Protein AF-A0ABD0YNQ9-F1 (afdb_monomer)

Organism: NCBI:txid642074

Sequence (1036 aa):
MKNHIKNEATDDLPACPKETSEIWELKGKTGKPLRLFTNSGNPVTDWSGRPLRNIRGEMLFTFISESNRWVDPIGNLLRDAYGNKPGEFNFDPERVPKKEILMEPISDDSGKPMLIYDMKGNPLTNICGQPLADSQGNCLLLFDSRGDPISDVVGRTIMNERGEILTDPRKQAILTPRGEPAYLFDIWGKPLTDQNGYPLQDLRGEPIVMKDRLNSPWMTNYGSDLYDADGTRRSDARFDMSKKPRTKTDSALNKVENGSDKSIFIFDKFGRPLTDWNANPLINRSGKSVLSEELEKMNEVYKIPKEIYQASKFCVLRNNDGLGARLYNAEGRPLTNHLGEVLTNARGSLLLKFDSEGYPIGDMNGEKCFDDLGNAIGSRRFYPFGPNGHYNLKTLNLKGKDLGVLFDATGLPVTDAHGNPLFNSKGKSMVKFSENNIPINGIDGGILFEISGLPLPQSLDKPLYCPRGCPVRLFDSDGHPLTDKFGYILKCVKGEYLLKVDQINRIVSDRKNGPVFDAKRVPKYLHLEFDCRRVPENETESQRKRCRSPKVLYNFKGFPLTDSSGKLLVDVTGKPLIEFECTKNPEISNLVFDLEGSTYVRRVEVGCALNHLLFTGDGIPLTDTAGHILKSRTGSLLVELDSNGLPIKDALSRPLYDENGKLLTNQSPVRSKIAAEGQFISINLNCNLYDHKDWPLTDEQGFLLYKSTGSPLIIVDNNGKPLSDYMGDPVYDENGVPVTAKAGCWVDQHGRGLRLYDPDGLPLTDVEGRELYDLSGNSCIRADSIGRPAMDREFRPIRDALGSHITDPKFDASVSPQGPHRCIEVLDDRSRATRIFDKTGRPLTDCKGRCMFSSDGSPLIRISDSGRLADREGDTVYDADKMPLGCGPGKPIKYPCGKPMRLYDSCAWPLTDKEGFPLLTAGGRSMLLVDRLGRPASDLNGGDLYDGEGRKSGEDGFAPLISPWGDGFTKLCLFGLPEKIYDEKARPLTDSDGLLLMNAFGQELVSLGCRRLFNEIGEEVYRFKNSRRATKKGRK

Mean predicted aligned error: 20.7 Å

Nearest PDB structures (foldseek):
  6ske-assembly2_C  TM=7.647E-02  e=5.697E-03  Gallus gallus
  8r54-assembly1_A  TM=7.335E-02  e=9.431E-03  Mus musculus

Secondary structure (DSSP, 8-state):
----PPP-----SPPPPP--S-----B-TTSPBP--B-TTS-BSB-TTSPBPB-TTS-BS-EEEGGGTEEE-TTSPBPB-TTSPPTTSTT--TTPPPSS---PPPPB-TTSPBPPEEETTS-BSB-TTSPBPB-TTS-BSEEE-TTS-EEEETTS--EEETT--B---GGGS--B-TTSPBP--B-TTS-BSB-TTSPBPB-TTS-BSEEE-TTS-EEEETTSPPPB-TT--BTTSTT--TTPPP-----------EETTTEEEEEEETTS-BSB-TTSPBPB-TTS-BHHHHHHTT-S-EEEEEHHHHHTTTTTB-B-TT-PBP--B-TT--BSB-TT-BBPB-TTS-BSEEE-TTS-EEEETTSPPPB-TT-PBTT-TT--TT-TT----GGGS--TT-----EE-TTS-BSB-TTSPBPB-TTS-BSEEE-TTS-EEEETTSPPPEETTS-B--S-TTSPPB-TTSPBP--B-TTS-BSB-TT-PBPB-TTS-BSEEE-TT--EEEETTSPPPB-TT--BTTSTTT--TTPPPTT-SSGGG---SS---EEETTS-BSB-TTSPBPB-TTS-BSS----SS---S---EEETT--B-----------SS--B-TT--BSB-TTSPBPB-TTS-BSEEE-TTS-EEEETTSPPPB-TTS-B--SSS---------------B-SS--B-TTS-BSB-TTSBBPB-TTS-BSEEE-TTS-EEEETTS---B-TTS-BSS-BTTB-B-TTSPBP--B-TTS-BSB-TT-BBPB-TTS-BSEEE-SSS-EEEETTSPBPB-TTS-BTTSTT--TTPPPSS-----B-B-TTS-B--EE-TT--BSB-TT-BBPB-TTS-BSEEE-TTS-EEETTS---EETTS-BSS--TTS--B-TTSPBP--B-TTS-BSB-TT-PBPB-TTS-BSEEE-TTS-EEEETTSPPPB-TT-PBTTSTT--TT--SS-S---B--STT--S--B-TTS-BSB-TTSBBPB-TTS-BGGGTT--EEE-TTS-EEEE--------S----

Structure (mmCIF, N/CA/C/O backbone):
data_AF-A0ABD0YNQ9-F1
#
_entry.id   AF-A0ABD0YNQ9-F1
#
loop_
_atom_site.group_PDB
_atom_site.id
_atom_site.type_symbol
_atom_site.label_atom_id
_atom_site.label_alt_id
_atom_site.label_comp_id
_atom_site.label_asym_id
_atom_site.label_entity_id
_atom_site.label_seq_id
_atom_site.pdbx_PDB_ins_code
_atom_site.Cartn_x
_atom_site.Cartn_y
_atom_site.Cartn_z
_atom_site.occupancy
_atom_site.B_iso_or_equiv
_atom_site.auth_seq_id
_atom_site.auth_comp_id
_atom_site.auth_asym_id
_atom_site.auth_atom_id
_atom_site.pdbx_PDB_model_num
ATOM 1 N N . MET A 1 1 ? 43.916 26.810 -88.030 1.00 36.28 1 MET A N 1
ATOM 2 C CA . MET A 1 1 ? 44.935 27.161 -87.013 1.00 36.28 1 MET A CA 1
ATOM 3 C C . MET A 1 1 ? 44.183 27.631 -85.770 1.00 36.28 1 MET A C 1
ATOM 5 O O . MET A 1 1 ? 43.645 28.721 -85.790 1.00 36.28 1 MET A O 1
ATOM 9 N N . LYS A 1 2 ? 43.729 26.705 -84.916 1.00 34.62 2 LYS A N 1
ATOM 10 C CA . LYS A 1 2 ? 44.318 26.361 -83.601 1.00 34.62 2 LYS A CA 1
ATOM 11 C C . LYS A 1 2 ? 44.608 27.587 -82.717 1.00 34.62 2 LYS A C 1
ATOM 13 O O . LYS A 1 2 ? 45.730 28.070 -82.719 1.00 34.62 2 LYS A O 1
ATOM 18 N N . ASN A 1 3 ? 43.618 27.997 -81.921 1.00 33.12 3 ASN A N 1
ATOM 19 C CA . ASN A 1 3 ? 43.838 28.727 -80.671 1.00 33.12 3 ASN A CA 1
ATOM 20 C C . ASN A 1 3 ? 43.653 27.740 -79.512 1.00 33.12 3 ASN A C 1
ATOM 22 O O . ASN A 1 3 ? 42.572 27.183 -79.330 1.00 33.12 3 ASN A O 1
ATOM 26 N N . HIS A 1 4 ? 44.737 27.487 -78.780 1.00 33.94 4 HIS A N 1
ATOM 27 C CA . HIS A 1 4 ? 44.746 26.708 -77.547 1.00 33.94 4 HIS A CA 1
ATOM 28 C C . HIS A 1 4 ? 44.381 27.627 -76.376 1.00 33.94 4 HIS A C 1
ATOM 30 O O . HIS A 1 4 ? 45.165 28.496 -76.007 1.00 33.94 4 HIS A O 1
ATOM 36 N N . ILE A 1 5 ? 43.213 27.397 -75.779 1.00 35.69 5 ILE A N 1
ATOM 37 C CA . ILE A 1 5 ? 42.920 27.783 -74.396 1.00 35.69 5 ILE A CA 1
ATOM 38 C C . ILE A 1 5 ? 43.594 26.719 -73.520 1.00 35.69 5 ILE A C 1
ATOM 40 O O . ILE A 1 5 ? 43.286 25.533 -73.647 1.00 35.69 5 ILE A O 1
ATOM 44 N N . LYS A 1 6 ? 44.566 27.119 -72.695 1.00 29.25 6 LYS A N 1
ATOM 45 C CA . LYS A 1 6 ? 45.100 26.269 -71.626 1.00 29.25 6 LYS A CA 1
ATOM 46 C C . LYS A 1 6 ? 44.178 26.394 -70.414 1.00 29.25 6 LYS A C 1
ATOM 48 O O . LYS A 1 6 ? 43.989 27.487 -69.894 1.00 29.25 6 LYS A O 1
ATOM 53 N N . ASN A 1 7 ? 43.610 25.260 -70.015 1.00 33.69 7 ASN A N 1
ATOM 54 C CA . ASN A 1 7 ? 42.970 25.048 -68.724 1.00 33.69 7 ASN A CA 1
ATOM 55 C C . ASN A 1 7 ? 44.026 25.157 -67.614 1.00 33.69 7 ASN A C 1
ATOM 57 O O . ASN A 1 7 ? 44.915 24.313 -67.551 1.00 33.69 7 ASN A O 1
ATOM 61 N N . GLU A 1 8 ? 43.892 26.141 -66.732 1.00 36.12 8 GLU A N 1
ATOM 62 C CA . GLU A 1 8 ? 44.527 26.168 -65.409 1.00 36.12 8 GLU A CA 1
ATOM 63 C C . GLU A 1 8 ? 43.471 26.632 -64.398 1.00 36.12 8 GLU A C 1
ATOM 65 O O . GLU A 1 8 ? 43.390 27.810 -64.072 1.00 36.12 8 GLU A O 1
ATOM 70 N N . ALA A 1 9 ? 42.587 25.722 -63.980 1.00 38.62 9 ALA A N 1
ATOM 71 C CA . ALA A 1 9 ? 41.660 25.936 -62.862 1.00 38.62 9 ALA A CA 1
ATOM 72 C C . ALA A 1 9 ? 41.026 24.607 -62.413 1.00 38.62 9 ALA A C 1
ATOM 74 O O . ALA A 1 9 ? 39.809 24.463 -62.436 1.00 38.62 9 ALA A O 1
ATOM 75 N N . THR A 1 10 ? 41.835 23.605 -62.064 1.00 36.31 10 THR A N 1
ATOM 76 C CA . THR A 1 10 ? 41.357 22.387 -61.383 1.00 36.31 10 THR A CA 1
ATOM 77 C C . THR A 1 10 ? 42.507 21.748 -60.601 1.00 36.31 10 THR A C 1
ATOM 79 O O . THR A 1 10 ? 43.002 20.709 -61.007 1.00 36.31 10 THR A O 1
ATOM 82 N N . ASP A 1 11 ? 42.965 22.381 -59.521 1.00 43.69 11 ASP A N 1
ATOM 83 C CA . ASP A 1 11 ? 43.839 21.749 -58.512 1.00 43.69 11 ASP A CA 1
ATOM 84 C C . ASP A 1 11 ? 43.681 22.507 -57.181 1.00 43.69 11 ASP A C 1
ATOM 86 O O . ASP A 1 11 ? 44.541 23.282 -56.748 1.00 43.69 11 ASP A O 1
ATOM 90 N N . ASP A 1 12 ? 42.509 22.361 -56.552 1.00 48.09 12 ASP A N 1
ATOM 91 C CA . ASP A 1 12 ? 42.130 23.220 -55.421 1.00 48.09 12 ASP A CA 1
ATOM 92 C C . ASP A 1 12 ? 42.189 22.597 -54.030 1.00 48.09 12 ASP A C 1
ATOM 94 O O . ASP A 1 12 ? 42.087 23.338 -53.057 1.00 48.09 12 ASP A O 1
ATOM 98 N N . LEU A 1 13 ? 42.461 21.300 -53.872 1.00 51.19 13 LEU A N 1
ATOM 99 C CA . LEU A 1 13 ? 42.627 20.680 -52.549 1.00 51.19 13 LEU A CA 1
ATOM 100 C C . LEU A 1 13 ? 43.740 19.614 -52.577 1.00 51.19 13 LEU A C 1
ATOM 102 O O . LEU A 1 13 ? 43.918 18.961 -53.607 1.00 51.19 13 LEU A O 1
ATOM 106 N N . PRO A 1 14 ? 44.522 19.451 -51.489 1.00 46.50 14 PRO A N 1
ATOM 107 C CA . PRO A 1 14 ? 45.616 18.482 -51.445 1.00 46.50 14 PRO A CA 1
ATOM 108 C C . PRO A 1 14 ? 45.092 17.040 -51.551 1.00 46.50 14 PRO A C 1
ATOM 110 O O . PRO A 1 14 ? 44.113 16.677 -50.900 1.00 46.50 14 PRO A O 1
ATOM 113 N N . ALA A 1 15 ? 45.762 16.212 -52.360 1.00 45.38 15 ALA A N 1
ATOM 114 C CA . ALA A 1 15 ? 45.432 14.798 -52.535 1.00 45.38 15 ALA A CA 1
ATOM 115 C C . ALA A 1 15 ? 45.727 13.969 -51.268 1.00 45.38 15 ALA A C 1
ATOM 117 O O . ALA A 1 15 ? 46.735 14.177 -50.593 1.00 45.38 15 ALA A O 1
ATOM 118 N N . CYS A 1 16 ? 44.859 12.995 -50.973 1.00 38.03 16 CYS A N 1
ATOM 119 C CA . CYS A 1 16 ? 44.985 12.071 -49.842 1.00 38.03 16 CYS A CA 1
ATOM 120 C C . CYS A 1 16 ? 46.211 11.132 -49.995 1.00 38.03 16 CYS A C 1
ATOM 122 O O . CYS A 1 16 ? 46.293 10.426 -51.006 1.00 38.03 16 CYS A O 1
ATOM 124 N N . PRO A 1 17 ? 47.157 11.080 -49.032 1.00 38.62 17 PRO A N 1
ATOM 125 C CA . PRO A 1 17 ? 48.251 10.111 -49.044 1.00 38.62 17 PRO A CA 1
ATOM 126 C C . PRO A 1 17 ? 47.862 8.784 -48.363 1.00 38.62 17 PRO A C 1
ATOM 128 O O . PRO A 1 17 ? 47.002 8.739 -47.487 1.00 38.62 17 PRO A O 1
ATOM 131 N N . LYS A 1 18 ? 48.501 7.689 -48.802 1.00 37.53 18 LYS A N 1
ATOM 132 C CA . LYS A 1 18 ? 48.235 6.300 -48.378 1.00 37.53 18 LYS A CA 1
ATOM 133 C C . LYS A 1 18 ? 48.614 6.028 -46.912 1.00 37.53 18 LYS A C 1
ATOM 135 O O . LYS A 1 18 ? 49.571 6.593 -46.397 1.00 37.53 18 LYS A O 1
ATOM 140 N N . GLU A 1 19 ? 47.856 5.114 -46.305 1.00 44.19 19 GLU A N 1
ATOM 141 C CA . GLU A 1 19 ? 47.839 4.678 -44.900 1.00 44.19 19 GLU A CA 1
ATOM 142 C C . GLU A 1 19 ? 49.213 4.418 -44.247 1.00 44.19 19 GLU A C 1
ATOM 144 O O . GLU A 1 19 ? 49.860 3.415 -44.537 1.00 44.19 19 GLU A O 1
ATOM 149 N N . THR A 1 20 ? 49.585 5.245 -43.261 1.00 34.34 20 THR A N 1
ATOM 150 C CA . THR A 1 20 ? 50.443 4.865 -42.118 1.00 34.34 20 THR A CA 1
ATOM 151 C C . THR A 1 20 ? 50.038 5.653 -40.865 1.00 34.34 20 THR A C 1
ATOM 153 O O . THR A 1 20 ? 49.576 6.780 -40.956 1.00 34.34 20 THR A O 1
ATOM 156 N N . SER A 1 21 ? 50.204 5.052 -39.691 1.00 37.78 21 SER A N 1
ATOM 157 C CA . SER A 1 21 ? 49.627 5.375 -38.374 1.00 37.78 21 SER A CA 1
ATOM 158 C C . SER A 1 21 ? 50.029 6.699 -37.680 1.00 37.78 21 SER A C 1
ATOM 160 O O . SER A 1 21 ? 50.131 6.720 -36.455 1.00 37.78 21 SER A O 1
ATOM 162 N N . GLU A 1 22 ? 50.240 7.805 -38.396 1.00 41.97 22 GLU A N 1
ATOM 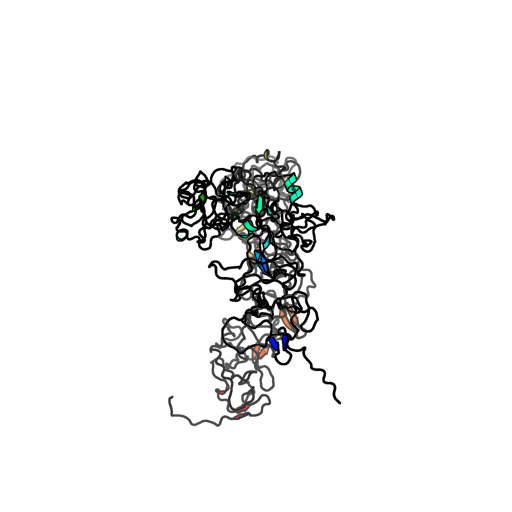163 C CA . GLU A 1 22 ? 50.495 9.122 -37.783 1.00 41.97 22 GLU A CA 1
ATOM 164 C C . GLU A 1 22 ? 49.300 10.077 -37.941 1.00 41.97 22 GLU A C 1
ATOM 166 O O . GLU A 1 22 ? 48.615 10.108 -38.956 1.00 41.97 22 GLU A O 1
ATOM 171 N N . ILE A 1 23 ? 49.017 10.835 -36.883 1.00 52.84 23 ILE A N 1
ATOM 172 C CA . ILE A 1 23 ? 47.877 11.749 -36.749 1.00 52.84 23 ILE A CA 1
ATOM 173 C C . ILE A 1 23 ? 48.073 12.952 -37.692 1.00 52.84 23 ILE A C 1
ATOM 175 O O . ILE A 1 23 ? 48.992 13.741 -37.483 1.00 52.84 23 ILE A O 1
ATOM 179 N N . TRP A 1 24 ? 47.219 13.119 -38.713 1.00 68.62 24 TRP A N 1
ATOM 180 C CA . TRP A 1 24 ? 47.350 14.194 -39.714 1.00 68.62 24 TRP A CA 1
ATOM 181 C C . TRP A 1 24 ? 46.401 15.380 -39.479 1.00 68.62 24 TRP A C 1
ATOM 183 O O . TRP A 1 24 ? 45.214 15.202 -39.203 1.00 68.62 24 TRP A O 1
ATOM 193 N N . GLU A 1 25 ? 46.918 16.596 -39.673 1.00 79.25 25 GLU A N 1
ATOM 194 C CA . GLU A 1 25 ? 46.162 17.855 -39.716 1.00 79.25 25 GLU A CA 1
ATOM 195 C C . GLU A 1 25 ? 45.949 18.275 -41.175 1.00 79.25 25 GLU A C 1
ATOM 197 O O . GLU A 1 25 ? 46.915 18.476 -41.914 1.00 79.25 25 GLU A O 1
ATOM 202 N N . LEU A 1 26 ? 44.695 18.437 -41.596 1.00 83.94 26 LEU A N 1
ATOM 203 C CA . LEU A 1 26 ? 44.374 19.029 -42.888 1.00 83.94 26 LEU A CA 1
ATOM 204 C C . LEU A 1 26 ? 44.683 20.523 -42.829 1.00 83.94 26 LEU A C 1
ATOM 206 O O . LEU A 1 26 ? 44.051 21.265 -42.077 1.00 83.94 26 LEU A O 1
ATOM 210 N N . LYS A 1 27 ? 45.655 20.958 -43.628 1.00 84.00 27 LYS A N 1
ATOM 211 C CA . LYS A 1 27 ? 46.052 22.361 -43.757 1.00 84.00 27 LYS A CA 1
ATOM 212 C C . LYS A 1 27 ? 45.827 22.821 -45.186 1.00 84.00 27 LYS A C 1
ATOM 214 O O . LYS A 1 27 ? 46.080 22.071 -46.129 1.00 84.00 27 LYS A O 1
ATOM 219 N N . GLY A 1 28 ? 45.323 24.037 -45.339 1.00 80.81 28 GLY A N 1
ATOM 220 C CA . GLY A 1 28 ? 45.192 24.653 -46.647 1.00 80.81 28 GLY A CA 1
ATOM 221 C C . GLY A 1 28 ? 46.503 25.291 -47.111 1.00 80.81 28 GLY A C 1
ATOM 222 O O . GLY A 1 28 ? 47.562 25.137 -46.493 1.00 80.81 28 GLY A O 1
ATOM 223 N N . LYS A 1 29 ? 46.437 26.006 -48.238 1.00 75.75 29 LYS A N 1
ATOM 224 C CA . LYS A 1 29 ? 47.602 26.585 -48.925 1.00 75.75 29 LYS A CA 1
ATOM 225 C C . LYS A 1 29 ? 48.339 27.624 -48.064 1.00 75.75 29 LYS A C 1
ATOM 227 O O . LYS A 1 29 ? 49.529 27.833 -48.281 1.00 75.75 29 LYS A O 1
ATOM 232 N N . THR A 1 30 ? 47.681 28.243 -47.078 1.00 81.94 30 THR A N 1
ATOM 233 C CA . THR A 1 30 ? 48.325 29.208 -46.163 1.00 81.94 30 THR A CA 1
ATOM 234 C C . THR A 1 30 ? 48.950 28.554 -44.926 1.00 81.94 30 THR A C 1
ATOM 236 O O . THR A 1 30 ? 49.495 29.247 -44.066 1.00 81.94 30 THR A O 1
ATOM 239 N N . GLY A 1 31 ? 48.874 27.222 -44.810 1.00 81.00 31 GLY A N 1
ATOM 240 C CA . GLY A 1 31 ? 49.311 26.474 -43.628 1.00 81.00 31 GLY A CA 1
ATOM 241 C C . GLY A 1 31 ? 48.306 26.505 -42.472 1.00 81.00 31 GLY A C 1
ATOM 242 O O . GLY A 1 31 ? 48.561 25.900 -41.428 1.00 81.00 31 GLY A O 1
ATOM 243 N N . LYS A 1 32 ? 47.158 27.174 -42.649 1.00 85.56 32 LYS A N 1
ATOM 244 C CA . LYS A 1 32 ? 46.066 27.188 -41.673 1.00 85.56 32 LYS A CA 1
ATOM 245 C C . LYS A 1 32 ? 45.269 25.879 -41.698 1.00 85.56 32 LYS A C 1
ATOM 247 O O . LYS A 1 32 ? 45.098 25.296 -42.768 1.00 85.56 32 LYS A O 1
ATOM 252 N N . PRO A 1 33 ? 44.753 25.427 -40.544 1.00 88.12 33 PRO A N 1
ATOM 253 C CA . PRO A 1 33 ? 43.843 24.290 -40.464 1.00 88.12 33 PRO A CA 1
ATOM 254 C C . PRO A 1 33 ? 42.591 24.426 -41.338 1.00 88.12 33 PRO A C 1
ATOM 256 O O . PRO A 1 33 ? 41.965 25.484 -41.353 1.00 88.12 33 PRO A O 1
ATOM 259 N N . LEU A 1 34 ? 42.177 23.337 -41.987 1.00 89.50 34 LEU A N 1
ATOM 260 C CA . LEU A 1 34 ? 40.907 23.266 -42.708 1.00 89.50 34 LEU A CA 1
ATOM 261 C C . LEU A 1 34 ? 39.739 22.976 -41.749 1.00 89.50 34 LEU A C 1
ATOM 263 O O . LEU A 1 34 ? 39.756 22.001 -40.993 1.00 89.50 34 LEU A O 1
ATOM 267 N N . ARG A 1 35 ? 38.696 23.805 -41.818 1.00 89.50 35 ARG A N 1
ATOM 268 C CA . ARG A 1 35 ? 37.410 23.723 -41.118 1.00 89.50 35 ARG A CA 1
ATOM 269 C C . ARG A 1 35 ? 36.325 23.311 -42.100 1.00 89.50 35 ARG A C 1
ATOM 271 O O . ARG A 1 35 ? 35.860 24.115 -42.906 1.00 89.50 35 ARG A O 1
ATOM 278 N N . LEU A 1 36 ? 35.936 22.046 -42.032 1.00 92.12 36 LEU A N 1
ATOM 279 C CA . LEU A 1 36 ? 34.938 21.475 -42.925 1.00 92.12 36 LEU A CA 1
ATOM 280 C C . LEU A 1 36 ? 33.695 21.069 -42.138 1.00 92.12 36 LEU A C 1
ATOM 282 O O . LEU A 1 36 ? 33.792 20.496 -41.051 1.00 92.12 36 LEU A O 1
ATOM 286 N N . PHE A 1 37 ? 32.530 21.334 -42.723 1.00 92.88 37 PHE A N 1
ATOM 287 C CA . PHE A 1 37 ? 31.227 21.075 -42.124 1.00 92.88 37 PHE A CA 1
ATOM 288 C C . PHE A 1 37 ? 30.325 20.295 -43.082 1.00 92.88 37 PHE A C 1
ATOM 290 O O . PHE A 1 37 ? 30.428 20.390 -44.304 1.00 92.88 37 PHE A O 1
ATOM 297 N N . THR A 1 38 ? 29.405 19.523 -42.521 1.00 91.75 38 THR A N 1
ATOM 298 C CA . THR A 1 38 ? 28.313 18.878 -43.263 1.00 91.75 38 THR A CA 1
ATOM 299 C C . THR A 1 38 ? 27.270 19.901 -43.735 1.00 91.75 38 THR A C 1
ATOM 301 O O . THR A 1 38 ? 27.262 21.057 -43.309 1.00 91.75 38 THR A O 1
ATOM 304 N N . ASN A 1 39 ? 26.313 19.470 -44.566 1.00 87.62 39 ASN A N 1
ATOM 305 C CA . ASN A 1 39 ? 25.159 20.293 -44.961 1.00 87.62 39 ASN A CA 1
ATOM 306 C C . ASN A 1 39 ? 24.338 20.819 -43.767 1.00 87.62 39 ASN A C 1
ATOM 308 O O . ASN A 1 39 ? 23.724 21.876 -43.885 1.00 87.62 39 ASN A O 1
ATOM 312 N N . SER A 1 40 ? 24.304 20.090 -42.647 1.00 85.25 40 SER A N 1
ATOM 313 C CA . SER A 1 40 ? 23.600 20.493 -41.424 1.00 85.25 40 SER A CA 1
ATOM 314 C C . SER A 1 40 ? 24.446 21.368 -40.495 1.00 85.25 40 SER A C 1
ATOM 316 O O . SER A 1 40 ? 23.996 21.681 -39.399 1.00 85.25 40 SER A O 1
ATOM 318 N N . GLY A 1 41 ? 25.664 21.741 -40.903 1.00 87.69 41 GLY A N 1
ATOM 319 C CA . GLY A 1 41 ? 26.560 22.591 -40.118 1.00 87.69 41 GLY A CA 1
ATOM 320 C C . GLY A 1 41 ? 27.377 21.858 -39.052 1.00 87.69 41 GLY A C 1
ATOM 321 O O . GLY A 1 41 ? 28.106 22.515 -38.318 1.00 87.69 41 GLY A O 1
ATOM 322 N N . ASN A 1 42 ? 27.310 20.522 -38.968 1.00 90.19 42 ASN A N 1
ATOM 323 C CA . ASN A 1 42 ? 28.137 19.753 -38.026 1.00 90.19 42 ASN A CA 1
ATOM 324 C C . ASN A 1 42 ? 29.587 19.663 -38.526 1.00 90.19 42 ASN A C 1
ATOM 326 O O . ASN A 1 42 ? 29.770 19.403 -39.722 1.00 90.19 42 ASN A O 1
ATOM 330 N N . PRO A 1 43 ? 30.594 19.828 -37.653 1.00 92.38 43 PRO A N 1
ATOM 331 C CA . PRO A 1 43 ? 31.998 19.774 -38.031 1.00 92.38 43 PRO A CA 1
ATOM 332 C C . PRO A 1 43 ? 32.415 18.349 -38.392 1.00 92.38 43 PRO A C 1
ATOM 334 O O . PRO A 1 43 ? 31.969 17.377 -37.781 1.00 92.38 43 PRO A O 1
ATOM 337 N N . VAL A 1 44 ? 33.310 18.227 -39.370 1.00 91.69 44 VAL A N 1
ATOM 338 C CA . VAL A 1 44 ? 33.983 16.961 -39.702 1.00 91.69 44 VAL A CA 1
ATOM 339 C C . VAL A 1 44 ? 35.504 17.035 -39.537 1.00 91.69 44 VAL A C 1
ATOM 341 O O . VAL A 1 44 ? 36.193 16.021 -39.648 1.00 91.69 44 VAL A O 1
ATOM 344 N N . THR A 1 45 ? 36.022 18.221 -39.216 1.00 91.50 45 THR A N 1
ATOM 345 C CA . THR A 1 45 ? 37.383 18.455 -38.729 1.00 91.50 45 THR A CA 1
ATOM 346 C C . THR A 1 45 ? 37.348 19.243 -37.420 1.00 91.50 45 THR A C 1
ATOM 348 O O . THR A 1 45 ? 36.407 19.993 -37.164 1.00 91.50 45 THR A O 1
ATOM 351 N N . ASP A 1 46 ? 38.361 19.067 -36.572 1.00 88.88 46 ASP A N 1
ATOM 352 C CA . ASP A 1 46 ? 38.490 19.814 -35.319 1.00 88.88 46 ASP A CA 1
ATOM 353 C C . ASP A 1 46 ? 39.172 21.189 -35.495 1.00 88.88 46 ASP A C 1
ATOM 355 O O . ASP A 1 46 ? 39.532 21.611 -36.600 1.00 88.88 46 ASP A O 1
ATOM 359 N N . TRP A 1 47 ? 39.406 21.876 -34.370 1.00 85.19 47 TRP A N 1
ATOM 360 C CA . TRP A 1 47 ? 40.095 23.170 -34.278 1.00 85.19 47 TRP A CA 1
ATOM 361 C C . TRP A 1 47 ? 41.570 23.160 -34.734 1.00 85.19 47 TRP A C 1
ATOM 363 O O . TRP A 1 47 ? 42.170 24.205 -34.977 1.00 85.19 47 TRP A O 1
ATOM 373 N N . SER A 1 48 ? 42.181 21.999 -34.921 1.00 85.44 48 SER A N 1
ATOM 374 C CA . SER A 1 48 ? 43.531 21.858 -35.482 1.00 85.44 48 SER A CA 1
ATOM 375 C C . SER A 1 48 ? 43.522 21.375 -36.935 1.00 85.44 48 SER A C 1
ATOM 377 O O . SER A 1 48 ? 44.568 21.317 -37.575 1.00 85.44 48 SER A O 1
ATOM 379 N N . GLY A 1 49 ? 42.335 21.113 -37.496 1.00 86.38 49 GLY A N 1
ATOM 380 C CA . GLY A 1 49 ? 42.169 20.580 -38.848 1.00 86.38 49 GLY A CA 1
ATOM 381 C C . GLY A 1 49 ? 42.287 19.059 -38.888 1.00 86.38 49 GLY A C 1
ATOM 382 O O . GLY A 1 49 ? 42.408 18.480 -39.966 1.00 86.38 49 GLY A O 1
ATOM 383 N N . ARG A 1 50 ? 42.264 18.383 -37.735 1.00 89.69 50 ARG A N 1
ATOM 384 C CA . ARG A 1 50 ? 42.292 16.921 -37.682 1.00 89.69 50 ARG A CA 1
ATOM 385 C C . ARG A 1 50 ? 40.930 16.371 -38.073 1.00 89.69 50 ARG A C 1
ATOM 387 O O . ARG A 1 50 ? 39.916 16.873 -37.583 1.00 89.69 50 ARG A O 1
ATOM 394 N N . PRO A 1 51 ? 40.883 15.336 -38.920 1.00 90.31 51 PRO A N 1
ATOM 395 C CA . PRO A 1 51 ? 39.641 14.655 -39.232 1.00 90.31 51 PRO A CA 1
ATOM 396 C C . PRO A 1 51 ? 38.977 14.066 -37.988 1.00 90.31 51 PRO A C 1
ATOM 398 O O . PRO A 1 51 ? 39.617 13.375 -37.193 1.00 90.31 51 PRO A O 1
ATOM 401 N N . LEU A 1 52 ? 37.680 14.318 -37.847 1.00 92.00 52 LEU A N 1
ATOM 402 C CA . LEU A 1 52 ? 36.871 13.752 -36.779 1.00 92.00 52 LEU A CA 1
ATOM 403 C C . LEU A 1 52 ? 36.443 12.324 -37.128 1.00 92.00 52 LEU A C 1
ATOM 405 O O . LEU A 1 52 ? 36.192 11.988 -38.291 1.00 92.00 52 LEU A O 1
ATOM 409 N N . ARG A 1 53 ? 36.344 11.489 -36.092 1.00 90.50 53 ARG A N 1
ATOM 410 C CA . ARG A 1 53 ? 35.896 10.099 -36.188 1.00 90.50 53 ARG A CA 1
ATOM 411 C C . ARG A 1 53 ? 34.686 9.875 -35.296 1.00 90.50 53 ARG A C 1
ATOM 413 O O . ARG A 1 53 ? 34.607 10.447 -34.210 1.00 90.50 53 ARG A O 1
ATOM 420 N N . ASN A 1 54 ? 33.760 9.039 -35.749 1.00 90.50 54 ASN A N 1
ATOM 421 C CA . ASN A 1 54 ? 32.663 8.572 -34.909 1.00 90.50 54 ASN A CA 1
ATOM 422 C C . ASN A 1 54 ? 33.176 7.600 -33.825 1.00 90.50 54 ASN A C 1
ATOM 424 O O . ASN A 1 54 ? 34.344 7.205 -33.824 1.00 90.50 54 ASN A O 1
ATOM 428 N N . ILE A 1 55 ? 32.296 7.181 -32.915 1.00 90.06 55 ILE A N 1
ATOM 429 C CA . ILE A 1 55 ? 32.637 6.257 -31.817 1.00 90.06 55 ILE A CA 1
ATOM 430 C C . ILE A 1 55 ? 33.165 4.890 -32.300 1.00 90.06 55 ILE A C 1
ATOM 432 O O . ILE A 1 55 ? 33.857 4.195 -31.566 1.00 90.06 55 ILE A O 1
ATOM 436 N N . ARG A 1 56 ? 32.882 4.500 -33.551 1.00 87.88 56 ARG A N 1
ATOM 437 C CA . ARG A 1 56 ? 33.402 3.270 -34.178 1.00 87.88 56 ARG A CA 1
ATOM 438 C C . ARG A 1 56 ? 34.786 3.460 -34.806 1.00 87.88 56 ARG A C 1
ATOM 440 O O . ARG A 1 56 ? 35.338 2.517 -35.363 1.00 87.88 56 ARG A O 1
ATOM 447 N N . GLY A 1 57 ? 35.341 4.670 -34.740 1.00 85.31 57 GLY A N 1
ATOM 448 C CA . GLY A 1 57 ? 36.609 5.035 -35.366 1.00 85.31 57 GLY A CA 1
ATOM 449 C C . GLY A 1 57 ? 36.502 5.360 -36.860 1.00 85.31 57 GLY A C 1
ATOM 450 O O . GLY A 1 57 ? 37.531 5.584 -37.503 1.00 85.31 57 GLY A O 1
ATOM 451 N N . GLU A 1 58 ? 35.297 5.417 -37.428 1.00 88.62 58 GLU A N 1
ATOM 452 C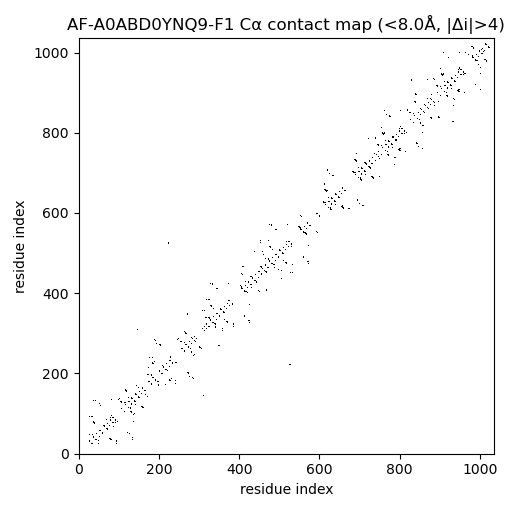 CA . GLU A 1 58 ? 35.077 5.722 -38.845 1.00 88.62 58 GLU A CA 1
ATOM 453 C C . GLU A 1 58 ? 35.165 7.234 -39.085 1.00 88.62 58 GLU A C 1
ATOM 455 O O . GLU A 1 58 ? 34.706 8.036 -38.272 1.00 88.62 58 GLU A O 1
ATOM 460 N N . MET A 1 59 ? 35.755 7.633 -40.211 1.00 88.62 59 MET A N 1
ATOM 461 C CA . MET A 1 59 ? 35.875 9.040 -40.601 1.00 88.62 59 MET A CA 1
ATOM 462 C C . MET A 1 59 ? 34.502 9.641 -40.914 1.00 88.62 59 MET A C 1
ATOM 464 O O . MET A 1 59 ? 33.684 9.015 -41.586 1.00 88.62 59 MET A O 1
ATOM 468 N N . LEU A 1 60 ? 34.275 10.892 -40.503 1.00 90.19 60 LEU A N 1
ATOM 469 C CA . LEU A 1 60 ? 33.028 11.610 -40.806 1.00 90.19 60 LEU A CA 1
ATOM 470 C C . LEU A 1 60 ? 32.954 12.156 -42.242 1.00 90.19 60 LEU A C 1
ATOM 472 O O . LEU A 1 60 ? 32.009 12.861 -42.587 1.00 90.19 60 LEU A O 1
ATOM 476 N N . PHE A 1 61 ? 33.947 11.863 -43.078 1.00 90.25 61 PHE A N 1
ATOM 477 C CA . PHE A 1 61 ? 33.958 12.215 -44.491 1.00 90.25 61 PHE A CA 1
ATOM 478 C C . PHE A 1 61 ? 34.896 11.294 -45.278 1.00 90.25 61 PHE A C 1
ATOM 480 O O . PHE A 1 61 ? 35.788 10.660 -44.713 1.00 90.25 61 PHE A O 1
ATOM 487 N N . THR A 1 62 ? 34.719 11.262 -46.598 1.00 86.81 62 THR A N 1
ATOM 488 C CA . THR A 1 62 ? 35.599 10.564 -47.543 1.00 86.81 62 THR A CA 1
ATOM 489 C C . THR A 1 62 ? 36.086 11.530 -48.619 1.00 86.81 62 THR A C 1
ATOM 491 O O . THR A 1 62 ? 35.350 12.414 -49.061 1.00 86.81 62 THR A O 1
ATOM 494 N N . PHE A 1 63 ? 37.334 11.363 -49.049 1.00 82.38 63 PHE A N 1
ATOM 495 C CA . PHE A 1 63 ? 37.890 12.079 -50.192 1.00 82.38 63 PHE A CA 1
ATOM 496 C C . PHE A 1 63 ? 37.773 11.229 -51.459 1.00 82.38 63 PHE A C 1
ATOM 498 O O . PHE A 1 63 ? 38.303 10.121 -51.516 1.00 82.38 63 PHE A O 1
ATOM 505 N N . ILE A 1 64 ? 37.101 11.754 -52.483 1.00 81.12 64 ILE A N 1
ATOM 506 C CA . ILE A 1 64 ? 36.972 11.107 -53.791 1.00 81.12 64 ILE A CA 1
ATOM 507 C C . ILE A 1 64 ? 38.046 11.688 -54.711 1.00 81.12 64 ILE A C 1
ATOM 509 O O . ILE A 1 64 ? 37.875 12.773 -55.272 1.00 81.12 64 ILE A O 1
ATOM 513 N N . SER A 1 65 ? 39.147 10.952 -54.876 1.00 72.56 65 SER A N 1
ATOM 514 C CA . SER A 1 65 ? 40.317 11.372 -55.663 1.00 72.56 65 SER A CA 1
ATOM 515 C C . SER A 1 65 ? 39.985 11.688 -57.124 1.00 72.56 65 SER A C 1
ATOM 517 O O . SER A 1 65 ? 40.483 12.671 -57.660 1.00 72.56 65 SER A O 1
ATOM 519 N N . GLU A 1 66 ? 39.090 10.914 -57.743 1.00 76.31 66 GLU A N 1
ATOM 520 C CA . GLU A 1 66 ? 38.674 11.065 -59.148 1.00 76.31 66 GLU A CA 1
ATOM 521 C C . GLU A 1 66 ? 37.993 12.406 -59.444 1.00 76.31 66 GLU A C 1
ATOM 523 O O . GLU A 1 66 ? 38.003 12.878 -60.578 1.00 76.31 66 GLU A O 1
ATOM 528 N N . SER A 1 67 ? 37.390 13.022 -58.425 1.00 71.25 67 SER A N 1
ATOM 529 C CA . SER A 1 67 ? 36.629 14.266 -58.567 1.00 71.25 67 SER A CA 1
ATOM 530 C C . SER A 1 67 ? 37.157 15.410 -57.702 1.00 71.25 67 SER A C 1
ATOM 532 O O . SER A 1 67 ? 36.569 16.489 -57.717 1.00 71.25 67 SER A O 1
ATOM 534 N N . ASN A 1 68 ? 38.257 15.179 -56.974 1.00 72.00 68 ASN A N 1
ATOM 535 C CA . ASN A 1 68 ? 38.863 16.097 -56.010 1.00 72.00 68 ASN A CA 1
ATOM 536 C C . ASN A 1 68 ? 37.838 16.716 -55.036 1.00 72.00 68 ASN A C 1
ATOM 538 O O . ASN A 1 68 ? 37.794 17.929 -54.825 1.00 72.00 68 ASN A O 1
ATOM 542 N N . ARG A 1 69 ? 36.946 15.880 -54.488 1.00 80.62 69 ARG A N 1
ATOM 543 C CA . ARG A 1 69 ? 35.820 16.309 -53.641 1.00 80.62 69 ARG A CA 1
ATOM 544 C C . ARG A 1 69 ? 35.846 15.616 -52.291 1.00 80.62 69 ARG A C 1
ATOM 546 O O . ARG A 1 69 ? 36.086 14.414 -52.204 1.00 80.62 69 ARG A O 1
ATOM 553 N N . TRP A 1 70 ? 35.510 16.375 -51.256 1.00 82.62 70 TRP A N 1
ATOM 554 C CA . TRP A 1 70 ? 35.255 15.853 -49.919 1.00 82.62 70 TRP A CA 1
ATOM 555 C C . TRP A 1 70 ? 33.751 15.720 -49.729 1.00 82.62 70 TRP A C 1
ATOM 557 O O . TRP A 1 70 ? 33.009 16.687 -49.939 1.00 82.62 70 TRP A O 1
ATOM 567 N N . VAL A 1 71 ? 33.312 14.524 -49.354 1.00 87.44 71 VAL A N 1
ATOM 568 C CA . VAL A 1 71 ? 31.897 14.217 -49.159 1.00 87.44 71 VAL A CA 1
ATOM 569 C C . VAL A 1 71 ? 31.639 13.632 -47.778 1.00 87.44 71 VAL A C 1
ATOM 571 O O . VAL A 1 71 ? 32.486 12.929 -47.229 1.00 87.44 71 VAL A O 1
ATOM 574 N N . ASP A 1 72 ? 30.467 13.921 -47.220 1.00 88.38 72 ASP A N 1
ATOM 575 C CA . ASP A 1 72 ? 29.961 13.253 -46.021 1.00 88.38 72 ASP A CA 1
ATOM 576 C C . ASP A 1 72 ? 29.653 11.757 -46.301 1.00 88.38 72 ASP A C 1
ATOM 578 O O . ASP A 1 72 ? 29.690 11.325 -47.459 1.00 88.38 72 ASP A O 1
ATOM 582 N N . PRO A 1 73 ? 29.333 10.935 -45.281 1.00 83.50 73 PRO A N 1
ATOM 583 C CA . PRO A 1 73 ? 29.082 9.500 -45.461 1.00 83.50 73 PRO A CA 1
ATOM 584 C C . PRO A 1 73 ? 27.871 9.159 -46.348 1.00 83.50 73 PRO A C 1
ATOM 586 O O . PRO A 1 73 ? 27.689 8.002 -46.712 1.00 83.50 73 PRO A O 1
ATOM 589 N N . ILE A 1 74 ? 27.036 10.146 -46.687 1.00 84.94 74 ILE A N 1
ATOM 590 C CA . ILE A 1 74 ? 25.844 10.003 -47.537 1.00 84.94 74 ILE A CA 1
ATOM 591 C C . ILE A 1 74 ? 26.133 10.544 -48.958 1.00 84.94 74 ILE A C 1
ATOM 593 O O . ILE A 1 74 ? 25.291 10.459 -49.849 1.00 84.94 74 ILE A O 1
ATOM 597 N N . GLY A 1 75 ? 27.341 11.064 -49.205 1.00 85.50 75 GLY A N 1
ATOM 598 C CA . GLY A 1 75 ? 27.797 11.555 -50.504 1.00 85.50 75 GLY A CA 1
ATOM 599 C C . GLY A 1 75 ? 27.559 13.048 -50.753 1.00 85.50 75 GLY A C 1
ATOM 600 O O . GLY A 1 75 ? 27.778 13.512 -51.874 1.00 85.50 75 GLY A O 1
ATOM 601 N N . ASN A 1 76 ? 27.132 13.833 -49.754 1.00 89.25 76 ASN A N 1
ATOM 602 C CA . ASN A 1 76 ? 26.971 15.280 -49.928 1.00 89.25 76 ASN A CA 1
ATOM 603 C C . ASN A 1 76 ? 28.311 16.004 -49.827 1.00 89.25 76 ASN A C 1
ATOM 605 O O . ASN A 1 76 ? 29.127 15.689 -48.969 1.00 89.25 76 ASN A O 1
ATOM 609 N N . LEU A 1 77 ? 28.499 17.045 -50.640 1.00 90.31 77 LEU A N 1
ATOM 610 C CA . LEU A 1 77 ? 29.673 17.915 -50.547 1.00 90.31 77 LEU A CA 1
ATOM 611 C C . LEU A 1 77 ? 29.755 18.600 -49.180 1.00 90.31 77 LEU A C 1
ATOM 613 O O . LEU A 1 77 ? 28.772 19.188 -48.718 1.00 90.31 77 LEU A O 1
ATOM 617 N N . LEU A 1 78 ? 30.946 18.565 -48.584 1.00 91.88 78 LEU A N 1
ATOM 618 C CA . LEU A 1 78 ? 31.257 19.355 -47.396 1.00 91.88 78 LEU A CA 1
ATOM 619 C C . LEU A 1 78 ? 31.281 20.852 -47.718 1.00 91.88 78 LEU A C 1
ATOM 621 O O . LEU A 1 78 ? 31.430 21.255 -48.873 1.00 91.88 78 LEU A O 1
ATOM 625 N N . ARG A 1 79 ? 31.140 21.670 -46.680 1.00 92.12 79 ARG A N 1
ATOM 626 C CA . ARG A 1 79 ? 31.066 23.128 -46.751 1.00 92.12 79 ARG A CA 1
ATOM 627 C C . ARG A 1 79 ? 32.092 23.793 -45.848 1.00 92.12 79 ARG A C 1
ATOM 629 O O . ARG A 1 79 ? 32.587 23.174 -44.908 1.00 92.12 79 ARG A O 1
ATOM 636 N N . ASP A 1 80 ? 32.382 25.056 -46.132 1.00 90.88 80 ASP A N 1
ATOM 637 C CA . ASP A 1 80 ? 33.118 25.925 -45.214 1.00 90.88 80 ASP A CA 1
ATOM 638 C C . ASP A 1 80 ? 32.205 26.447 -44.085 1.00 90.88 80 ASP A C 1
ATOM 640 O O . ASP A 1 80 ? 31.003 26.162 -44.044 1.00 90.88 80 ASP A O 1
ATOM 644 N N . ALA A 1 81 ? 32.757 27.243 -43.164 1.00 87.81 81 ALA A N 1
ATOM 645 C CA . ALA A 1 81 ? 32.001 27.813 -42.044 1.00 87.81 81 ALA A CA 1
ATOM 646 C C . ALA A 1 81 ? 30.843 28.750 -42.469 1.00 87.81 81 ALA A C 1
ATOM 648 O O . ALA A 1 81 ? 29.931 29.011 -41.687 1.00 87.81 81 ALA A O 1
ATOM 649 N N . TYR A 1 82 ? 30.848 29.256 -43.706 1.00 87.62 82 TYR A N 1
ATOM 650 C CA . TYR A 1 82 ? 29.820 30.154 -44.248 1.00 87.62 82 TYR A CA 1
ATOM 651 C C . TYR A 1 82 ? 28.773 29.406 -45.078 1.00 87.62 82 TYR A C 1
ATOM 653 O O . TYR A 1 82 ? 27.817 30.016 -45.559 1.00 87.62 82 TYR A O 1
ATOM 661 N N . GLY A 1 83 ? 28.915 28.085 -45.199 1.00 86.94 83 GLY A N 1
ATOM 662 C CA . GLY A 1 83 ? 28.009 27.234 -45.947 1.00 86.94 83 GLY A CA 1
ATOM 663 C C . GLY A 1 83 ? 28.297 27.199 -47.446 1.00 86.94 83 GLY A C 1
ATOM 664 O O . GLY A 1 83 ? 27.459 26.679 -48.182 1.00 86.94 83 GLY A O 1
ATOM 665 N N . ASN A 1 84 ? 29.438 27.699 -47.922 1.00 89.19 84 ASN A N 1
ATOM 666 C CA . ASN A 1 84 ? 29.796 27.595 -49.336 1.00 89.19 84 ASN A CA 1
ATOM 667 C C . ASN A 1 84 ? 30.318 26.186 -49.655 1.00 89.19 84 ASN A C 1
ATOM 669 O O . ASN A 1 84 ? 30.862 25.509 -48.780 1.00 89.19 84 ASN A O 1
ATOM 673 N N . LYS A 1 85 ? 30.165 25.733 -50.902 1.00 88.12 85 LYS A N 1
ATOM 674 C CA . LYS A 1 85 ? 30.647 24.424 -51.386 1.00 88.12 85 LYS A CA 1
ATOM 675 C C . LYS A 1 85 ? 31.921 24.549 -52.230 1.00 88.12 85 LYS A C 1
ATOM 677 O O . LYS A 1 85 ? 32.096 25.563 -52.903 1.00 88.12 85 LYS A O 1
ATOM 682 N N . PRO A 1 86 ? 32.743 23.487 -52.322 1.00 82.00 86 PRO A N 1
ATOM 683 C CA . PRO A 1 86 ? 33.843 23.416 -53.280 1.00 82.00 86 PRO A CA 1
ATOM 684 C C . PRO A 1 86 ? 33.386 23.765 -54.708 1.00 82.00 86 PRO A C 1
ATOM 686 O O . PRO A 1 86 ? 32.469 23.132 -55.237 1.00 82.00 86 PRO A O 1
ATOM 689 N N . GLY A 1 87 ? 34.021 24.771 -55.319 1.00 76.12 87 GLY A N 1
ATOM 690 C CA . GLY A 1 87 ? 33.677 25.310 -56.644 1.00 76.12 87 GLY A CA 1
ATOM 691 C C . GLY A 1 87 ? 32.860 26.611 -56.628 1.00 76.12 87 GLY A C 1
ATOM 692 O O . GLY A 1 87 ? 32.715 27.247 -57.670 1.00 76.12 87 GLY A O 1
ATOM 693 N N . GLU A 1 88 ? 32.350 27.043 -55.472 1.00 85.00 88 GLU A N 1
ATOM 694 C CA . GLU A 1 88 ? 31.755 28.373 -55.300 1.00 85.00 88 GLU A CA 1
ATOM 695 C C . GLU A 1 88 ? 32.850 29.423 -55.036 1.00 85.00 88 GLU A C 1
ATOM 697 O O . GLU A 1 88 ? 33.809 29.161 -54.314 1.00 85.00 88 GLU A O 1
ATOM 702 N N . PHE A 1 89 ? 32.701 30.634 -55.590 1.00 80.88 89 PHE A N 1
ATOM 703 C CA . PHE A 1 89 ? 33.726 31.697 -55.548 1.00 80.88 89 PHE A CA 1
ATOM 704 C C . PHE A 1 89 ? 34.177 32.096 -54.127 1.00 80.88 89 PHE A C 1
ATOM 706 O O . PHE A 1 89 ? 35.292 32.571 -53.949 1.00 80.88 89 PHE A O 1
ATOM 713 N N . ASN A 1 90 ? 33.322 31.892 -53.120 1.00 87.38 90 ASN A N 1
ATOM 714 C CA . ASN A 1 90 ? 33.583 32.267 -51.727 1.00 87.38 90 ASN A CA 1
ATOM 715 C C . ASN A 1 90 ? 33.923 31.076 -50.818 1.00 87.38 90 ASN A C 1
ATOM 717 O O . ASN A 1 90 ? 33.944 31.255 -49.602 1.00 87.38 90 ASN A O 1
ATOM 721 N N . PHE A 1 91 ? 34.145 29.881 -51.375 1.00 87.38 91 PHE A N 1
ATOM 722 C CA . PHE A 1 91 ? 34.513 28.715 -50.579 1.00 87.38 91 PHE A CA 1
ATOM 723 C C . PHE A 1 91 ? 35.901 28.883 -49.965 1.00 87.38 91 PHE A C 1
ATOM 725 O O . PHE A 1 91 ? 36.909 28.857 -50.670 1.00 87.38 91 PHE A O 1
ATOM 732 N N . ASP A 1 92 ? 35.940 29.028 -48.644 1.00 87.69 92 ASP A N 1
ATOM 733 C CA . ASP A 1 92 ? 37.168 29.198 -47.875 1.00 87.69 92 ASP A CA 1
ATOM 734 C C . ASP A 1 92 ? 37.178 28.258 -46.659 1.00 87.69 92 ASP A C 1
ATOM 736 O O . ASP A 1 92 ? 36.716 28.625 -45.571 1.00 87.69 92 ASP A O 1
ATOM 740 N N . PRO A 1 93 ? 37.708 27.032 -46.813 1.00 85.69 93 PRO A N 1
ATOM 741 C CA . PRO A 1 93 ? 37.785 26.070 -45.726 1.00 85.69 93 PRO A CA 1
ATOM 742 C C . PRO A 1 93 ? 38.852 26.438 -44.686 1.00 85.69 93 PRO A C 1
ATOM 744 O O . PRO A 1 93 ? 38.920 25.776 -43.664 1.00 85.69 93 PRO A O 1
ATOM 747 N N . GLU A 1 94 ? 39.688 27.463 -44.885 1.00 88.00 94 GLU A N 1
ATOM 748 C CA . GLU A 1 94 ? 40.606 27.957 -43.842 1.00 88.00 94 GLU A CA 1
ATOM 749 C C . GLU A 1 94 ? 39.932 28.985 -42.915 1.00 88.00 94 GLU A C 1
ATOM 751 O O . GLU A 1 94 ? 40.530 29.455 -41.940 1.00 88.00 94 GLU A O 1
ATOM 756 N N . ARG A 1 95 ? 38.681 29.357 -43.212 1.00 84.25 95 ARG A N 1
ATOM 757 C CA . ARG A 1 95 ? 37.938 30.373 -42.476 1.00 84.25 95 ARG A CA 1
ATOM 758 C C . ARG A 1 95 ? 37.243 29.789 -41.249 1.00 84.25 95 ARG A C 1
ATOM 760 O O . ARG A 1 95 ? 36.522 28.796 -41.325 1.00 84.25 95 ARG A O 1
ATOM 767 N N . VAL A 1 96 ? 37.420 30.453 -40.109 1.00 81.62 96 VAL A N 1
ATOM 768 C CA . VAL A 1 96 ? 36.751 30.096 -38.849 1.00 81.62 96 VAL A CA 1
ATOM 769 C C . VAL A 1 96 ? 35.289 30.582 -38.815 1.00 81.62 96 VAL A C 1
ATOM 771 O O . VAL A 1 96 ? 34.949 31.552 -39.511 1.00 81.62 96 VAL A O 1
ATOM 774 N N . PRO A 1 97 ? 34.415 29.938 -38.014 1.00 80.44 97 PRO A N 1
ATOM 775 C CA . PRO A 1 97 ? 33.058 30.413 -37.743 1.00 80.44 97 PRO A CA 1
ATOM 776 C C . PRO A 1 97 ? 33.008 31.868 -37.264 1.00 80.44 97 PRO A C 1
ATOM 778 O O . PRO A 1 97 ? 33.949 32.378 -36.660 1.00 80.44 97 PRO A O 1
ATOM 781 N N . LYS A 1 98 ? 31.876 32.547 -37.498 1.00 72.94 98 LYS A N 1
ATOM 782 C CA . LYS A 1 98 ? 31.683 33.966 -37.125 1.00 72.94 98 LYS A CA 1
ATOM 783 C C . LYS A 1 98 ? 31.805 34.231 -35.619 1.00 72.94 98 LYS A C 1
ATOM 785 O O . LYS A 1 98 ? 32.083 35.362 -35.230 1.00 72.94 98 LYS A O 1
ATOM 790 N N . LYS A 1 99 ? 31.560 33.215 -34.792 1.00 70.88 99 LYS A N 1
ATOM 791 C CA . LYS A 1 99 ? 31.666 33.258 -33.336 1.00 70.88 99 LYS A CA 1
ATOM 792 C C . LYS A 1 99 ? 32.592 32.124 -32.911 1.00 70.88 99 LYS A C 1
ATOM 794 O O . LYS A 1 99 ? 32.262 30.966 -33.110 1.00 70.88 99 LYS A O 1
ATOM 799 N N . GLU A 1 100 ? 33.758 32.433 -32.362 1.00 62.22 100 GLU A N 1
ATOM 800 C CA . GLU A 1 100 ? 34.689 31.402 -31.896 1.00 62.22 100 GLU A CA 1
ATOM 801 C C . GLU A 1 100 ? 34.651 31.361 -30.368 1.00 62.22 100 GLU A C 1
ATOM 803 O O . GLU A 1 100 ? 35.119 32.283 -29.704 1.00 62.22 100 GLU A O 1
ATOM 808 N N . ILE A 1 101 ? 34.024 30.325 -29.802 1.00 62.00 101 ILE A N 1
ATOM 809 C CA . ILE A 1 101 ? 34.030 30.080 -28.356 1.00 62.00 101 ILE A CA 1
ATOM 810 C C . ILE A 1 101 ? 35.038 28.961 -28.100 1.00 62.00 101 ILE A C 1
ATOM 812 O O . ILE A 1 101 ? 34.708 27.782 -28.207 1.00 62.00 101 ILE A O 1
ATOM 816 N N . LEU A 1 102 ? 36.277 29.334 -27.783 1.00 60.56 102 LEU A N 1
ATOM 817 C CA . LEU A 1 102 ? 37.282 28.388 -27.303 1.00 60.56 102 LEU A CA 1
ATOM 818 C C . LEU A 1 102 ? 36.954 28.041 -25.850 1.00 60.56 102 LEU A C 1
ATOM 820 O O . LEU A 1 102 ? 37.159 28.855 -24.951 1.00 60.56 102 LEU A O 1
ATOM 824 N N . MET A 1 103 ? 36.400 26.850 -25.638 1.00 67.50 103 MET A N 1
ATOM 825 C CA . MET A 1 103 ? 36.163 26.308 -24.301 1.00 67.50 103 MET A CA 1
ATOM 826 C C . MET A 1 103 ? 37.370 25.492 -23.834 1.00 67.50 103 MET A C 1
ATOM 828 O O . MET A 1 103 ? 38.101 24.917 -24.648 1.00 67.50 103 MET A O 1
ATOM 832 N N . GLU A 1 104 ? 37.585 25.459 -22.520 1.00 75.50 104 GLU A N 1
ATOM 833 C CA . GLU A 1 104 ? 38.643 24.644 -21.927 1.00 75.50 104 GLU A CA 1
ATOM 834 C C . GLU A 1 104 ? 38.415 23.147 -22.219 1.00 75.50 104 GLU A C 1
ATOM 836 O O . GLU A 1 104 ? 37.268 22.710 -22.367 1.00 75.50 104 GLU A O 1
ATOM 841 N N . PRO A 1 105 ? 39.495 22.353 -22.345 1.00 80.31 105 PRO A N 1
ATOM 842 C CA . PRO A 1 105 ? 39.402 20.903 -22.440 1.00 80.31 105 PRO A CA 1
ATOM 843 C C . PRO A 1 105 ? 38.611 20.300 -21.278 1.00 80.31 105 PRO A C 1
ATOM 845 O O . PRO A 1 105 ? 38.884 20.595 -20.117 1.00 80.31 105 PRO A O 1
ATOM 848 N N . ILE A 1 106 ? 37.679 19.407 -21.593 1.00 82.12 106 ILE A N 1
ATOM 849 C CA . ILE A 1 106 ? 37.004 18.576 -20.601 1.00 82.12 106 ILE A CA 1
ATOM 850 C C . ILE A 1 106 ? 37.913 17.385 -20.297 1.00 82.12 106 ILE A C 1
ATOM 852 O O . ILE A 1 106 ? 38.319 16.673 -21.221 1.00 82.12 106 ILE A O 1
ATOM 856 N N . SER A 1 107 ? 38.186 17.140 -19.018 1.00 78.50 107 SER A N 1
ATOM 857 C CA . SER A 1 107 ? 38.960 15.990 -18.547 1.00 78.50 107 SER A CA 1
ATOM 858 C C . SER A 1 107 ? 38.162 15.146 -17.554 1.00 78.50 107 SER A C 1
ATOM 860 O O . SER A 1 107 ? 37.260 15.653 -16.895 1.00 78.50 107 SER A O 1
ATOM 862 N N . ASP A 1 108 ? 38.481 13.856 -17.469 1.00 72.19 108 ASP A N 1
ATOM 863 C CA . ASP A 1 108 ? 37.951 12.965 -16.438 1.00 72.19 108 ASP A CA 1
ATOM 864 C C . ASP A 1 108 ? 38.597 13.245 -15.065 1.00 72.19 108 ASP A C 1
ATOM 866 O O . ASP A 1 108 ? 39.523 14.051 -14.949 1.00 72.19 108 ASP A O 1
ATOM 870 N N . ASP A 1 109 ? 38.145 12.542 -14.020 1.00 62.47 109 ASP A N 1
ATOM 871 C CA . ASP A 1 109 ? 38.657 12.680 -12.645 1.00 62.47 109 ASP A CA 1
ATOM 872 C C . ASP A 1 109 ? 40.174 12.420 -12.513 1.00 62.47 109 ASP A C 1
ATOM 874 O O . ASP A 1 109 ? 40.781 12.768 -11.500 1.00 62.47 109 ASP A O 1
ATOM 878 N N . SER A 1 110 ? 40.804 11.798 -13.518 1.00 63.41 110 SER A N 1
ATOM 879 C CA . SER A 1 110 ? 42.251 11.554 -13.572 1.00 63.41 110 SER A CA 1
ATOM 880 C C . SER A 1 110 ? 43.028 12.638 -14.331 1.00 63.41 110 SER A C 1
ATOM 882 O O . SER A 1 110 ? 44.255 12.572 -14.424 1.00 63.41 110 SER A O 1
ATOM 884 N N . GLY A 1 111 ? 42.329 13.640 -14.874 1.00 68.81 111 GLY A N 1
ATOM 885 C CA . GLY A 1 111 ? 42.892 14.707 -15.696 1.00 68.81 111 GLY A CA 1
ATOM 886 C C . GLY A 1 111 ? 43.077 14.333 -17.171 1.00 68.81 111 GLY A C 1
ATOM 887 O O . GLY A 1 111 ? 43.616 15.144 -17.929 1.00 68.81 111 GLY A O 1
ATOM 888 N N . LYS A 1 112 ? 42.632 13.146 -17.613 1.00 77.44 112 LYS A N 1
ATOM 889 C CA . LYS A 1 112 ? 42.725 12.717 -19.018 1.00 77.44 112 LYS A CA 1
ATOM 890 C C . LYS A 1 112 ? 41.605 13.375 -19.839 1.00 77.44 112 LYS A C 1
ATOM 892 O O . LYS A 1 112 ? 40.460 13.347 -19.398 1.00 77.44 112 LYS A O 1
ATOM 897 N N . PRO A 1 113 ? 41.882 13.897 -21.048 1.00 82.75 113 PRO A N 1
ATOM 898 C CA . PRO A 1 113 ? 40.847 14.469 -21.902 1.00 82.75 113 PRO A CA 1
ATOM 899 C C . PRO A 1 113 ? 39.688 13.507 -22.193 1.00 82.75 113 PRO A C 1
ATOM 901 O O . PRO A 1 113 ? 39.914 12.353 -22.566 1.00 82.75 113 PRO A O 1
ATOM 904 N N . MET A 1 114 ? 38.451 13.992 -22.067 1.00 87.12 114 MET A N 1
ATOM 905 C CA . MET A 1 114 ? 37.245 13.206 -22.320 1.00 87.12 114 MET A CA 1
ATOM 906 C C . MET A 1 114 ? 36.796 13.286 -23.780 1.00 87.12 114 MET A C 1
ATOM 908 O O . MET A 1 114 ? 36.492 14.361 -24.305 1.00 87.12 114 MET A O 1
ATOM 912 N N . LEU A 1 115 ? 36.655 12.123 -24.418 1.00 90.75 115 LEU A N 1
ATOM 913 C CA . LEU A 1 115 ? 35.988 11.996 -25.714 1.00 90.75 115 LEU A CA 1
ATOM 914 C C . LEU A 1 115 ? 34.496 11.764 -25.499 1.00 90.75 115 LEU A C 1
ATOM 916 O O . LEU A 1 115 ? 34.104 10.758 -24.905 1.00 90.75 115 LEU A O 1
ATOM 920 N N . ILE A 1 116 ? 33.681 12.696 -25.978 1.00 92.56 116 ILE A N 1
ATOM 921 C CA . ILE A 1 116 ? 32.232 12.702 -25.795 1.00 92.56 116 ILE A CA 1
ATOM 922 C C . ILE A 1 116 ? 31.569 12.553 -27.156 1.00 92.56 116 ILE A C 1
ATOM 924 O O . ILE A 1 116 ? 31.976 13.197 -28.123 1.00 92.56 116 ILE A O 1
ATOM 928 N N . TYR A 1 117 ? 30.526 11.734 -27.216 1.00 93.00 117 TYR A N 1
ATOM 929 C CA . TYR A 1 117 ? 29.753 11.438 -28.412 1.00 93.00 117 TYR A CA 1
ATOM 930 C C . TYR A 1 117 ? 28.253 11.622 -28.154 1.00 93.00 117 TYR A C 1
ATOM 932 O O . TYR A 1 117 ? 27.770 11.419 -27.036 1.00 93.00 117 TYR A O 1
ATOM 940 N N . ASP A 1 118 ? 27.502 11.977 -29.196 1.00 90.69 118 ASP A N 1
ATOM 941 C CA . ASP A 1 118 ? 26.038 11.905 -29.180 1.00 90.69 118 ASP A CA 1
ATOM 942 C C . ASP A 1 118 ? 25.558 10.438 -29.239 1.00 90.69 118 ASP A C 1
ATOM 944 O O . ASP A 1 118 ? 26.331 9.525 -29.532 1.00 90.69 118 ASP A O 1
ATOM 948 N N . MET A 1 119 ? 24.261 10.186 -29.025 1.00 86.50 119 MET A N 1
ATOM 949 C CA . MET A 1 119 ? 23.681 8.829 -29.124 1.00 86.50 119 MET A CA 1
ATOM 950 C C . MET A 1 119 ? 23.799 8.180 -30.515 1.00 86.50 119 MET A C 1
ATOM 952 O O . MET A 1 119 ? 23.572 6.978 -30.652 1.00 86.50 119 MET A O 1
ATOM 956 N N . LYS A 1 120 ? 24.108 8.953 -31.562 1.00 87.75 120 LYS A N 1
ATOM 957 C CA . LYS A 1 120 ? 24.360 8.438 -32.915 1.00 87.75 120 LYS A CA 1
ATOM 958 C C . LYS A 1 120 ? 25.840 8.103 -33.131 1.00 87.75 120 LYS A C 1
ATOM 960 O O . LYS A 1 120 ? 26.185 7.570 -34.184 1.00 87.75 120 LYS A O 1
ATOM 965 N N . GLY A 1 121 ? 26.696 8.372 -32.145 1.00 87.88 121 GLY A N 1
ATOM 966 C CA . GLY A 1 121 ? 28.132 8.146 -32.191 1.00 87.88 121 GLY A CA 1
ATOM 967 C C . GLY A 1 121 ? 28.924 9.274 -32.849 1.00 87.88 121 GLY A C 1
ATOM 968 O O . GLY A 1 121 ? 30.102 9.065 -33.129 1.00 87.88 121 GLY A O 1
ATOM 969 N N . ASN A 1 122 ? 28.331 10.442 -33.115 1.00 91.12 122 ASN A N 1
ATOM 970 C CA . ASN A 1 122 ? 29.068 11.599 -33.628 1.00 91.12 122 ASN A CA 1
ATOM 971 C C . ASN A 1 122 ? 29.845 12.271 -32.490 1.00 91.12 122 ASN A C 1
ATOM 973 O O . ASN A 1 122 ? 29.291 12.428 -31.402 1.00 91.12 122 ASN A O 1
ATOM 977 N N . PRO A 1 123 ? 31.102 12.681 -32.716 1.00 92.62 123 PRO A N 1
ATOM 978 C CA . PRO A 1 123 ? 31.908 13.331 -31.697 1.00 92.62 123 PRO A CA 1
ATOM 979 C C . PRO A 1 123 ? 31.359 14.721 -31.368 1.00 92.62 123 PRO A C 1
ATOM 981 O O . PRO A 1 123 ? 30.967 15.485 -32.250 1.00 92.62 123 PRO A O 1
ATOM 984 N N . LEU A 1 124 ? 31.377 15.038 -30.080 1.00 92.44 124 LEU A N 1
ATOM 985 C CA . LEU A 1 124 ? 31.018 16.326 -29.491 1.00 92.44 124 LEU A CA 1
ATOM 986 C C . LEU A 1 124 ? 32.238 17.027 -28.869 1.00 92.44 124 LEU A C 1
ATOM 988 O O . LEU A 1 124 ? 32.202 18.237 -28.655 1.00 92.44 124 LEU A O 1
ATOM 992 N N . THR A 1 125 ? 33.331 16.294 -28.636 1.00 91.56 125 THR A N 1
ATOM 993 C CA . THR A 1 125 ? 34.660 16.835 -28.318 1.00 91.56 125 THR A CA 1
ATOM 994 C C . THR A 1 125 ? 35.707 16.362 -29.329 1.00 91.56 125 THR A C 1
ATOM 996 O O . THR A 1 125 ? 35.517 15.371 -30.038 1.00 91.56 125 THR A O 1
ATOM 999 N N . ASN A 1 126 ? 36.826 17.084 -29.423 1.00 88.62 126 ASN A N 1
ATOM 1000 C CA . ASN A 1 126 ? 38.006 16.620 -30.150 1.00 88.62 126 ASN A CA 1
ATOM 1001 C C . ASN A 1 126 ? 38.853 15.659 -29.298 1.00 88.62 126 ASN A C 1
ATOM 1003 O O . ASN A 1 126 ? 38.568 15.414 -28.127 1.00 88.62 126 ASN A O 1
ATOM 1007 N N . ILE A 1 127 ? 39.948 15.153 -29.874 1.00 84.56 127 ILE A N 1
ATOM 1008 C CA . ILE A 1 127 ? 40.841 14.202 -29.191 1.00 84.56 127 ILE A CA 1
ATOM 1009 C C . ILE A 1 127 ? 41.542 14.773 -27.946 1.00 84.56 127 ILE A C 1
ATOM 1011 O O . ILE A 1 127 ? 42.061 14.023 -27.124 1.00 84.56 127 ILE A O 1
ATOM 1015 N N . CYS A 1 128 ? 41.573 16.099 -27.826 1.00 83.94 128 CYS A N 1
ATOM 1016 C CA . CYS A 1 128 ? 42.117 16.821 -26.685 1.00 83.94 128 CYS A CA 1
ATOM 1017 C C . CYS A 1 128 ? 41.027 17.177 -25.667 1.00 83.94 128 CYS A C 1
ATOM 1019 O O . CYS A 1 128 ? 41.304 17.958 -24.768 1.00 83.94 128 CYS A O 1
ATOM 1021 N N . GLY A 1 129 ? 39.804 16.648 -25.800 1.00 83.44 129 GLY A N 1
ATOM 1022 C CA . GLY A 1 129 ? 38.685 16.910 -24.890 1.00 83.44 129 GLY A CA 1
ATOM 1023 C C . GLY A 1 129 ? 38.031 18.280 -25.066 1.00 83.44 129 GLY A C 1
ATOM 1024 O O . GLY A 1 129 ? 37.161 18.649 -24.284 1.00 83.44 129 GLY A O 1
ATOM 1025 N N . GLN A 1 130 ? 38.414 19.055 -26.083 1.00 87.62 130 GLN A N 1
ATOM 1026 C CA . GLN A 1 130 ? 37.830 20.373 -26.327 1.00 87.62 130 GLN A CA 1
ATOM 1027 C C . GLN A 1 130 ? 36.462 20.237 -27.002 1.00 87.62 130 GLN A C 1
ATOM 1029 O O . GLN A 1 130 ? 36.360 19.512 -28.000 1.00 87.62 130 GLN A O 1
ATOM 1034 N N . PRO A 1 131 ? 35.430 20.953 -26.527 1.00 89.19 131 PRO A N 1
ATOM 1035 C CA . PRO A 1 131 ? 34.111 20.955 -27.152 1.00 89.19 131 PRO A CA 1
ATOM 1036 C C . PRO A 1 131 ? 34.153 21.395 -28.618 1.00 89.19 131 PRO A C 1
ATOM 1038 O O . PRO A 1 131 ? 34.886 22.311 -28.998 1.00 89.19 131 PRO A O 1
ATOM 1041 N N . LEU A 1 132 ? 33.362 20.729 -29.455 1.00 90.44 132 LEU A N 1
ATOM 1042 C CA . LEU A 1 132 ? 33.192 21.070 -30.863 1.00 90.44 132 LEU A CA 1
ATOM 1043 C C . LEU A 1 132 ? 32.063 22.090 -31.038 1.00 90.44 132 LEU A C 1
ATOM 1045 O O . LEU A 1 132 ? 31.130 22.146 -30.237 1.00 90.44 132 LEU A O 1
ATOM 1049 N N . ALA A 1 133 ? 32.140 22.879 -32.108 1.00 87.50 133 ALA A N 1
ATOM 1050 C CA . ALA A 1 133 ? 31.122 23.856 -32.470 1.00 87.50 133 ALA A CA 1
ATOM 1051 C C . ALA A 1 133 ? 30.605 23.629 -33.897 1.00 87.50 133 ALA A C 1
ATOM 1053 O O . ALA A 1 133 ? 31.322 23.105 -34.753 1.00 87.50 133 ALA A O 1
ATOM 1054 N N . ASP A 1 134 ? 29.359 24.030 -34.146 1.00 88.50 134 ASP A N 1
ATOM 1055 C CA . ASP A 1 134 ? 28.777 24.056 -35.489 1.00 88.50 134 ASP A CA 1
ATOM 1056 C C . ASP A 1 134 ? 29.407 25.155 -36.375 1.00 88.50 134 ASP A C 1
ATOM 1058 O O . ASP A 1 134 ? 30.231 25.964 -35.936 1.00 88.50 134 ASP A O 1
ATOM 1062 N N . SER A 1 135 ? 28.996 25.218 -37.643 1.00 86.44 135 SER A N 1
ATOM 1063 C CA . SER A 1 135 ? 29.489 26.224 -38.596 1.00 86.44 135 SER A CA 1
ATOM 1064 C C . SER A 1 135 ? 29.152 27.672 -38.200 1.00 86.44 135 SER A C 1
ATOM 1066 O O . SER A 1 135 ? 29.769 28.608 -38.707 1.00 86.44 135 SER A O 1
ATOM 1068 N N . GLN A 1 136 ? 28.187 27.883 -37.296 1.00 83.69 136 GLN A N 1
ATOM 1069 C CA . GLN A 1 136 ? 27.836 29.200 -36.753 1.00 83.69 136 GLN A CA 1
ATOM 1070 C C . GLN A 1 136 ? 28.643 29.553 -35.495 1.00 83.69 136 GLN A C 1
ATOM 1072 O O . GLN A 1 136 ? 28.625 30.714 -35.076 1.00 83.69 136 GLN A O 1
ATOM 1077 N N . GLY A 1 137 ? 29.373 28.594 -34.921 1.00 79.06 137 GLY A N 1
ATOM 1078 C CA . GLY A 1 137 ? 30.152 28.785 -33.706 1.00 79.06 137 GLY A CA 1
ATOM 1079 C C . GLY A 1 137 ? 29.414 28.448 -32.413 1.00 79.06 137 GLY A C 1
ATOM 1080 O O . GLY A 1 137 ? 29.862 28.840 -31.334 1.00 79.06 137 GLY A O 1
ATOM 1081 N N . ASN A 1 138 ? 28.275 27.759 -32.491 1.00 81.31 138 ASN A N 1
ATOM 1082 C CA . ASN A 1 138 ? 27.567 27.290 -31.305 1.00 81.31 138 ASN A CA 1
ATOM 1083 C C . ASN A 1 138 ? 28.181 25.974 -30.834 1.00 81.31 138 ASN A C 1
ATOM 1085 O O . ASN A 1 138 ? 28.324 25.040 -31.622 1.00 81.31 138 ASN A O 1
ATOM 1089 N N . CYS A 1 139 ? 28.526 25.901 -29.549 1.00 84.94 139 CYS A N 1
ATOM 1090 C CA . CYS A 1 139 ? 29.020 24.673 -28.934 1.00 84.94 139 CYS A CA 1
ATOM 1091 C C . CYS A 1 139 ? 27.977 23.559 -29.068 1.00 84.94 139 CYS A C 1
ATOM 1093 O O . CYS A 1 139 ? 26.800 23.807 -28.825 1.00 84.94 139 CYS A O 1
ATOM 1095 N N . LEU A 1 140 ? 28.407 22.350 -29.435 1.00 85.81 140 LEU A N 1
ATOM 1096 C CA . LEU A 1 140 ? 27.541 21.178 -29.611 1.00 85.81 140 LEU A CA 1
ATOM 1097 C C . LEU A 1 140 ? 27.189 20.478 -28.288 1.00 85.81 140 LEU A C 1
ATOM 1099 O O . LEU A 1 140 ? 26.324 19.599 -28.272 1.00 85.81 140 LEU A O 1
ATOM 1103 N N . LEU A 1 141 ? 27.834 20.883 -27.191 1.00 83.81 141 LEU A N 1
ATOM 1104 C CA . LEU A 1 141 ? 27.564 20.419 -25.836 1.00 83.81 141 LEU A CA 1
ATOM 1105 C C . LEU A 1 141 ? 26.843 21.483 -25.020 1.00 83.81 141 LEU A C 1
ATOM 1107 O O . LEU A 1 141 ? 27.166 22.672 -25.078 1.00 83.81 141 LEU A O 1
ATOM 1111 N N . LEU A 1 142 ? 25.906 21.016 -24.202 1.00 77.25 142 LEU A N 1
ATOM 1112 C CA . LEU A 1 142 ? 25.363 21.781 -23.098 1.00 77.25 142 LEU A CA 1
ATOM 1113 C C . LEU A 1 142 ? 26.040 21.354 -21.809 1.00 77.25 142 LEU A C 1
ATOM 1115 O O . LEU A 1 142 ? 26.262 20.168 -21.560 1.00 77.25 142 LEU A O 1
ATOM 1119 N N . PHE A 1 143 ? 26.342 22.357 -21.000 1.00 74.56 143 PHE A N 1
ATOM 1120 C CA . PHE A 1 143 ? 26.989 22.209 -19.710 1.00 74.56 143 PHE A CA 1
ATOM 1121 C C . PHE A 1 143 ? 26.014 22.607 -18.623 1.00 74.56 143 PHE A C 1
ATOM 1123 O O . PHE A 1 143 ? 25.234 23.547 -18.803 1.00 74.56 143 PHE A O 1
ATOM 1130 N N . ASP A 1 144 ? 26.081 21.921 -17.491 1.00 65.19 144 ASP A N 1
ATOM 1131 C CA . ASP A 1 144 ? 25.430 22.432 -16.304 1.00 65.19 144 ASP A CA 1
ATOM 1132 C C . ASP A 1 144 ? 26.196 23.619 -15.712 1.00 65.19 144 ASP A C 1
ATOM 1134 O O . ASP A 1 144 ? 27.202 24.123 -16.229 1.00 65.19 144 ASP A O 1
ATOM 1138 N N . SER A 1 145 ? 25.685 24.111 -14.594 1.00 56.72 145 SER A N 1
ATOM 1139 C CA . SER A 1 145 ? 26.269 25.253 -13.927 1.00 56.72 145 SER A CA 1
ATOM 1140 C C . SER A 1 145 ? 27.552 24.942 -13.150 1.00 56.72 145 SER A C 1
ATOM 1142 O O . SER A 1 145 ? 28.186 25.882 -12.680 1.00 56.72 145 SER A O 1
ATOM 1144 N N . ARG A 1 146 ? 27.966 23.668 -13.076 1.00 61.00 146 ARG A N 1
ATOM 1145 C CA . ARG A 1 146 ? 29.281 23.209 -12.603 1.00 61.00 146 ARG A CA 1
ATOM 1146 C C . ARG A 1 146 ? 30.268 22.953 -13.752 1.00 61.00 146 ARG A C 1
ATOM 1148 O O . ARG A 1 146 ? 31.372 22.498 -13.491 1.00 61.00 146 ARG A O 1
ATOM 1155 N N . GLY A 1 147 ? 29.886 23.251 -14.998 1.00 67.12 147 GLY A N 1
ATOM 1156 C CA . GLY A 1 147 ? 30.739 23.037 -16.169 1.00 67.12 147 GLY A CA 1
ATOM 1157 C C . GLY A 1 147 ? 30.785 21.584 -16.649 1.00 67.12 147 GLY A C 1
ATOM 1158 O O . GLY A 1 147 ? 31.537 21.290 -17.576 1.00 67.12 147 GLY A O 1
ATOM 1159 N N . ASP A 1 148 ? 29.967 20.696 -16.076 1.00 74.56 148 ASP A N 1
ATOM 1160 C CA . ASP A 1 148 ? 29.901 19.296 -16.482 1.00 74.56 148 ASP A CA 1
ATOM 1161 C C . ASP A 1 148 ? 29.035 19.154 -17.743 1.00 74.56 148 ASP A C 1
ATOM 1163 O O . ASP A 1 148 ? 27.964 19.769 -17.829 1.00 74.56 148 ASP A O 1
ATOM 1167 N N . PRO A 1 149 ? 29.441 18.340 -18.732 1.00 78.00 149 PRO A N 1
ATOM 1168 C CA . PRO A 1 149 ? 28.637 18.107 -19.923 1.00 78.00 149 PRO A CA 1
ATOM 1169 C C . PRO A 1 149 ? 27.378 17.309 -19.551 1.00 78.00 149 PRO A C 1
ATOM 1171 O O . PRO A 1 149 ? 27.455 16.208 -19.007 1.00 78.00 149 PRO A O 1
ATOM 1174 N N . ILE A 1 150 ? 26.200 17.851 -19.864 1.00 77.88 150 ILE A N 1
ATOM 1175 C CA . ILE A 1 150 ? 24.907 17.234 -19.526 1.00 77.88 150 ILE A CA 1
ATOM 1176 C C . ILE A 1 150 ? 24.215 16.617 -20.735 1.00 77.88 150 ILE A C 1
ATOM 1178 O O . ILE A 1 150 ? 23.643 15.535 -20.627 1.00 77.88 150 ILE A O 1
ATOM 1182 N N . SER A 1 151 ? 24.263 17.258 -21.896 1.00 80.75 151 SER A N 1
ATOM 1183 C CA . SER A 1 151 ? 23.566 16.784 -23.093 1.00 80.75 151 SER A CA 1
ATOM 1184 C C . SER A 1 151 ? 24.169 17.373 -24.361 1.00 80.75 151 SER A C 1
ATOM 1186 O O . SER A 1 151 ? 24.992 18.288 -24.309 1.00 80.75 151 SER A O 1
ATOM 1188 N N . ASP A 1 152 ? 23.713 16.888 -25.514 1.00 83.44 152 ASP A N 1
ATOM 1189 C CA . ASP A 1 152 ? 23.880 17.632 -26.761 1.00 83.44 152 ASP A CA 1
ATOM 1190 C C . ASP A 1 152 ? 23.017 18.915 -26.748 1.00 83.44 152 ASP A C 1
ATOM 1192 O O . ASP A 1 152 ? 22.173 19.123 -25.867 1.00 83.44 152 ASP A O 1
ATOM 1196 N N . VAL A 1 153 ? 23.204 19.780 -27.745 1.00 77.19 153 VAL A N 1
ATOM 1197 C CA . VAL A 1 153 ? 22.403 21.010 -27.939 1.00 77.19 153 VAL A CA 1
ATOM 1198 C C . VAL A 1 153 ? 20.899 20.787 -28.105 1.00 77.19 153 VAL A C 1
ATOM 1200 O O . VAL A 1 153 ? 20.125 21.734 -27.992 1.00 77.19 153 VAL A O 1
ATOM 1203 N N . VAL A 1 154 ? 20.467 19.555 -28.373 1.00 73.50 154 VAL A N 1
ATOM 1204 C CA . VAL A 1 154 ? 19.057 19.173 -28.534 1.00 73.50 154 VAL A CA 1
ATOM 1205 C C . VAL A 1 154 ? 18.502 18.553 -27.239 1.00 73.50 154 VAL A C 1
ATOM 1207 O O . VAL A 1 154 ? 17.336 18.173 -27.185 1.00 73.50 154 VAL A O 1
ATOM 1210 N N . GLY A 1 155 ? 19.314 18.452 -26.181 1.00 71.19 155 GLY A N 1
ATOM 1211 C CA . GLY A 1 155 ? 18.931 17.867 -24.896 1.00 71.19 155 GLY A CA 1
ATOM 1212 C C . GLY A 1 155 ? 18.990 16.342 -24.847 1.00 71.19 155 GLY A C 1
ATOM 1213 O O . GLY A 1 155 ? 18.429 15.736 -23.934 1.00 71.19 155 GLY A O 1
ATOM 1214 N N . ARG A 1 156 ? 19.656 15.693 -25.810 1.00 80.88 156 ARG A N 1
ATOM 1215 C CA . ARG A 1 156 ? 19.820 14.234 -25.828 1.00 80.88 156 ARG A CA 1
ATOM 1216 C C . ARG A 1 156 ? 20.991 13.787 -24.969 1.00 80.88 156 ARG A C 1
ATOM 1218 O O . ARG A 1 156 ? 21.953 14.517 -24.741 1.00 80.88 156 ARG A O 1
ATOM 1225 N N . THR A 1 157 ? 20.903 12.535 -24.539 1.00 84.81 157 THR A N 1
ATOM 1226 C CA . THR A 1 157 ? 21.953 11.840 -23.799 1.00 84.81 157 THR A CA 1
ATOM 1227 C C . THR A 1 157 ? 23.275 11.832 -24.567 1.00 84.81 157 THR A C 1
ATOM 1229 O O . THR A 1 157 ? 23.299 11.730 -25.793 1.00 84.81 157 THR A O 1
ATOM 1232 N N . ILE A 1 158 ? 24.370 11.928 -23.824 1.00 89.50 158 ILE A N 1
ATOM 1233 C CA . ILE A 1 158 ? 25.737 11.858 -24.336 1.00 89.50 158 ILE A CA 1
ATOM 1234 C C . ILE A 1 158 ? 26.470 10.676 -23.706 1.00 89.50 158 ILE A C 1
ATOM 1236 O O . ILE A 1 158 ? 26.119 10.222 -22.612 1.00 89.50 158 ILE A O 1
ATOM 1240 N N . MET A 1 159 ? 27.482 10.170 -24.403 1.00 91.00 159 MET A N 1
ATOM 1241 C CA . MET A 1 159 ? 28.267 9.013 -23.977 1.00 91.00 159 MET A CA 1
ATOM 1242 C C . MET A 1 159 ? 29.764 9.225 -24.191 1.00 91.00 159 MET A C 1
ATOM 1244 O O . MET A 1 159 ? 30.163 10.054 -25.006 1.00 91.00 159 MET A O 1
ATOM 1248 N N . ASN A 1 160 ? 30.595 8.484 -23.461 1.00 89.69 160 ASN A N 1
ATOM 1249 C CA . ASN A 1 160 ? 32.048 8.515 -23.639 1.00 89.69 160 ASN A CA 1
ATOM 1250 C C . ASN A 1 160 ? 32.531 7.549 -24.739 1.00 89.69 160 ASN A C 1
ATOM 1252 O O . ASN A 1 160 ? 31.743 6.827 -25.349 1.00 89.69 160 ASN A O 1
ATOM 1256 N N . GLU A 1 161 ? 33.849 7.490 -24.959 1.00 84.94 161 GLU A N 1
ATOM 1257 C CA . GLU A 1 161 ? 34.512 6.554 -25.890 1.00 84.94 161 GLU A CA 1
ATOM 1258 C 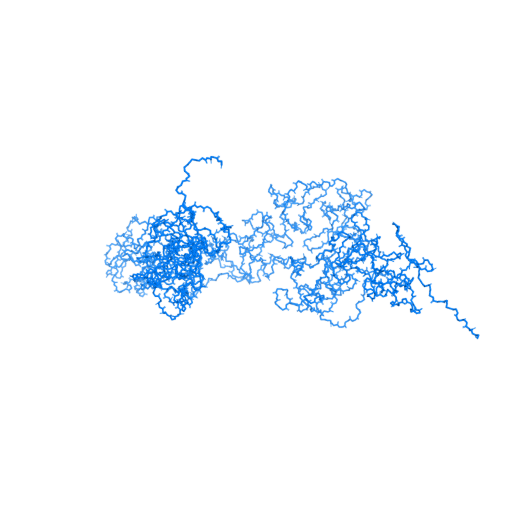C . GLU A 1 161 ? 34.209 5.066 -25.641 1.00 84.94 161 GLU A C 1
ATOM 1260 O O . GLU A 1 161 ? 34.367 4.248 -26.546 1.00 84.94 161 GLU A O 1
ATOM 1265 N N . ARG A 1 162 ? 33.753 4.698 -24.438 1.00 86.81 162 ARG A N 1
ATOM 1266 C CA . ARG A 1 162 ? 33.368 3.324 -24.073 1.00 86.81 162 ARG A CA 1
ATOM 1267 C C . ARG A 1 162 ? 31.880 3.042 -24.298 1.00 86.81 162 ARG A C 1
ATOM 1269 O O . ARG A 1 162 ? 31.439 1.918 -24.070 1.00 86.81 162 ARG A O 1
ATOM 1276 N N . GLY A 1 163 ? 31.109 4.040 -24.733 1.00 82.38 163 GLY A N 1
ATOM 1277 C CA . GLY A 1 163 ? 29.652 3.967 -24.841 1.00 82.38 163 GLY A CA 1
ATOM 1278 C C . GLY A 1 163 ? 28.930 4.068 -23.495 1.00 82.38 163 GLY A C 1
ATOM 1279 O O . GLY A 1 163 ? 27.735 3.786 -23.419 1.00 82.38 163 GLY A O 1
ATOM 1280 N N . GLU A 1 164 ? 29.628 4.456 -22.425 1.00 85.12 164 GLU A N 1
ATOM 1281 C CA . GLU A 1 164 ? 29.013 4.694 -21.121 1.00 85.12 164 GLU A CA 1
ATOM 1282 C C . GLU A 1 164 ? 28.266 6.029 -21.165 1.00 85.12 164 GLU A C 1
ATOM 1284 O O . GLU A 1 164 ? 28.807 7.040 -21.617 1.00 85.12 164 GLU A O 1
ATOM 1289 N N . ILE A 1 165 ? 27.016 6.034 -20.701 1.00 85.50 165 ILE A N 1
ATOM 1290 C CA . ILE A 1 165 ? 26.198 7.245 -20.623 1.00 85.50 165 ILE A CA 1
ATOM 1291 C C . ILE A 1 165 ? 26.823 8.199 -19.599 1.00 85.50 165 ILE A C 1
ATOM 1293 O O . ILE A 1 165 ? 26.945 7.851 -18.426 1.00 85.50 165 ILE A O 1
ATOM 1297 N N . LEU A 1 166 ? 27.181 9.404 -20.045 1.00 79.62 166 LEU A N 1
ATOM 1298 C CA . LEU A 1 166 ? 27.762 10.455 -19.202 1.00 79.62 166 LEU A CA 1
ATOM 1299 C C . LEU A 1 166 ? 26.700 11.362 -18.572 1.00 79.62 166 LEU A C 1
ATOM 1301 O O . LEU A 1 166 ? 26.951 12.023 -17.570 1.00 79.62 166 LEU A O 1
ATOM 1305 N N . THR A 1 167 ? 25.505 11.411 -19.157 1.00 72.69 167 THR A N 1
ATOM 1306 C CA . THR A 1 167 ? 24.451 12.308 -18.693 1.00 72.69 167 THR A CA 1
ATOM 1307 C C . THR A 1 167 ? 23.856 11.866 -17.356 1.00 72.69 167 THR A C 1
ATOM 1309 O O . THR A 1 167 ? 23.270 10.787 -17.279 1.00 72.69 167 THR A O 1
ATOM 1312 N N . ASP A 1 168 ? 23.857 12.750 -16.350 1.00 71.31 168 ASP A N 1
ATOM 1313 C CA . ASP A 1 168 ? 23.010 12.594 -15.158 1.00 71.31 168 ASP A CA 1
ATOM 1314 C C . ASP A 1 168 ? 21.526 12.764 -15.554 1.00 71.31 168 ASP A C 1
ATOM 1316 O O . ASP A 1 168 ? 21.112 13.869 -15.936 1.00 71.31 168 ASP A O 1
ATOM 1320 N N . PRO A 1 169 ? 20.681 11.717 -15.447 1.00 69.06 169 PRO A N 1
ATOM 1321 C CA . PRO A 1 169 ? 19.263 11.800 -15.804 1.00 69.06 169 PRO A CA 1
ATOM 1322 C C . PRO A 1 169 ? 18.514 12.904 -15.045 1.00 69.06 169 PRO A C 1
ATOM 1324 O O . PRO A 1 169 ? 17.560 13.493 -15.568 1.00 69.06 169 PRO A O 1
ATOM 1327 N N . ARG A 1 170 ? 18.970 13.245 -13.831 1.00 70.69 170 ARG A N 1
ATOM 1328 C CA . ARG A 1 170 ? 18.382 14.295 -12.988 1.00 70.69 170 ARG A CA 1
ATOM 1329 C C . ARG A 1 170 ? 18.620 15.696 -13.548 1.00 70.69 170 ARG A C 1
ATOM 1331 O O . ARG A 1 170 ? 17.819 16.583 -13.278 1.00 70.69 170 ARG A O 1
ATOM 1338 N N . LYS A 1 171 ? 19.672 15.885 -14.352 1.00 73.31 171 LYS A N 1
ATOM 1339 C CA . LYS A 1 171 ? 20.065 17.175 -14.946 1.00 73.31 171 LYS A CA 1
ATOM 1340 C C . LYS A 1 171 ? 19.584 17.359 -16.394 1.00 73.31 171 LYS A C 1
ATOM 1342 O O . LYS A 1 171 ? 19.726 18.445 -16.944 1.00 73.31 171 LYS A O 1
ATOM 1347 N N . GLN A 1 172 ? 18.987 16.334 -17.010 1.00 78.50 172 GLN A N 1
ATOM 1348 C CA . GLN A 1 172 ? 18.423 16.429 -18.366 1.00 78.50 172 GLN A CA 1
ATOM 1349 C C . GLN A 1 172 ? 17.220 17.369 -18.443 1.00 78.50 172 GLN A C 1
ATOM 1351 O O . GLN A 1 172 ? 16.413 17.412 -17.505 1.00 78.50 172 GLN A O 1
ATOM 1356 N N . ALA A 1 173 ? 17.043 17.991 -19.612 1.00 82.44 173 ALA A N 1
ATOM 1357 C CA . ALA A 1 173 ? 15.821 18.696 -19.972 1.00 82.44 173 ALA A CA 1
ATOM 1358 C C . ALA A 1 173 ? 14.591 17.819 -19.717 1.00 82.44 173 ALA A C 1
ATOM 1360 O O . ALA A 1 173 ? 14.542 16.636 -20.063 1.00 82.44 173 ALA A O 1
ATOM 1361 N N . ILE A 1 174 ? 13.598 18.408 -19.067 1.00 86.94 174 ILE A N 1
ATOM 1362 C CA . ILE A 1 174 ? 12.283 17.819 -18.899 1.00 86.94 174 ILE A CA 1
ATOM 1363 C C . ILE A 1 174 ? 11.491 18.218 -20.134 1.00 86.94 174 ILE A C 1
ATOM 1365 O O . ILE A 1 174 ? 11.242 19.400 -20.370 1.00 86.94 174 ILE A O 1
ATOM 1369 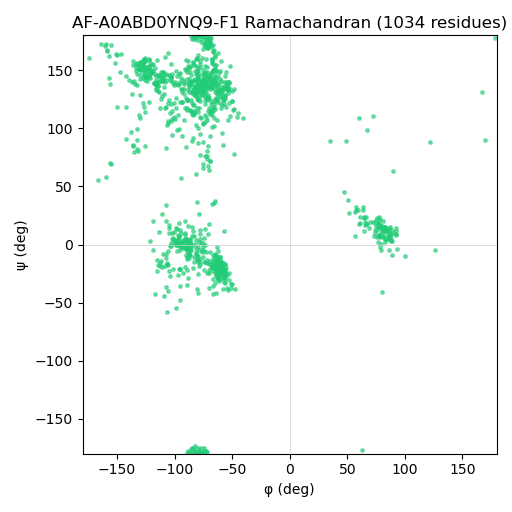N N . LEU A 1 175 ? 11.120 17.216 -20.923 1.00 85.50 175 LEU A N 1
ATOM 1370 C CA . LEU A 1 175 ? 10.345 17.405 -22.137 1.00 85.50 175 LEU A CA 1
ATOM 1371 C C . LEU A 1 175 ? 8.920 16.895 -21.930 1.00 85.50 175 LEU A C 1
ATOM 1373 O O . LEU A 1 175 ? 8.690 15.902 -21.236 1.00 85.50 175 LEU A O 1
ATOM 1377 N N . THR A 1 176 ? 7.959 17.563 -22.555 1.00 84.25 176 THR A N 1
ATOM 1378 C CA . THR A 1 176 ? 6.583 17.078 -22.653 1.00 84.25 176 THR A CA 1
ATOM 1379 C C . THR A 1 176 ? 6.532 15.814 -23.524 1.00 84.25 176 THR A C 1
ATOM 1381 O O . THR A 1 176 ? 7.467 15.547 -24.285 1.00 84.25 176 THR A O 1
ATOM 1384 N N . PRO A 1 177 ? 5.422 15.050 -23.523 1.00 78.88 177 PRO A N 1
ATOM 1385 C CA . PRO A 1 177 ? 5.254 13.917 -24.441 1.00 78.88 177 PRO A CA 1
ATOM 1386 C C . PRO A 1 177 ? 5.387 14.280 -25.932 1.00 78.88 177 PRO A C 1
ATOM 1388 O O . PRO A 1 177 ? 5.571 13.397 -26.764 1.00 78.88 177 PRO A O 1
ATOM 1391 N N . ARG A 1 178 ? 5.292 15.572 -26.279 1.00 81.38 178 ARG A N 1
ATOM 1392 C CA . ARG A 1 178 ? 5.476 16.098 -27.641 1.00 81.38 178 ARG A CA 1
ATOM 1393 C C . ARG A 1 178 ? 6.921 16.515 -27.947 1.00 81.38 178 ARG A C 1
ATOM 1395 O O . ARG A 1 178 ? 7.191 16.949 -29.060 1.00 81.38 178 ARG A O 1
ATOM 1402 N N . GLY A 1 179 ? 7.839 16.385 -26.988 1.00 79.06 179 GLY A N 1
ATOM 1403 C CA . GLY A 1 179 ? 9.239 16.798 -27.122 1.00 79.06 179 GLY A CA 1
ATOM 1404 C C . GLY A 1 179 ? 9.480 18.295 -26.907 1.00 79.06 179 GLY A C 1
ATOM 1405 O O . GLY A 1 179 ? 10.553 18.787 -27.242 1.00 79.06 179 GLY A O 1
ATOM 1406 N N . GLU A 1 180 ? 8.502 19.027 -26.371 1.00 85.12 180 GLU A N 1
ATOM 1407 C CA . GLU A 1 180 ? 8.631 20.459 -26.069 1.00 85.12 180 GLU A CA 1
ATOM 1408 C C . GLU A 1 180 ? 9.224 20.667 -24.663 1.00 85.12 180 GLU A C 1
ATOM 1410 O O . GLU A 1 180 ? 9.010 19.818 -23.799 1.00 85.12 180 GLU A O 1
ATOM 1415 N N . PRO A 1 181 ? 9.918 21.784 -24.386 1.00 86.75 181 PRO A N 1
ATOM 1416 C CA . PRO A 1 181 ? 10.344 22.144 -23.033 1.00 86.75 181 PRO A CA 1
ATOM 1417 C C . PRO A 1 181 ? 9.195 22.173 -22.018 1.00 86.75 181 PRO A C 1
ATOM 1419 O O . PRO A 1 181 ? 8.157 22.786 -22.272 1.00 86.75 181 PRO A O 1
ATOM 1422 N N . ALA A 1 182 ? 9.390 21.556 -20.852 1.00 90.25 182 ALA A N 1
ATOM 1423 C CA . ALA A 1 182 ? 8.445 21.634 -19.744 1.00 90.25 182 ALA A CA 1
ATOM 1424 C C . ALA A 1 182 ? 8.681 22.887 -18.885 1.00 90.25 182 ALA A C 1
ATOM 1426 O O . ALA A 1 182 ? 9.792 23.126 -18.405 1.00 90.25 182 ALA A O 1
ATOM 1427 N N . TYR A 1 183 ? 7.617 23.643 -18.619 1.00 92.50 183 TYR A N 1
ATOM 1428 C CA . TYR A 1 183 ? 7.615 24.810 -17.737 1.00 92.50 183 TYR A CA 1
ATOM 1429 C C . TYR A 1 183 ? 6.999 24.432 -16.390 1.00 92.50 183 TYR A C 1
ATOM 1431 O O . TYR A 1 183 ? 5.794 24.201 -16.282 1.00 92.50 183 TYR A O 1
ATOM 1439 N N . LEU A 1 184 ? 7.840 24.345 -15.362 1.00 94.31 184 LEU A N 1
ATOM 1440 C CA . LEU A 1 184 ? 7.442 23.949 -14.014 1.00 94.31 184 LEU A CA 1
ATOM 1441 C C . LEU A 1 184 ? 7.631 25.109 -13.045 1.00 94.31 184 LEU A C 1
ATOM 1443 O O . LEU A 1 184 ? 8.585 25.874 -13.168 1.00 94.31 184 LEU A O 1
ATOM 1447 N N . PHE A 1 185 ? 6.749 25.204 -12.057 1.00 93.62 185 PHE A N 1
ATOM 1448 C CA . PHE A 1 185 ? 6.760 26.246 -11.038 1.00 93.62 185 PHE A CA 1
ATOM 1449 C C . PHE A 1 185 ? 6.570 25.659 -9.638 1.00 93.62 185 PHE A C 1
ATOM 1451 O O . PHE A 1 185 ? 5.988 24.586 -9.471 1.00 93.62 185 PHE A O 1
ATOM 1458 N N . ASP A 1 186 ? 7.055 26.372 -8.624 1.00 88.12 186 ASP A N 1
ATOM 1459 C CA . ASP A 1 186 ? 6.749 26.075 -7.228 1.00 88.12 186 ASP A CA 1
ATOM 1460 C C . ASP A 1 186 ? 5.376 26.634 -6.812 1.00 88.12 186 ASP A C 1
ATOM 1462 O O . ASP A 1 186 ? 4.666 27.286 -7.587 1.00 88.12 186 ASP A O 1
ATOM 1466 N N . ILE A 1 187 ? 4.997 26.398 -5.554 1.00 82.06 187 ILE A N 1
ATOM 1467 C CA . ILE A 1 187 ? 3.719 26.853 -4.988 1.00 82.06 187 ILE A CA 1
ATOM 1468 C C . ILE A 1 187 ? 3.534 28.382 -5.045 1.00 82.06 187 ILE A C 1
ATOM 1470 O O . ILE A 1 187 ? 2.403 28.874 -5.113 1.00 82.06 187 ILE A O 1
ATOM 1474 N N . TRP A 1 188 ? 4.635 29.139 -5.032 1.00 82.75 188 TRP A N 1
ATOM 1475 C CA . TRP A 1 188 ? 4.653 30.600 -5.083 1.00 82.75 188 TRP A CA 1
ATOM 1476 C C . TRP A 1 188 ? 4.713 31.115 -6.524 1.00 82.75 188 TRP A C 1
ATOM 1478 O O . TRP A 1 188 ? 4.622 32.320 -6.754 1.00 82.75 188 TRP A O 1
ATOM 1488 N N . GLY A 1 189 ? 4.806 30.211 -7.501 1.00 85.44 189 GLY A N 1
ATOM 1489 C CA . GLY A 1 189 ? 4.903 30.534 -8.910 1.00 85.44 189 GLY A CA 1
ATOM 1490 C C . GLY A 1 189 ? 6.315 30.880 -9.370 1.00 85.44 189 GLY A C 1
ATOM 1491 O O . GLY A 1 189 ? 6.438 31.430 -10.463 1.00 85.44 189 GLY A O 1
ATOM 1492 N N . LYS A 1 190 ? 7.368 30.595 -8.591 1.00 89.31 190 LYS A N 1
ATOM 1493 C CA . LYS A 1 190 ? 8.756 30.731 -9.060 1.00 89.31 190 LYS A CA 1
ATOM 1494 C C . LYS A 1 190 ? 9.087 29.572 -10.002 1.00 89.31 190 LYS A C 1
ATOM 1496 O O . LYS A 1 190 ? 8.631 28.457 -9.750 1.00 89.31 190 LYS A O 1
ATOM 1501 N N . PRO A 1 191 ? 9.840 29.807 -11.085 1.00 91.88 191 PRO A N 1
ATOM 1502 C CA . PRO A 1 191 ? 10.155 28.759 -12.040 1.00 91.88 191 PRO A CA 1
ATOM 1503 C C . PRO A 1 191 ? 11.097 27.728 -11.419 1.00 91.88 191 PRO A C 1
ATOM 1505 O O . PRO A 1 191 ? 11.957 28.051 -10.601 1.00 91.88 191 PRO A O 1
ATOM 1508 N N . LEU A 1 192 ? 10.905 26.481 -11.828 1.00 92.31 192 LEU A N 1
ATOM 1509 C CA . LEU A 1 192 ? 11.702 25.319 -11.454 1.00 92.31 192 LEU A CA 1
ATOM 1510 C C . LEU A 1 192 ? 12.528 24.776 -12.625 1.00 92.31 192 LEU A C 1
ATOM 1512 O O . LEU A 1 192 ? 13.503 24.052 -12.419 1.00 92.31 192 LEU A O 1
ATOM 1516 N N . THR A 1 193 ? 12.137 25.139 -13.844 1.00 90.75 193 THR A N 1
ATOM 1517 C CA . THR A 1 193 ? 12.864 24.872 -15.081 1.00 90.75 193 THR A CA 1
ATOM 1518 C C . THR A 1 193 ? 13.231 26.174 -15.781 1.00 90.75 193 THR A C 1
ATOM 1520 O O . THR A 1 193 ? 12.582 27.206 -15.590 1.00 90.75 193 THR A O 1
ATOM 1523 N N . ASP A 1 194 ? 14.295 26.137 -16.576 1.00 85.12 194 ASP A N 1
ATOM 1524 C CA . ASP A 1 194 ? 14.638 27.232 -17.475 1.00 85.12 194 ASP A CA 1
ATOM 1525 C C . ASP A 1 194 ? 13.731 27.250 -18.723 1.00 85.12 194 ASP A C 1
ATOM 1527 O O . ASP A 1 194 ? 12.839 26.418 -18.908 1.00 85.12 194 ASP A O 1
ATOM 1531 N N . GLN A 1 195 ? 13.971 28.209 -19.619 1.00 81.44 195 GLN A N 1
ATOM 1532 C CA . GLN A 1 195 ? 13.191 28.361 -20.853 1.00 81.44 195 GLN A CA 1
ATOM 1533 C C . GLN A 1 195 ? 13.292 27.176 -21.833 1.00 81.44 195 GLN A C 1
ATOM 1535 O O . GLN A 1 195 ? 12.432 27.041 -22.708 1.00 81.44 195 GLN A O 1
ATOM 1540 N N . ASN A 1 196 ? 14.326 26.344 -21.682 1.00 79.81 196 ASN A N 1
ATOM 1541 C CA . ASN A 1 196 ? 14.613 25.164 -22.492 1.00 79.81 196 ASN A CA 1
ATOM 1542 C C . ASN A 1 196 ? 14.179 23.862 -21.790 1.00 79.81 196 ASN A C 1
ATOM 1544 O O . ASN A 1 196 ? 14.376 22.778 -22.335 1.00 79.81 196 ASN A O 1
ATOM 1548 N N . GLY A 1 197 ? 13.546 23.958 -20.615 1.00 82.38 197 GLY A N 1
ATOM 1549 C CA . GLY A 1 197 ? 13.014 22.823 -19.865 1.00 82.38 197 GLY A CA 1
ATOM 1550 C C . GLY A 1 197 ? 14.042 22.151 -18.958 1.00 82.38 197 GLY A C 1
ATOM 1551 O O . GLY A 1 197 ? 13.747 21.108 -18.373 1.00 82.38 197 GLY A O 1
ATOM 1552 N N . TYR A 1 198 ? 15.241 22.713 -18.807 1.00 84.69 198 TYR A N 1
ATOM 1553 C CA . TYR A 1 198 ? 16.230 22.166 -17.891 1.00 84.69 198 TYR A CA 1
ATOM 1554 C C . TYR A 1 198 ? 15.879 22.466 -16.437 1.00 84.69 198 TYR A C 1
ATOM 1556 O O . TYR A 1 198 ? 15.544 23.610 -16.123 1.00 84.69 198 TYR A O 1
ATOM 1564 N N . PRO A 1 199 ? 15.985 21.480 -15.528 1.00 88.19 199 PRO A N 1
ATOM 1565 C CA . PRO A 1 199 ? 15.856 21.718 -14.098 1.00 88.19 199 PRO A CA 1
ATOM 1566 C C . PRO A 1 199 ? 16.873 22.760 -13.642 1.00 88.19 199 PRO A C 1
ATOM 1568 O O . PRO A 1 199 ? 18.079 22.586 -13.832 1.00 88.19 199 PRO A O 1
ATOM 1571 N N . LEU A 1 200 ? 16.397 23.826 -13.005 1.00 88.94 200 LEU A N 1
ATOM 1572 C CA . LEU A 1 200 ? 17.296 24.792 -12.391 1.00 88.94 200 LEU A CA 1
ATOM 1573 C C . LEU A 1 200 ? 18.075 24.116 -11.254 1.00 88.94 200 LEU A C 1
ATOM 1575 O O . LEU A 1 200 ? 17.620 23.130 -10.671 1.00 88.94 200 LEU A O 1
ATOM 1579 N N . GLN A 1 201 ? 19.254 24.638 -10.936 1.00 83.56 201 GLN A N 1
ATOM 1580 C CA . GLN A 1 201 ? 20.102 24.088 -9.881 1.00 83.56 201 GLN A CA 1
ATOM 1581 C C . GLN A 1 201 ? 20.171 25.053 -8.706 1.00 83.56 201 GLN A C 1
ATOM 1583 O O . GLN A 1 201 ? 20.211 26.270 -8.894 1.00 83.56 201 GLN A O 1
ATOM 1588 N N . ASP A 1 202 ? 20.145 24.511 -7.492 1.00 78.62 202 ASP A N 1
ATOM 1589 C CA . ASP A 1 202 ? 20.394 25.301 -6.294 1.00 78.62 202 ASP A CA 1
ATOM 1590 C C . ASP A 1 202 ? 21.869 25.708 -6.198 1.00 78.62 202 ASP A C 1
ATOM 1592 O O . ASP A 1 202 ? 22.709 25.294 -6.988 1.00 78.62 202 ASP A O 1
ATOM 1596 N N . LEU A 1 203 ? 22.219 26.499 -5.195 1.00 76.06 203 LEU A N 1
ATOM 1597 C CA . LEU A 1 203 ? 23.565 27.010 -4.976 1.00 76.06 203 LEU A CA 1
ATOM 1598 C C . LEU A 1 203 ? 24.617 25.913 -4.745 1.00 76.06 203 LEU A C 1
ATOM 1600 O O . LEU A 1 203 ? 25.808 26.191 -4.808 1.00 76.06 203 LEU A O 1
ATOM 1604 N N . ARG A 1 204 ? 24.214 24.664 -4.492 1.00 70.94 204 ARG A N 1
ATOM 1605 C CA . ARG A 1 204 ? 25.129 23.520 -4.407 1.00 70.94 204 ARG A CA 1
ATOM 1606 C C . ARG A 1 204 ? 25.330 22.864 -5.770 1.00 70.94 204 ARG A C 1
ATOM 1608 O O . ARG A 1 204 ? 26.236 22.056 -5.903 1.00 70.94 204 ARG A O 1
ATOM 1615 N N . GLY A 1 205 ? 24.521 23.196 -6.775 1.00 73.62 205 GLY A N 1
ATOM 1616 C CA . GLY A 1 205 ? 24.480 22.560 -8.093 1.00 73.62 205 GLY A CA 1
ATOM 1617 C C . GLY A 1 205 ? 23.563 21.333 -8.140 1.00 73.62 205 GLY A C 1
ATOM 1618 O O . GLY A 1 205 ? 23.667 20.521 -9.058 1.00 73.62 205 GLY A O 1
ATOM 1619 N N . GLU A 1 206 ? 22.687 21.159 -7.143 1.00 76.75 206 GLU A N 1
ATOM 1620 C CA . GLU A 1 206 ? 21.702 20.075 -7.149 1.00 76.75 206 GLU A CA 1
ATOM 1621 C C . GLU A 1 206 ? 20.423 20.521 -7.872 1.00 76.75 206 GLU A C 1
ATOM 1623 O O . GLU A 1 206 ? 19.935 21.631 -7.625 1.00 76.75 206 GLU A O 1
ATOM 1628 N N . PRO A 1 207 ? 19.846 19.684 -8.756 1.00 82.88 207 PRO A N 1
ATOM 1629 C CA . PRO A 1 207 ? 18.637 20.036 -9.488 1.00 82.88 207 PRO A CA 1
ATOM 1630 C C . PRO A 1 207 ? 17.466 20.231 -8.524 1.00 82.88 207 PRO A C 1
ATOM 1632 O O . PRO A 1 207 ? 17.197 19.389 -7.665 1.00 82.88 207 PRO A O 1
ATOM 1635 N N . ILE A 1 208 ? 16.732 21.333 -8.689 1.00 85.56 208 ILE A N 1
ATOM 1636 C CA . ILE A 1 208 ? 15.602 21.661 -7.816 1.00 85.56 208 ILE A CA 1
ATOM 1637 C C . ILE A 1 208 ? 14.343 20.863 -8.136 1.00 85.56 208 ILE A C 1
ATOM 1639 O O . ILE A 1 208 ? 13.424 20.855 -7.326 1.00 85.56 208 ILE A O 1
ATOM 1643 N N . VAL A 1 209 ? 14.300 20.168 -9.276 1.00 88.38 209 VAL A N 1
ATOM 1644 C CA . VAL A 1 209 ? 13.235 19.224 -9.640 1.00 88.38 209 VAL A CA 1
ATOM 1645 C C . VAL A 1 209 ? 13.759 17.800 -9.505 1.00 88.38 209 VAL A C 1
ATOM 1647 O O . VAL A 1 209 ? 14.712 17.411 -10.177 1.00 88.38 209 VAL A O 1
ATOM 1650 N N . MET A 1 210 ? 13.098 17.000 -8.674 1.00 83.25 210 MET A N 1
ATOM 1651 C CA . MET A 1 210 ? 13.315 15.560 -8.598 1.00 83.25 210 MET A CA 1
ATOM 1652 C C . MET A 1 210 ? 12.441 14.841 -9.616 1.00 83.25 210 MET A C 1
ATOM 1654 O O . MET A 1 210 ? 11.283 15.203 -9.838 1.00 83.25 210 MET A O 1
ATOM 1658 N N . LYS A 1 211 ? 12.994 13.787 -10.208 1.00 81.88 211 LYS A N 1
ATOM 1659 C CA . LYS A 1 211 ? 12.297 12.905 -11.142 1.00 81.88 211 LYS A CA 1
ATOM 1660 C C . LYS A 1 211 ? 12.020 11.561 -10.470 1.00 81.88 211 LYS A C 1
ATOM 1662 O O . LYS A 1 211 ? 12.791 11.120 -9.619 1.00 81.88 211 LYS A O 1
ATOM 1667 N N . ASP A 1 212 ? 10.908 10.929 -10.821 1.00 78.38 212 ASP A N 1
ATOM 1668 C CA . ASP A 1 212 ? 10.589 9.574 -10.375 1.00 78.38 212 ASP A CA 1
ATOM 1669 C C . ASP A 1 212 ? 11.392 8.510 -11.154 1.00 78.38 212 ASP A C 1
ATOM 1671 O O . ASP A 1 212 ? 12.223 8.816 -12.013 1.00 78.38 212 ASP A O 1
ATOM 1675 N N . ARG A 1 213 ? 11.150 7.226 -10.854 1.00 73.44 213 ARG A N 1
ATOM 1676 C CA . ARG A 1 213 ? 11.827 6.093 -11.515 1.00 73.44 213 ARG A CA 1
ATOM 1677 C C . ARG A 1 213 ? 11.566 6.015 -13.024 1.00 73.44 213 ARG A C 1
ATOM 1679 O O . ARG A 1 213 ? 12.284 5.298 -13.711 1.00 73.44 213 ARG A O 1
ATOM 1686 N N . LEU A 1 214 ? 10.557 6.725 -13.529 1.00 75.12 214 LEU A N 1
ATOM 1687 C CA . LEU A 1 214 ? 10.220 6.819 -14.949 1.00 75.12 214 LEU A CA 1
ATOM 1688 C C . LEU A 1 214 ? 10.780 8.102 -15.584 1.00 75.12 214 LEU A C 1
ATOM 1690 O O . LEU A 1 214 ? 10.363 8.475 -16.678 1.00 75.12 214 LEU A O 1
ATOM 1694 N N . ASN A 1 215 ? 11.704 8.791 -14.903 1.00 75.69 215 ASN A N 1
ATOM 1695 C CA . ASN A 1 215 ? 12.284 10.067 -15.325 1.00 75.69 215 ASN A CA 1
ATOM 1696 C C . ASN A 1 215 ? 11.240 11.194 -15.485 1.00 75.69 215 ASN A C 1
ATOM 1698 O O . ASN A 1 215 ? 11.514 12.207 -16.129 1.00 75.69 215 ASN A O 1
ATOM 1702 N N . SER A 1 216 ? 10.045 11.040 -14.899 1.00 82.06 216 SER A N 1
ATOM 1703 C CA . SER A 1 216 ? 9.001 12.065 -14.922 1.00 82.06 216 SER A CA 1
ATOM 1704 C C . SER A 1 216 ? 9.167 13.015 -13.737 1.00 82.06 216 SER A C 1
ATOM 1706 O O . SER A 1 216 ? 9.460 12.561 -12.629 1.00 82.06 216 SER A O 1
ATOM 1708 N N . PRO A 1 217 ? 8.988 14.334 -13.924 1.00 88.44 217 PRO A N 1
ATOM 1709 C CA . PRO A 1 217 ? 9.168 15.299 -12.847 1.00 88.44 217 PRO A CA 1
ATOM 1710 C C . PRO A 1 217 ? 8.126 15.045 -11.761 1.00 88.44 217 PRO A C 1
ATOM 1712 O O . PRO A 1 217 ? 6.933 14.978 -12.054 1.00 88.44 217 PRO A O 1
ATOM 1715 N N . TRP A 1 218 ? 8.582 14.867 -10.521 1.00 83.12 218 TRP A N 1
ATOM 1716 C CA . TRP A 1 218 ? 7.740 14.447 -9.408 1.00 83.12 218 TRP A CA 1
ATOM 1717 C C . TRP A 1 218 ? 7.438 15.566 -8.432 1.00 83.12 218 TRP A C 1
ATOM 1719 O O . TRP A 1 218 ? 6.272 15.864 -8.184 1.00 83.12 218 TRP A O 1
ATOM 1729 N N . MET A 1 219 ? 8.485 16.154 -7.876 1.00 84.62 219 MET A N 1
ATOM 1730 C CA . MET A 1 219 ? 8.408 17.133 -6.801 1.00 84.62 219 MET A CA 1
ATOM 1731 C C . MET A 1 219 ? 9.716 17.925 -6.760 1.00 84.62 219 MET A C 1
ATOM 1733 O O . MET A 1 219 ? 10.669 17.572 -7.455 1.00 84.62 219 MET A O 1
ATOM 1737 N N . THR A 1 220 ? 9.795 18.991 -5.973 1.00 82.81 220 THR A N 1
ATOM 1738 C CA . THR A 1 220 ? 11.058 19.715 -5.800 1.00 82.81 220 THR A CA 1
ATOM 1739 C C . THR A 1 220 ? 12.040 18.913 -4.944 1.00 82.81 220 THR A C 1
ATOM 1741 O O . THR A 1 220 ? 11.626 18.058 -4.164 1.00 82.81 220 THR A O 1
ATOM 1744 N N . ASN A 1 221 ? 13.340 19.197 -5.015 1.00 71.38 221 ASN A N 1
ATOM 1745 C CA . ASN A 1 221 ? 14.339 18.627 -4.092 1.00 71.38 221 ASN A CA 1
ATOM 1746 C C . ASN A 1 221 ? 14.120 19.043 -2.622 1.00 71.38 221 ASN A C 1
ATOM 1748 O O . ASN A 1 221 ? 14.658 18.414 -1.714 1.00 71.38 221 ASN A O 1
ATOM 1752 N N . TYR A 1 222 ? 13.270 20.047 -2.388 1.00 68.12 222 TYR A N 1
ATOM 1753 C CA . TYR A 1 222 ? 12.739 20.428 -1.078 1.00 68.12 222 TYR A CA 1
ATOM 1754 C C . TYR A 1 222 ? 11.357 19.813 -0.796 1.00 68.12 222 TYR A C 1
ATOM 1756 O O . TYR A 1 222 ? 10.608 20.281 0.061 1.00 68.12 222 TYR A O 1
ATOM 1764 N N . GLY A 1 223 ? 10.995 18.761 -1.526 1.00 63.09 223 GLY A N 1
ATOM 1765 C CA . GLY A 1 223 ? 9.799 17.975 -1.285 1.00 63.09 223 GLY A CA 1
ATOM 1766 C C . GLY A 1 223 ? 8.476 18.691 -1.573 1.00 63.09 223 GLY A C 1
ATOM 1767 O O . GLY A 1 223 ? 7.445 18.169 -1.168 1.00 63.09 223 GLY A O 1
ATOM 1768 N N . SER A 1 224 ? 8.476 19.837 -2.268 1.00 72.62 224 SER A N 1
ATOM 1769 C CA . SER A 1 224 ? 7.263 20.577 -2.660 1.00 72.62 224 SER A CA 1
ATOM 1770 C C . SER A 1 224 ? 6.614 20.015 -3.937 1.00 72.62 224 SER A C 1
ATOM 1772 O O . SER A 1 224 ? 7.319 19.521 -4.811 1.00 72.62 224 SER A O 1
ATOM 1774 N N . ASP A 1 225 ? 5.287 20.111 -4.088 1.00 83.06 225 ASP A N 1
ATOM 1775 C CA . ASP A 1 225 ? 4.589 19.716 -5.330 1.00 83.06 225 ASP A CA 1
ATOM 1776 C C . ASP A 1 225 ? 4.949 20.652 -6.505 1.00 83.06 225 ASP A C 1
ATOM 1778 O O . ASP A 1 225 ? 5.403 21.782 -6.297 1.00 83.06 225 ASP A O 1
ATOM 1782 N N . LEU A 1 226 ? 4.740 20.181 -7.735 1.00 91.75 226 LEU A N 1
ATOM 1783 C CA . LEU A 1 226 ? 5.016 20.929 -8.964 1.00 91.75 226 LEU A CA 1
ATOM 1784 C C . LEU A 1 226 ? 3.742 21.578 -9.504 1.00 91.75 226 LEU A C 1
ATOM 1786 O O . LEU A 1 226 ? 2.655 21.002 -9.425 1.00 91.75 226 LEU A O 1
ATOM 1790 N N . TYR A 1 227 ? 3.894 22.758 -10.093 1.00 93.31 227 TYR A N 1
ATOM 1791 C CA . TYR A 1 227 ? 2.800 23.536 -10.661 1.00 93.31 227 TYR A CA 1
ATOM 1792 C C . TYR A 1 227 ? 3.066 23.872 -12.123 1.00 93.31 227 TYR A C 1
ATOM 1794 O O . TYR A 1 227 ? 4.212 24.088 -12.515 1.00 93.31 227 TYR A O 1
ATOM 1802 N N . ASP A 1 228 ? 2.007 23.920 -12.925 1.00 94.00 228 ASP A N 1
ATOM 1803 C CA . ASP A 1 228 ? 2.073 24.476 -14.275 1.00 94.00 228 ASP A CA 1
ATOM 1804 C C . ASP A 1 228 ? 1.941 26.012 -14.256 1.00 94.00 228 ASP A C 1
ATOM 1806 O O . ASP A 1 228 ? 1.768 26.639 -13.203 1.00 94.00 228 ASP A O 1
ATOM 1810 N N . ALA A 1 229 ? 2.019 26.640 -15.432 1.00 92.00 229 ALA A N 1
ATOM 1811 C CA . ALA A 1 229 ? 1.901 28.093 -15.565 1.00 92.00 229 ALA A CA 1
ATOM 1812 C C . ALA A 1 229 ? 0.534 28.661 -15.126 1.00 92.00 229 ALA A C 1
ATOM 1814 O O . ALA A 1 229 ? 0.450 29.844 -14.789 1.00 92.00 229 ALA A O 1
ATOM 1815 N N . ASP A 1 230 ? -0.526 27.845 -15.087 1.00 90.19 230 ASP A N 1
ATOM 1816 C CA . ASP A 1 230 ? -1.845 28.250 -14.585 1.00 90.19 230 ASP A CA 1
ATOM 1817 C C . ASP A 1 230 ? -1.973 28.080 -13.059 1.00 90.19 230 ASP A C 1
ATOM 1819 O O . ASP A 1 230 ? -2.969 28.500 -12.466 1.00 90.19 230 ASP A O 1
ATOM 1823 N N . GLY A 1 231 ? -0.956 27.518 -12.397 1.00 88.69 231 GLY A N 1
ATOM 1824 C CA . GLY A 1 231 ? -0.990 27.222 -10.968 1.00 88.69 231 GLY A CA 1
ATOM 1825 C C . GLY A 1 231 ? -1.771 25.953 -10.631 1.00 88.69 231 GLY A C 1
ATOM 1826 O O . GLY A 1 231 ? -2.206 25.788 -9.489 1.00 88.69 231 GLY A O 1
ATOM 1827 N N . THR A 1 232 ? -1.929 25.053 -11.596 1.00 90.38 232 THR A N 1
ATOM 1828 C CA . THR A 1 232 ? -2.498 23.720 -11.397 1.00 90.38 232 THR A CA 1
ATOM 1829 C C . THR A 1 232 ? -1.430 22.797 -10.815 1.00 90.38 232 THR A C 1
ATOM 1831 O O . THR A 1 232 ? -0.295 22.810 -11.283 1.00 90.38 232 THR A O 1
ATOM 1834 N N . ARG A 1 233 ? -1.771 22.001 -9.795 1.00 89.50 233 ARG A N 1
ATOM 1835 C CA . ARG A 1 233 ? -0.858 21.024 -9.164 1.00 89.50 233 ARG A CA 1
ATOM 1836 C C . ARG A 1 233 ? -0.631 19.813 -10.061 1.00 89.50 233 ARG A C 1
ATOM 1838 O O . ARG A 1 233 ? -1.580 19.380 -10.701 1.00 89.50 233 ARG A O 1
ATOM 1845 N N . ARG A 1 234 ? 0.550 19.184 -10.008 1.00 89.06 234 ARG A N 1
ATOM 1846 C CA . ARG A 1 234 ? 0.870 17.936 -10.739 1.00 89.06 234 ARG A CA 1
ATOM 1847 C C . ARG A 1 234 ? -0.164 16.828 -10.530 1.00 89.06 234 ARG A C 1
ATOM 1849 O O . ARG A 1 234 ? -0.443 16.056 -11.439 1.00 89.06 234 ARG A O 1
ATOM 1856 N N . SER A 1 235 ? -0.701 16.732 -9.316 1.00 79.44 235 SER A N 1
ATOM 1857 C CA . SER A 1 235 ? -1.701 15.729 -8.934 1.00 79.44 235 SER A CA 1
ATOM 1858 C C . SER A 1 235 ? -3.094 15.960 -9.543 1.00 79.44 235 SER A C 1
ATOM 1860 O O . SER A 1 235 ? -3.928 15.058 -9.498 1.00 79.44 235 SER A O 1
ATOM 1862 N N . ASP A 1 236 ? -3.361 17.136 -10.115 1.00 85.25 236 ASP A N 1
ATOM 1863 C CA . ASP A 1 236 ? -4.624 17.474 -10.776 1.00 85.25 236 ASP A CA 1
ATOM 1864 C C . ASP A 1 236 ? -4.580 17.055 -12.257 1.00 85.25 236 ASP A C 1
ATOM 1866 O O . ASP A 1 236 ? -3.600 17.289 -12.962 1.00 85.25 236 ASP A O 1
ATOM 1870 N N . ALA A 1 237 ? -5.669 16.464 -12.754 1.00 86.69 237 ALA A N 1
ATOM 1871 C CA . ALA A 1 237 ? -5.786 15.988 -14.135 1.00 86.69 237 ALA A CA 1
ATOM 1872 C C . ALA A 1 237 ? -5.639 17.097 -15.198 1.00 86.69 237 ALA A C 1
ATOM 1874 O O . ALA A 1 237 ? -5.417 16.798 -16.369 1.00 86.69 237 ALA A O 1
ATOM 1875 N N . ARG A 1 238 ? -5.785 18.371 -14.810 1.00 91.81 238 ARG A N 1
ATOM 1876 C CA . ARG A 1 238 ? -5.642 19.540 -15.696 1.00 91.81 238 ARG A CA 1
ATOM 1877 C C . ARG A 1 238 ? -4.205 20.054 -15.813 1.00 91.81 238 ARG A C 1
ATOM 1879 O O . ARG A 1 238 ? -3.986 21.014 -16.551 1.00 91.81 238 ARG A O 1
ATOM 1886 N N . PHE A 1 239 ? -3.267 19.468 -15.070 1.00 92.50 239 PHE A N 1
ATOM 1887 C CA . PHE A 1 239 ? -1.865 19.862 -15.072 1.00 92.50 239 PHE A CA 1
ATOM 1888 C C . PHE A 1 239 ? -1.252 19.765 -16.470 1.00 92.50 239 PHE A C 1
ATOM 1890 O O . PHE A 1 239 ? -1.262 18.701 -17.092 1.00 92.50 239 PHE A O 1
ATOM 1897 N N . ASP A 1 240 ? -0.683 20.871 -16.944 1.00 91.25 240 ASP A N 1
ATOM 1898 C CA . ASP A 1 240 ? -0.109 20.954 -18.282 1.00 91.25 240 ASP A CA 1
ATOM 1899 C C . ASP A 1 240 ? 1.227 21.705 -18.290 1.00 91.25 240 ASP A C 1
ATOM 1901 O O . ASP A 1 240 ? 1.301 22.930 -18.390 1.00 91.25 240 ASP A O 1
ATOM 1905 N N . MET A 1 241 ? 2.308 20.931 -18.248 1.00 92.50 241 MET A N 1
ATOM 1906 C CA . MET A 1 241 ? 3.679 21.442 -18.284 1.00 92.50 241 MET A CA 1
ATOM 1907 C C . MET A 1 241 ? 4.102 22.052 -19.633 1.00 92.50 241 MET A C 1
ATOM 1909 O O . MET A 1 241 ? 5.193 22.609 -19.708 1.00 92.50 241 MET A O 1
ATOM 1913 N N . SER A 1 242 ? 3.292 21.963 -20.698 1.00 90.19 242 SER A N 1
ATOM 1914 C CA . SER A 1 242 ? 3.595 22.633 -21.978 1.00 90.19 242 SER A CA 1
ATOM 1915 C C . SER A 1 242 ? 3.288 24.135 -21.946 1.00 90.19 242 SER A C 1
ATOM 1917 O O . SER A 1 242 ? 3.760 24.903 -22.790 1.00 90.19 242 SER A O 1
ATOM 1919 N N . LYS A 1 243 ? 2.502 24.585 -20.959 1.00 88.94 243 LYS A N 1
ATOM 1920 C CA . LYS A 1 243 ? 2.047 25.971 -20.870 1.00 88.94 243 LYS A CA 1
ATOM 1921 C C . LYS A 1 243 ? 3.169 26.903 -20.445 1.00 88.94 243 LYS A C 1
ATOM 1923 O O . LYS A 1 243 ? 3.748 26.767 -19.372 1.00 88.94 243 LYS A O 1
ATOM 1928 N N . LYS A 1 244 ? 3.406 27.922 -21.266 1.00 87.31 244 LYS A N 1
ATOM 1929 C CA . LYS A 1 244 ? 4.341 29.007 -20.962 1.00 87.31 244 LYS A CA 1
ATOM 1930 C C . LYS A 1 244 ? 3.750 29.975 -19.927 1.00 87.31 244 LYS A C 1
ATOM 1932 O O . LYS A 1 244 ? 2.531 30.170 -19.911 1.00 87.31 244 LYS A O 1
ATOM 1937 N N . PRO A 1 245 ? 4.590 30.624 -19.099 1.00 82.94 245 PRO A N 1
ATOM 1938 C CA . PRO A 1 245 ? 4.147 31.699 -18.214 1.00 82.94 245 PRO A CA 1
ATOM 1939 C C . PRO A 1 245 ? 3.454 32.812 -19.008 1.00 82.94 245 PRO A C 1
ATOM 1941 O O . PRO A 1 245 ? 3.794 33.075 -20.165 1.00 82.94 245 PRO A O 1
ATOM 1944 N N . ARG A 1 246 ? 2.474 33.480 -18.387 1.00 76.62 246 ARG A N 1
ATOM 1945 C CA . ARG A 1 246 ? 1.718 34.565 -19.032 1.00 76.62 246 ARG A CA 1
ATOM 1946 C C . ARG A 1 246 ? 2.639 35.766 -19.228 1.00 76.62 246 ARG A C 1
ATOM 1948 O O . ARG A 1 246 ? 2.800 36.582 -18.329 1.00 76.62 246 ARG A O 1
ATOM 1955 N N . THR A 1 247 ? 3.268 35.881 -20.392 1.00 65.25 247 THR A N 1
ATOM 1956 C CA . THR A 1 247 ? 4.153 37.008 -20.692 1.00 65.25 247 THR A CA 1
ATOM 1957 C C . THR A 1 247 ? 3.332 38.287 -20.839 1.00 65.25 247 THR A C 1
ATOM 1959 O O . THR A 1 247 ? 2.601 38.444 -21.819 1.00 65.25 247 THR A O 1
ATOM 1962 N N . LYS A 1 248 ? 3.480 39.238 -19.910 1.00 53.16 248 LYS A N 1
ATOM 1963 C CA . LYS A 1 248 ? 3.403 40.649 -20.301 1.00 53.16 248 LYS A CA 1
ATOM 1964 C C . LYS A 1 248 ? 4.711 40.959 -21.019 1.00 53.16 248 LYS A C 1
ATOM 1966 O O . LYS A 1 248 ? 5.780 40.615 -20.531 1.00 53.16 248 LYS A O 1
ATOM 1971 N N . THR A 1 249 ? 4.606 41.516 -22.213 1.00 43.38 249 THR A N 1
ATOM 1972 C CA . THR A 1 249 ? 5.718 41.995 -23.033 1.00 43.38 249 THR A CA 1
ATOM 1973 C C . THR A 1 249 ? 6.529 43.051 -22.280 1.00 43.38 249 THR A C 1
ATOM 1975 O O . THR A 1 249 ? 6.277 44.235 -22.456 1.00 43.38 249 THR A O 1
ATOM 1978 N N . ASP A 1 250 ? 7.497 42.628 -21.469 1.00 43.12 250 ASP A N 1
ATOM 1979 C CA . ASP A 1 250 ? 8.691 43.419 -21.171 1.00 43.12 250 ASP A CA 1
ATOM 1980 C C . ASP A 1 250 ? 9.861 42.760 -21.900 1.00 43.12 250 ASP A C 1
ATOM 1982 O O . ASP A 1 250 ? 10.601 41.914 -21.399 1.00 43.12 250 ASP A O 1
ATOM 1986 N N . SER A 1 251 ? 9.958 43.119 -23.174 1.00 43.91 251 SER A N 1
ATOM 1987 C CA . SER A 1 251 ? 11.163 42.976 -23.973 1.00 43.91 251 SER A CA 1
ATOM 1988 C C . SER A 1 251 ? 12.314 43.730 -23.294 1.00 43.91 251 SER A C 1
ATOM 1990 O O . SER A 1 251 ? 12.190 44.931 -23.070 1.00 43.91 251 SER A O 1
ATOM 1992 N N . ALA A 1 252 ? 13.422 43.019 -23.056 1.00 46.75 252 ALA A N 1
ATOM 1993 C CA . ALA A 1 252 ? 14.701 43.466 -22.480 1.00 46.75 252 ALA A CA 1
ATOM 1994 C C . ALA A 1 252 ? 14.842 43.383 -20.944 1.00 46.75 252 ALA A C 1
ATOM 1996 O O . ALA A 1 252 ? 15.107 44.371 -20.265 1.00 46.75 252 ALA A O 1
ATOM 1997 N N . LEU A 1 253 ? 14.786 42.167 -20.391 1.00 54.25 253 LEU A N 1
ATOM 1998 C CA . LEU A 1 253 ? 15.524 41.875 -19.158 1.00 54.25 253 LEU A CA 1
ATOM 1999 C C . LEU A 1 253 ? 16.990 41.625 -19.538 1.00 54.25 253 LEU A C 1
ATOM 2001 O O . LEU A 1 253 ? 17.328 40.565 -20.060 1.00 54.25 253 LEU A O 1
ATOM 2005 N N . ASN A 1 254 ? 17.840 42.635 -19.341 1.00 57.69 254 ASN A N 1
ATOM 2006 C CA . ASN A 1 254 ? 19.274 42.540 -19.614 1.00 57.69 254 ASN A CA 1
ATOM 2007 C C . ASN A 1 254 ? 19.929 41.466 -18.731 1.00 57.69 254 ASN A C 1
ATOM 2009 O O . ASN A 1 254 ? 19.549 41.279 -17.570 1.00 57.69 254 ASN A O 1
ATOM 2013 N N . LYS A 1 255 ? 20.930 40.782 -19.295 1.00 63.56 255 LYS A N 1
ATOM 2014 C CA . LYS A 1 255 ? 21.804 39.844 -18.587 1.00 63.56 255 LYS A CA 1
ATOM 2015 C C . LYS A 1 255 ? 22.392 40.521 -17.351 1.00 63.56 255 LYS A C 1
ATOM 2017 O O . LYS A 1 255 ? 22.751 41.698 -17.409 1.00 63.56 255 LYS A O 1
ATOM 2022 N N . VAL A 1 256 ? 22.484 39.801 -16.234 1.00 65.62 256 VAL A N 1
ATOM 2023 C CA . VAL A 1 256 ? 23.086 40.389 -15.037 1.00 65.62 256 VAL A CA 1
ATOM 2024 C C . VAL A 1 256 ? 24.604 40.266 -15.122 1.00 65.62 256 VAL A C 1
ATOM 2026 O O . VAL A 1 256 ? 25.162 39.168 -15.072 1.00 65.62 256 VAL A O 1
ATOM 2029 N N . GLU A 1 257 ? 25.266 41.410 -15.258 1.00 65.56 257 GLU A N 1
ATOM 2030 C CA . GLU A 1 257 ? 26.718 41.522 -15.380 1.00 65.56 257 GLU A CA 1
ATOM 2031 C C . GLU A 1 257 ? 27.281 42.261 -14.161 1.00 65.56 257 GLU A C 1
ATOM 2033 O O . GLU A 1 257 ? 26.717 43.251 -13.686 1.00 65.56 257 GLU A O 1
ATOM 2038 N N . ASN A 1 258 ? 28.389 41.759 -13.613 1.00 54.06 258 ASN A N 1
ATOM 2039 C CA . ASN A 1 258 ? 29.220 42.561 -12.716 1.00 54.06 258 ASN A CA 1
ATOM 2040 C C . ASN A 1 258 ? 29.980 43.563 -13.597 1.00 54.06 258 ASN A C 1
ATOM 2042 O O . ASN A 1 258 ? 30.319 43.193 -14.715 1.00 54.06 258 ASN A O 1
ATOM 2046 N N . GLY A 1 259 ? 30.267 44.789 -13.140 1.00 54.94 259 GLY A N 1
ATOM 2047 C CA . GLY A 1 259 ? 30.820 45.904 -13.948 1.00 54.94 259 GLY A CA 1
ATOM 2048 C C . GLY A 1 259 ? 32.158 45.665 -14.688 1.00 54.94 259 GLY A C 1
ATOM 2049 O O . GLY A 1 259 ? 32.763 46.612 -15.176 1.00 54.94 259 GLY A O 1
ATOM 2050 N N . SER A 1 260 ? 32.618 44.416 -14.751 1.00 54.28 260 SER A N 1
ATOM 2051 C CA . SER A 1 260 ? 33.731 43.841 -15.501 1.00 54.28 260 SER A CA 1
ATOM 2052 C C . SER A 1 260 ? 33.309 42.952 -16.697 1.00 54.28 260 SER A C 1
ATOM 2054 O O . SER A 1 260 ? 34.116 42.133 -17.130 1.00 54.28 260 SER A O 1
ATOM 2056 N N . ASP A 1 261 ? 32.082 43.081 -17.229 1.00 56.41 261 ASP A N 1
ATOM 2057 C CA . ASP A 1 261 ? 31.538 42.302 -18.376 1.00 56.41 261 ASP A CA 1
ATOM 2058 C C . ASP A 1 261 ? 31.374 40.784 -18.111 1.00 56.41 261 ASP A C 1
ATOM 2060 O O . ASP A 1 261 ? 31.120 39.981 -19.013 1.00 56.41 261 ASP A O 1
ATOM 2064 N N . LYS A 1 262 ? 31.504 40.355 -16.847 1.00 66.19 262 LYS A N 1
ATOM 2065 C CA . LYS A 1 262 ? 31.380 38.946 -16.444 1.00 66.19 262 LYS A CA 1
ATOM 2066 C C . LYS A 1 262 ? 29.968 38.624 -15.973 1.00 66.19 262 LYS A C 1
ATOM 2068 O O . LYS A 1 262 ? 29.378 39.346 -15.167 1.00 66.19 262 LYS A O 1
ATOM 2073 N N . SER A 1 263 ? 29.440 37.503 -16.463 1.00 73.81 263 SER A N 1
ATOM 2074 C CA . SER A 1 263 ? 28.087 37.030 -16.144 1.00 73.81 263 SER A CA 1
ATOM 2075 C C . SER A 1 263 ? 28.023 36.522 -14.707 1.00 73.81 263 SER A C 1
ATOM 2077 O O . SER A 1 263 ? 28.908 35.776 -14.291 1.00 73.81 263 SER A O 1
ATOM 2079 N N . ILE A 1 264 ? 26.983 36.886 -13.955 1.00 77.62 264 ILE A N 1
ATOM 2080 C CA . ILE A 1 264 ? 26.816 36.439 -12.565 1.00 77.62 264 ILE A CA 1
ATOM 2081 C C . ILE A 1 264 ? 25.572 35.571 -12.387 1.00 77.62 264 ILE A C 1
ATOM 2083 O O . ILE A 1 264 ? 24.488 35.914 -12.849 1.00 77.62 264 ILE A O 1
ATOM 2087 N N . PHE A 1 265 ? 25.720 34.464 -11.663 1.00 81.25 265 PHE A N 1
ATOM 2088 C CA . PHE A 1 265 ? 24.585 33.733 -11.118 1.00 81.25 265 PHE A CA 1
ATOM 2089 C C . PHE A 1 265 ? 24.139 34.383 -9.817 1.00 81.25 265 PHE A C 1
ATOM 2091 O O . PHE A 1 265 ? 24.963 34.751 -8.973 1.00 81.25 265 PHE A O 1
ATOM 2098 N N . ILE A 1 266 ? 22.826 34.526 -9.658 1.00 82.94 266 ILE A N 1
ATOM 2099 C CA . ILE A 1 266 ? 22.237 35.064 -8.438 1.00 82.94 266 ILE A CA 1
ATOM 2100 C C . ILE A 1 266 ? 21.389 33.989 -7.784 1.00 82.94 266 ILE A C 1
ATOM 2102 O O . ILE A 1 266 ? 20.552 33.373 -8.442 1.00 82.94 266 ILE A O 1
ATOM 2106 N N . PHE A 1 267 ? 21.574 33.819 -6.480 1.00 82.38 267 PHE A N 1
ATOM 2107 C CA . PHE A 1 267 ? 20.758 32.950 -5.647 1.00 82.38 267 PHE A CA 1
ATOM 2108 C C . PHE A 1 267 ? 20.135 33.742 -4.498 1.00 82.38 267 PHE A C 1
ATOM 2110 O O . PHE A 1 267 ? 20.723 34.704 -3.999 1.00 82.38 267 PHE A O 1
ATOM 2117 N N . ASP A 1 268 ? 18.949 33.335 -4.055 1.00 79.81 268 ASP A N 1
ATOM 2118 C CA . ASP A 1 268 ? 18.375 33.849 -2.815 1.00 79.81 268 ASP A CA 1
ATOM 2119 C C . ASP A 1 268 ? 19.155 33.341 -1.587 1.00 79.81 268 ASP A C 1
ATOM 2121 O O . ASP A 1 268 ? 20.023 32.472 -1.683 1.00 79.81 268 ASP A O 1
ATOM 2125 N N . LYS A 1 269 ? 18.841 33.859 -0.396 1.00 74.62 269 LYS A N 1
ATOM 2126 C CA . LYS A 1 269 ? 19.482 33.452 0.870 1.00 74.62 269 LYS A CA 1
ATOM 2127 C C . LYS A 1 269 ? 19.317 31.967 1.250 1.00 74.62 269 LYS A C 1
ATOM 2129 O O . LYS A 1 269 ? 19.924 31.506 2.218 1.00 74.62 269 LYS A O 1
ATOM 2134 N N . PHE A 1 270 ? 18.456 31.232 0.548 1.00 72.00 270 PHE A N 1
ATOM 2135 C CA . PHE A 1 270 ? 18.256 29.790 0.707 1.00 72.00 270 PHE A CA 1
ATOM 2136 C C . PHE A 1 270 ? 18.974 28.990 -0.388 1.00 72.00 270 PHE A C 1
ATOM 2138 O O . PHE A 1 270 ? 18.808 27.776 -0.472 1.00 72.00 270 PHE A O 1
ATOM 2145 N N . GLY A 1 271 ? 19.756 29.666 -1.234 1.00 76.12 271 GLY A N 1
ATOM 2146 C CA . GLY A 1 271 ? 20.487 29.058 -2.328 1.00 76.12 271 GLY A CA 1
ATOM 2147 C C . GLY A 1 271 ? 19.617 28.721 -3.536 1.00 76.12 271 GLY A C 1
ATOM 2148 O O . GLY A 1 271 ? 20.042 27.919 -4.357 1.00 76.12 271 GLY A O 1
ATOM 2149 N N . ARG A 1 272 ? 18.413 29.282 -3.688 1.00 81.81 272 ARG A N 1
ATOM 2150 C CA . ARG A 1 272 ? 17.593 29.035 -4.885 1.00 81.81 272 ARG A CA 1
ATOM 2151 C C . ARG A 1 272 ? 17.971 29.996 -6.002 1.00 81.81 272 ARG A C 1
ATOM 2153 O O . ARG A 1 272 ? 18.172 31.177 -5.720 1.00 81.81 272 ARG A O 1
ATOM 2160 N N . PRO A 1 273 ? 18.034 29.534 -7.255 1.00 86.06 273 PRO A N 1
ATOM 2161 C CA . PRO A 1 273 ? 18.444 30.376 -8.366 1.00 86.06 273 PRO A CA 1
ATOM 2162 C C . PRO A 1 273 ? 17.409 31.477 -8.616 1.00 86.06 273 PRO A C 1
ATOM 2164 O O . PRO A 1 273 ? 16.202 31.244 -8.583 1.00 86.06 273 PRO A O 1
ATOM 2167 N N . LEU A 1 274 ? 17.903 32.687 -8.870 1.00 86.06 274 LEU A N 1
ATOM 2168 C CA . LEU A 1 274 ? 17.147 33.850 -9.352 1.00 86.06 274 LEU A CA 1
ATOM 2169 C C . LEU A 1 274 ? 17.462 34.156 -10.826 1.00 86.06 274 LEU A C 1
ATOM 2171 O O . LEU A 1 274 ? 16.793 34.984 -11.448 1.00 86.06 274 LEU A O 1
ATOM 2175 N N . THR A 1 275 ? 18.461 33.471 -11.383 1.00 85.25 275 THR A N 1
ATOM 2176 C CA . THR A 1 275 ? 18.888 33.539 -12.782 1.00 85.25 275 THR A CA 1
ATOM 2177 C C . THR A 1 275 ? 18.965 32.142 -13.402 1.00 85.25 275 THR A C 1
ATOM 2179 O O . THR A 1 275 ? 19.243 31.175 -12.694 1.00 85.25 275 THR A O 1
ATOM 2182 N N . ASP A 1 276 ? 18.753 32.033 -14.714 1.00 79.12 276 ASP A N 1
ATOM 2183 C CA . ASP A 1 276 ? 18.980 30.805 -15.486 1.00 79.12 276 ASP A CA 1
ATOM 2184 C C . ASP A 1 276 ? 20.486 30.532 -15.715 1.00 79.12 276 ASP A C 1
ATOM 2186 O O . ASP A 1 276 ? 21.355 31.293 -15.282 1.00 79.12 276 ASP A O 1
ATOM 2190 N N . TRP A 1 277 ? 20.813 29.457 -16.441 1.00 71.00 277 TRP A N 1
ATOM 2191 C CA . TRP A 1 277 ? 22.196 29.060 -16.763 1.00 71.00 277 TRP A CA 1
ATOM 2192 C C . TRP A 1 277 ? 22.961 30.032 -17.679 1.00 71.00 277 TRP A C 1
ATOM 2194 O O . TRP A 1 277 ? 24.196 29.994 -17.782 1.00 71.00 277 TRP A O 1
ATOM 2204 N N . ASN A 1 278 ? 22.240 30.939 -18.328 1.00 71.88 278 ASN A N 1
ATOM 2205 C CA . ASN A 1 278 ? 22.794 32.012 -19.141 1.00 71.88 278 ASN A CA 1
ATOM 2206 C C . ASN A 1 278 ? 22.910 33.332 -18.365 1.00 71.88 278 ASN A C 1
ATOM 2208 O O . ASN A 1 278 ? 23.304 34.334 -18.963 1.00 71.88 278 ASN A O 1
ATOM 2212 N N . ALA A 1 279 ? 22.644 33.318 -17.052 1.00 74.69 279 ALA A N 1
ATOM 2213 C CA . ALA A 1 279 ? 22.582 34.488 -16.178 1.00 74.69 279 ALA A CA 1
ATOM 2214 C C . ALA A 1 279 ? 21.444 35.470 -16.531 1.00 74.69 279 ALA A C 1
ATOM 2216 O O . ALA A 1 279 ? 21.505 36.655 -16.192 1.00 74.69 279 ALA A O 1
ATOM 2217 N N . ASN A 1 280 ? 20.391 34.989 -17.198 1.00 81.12 280 ASN A N 1
ATOM 2218 C CA . ASN A 1 280 ? 19.182 35.775 -17.424 1.00 81.12 280 ASN A CA 1
ATOM 2219 C C . ASN A 1 280 ? 18.277 35.707 -16.188 1.00 81.12 280 ASN A C 1
ATOM 2221 O O . ASN A 1 280 ? 18.152 34.634 -15.595 1.00 81.12 280 ASN A O 1
ATOM 2225 N N . PRO A 1 281 ? 17.598 36.799 -15.804 1.00 84.38 281 PRO A N 1
ATOM 2226 C CA . PRO A 1 281 ? 16.629 36.770 -14.715 1.00 84.38 281 PRO A CA 1
ATOM 2227 C C . PRO A 1 281 ? 15.500 35.762 -14.961 1.00 84.38 281 PRO A C 1
ATOM 2229 O O . PRO A 1 281 ? 14.913 35.712 -16.042 1.00 84.38 281 PRO A O 1
ATOM 2232 N N . LEU A 1 282 ? 15.163 34.990 -13.930 1.00 87.88 282 LEU A N 1
ATOM 2233 C CA . LEU A 1 282 ? 14.061 34.035 -13.979 1.00 87.88 282 LEU A CA 1
ATOM 2234 C C . LEU A 1 282 ? 12.702 34.738 -13.940 1.00 87.88 282 LEU A C 1
ATOM 2236 O O . LEU A 1 282 ? 12.525 35.739 -13.243 1.00 87.88 282 LEU A O 1
ATOM 2240 N N . ILE A 1 283 ? 11.726 34.178 -14.655 1.00 86.62 283 ILE A N 1
ATOM 2241 C CA . ILE A 1 283 ? 10.374 34.731 -14.778 1.00 86.62 283 ILE A CA 1
ATOM 2242 C C . ILE A 1 283 ? 9.385 33.821 -14.044 1.00 86.62 283 ILE A C 1
ATOM 2244 O O . ILE A 1 283 ? 9.343 32.615 -14.278 1.00 86.62 283 ILE A O 1
ATOM 2248 N N . ASN A 1 284 ? 8.584 34.397 -13.149 1.00 88.56 284 ASN A N 1
ATOM 2249 C CA . ASN A 1 284 ? 7.537 33.677 -12.428 1.00 88.56 284 ASN A CA 1
ATOM 2250 C C . ASN A 1 284 ? 6.324 33.370 -13.336 1.00 88.56 284 ASN A C 1
ATOM 2252 O O . ASN A 1 284 ? 6.204 33.874 -14.454 1.00 88.56 284 ASN A O 1
ATOM 2256 N N . ARG A 1 285 ? 5.373 32.561 -12.853 1.00 87.25 285 ARG A N 1
ATOM 2257 C CA . ARG A 1 285 ? 4.189 32.159 -13.642 1.00 87.25 285 ARG A CA 1
ATOM 2258 C C . ARG A 1 285 ? 3.317 33.332 -14.118 1.00 87.25 285 ARG A C 1
ATOM 2260 O O . ARG A 1 285 ? 2.613 33.208 -15.119 1.00 87.25 285 ARG A O 1
ATOM 2267 N N . SER A 1 286 ? 3.359 34.471 -13.415 1.00 83.75 286 SER A N 1
ATOM 2268 C CA . SER A 1 286 ? 2.623 35.690 -13.780 1.00 83.75 286 SER A CA 1
ATOM 2269 C C . SER A 1 286 ? 3.367 36.585 -14.778 1.00 83.75 286 SER A C 1
ATOM 2271 O O . SER A 1 286 ? 2.823 37.615 -15.176 1.00 83.75 286 SER A O 1
ATOM 2273 N N . GLY A 1 287 ? 4.577 36.196 -15.194 1.00 81.12 287 GLY A N 1
ATOM 2274 C CA . GLY A 1 287 ? 5.379 36.924 -16.172 1.00 81.12 287 GLY A CA 1
ATOM 2275 C C . GLY A 1 287 ? 6.289 38.006 -15.582 1.00 81.12 287 GLY A C 1
ATOM 2276 O O . GLY A 1 287 ? 6.861 38.770 -16.353 1.00 81.12 287 GLY A O 1
ATOM 2277 N N . LYS A 1 288 ? 6.439 38.101 -14.252 1.00 84.00 288 LYS A N 1
ATOM 2278 C CA . LYS A 1 288 ? 7.334 39.067 -13.585 1.00 84.00 288 LYS A CA 1
ATOM 2279 C C . LYS A 1 288 ? 8.690 38.431 -13.256 1.00 84.00 288 LYS A C 1
ATOM 2281 O O . LYS A 1 288 ? 8.776 37.248 -12.933 1.00 84.00 288 LYS A O 1
ATOM 2286 N N . SER A 1 289 ? 9.755 39.232 -13.316 1.00 85.50 289 SER A N 1
ATOM 2287 C CA . SER A 1 289 ? 11.094 38.817 -12.886 1.00 85.50 289 SER A CA 1
ATOM 2288 C C . SER A 1 289 ? 11.112 38.487 -11.390 1.00 85.50 289 SER A C 1
ATOM 2290 O O . SER A 1 289 ? 10.740 39.315 -10.557 1.00 85.50 289 SER A O 1
ATOM 2292 N N . VAL A 1 290 ? 11.575 37.286 -11.038 1.00 84.75 290 VAL A N 1
ATOM 2293 C CA . VAL A 1 290 ? 11.751 36.862 -9.637 1.00 84.75 290 VAL A CA 1
ATOM 2294 C C . VAL A 1 290 ? 12.831 37.710 -8.962 1.00 84.75 290 VAL A C 1
ATOM 2296 O O . VAL A 1 290 ? 12.731 38.024 -7.779 1.00 84.75 290 VAL A O 1
ATOM 2299 N N . LEU A 1 291 ? 13.841 38.135 -9.728 1.00 81.56 291 LEU A N 1
ATOM 2300 C CA . LEU A 1 291 ? 14.939 38.953 -9.226 1.00 81.56 291 LEU A CA 1
ATOM 2301 C C . LEU A 1 291 ? 14.453 40.325 -8.735 1.00 81.56 291 LEU A C 1
ATOM 2303 O O . LEU A 1 291 ? 14.897 40.775 -7.682 1.00 81.56 291 LEU A O 1
ATOM 2307 N N . SER A 1 292 ? 13.528 40.978 -9.452 1.00 74.19 292 SER A N 1
ATOM 2308 C CA . SER A 1 292 ? 12.988 42.272 -9.010 1.00 74.19 292 SER A CA 1
ATOM 2309 C C . SER A 1 292 ? 12.092 42.136 -7.779 1.00 74.19 292 SER A C 1
ATOM 2311 O O . SER A 1 292 ? 12.173 42.964 -6.880 1.00 74.19 292 SER A O 1
ATOM 2313 N N . GLU A 1 293 ? 11.299 41.064 -7.679 1.00 71.12 293 GLU A N 1
ATOM 2314 C CA . GLU A 1 293 ? 10.475 40.804 -6.489 1.00 71.12 293 GLU A CA 1
ATOM 2315 C C . GLU A 1 293 ? 11.294 40.500 -5.228 1.00 71.12 293 GLU A C 1
ATOM 2317 O O . GLU A 1 293 ? 10.877 40.879 -4.133 1.00 71.12 293 GLU A O 1
ATOM 2322 N N . GLU A 1 294 ? 12.424 39.801 -5.356 1.00 71.44 294 GLU A N 1
ATOM 2323 C CA . GLU A 1 294 ? 13.273 39.438 -4.214 1.00 71.44 294 GLU A CA 1
ATOM 2324 C C . GLU A 1 294 ? 14.177 40.590 -3.768 1.00 71.44 294 GLU A C 1
ATOM 2326 O O . GLU A 1 294 ? 14.307 40.818 -2.566 1.00 71.44 294 GLU A O 1
ATOM 2331 N N . LEU A 1 295 ? 14.729 41.378 -4.702 1.00 68.38 295 LEU A N 1
ATOM 2332 C CA . LEU A 1 295 ? 15.499 42.586 -4.369 1.00 68.38 295 LEU A CA 1
ATOM 2333 C C . LEU A 1 295 ? 14.647 43.646 -3.645 1.00 68.38 295 LEU A C 1
ATOM 2335 O O . LEU A 1 295 ? 15.176 44.403 -2.837 1.00 68.38 295 LEU A O 1
ATOM 2339 N N . GLU A 1 296 ? 13.333 43.684 -3.893 1.00 59.91 296 GLU A N 1
ATOM 2340 C CA . GLU A 1 296 ? 12.382 44.548 -3.176 1.00 59.91 296 GLU A CA 1
ATOM 2341 C C . GLU A 1 296 ? 12.067 44.055 -1.746 1.00 59.91 296 GLU A C 1
ATOM 2343 O O . GLU A 1 296 ? 11.611 44.841 -0.914 1.00 59.91 296 GLU A O 1
ATOM 2348 N N . LYS A 1 297 ? 12.275 42.762 -1.442 1.00 62.44 297 LYS A N 1
ATOM 2349 C CA . LYS A 1 297 ? 11.802 42.110 -0.201 1.00 62.44 297 LYS A CA 1
ATOM 2350 C C . LYS A 1 297 ? 12.910 41.625 0.738 1.00 62.44 297 LYS A C 1
ATOM 2352 O O . LYS A 1 297 ? 12.639 41.430 1.924 1.00 62.44 297 LYS A O 1
ATOM 2357 N N . MET A 1 298 ? 14.125 41.384 0.247 1.00 53.59 298 MET A N 1
ATOM 2358 C CA . MET A 1 298 ? 15.209 40.730 0.992 1.00 53.59 298 MET A CA 1
ATOM 2359 C C . MET A 1 298 ? 16.549 41.450 0.769 1.00 53.59 298 MET A C 1
ATOM 2361 O O . MET A 1 298 ? 16.978 41.635 -0.364 1.00 53.59 298 MET A O 1
ATOM 2365 N N . ASN A 1 299 ? 17.259 41.788 1.852 1.00 55.09 299 ASN A N 1
ATOM 2366 C CA . ASN A 1 299 ? 18.571 42.458 1.797 1.00 55.09 299 ASN A CA 1
ATOM 2367 C C . ASN A 1 299 ? 19.762 41.520 1.492 1.00 55.09 299 ASN A C 1
ATOM 2369 O O . ASN A 1 299 ? 20.892 41.993 1.407 1.00 55.09 299 ASN A O 1
ATOM 2373 N N . GLU A 1 300 ? 19.552 40.207 1.345 1.00 69.25 300 GLU A N 1
ATOM 2374 C CA . GLU A 1 300 ? 20.638 39.223 1.215 1.00 69.25 300 GLU A CA 1
ATOM 2375 C C . GLU A 1 300 ? 20.407 38.286 0.017 1.00 69.25 300 GLU A C 1
ATOM 2377 O O . GLU A 1 300 ? 19.495 37.457 0.026 1.00 69.25 300 GLU A O 1
ATOM 2382 N N . VAL A 1 301 ? 21.254 38.420 -1.009 1.00 76.25 301 VAL A N 1
ATOM 2383 C CA . VAL A 1 301 ? 21.353 37.525 -2.176 1.00 76.25 301 VAL A CA 1
ATOM 2384 C C . VAL A 1 301 ? 22.813 37.123 -2.381 1.00 76.25 301 VAL A C 1
ATOM 2386 O O . VAL A 1 301 ? 23.715 37.932 -2.152 1.00 76.25 301 VAL A O 1
ATOM 2389 N N . TYR A 1 302 ? 23.055 35.899 -2.846 1.00 75.19 302 TYR A N 1
ATOM 2390 C CA . TYR A 1 302 ? 24.392 35.455 -3.240 1.00 75.19 302 TYR A CA 1
ATOM 2391 C C . TYR A 1 302 ? 24.627 35.807 -4.706 1.00 75.19 302 TYR A C 1
ATOM 2393 O O . TYR A 1 302 ? 23.839 35.417 -5.565 1.00 75.19 302 TYR A O 1
ATOM 2401 N N . LYS A 1 303 ? 25.702 36.546 -4.994 1.00 78.75 303 LYS A N 1
ATOM 2402 C CA . LYS A 1 303 ? 26.128 36.898 -6.355 1.00 78.75 303 LYS A CA 1
ATOM 2403 C C . LYS A 1 303 ? 27.446 36.201 -6.641 1.00 78.75 303 LYS A C 1
ATOM 2405 O O . LYS A 1 303 ? 28.426 36.474 -5.955 1.00 78.75 303 LYS A O 1
ATOM 2410 N N . ILE A 1 304 ? 27.460 35.314 -7.627 1.00 74.00 304 ILE A N 1
ATOM 2411 C CA . ILE A 1 304 ? 28.612 34.455 -7.902 1.00 74.00 304 ILE A CA 1
ATOM 2412 C C . ILE A 1 304 ? 28.984 34.592 -9.375 1.00 74.00 304 ILE A C 1
ATOM 2414 O O . ILE A 1 304 ? 28.135 34.335 -10.232 1.00 74.00 304 ILE A O 1
ATOM 2418 N N . PRO A 1 305 ? 30.223 34.993 -9.701 1.00 76.06 305 PRO A N 1
ATOM 2419 C CA . PRO A 1 305 ? 30.718 34.961 -11.072 1.00 76.06 305 PRO A CA 1
ATOM 2420 C C . PRO A 1 305 ? 30.558 33.571 -11.690 1.00 76.06 305 PRO A C 1
ATOM 2422 O O . PRO A 1 305 ? 30.890 32.558 -11.065 1.00 76.06 305 PRO A O 1
ATOM 2425 N N . LYS A 1 306 ? 30.043 33.520 -12.921 1.00 71.44 306 LYS A N 1
ATOM 2426 C CA . LYS A 1 306 ? 29.749 32.273 -13.638 1.00 71.44 306 LYS A CA 1
ATOM 2427 C C . LYS A 1 306 ? 30.966 31.353 -13.703 1.00 71.44 306 LYS A C 1
ATOM 2429 O O . LYS A 1 306 ? 30.826 30.156 -13.486 1.00 71.44 306 LYS A O 1
ATOM 2434 N N . GLU A 1 307 ? 32.152 31.914 -13.909 1.00 67.00 307 GLU A N 1
ATOM 2435 C CA . GLU A 1 307 ? 33.408 31.170 -14.025 1.00 67.00 307 GLU A CA 1
ATOM 2436 C C . GLU A 1 307 ? 33.812 30.495 -12.702 1.00 67.00 307 GLU A C 1
ATOM 2438 O O . GLU A 1 307 ? 34.441 29.442 -12.700 1.00 67.00 307 GLU A O 1
ATOM 2443 N N . ILE A 1 308 ? 33.430 31.080 -11.563 1.00 66.12 308 ILE A N 1
ATOM 2444 C CA . ILE A 1 308 ? 33.734 30.548 -10.226 1.00 66.12 308 ILE A CA 1
ATOM 2445 C C . ILE A 1 308 ? 32.769 29.418 -9.872 1.00 66.12 308 ILE A C 1
ATOM 2447 O O . ILE A 1 308 ? 33.185 28.383 -9.350 1.00 66.12 308 ILE A O 1
ATOM 2451 N N . TYR A 1 309 ? 31.489 29.599 -10.196 1.00 67.06 309 TYR A N 1
ATOM 2452 C CA . TYR A 1 309 ? 30.465 28.579 -9.988 1.00 67.06 309 TYR A CA 1
ATOM 2453 C C . TYR A 1 309 ? 30.699 27.349 -10.885 1.00 67.06 309 TYR A C 1
ATOM 2455 O O . TYR A 1 309 ? 30.669 26.219 -10.399 1.00 67.06 309 TYR A O 1
ATOM 2463 N N . GLN A 1 310 ? 31.058 27.575 -12.156 1.00 61.78 310 GLN A N 1
ATOM 2464 C CA . GLN A 1 310 ? 31.381 26.524 -13.129 1.00 61.78 310 GLN A CA 1
ATOM 2465 C C . GLN A 1 310 ? 32.716 25.819 -12.877 1.00 61.78 310 GLN A C 1
ATOM 2467 O O . GLN A 1 310 ? 32.930 24.742 -13.405 1.00 61.78 310 GLN A O 1
ATOM 2472 N N . ALA A 1 311 ? 33.619 26.367 -12.064 1.00 55.25 311 ALA A N 1
ATOM 2473 C CA . ALA A 1 311 ? 34.860 25.677 -11.710 1.00 55.25 311 ALA A CA 1
ATOM 2474 C C . ALA A 1 311 ? 34.687 24.674 -10.549 1.00 55.25 311 ALA A C 1
ATOM 2476 O O . ALA A 1 311 ? 35.682 24.199 -10.003 1.00 55.25 311 ALA A O 1
ATOM 2477 N N . SER A 1 312 ? 33.452 24.417 -10.089 1.00 54.72 312 SER A N 1
ATOM 2478 C CA . SER A 1 312 ? 33.130 23.624 -8.885 1.00 54.72 312 SER A CA 1
ATOM 2479 C C . SER A 1 312 ? 33.775 24.119 -7.575 1.00 54.72 312 SER A C 1
ATOM 2481 O O . SER A 1 312 ? 33.610 23.498 -6.525 1.00 54.72 312 SER A O 1
ATOM 2483 N N . LYS A 1 313 ? 34.442 25.282 -7.594 1.00 53.44 313 LYS A N 1
ATOM 2484 C CA . LYS A 1 313 ? 35.185 25.860 -6.459 1.00 53.44 313 LYS A CA 1
ATOM 2485 C C . LYS A 1 313 ? 34.292 26.318 -5.307 1.00 53.44 313 LYS A C 1
ATOM 2487 O O . LYS A 1 313 ? 34.781 26.481 -4.198 1.00 53.44 313 LYS A O 1
ATOM 2492 N N . PHE A 1 314 ? 33.004 26.540 -5.562 1.00 57.91 314 PHE A N 1
ATOM 2493 C CA . PHE A 1 314 ? 32.090 27.147 -4.593 1.00 57.91 314 PHE A CA 1
ATOM 2494 C C . PHE A 1 314 ? 31.392 26.123 -3.680 1.00 57.91 314 PHE A C 1
ATOM 2496 O O . PHE A 1 314 ? 31.139 26.395 -2.509 1.00 57.91 314 PHE A O 1
ATOM 2503 N N . CYS A 1 315 ? 31.072 24.937 -4.204 1.00 63.00 315 CYS A N 1
ATOM 2504 C CA . CYS A 1 315 ? 30.203 23.969 -3.519 1.00 63.00 315 CYS A CA 1
ATOM 2505 C C . CYS A 1 315 ? 30.981 22.799 -2.913 1.00 63.00 315 CYS A C 1
ATOM 2507 O O . CYS A 1 315 ? 30.524 22.210 -1.933 1.00 63.00 315 CYS A O 1
ATOM 2509 N N . VAL A 1 316 ? 32.144 22.476 -3.490 1.00 72.00 316 VAL A N 1
ATOM 2510 C CA . VAL A 1 316 ? 33.021 21.389 -3.057 1.00 72.00 316 VAL A CA 1
ATOM 2511 C C . VAL A 1 316 ? 34.446 21.925 -2.983 1.00 72.00 316 VAL A C 1
ATOM 2513 O O . VAL A 1 316 ? 35.145 22.062 -3.983 1.00 72.00 316 VAL A O 1
ATOM 2516 N N . LEU A 1 317 ? 34.881 22.264 -1.776 1.00 76.38 317 LEU A N 1
ATOM 2517 C CA . LEU A 1 317 ? 36.204 22.825 -1.542 1.00 76.38 317 LEU A CA 1
ATOM 2518 C C . LEU A 1 317 ? 37.231 21.694 -1.595 1.00 76.38 317 LEU A C 1
ATOM 2520 O O . LEU A 1 317 ? 37.265 20.874 -0.683 1.00 76.38 317 LEU A O 1
ATOM 2524 N N . ARG A 1 318 ? 38.061 21.624 -2.640 1.00 74.88 318 ARG A N 1
ATOM 2525 C CA . ARG A 1 318 ? 39.109 20.597 -2.787 1.00 74.88 318 ARG A CA 1
ATOM 2526 C C . ARG A 1 318 ? 40.471 21.206 -3.086 1.00 74.88 318 ARG A C 1
ATOM 2528 O O . ARG A 1 318 ? 40.557 22.303 -3.632 1.00 74.88 318 ARG A O 1
ATOM 2535 N N . ASN A 1 319 ? 41.535 20.496 -2.720 1.00 71.25 319 ASN A N 1
ATOM 2536 C CA . ASN A 1 319 ? 42.880 20.807 -3.198 1.00 71.25 319 ASN A CA 1
ATOM 2537 C C . ASN A 1 319 ? 43.140 20.150 -4.573 1.00 71.25 319 ASN A C 1
ATOM 2539 O O . ASN A 1 319 ? 42.308 19.398 -5.081 1.00 71.25 319 ASN A O 1
ATOM 2543 N N . ASN A 1 320 ? 44.314 20.406 -5.158 1.00 69.25 320 ASN A N 1
ATOM 2544 C CA . ASN A 1 320 ? 44.711 19.846 -6.460 1.00 69.25 320 ASN A CA 1
ATOM 2545 C C . ASN A 1 320 ? 44.826 18.310 -6.467 1.00 69.25 320 ASN A C 1
ATOM 2547 O O . ASN A 1 320 ? 44.797 17.714 -7.537 1.00 69.25 320 ASN A O 1
ATOM 2551 N N . ASP A 1 321 ? 44.922 17.675 -5.296 1.00 65.69 321 ASP A N 1
ATOM 2552 C CA . ASP A 1 321 ? 44.951 16.216 -5.144 1.00 65.69 321 ASP A CA 1
ATOM 2553 C C . ASP A 1 321 ? 43.538 15.617 -4.978 1.00 65.69 321 ASP A C 1
ATOM 2555 O O . ASP A 1 321 ? 43.385 14.429 -4.695 1.00 65.69 321 ASP A O 1
ATOM 2559 N N . GLY A 1 322 ? 42.489 16.442 -5.092 1.00 67.06 322 GLY A N 1
ATOM 2560 C CA . GLY A 1 322 ? 41.094 16.030 -4.943 1.00 67.06 322 GLY A CA 1
ATOM 2561 C C . GLY A 1 322 ? 40.631 15.837 -3.494 1.00 67.06 322 GLY A C 1
ATOM 2562 O O . GLY A 1 322 ? 39.503 15.388 -3.278 1.00 67.06 322 GLY A O 1
ATOM 2563 N N . LEU A 1 323 ? 41.449 16.188 -2.493 1.00 73.81 323 LEU A N 1
ATOM 2564 C CA . LEU A 1 323 ? 41.089 16.100 -1.075 1.00 73.81 323 LEU A CA 1
ATOM 2565 C C . LEU A 1 323 ? 40.144 17.235 -0.676 1.00 73.81 323 LEU A C 1
ATOM 2567 O O . LEU A 1 323 ? 40.446 18.407 -0.891 1.00 73.81 323 LEU A O 1
ATOM 2571 N N . GLY A 1 324 ? 39.026 16.882 -0.040 1.00 81.00 324 GLY A N 1
ATOM 2572 C CA . GLY A 1 324 ? 38.041 17.829 0.482 1.00 81.00 324 GLY A CA 1
ATOM 2573 C C . GLY A 1 324 ? 38.545 18.646 1.673 1.00 81.00 324 GLY A C 1
ATOM 2574 O O . GLY A 1 324 ? 39.119 18.093 2.612 1.00 81.00 324 GLY A O 1
ATOM 2575 N N . ALA A 1 325 ? 38.288 19.953 1.665 1.00 85.50 325 ALA A N 1
ATOM 2576 C CA . ALA A 1 325 ? 38.562 20.863 2.768 1.00 85.50 325 ALA A CA 1
ATOM 2577 C C . ALA A 1 325 ? 37.595 20.588 3.922 1.00 85.50 325 ALA A C 1
ATOM 2579 O O . ALA A 1 325 ? 36.376 20.628 3.747 1.00 85.50 325 ALA A O 1
ATOM 2580 N N . ARG A 1 326 ? 38.130 20.357 5.119 1.00 88.50 326 ARG A N 1
ATOM 2581 C CA . ARG A 1 326 ? 37.363 20.129 6.346 1.00 88.50 326 ARG A CA 1
ATOM 2582 C C . ARG A 1 326 ? 37.376 21.388 7.191 1.00 88.50 326 ARG A C 1
ATOM 2584 O O . ARG A 1 326 ? 38.393 21.733 7.788 1.00 88.50 326 ARG A O 1
ATOM 2591 N N . LEU A 1 327 ? 36.242 22.072 7.207 1.00 92.62 327 LEU A N 1
ATOM 2592 C CA . LEU A 1 327 ? 36.062 23.334 7.905 1.00 92.62 327 LEU A CA 1
ATOM 2593 C C . LEU A 1 327 ? 35.117 23.143 9.082 1.00 92.62 327 LEU A C 1
ATOM 2595 O O . LEU A 1 327 ? 34.118 22.431 8.977 1.00 92.62 327 LEU A O 1
ATOM 2599 N N . TYR A 1 328 ? 35.422 23.814 10.186 1.00 94.19 328 TYR A N 1
ATOM 2600 C CA . TYR A 1 328 ? 34.640 23.792 11.414 1.00 94.19 328 TYR A CA 1
ATOM 2601 C C . TYR A 1 328 ? 34.366 25.212 11.905 1.00 94.19 328 TYR A C 1
ATOM 2603 O O . TYR A 1 328 ? 35.116 26.142 11.605 1.00 94.19 328 TYR A O 1
ATOM 2611 N N . ASN A 1 329 ? 33.297 25.384 12.677 1.00 94.19 329 ASN A N 1
ATOM 2612 C CA . ASN A 1 329 ? 33.067 26.619 13.421 1.00 94.19 329 ASN A CA 1
ATOM 2613 C C . ASN A 1 329 ? 33.903 26.649 14.719 1.00 94.19 329 ASN A C 1
ATOM 2615 O O . ASN A 1 329 ? 34.645 25.709 15.017 1.00 94.19 329 ASN A O 1
ATOM 2619 N N . ALA A 1 330 ? 33.769 27.718 15.508 1.00 92.38 330 ALA A N 1
ATOM 2620 C CA . ALA A 1 330 ? 34.506 27.891 16.763 1.00 92.38 330 ALA A CA 1
ATOM 2621 C C . ALA A 1 330 ? 34.238 26.778 17.797 1.00 92.38 330 ALA A C 1
ATOM 2623 O O . ALA A 1 330 ? 35.129 26.417 18.567 1.00 92.38 330 ALA A O 1
ATOM 2624 N N . GLU A 1 331 ? 33.043 26.179 17.791 1.00 91.44 331 GLU A N 1
ATOM 2625 C CA . GLU A 1 331 ? 32.681 25.055 18.664 1.00 91.44 331 GLU A CA 1
ATOM 2626 C C . GLU A 1 331 ? 33.161 23.692 18.130 1.00 91.44 331 GLU A C 1
ATOM 2628 O O . GLU A 1 331 ? 32.918 22.652 18.751 1.00 91.44 331 GLU A O 1
ATOM 2633 N N . GLY A 1 332 ? 33.843 23.667 16.981 1.00 91.12 332 GLY A N 1
ATOM 2634 C CA . GLY A 1 332 ? 34.317 22.446 16.336 1.00 91.12 332 GLY A CA 1
ATOM 2635 C C . GLY A 1 332 ? 33.227 21.676 15.589 1.00 91.12 332 GLY A C 1
ATOM 2636 O O . GLY A 1 332 ? 33.421 20.497 15.287 1.00 91.12 332 GLY A O 1
ATOM 2637 N N . ARG A 1 333 ? 32.077 22.296 15.301 1.00 93.44 333 ARG A N 1
ATOM 2638 C CA . ARG A 1 333 ? 31.015 21.701 14.479 1.00 93.44 333 ARG A CA 1
ATOM 2639 C C . ARG A 1 333 ? 31.360 21.821 12.996 1.00 93.44 333 ARG A C 1
ATOM 2641 O O . ARG A 1 333 ? 31.864 22.864 12.585 1.00 93.44 333 ARG A O 1
ATOM 2648 N N . PRO A 1 334 ? 31.102 20.775 12.199 1.00 94.25 334 PRO A N 1
ATOM 2649 C CA . PRO A 1 334 ? 31.475 20.754 10.793 1.00 94.25 334 PRO A CA 1
ATOM 2650 C C . PRO A 1 334 ? 30.657 21.766 9.984 1.00 94.25 334 PRO A C 1
ATOM 2652 O O . PRO A 1 334 ? 29.442 21.873 10.140 1.00 94.25 334 PRO A O 1
ATOM 2655 N N . LEU A 1 335 ? 31.351 22.488 9.108 1.00 93.25 335 LEU A N 1
ATOM 2656 C CA . LEU A 1 335 ? 30.814 23.413 8.106 1.00 93.25 335 LEU A CA 1
ATOM 2657 C C . LEU A 1 335 ? 30.883 22.809 6.695 1.00 93.25 335 LEU A C 1
ATOM 2659 O O . LEU A 1 335 ? 30.105 23.189 5.819 1.00 93.25 335 LEU A O 1
ATOM 2663 N N . THR A 1 336 ? 31.779 21.840 6.497 1.00 90.81 336 THR A N 1
ATOM 2664 C CA . THR A 1 336 ? 31.863 20.985 5.309 1.00 90.81 336 THR A CA 1
ATOM 2665 C C . THR A 1 336 ? 31.827 19.505 5.690 1.00 90.81 336 THR A C 1
ATOM 2667 O O . THR A 1 336 ? 32.124 19.136 6.831 1.00 90.81 336 THR A O 1
ATOM 2670 N N . ASN A 1 337 ? 31.456 18.634 4.750 1.00 87.44 337 ASN A N 1
ATOM 2671 C CA . ASN A 1 337 ? 31.589 17.187 4.929 1.00 87.44 337 ASN A CA 1
ATOM 2672 C C . ASN A 1 337 ? 33.007 16.687 4.574 1.00 87.44 337 ASN A C 1
ATOM 2674 O O . ASN A 1 337 ? 33.918 17.452 4.259 1.00 87.44 337 ASN A O 1
ATOM 2678 N N . HIS A 1 338 ? 33.199 15.367 4.608 1.00 82.75 338 HIS A N 1
ATOM 2679 C CA . HIS A 1 338 ? 34.491 14.735 4.333 1.00 82.75 338 HIS A CA 1
ATOM 2680 C C . HIS A 1 338 ? 34.978 14.875 2.878 1.00 82.75 338 HIS A C 1
ATOM 2682 O O . HIS A 1 338 ? 36.173 14.701 2.637 1.00 82.75 338 HIS A O 1
ATOM 2688 N N . LEU A 1 339 ? 34.080 15.187 1.936 1.00 82.12 339 LEU A N 1
ATOM 2689 C CA . LEU A 1 339 ? 34.374 15.437 0.520 1.00 82.12 339 LEU A CA 1
ATOM 2690 C C . LEU A 1 339 ? 34.629 16.923 0.222 1.00 82.12 339 LEU A C 1
ATOM 2692 O O . LEU A 1 339 ? 34.950 17.265 -0.917 1.00 82.12 339 LEU A O 1
ATOM 2696 N N . GLY A 1 340 ? 34.515 17.792 1.234 1.00 82.06 340 GLY A N 1
ATOM 2697 C CA . GLY A 1 340 ? 34.634 19.241 1.093 1.00 82.06 340 GLY A CA 1
ATOM 2698 C C . GLY A 1 340 ? 33.334 19.937 0.693 1.00 82.06 340 GLY A C 1
ATOM 2699 O O . GLY A 1 340 ? 33.362 21.122 0.371 1.00 82.06 340 GLY A O 1
ATOM 2700 N N . GLU A 1 341 ? 32.201 19.230 0.703 1.00 84.06 341 GLU A N 1
ATOM 2701 C CA . GLU A 1 341 ? 30.901 19.798 0.344 1.00 84.06 341 GLU A CA 1
ATOM 2702 C C . GLU A 1 341 ? 30.384 20.707 1.452 1.00 84.06 341 GLU A C 1
ATOM 2704 O O . GLU A 1 341 ? 30.404 20.341 2.632 1.00 84.06 341 GLU A O 1
ATOM 2709 N N . VAL A 1 342 ? 29.899 21.885 1.070 1.00 86.56 342 VAL A N 1
ATOM 2710 C CA . VAL A 1 342 ? 29.370 22.882 2.004 1.00 86.56 342 VAL A CA 1
ATOM 2711 C C . VAL A 1 342 ? 28.036 22.417 2.581 1.00 86.56 342 VAL A C 1
ATOM 2713 O O . VAL A 1 342 ? 27.106 22.062 1.856 1.00 86.56 342 VAL A O 1
ATOM 2716 N N . LEU A 1 343 ? 27.926 22.453 3.907 1.00 88.88 343 LEU A N 1
ATOM 2717 C CA . LEU A 1 343 ? 26.724 22.036 4.616 1.00 88.88 343 LEU A CA 1
ATOM 2718 C C . LEU A 1 343 ? 25.669 23.149 4.667 1.00 88.88 343 LEU A C 1
ATOM 2720 O O . LEU A 1 343 ? 25.982 24.342 4.644 1.00 88.88 343 LEU A O 1
ATOM 2724 N N . THR A 1 344 ? 24.403 22.751 4.799 1.00 86.06 344 THR A N 1
ATOM 2725 C CA . THR A 1 344 ? 23.260 23.654 4.998 1.00 86.06 344 THR A CA 1
ATOM 2726 C C . THR A 1 344 ? 22.549 23.352 6.309 1.00 86.06 344 THR A C 1
ATOM 2728 O O . THR A 1 344 ? 22.462 22.195 6.720 1.00 86.06 344 THR A O 1
ATOM 2731 N N . ASN A 1 345 ? 21.968 24.369 6.942 1.00 87.44 345 ASN A N 1
ATOM 2732 C CA . ASN A 1 345 ? 21.024 24.151 8.038 1.00 87.44 345 ASN A CA 1
ATOM 2733 C C . ASN A 1 345 ? 19.677 23.593 7.525 1.00 87.44 345 ASN A C 1
ATOM 2735 O O . ASN A 1 345 ? 19.433 23.518 6.320 1.00 87.44 345 ASN A O 1
ATOM 2739 N N . ALA A 1 346 ? 18.766 23.251 8.440 1.00 82.44 346 ALA A N 1
ATOM 2740 C CA . ALA A 1 346 ? 17.443 22.699 8.122 1.00 82.44 346 ALA A CA 1
ATOM 2741 C C . ALA A 1 346 ? 16.544 23.636 7.285 1.00 82.44 346 ALA A C 1
ATOM 2743 O O . ALA A 1 346 ? 15.518 23.208 6.768 1.00 82.44 346 ALA A O 1
ATOM 2744 N N . ARG A 1 347 ? 16.906 24.921 7.149 1.00 75.88 347 ARG A N 1
ATOM 2745 C CA . ARG A 1 347 ? 16.209 25.899 6.294 1.00 75.88 347 ARG A CA 1
ATOM 2746 C C . ARG A 1 347 ? 16.840 26.037 4.906 1.00 75.88 347 ARG A C 1
ATOM 2748 O O . ARG A 1 347 ? 16.365 26.850 4.121 1.00 75.88 347 ARG A O 1
ATOM 2755 N N . GLY A 1 348 ? 17.910 25.296 4.622 1.00 74.56 348 GLY A N 1
ATOM 2756 C CA . GLY A 1 348 ? 18.656 25.371 3.367 1.00 74.56 348 GLY A CA 1
ATOM 2757 C C . GLY A 1 348 ? 19.694 26.495 3.303 1.00 74.56 348 GLY A C 1
ATOM 2758 O O . GLY A 1 348 ? 20.351 26.641 2.281 1.00 74.56 348 GLY A O 1
ATOM 2759 N N . SER A 1 349 ? 19.892 27.280 4.368 1.00 80.75 349 SER A N 1
ATOM 2760 C CA . SER A 1 349 ? 20.950 28.302 4.376 1.00 80.75 349 SER A CA 1
ATOM 2761 C C . SER A 1 349 ? 22.319 27.645 4.531 1.00 80.75 349 SER A C 1
ATOM 2763 O O . SER A 1 349 ? 22.486 26.767 5.384 1.00 80.75 349 SER A O 1
ATOM 2765 N N . LEU A 1 350 ? 23.296 28.091 3.737 1.00 83.44 350 LEU A N 1
ATOM 2766 C CA . LEU A 1 350 ? 24.679 27.628 3.837 1.00 83.44 350 LEU A CA 1
ATOM 2767 C C . LEU A 1 350 ? 25.260 27.938 5.216 1.00 83.44 350 LEU A C 1
ATOM 2769 O O . LEU A 1 350 ? 25.016 29.005 5.779 1.00 83.44 350 LEU A O 1
ATOM 2773 N N . LEU A 1 351 ? 26.065 27.011 5.732 1.00 88.94 351 LEU A N 1
ATOM 2774 C CA . LEU A 1 351 ? 26.816 27.214 6.968 1.00 88.94 351 LEU A CA 1
ATOM 2775 C C . LEU A 1 351 ? 28.109 28.017 6.756 1.00 88.94 351 LEU A C 1
ATOM 2777 O O . LEU A 1 351 ? 28.735 28.404 7.737 1.00 88.94 351 LEU A O 1
ATOM 2781 N N . LEU A 1 352 ? 28.490 28.284 5.501 1.00 86.88 352 LEU A N 1
ATOM 2782 C CA . LEU A 1 352 ? 29.656 29.081 5.116 1.00 86.88 352 LEU A CA 1
ATOM 2783 C C . LEU A 1 352 ? 29.256 30.354 4.369 1.00 86.88 352 LEU A C 1
ATOM 2785 O O . LEU A 1 352 ? 28.320 30.361 3.566 1.00 86.88 352 LEU A O 1
ATOM 2789 N N . LYS A 1 353 ? 30.022 31.418 4.613 1.00 82.25 353 LYS A N 1
ATOM 2790 C CA . LYS A 1 353 ? 30.033 32.664 3.849 1.00 82.25 353 LYS A CA 1
ATOM 2791 C C . LYS A 1 353 ? 31.253 32.707 2.943 1.00 82.25 353 LYS A C 1
ATOM 2793 O O . LYS A 1 353 ? 32.344 32.297 3.339 1.00 82.25 353 LYS A O 1
ATOM 2798 N N . PHE A 1 354 ? 31.059 33.280 1.763 1.00 77.56 354 PHE A N 1
ATOM 2799 C CA . PHE A 1 354 ? 32.074 33.405 0.726 1.00 77.56 354 PHE A CA 1
ATOM 2800 C C . PHE A 1 354 ? 32.316 34.876 0.384 1.00 77.56 354 PHE A C 1
ATOM 2802 O O . PHE A 1 354 ? 31.398 35.693 0.506 1.00 77.56 354 PHE A O 1
ATOM 2809 N N . ASP A 1 355 ? 33.535 35.215 -0.028 1.00 72.88 355 ASP A N 1
ATOM 2810 C CA . ASP A 1 355 ? 33.819 36.502 -0.667 1.00 72.88 355 ASP A CA 1
ATOM 2811 C C . ASP A 1 355 ? 33.387 36.519 -2.146 1.00 72.88 355 ASP A C 1
ATOM 2813 O O . ASP A 1 355 ? 32.835 35.550 -2.675 1.00 72.88 355 ASP A O 1
ATOM 2817 N N . SER A 1 356 ? 33.622 37.645 -2.827 1.00 64.94 356 SER A N 1
ATOM 2818 C CA . SER A 1 356 ? 33.313 37.816 -4.254 1.00 64.94 356 SER A CA 1
ATOM 2819 C C . SER A 1 356 ? 34.108 36.891 -5.178 1.00 64.94 356 SER A C 1
ATOM 2821 O O . SER A 1 356 ? 33.721 36.714 -6.331 1.00 64.94 356 SER A O 1
ATOM 2823 N N . GLU A 1 357 ? 35.196 36.309 -4.676 1.00 64.12 357 GLU A N 1
ATOM 2824 C CA . GLU A 1 357 ? 36.069 35.378 -5.389 1.00 64.12 357 GLU A CA 1
ATOM 2825 C C . GLU A 1 357 ? 35.737 33.909 -5.051 1.00 64.12 357 GLU A C 1
ATOM 2827 O O . GLU A 1 357 ? 36.396 32.987 -5.533 1.00 64.12 357 GLU A O 1
ATOM 2832 N N . GLY A 1 358 ? 34.691 33.670 -4.250 1.00 65.25 358 GLY A N 1
ATOM 2833 C CA . GLY A 1 358 ? 34.230 32.333 -3.888 1.00 65.25 358 GLY A CA 1
ATOM 2834 C C . GLY A 1 358 ? 35.088 31.628 -2.837 1.00 65.25 358 GLY A C 1
ATOM 2835 O O . GLY A 1 358 ? 34.937 30.419 -2.668 1.00 65.25 358 GLY A O 1
ATOM 2836 N N . TYR A 1 359 ? 35.964 32.338 -2.116 1.00 74.06 359 TYR A N 1
ATOM 2837 C CA . TYR A 1 359 ? 36.707 31.762 -0.993 1.00 74.06 359 TYR A CA 1
ATOM 2838 C C . TYR A 1 359 ? 35.894 31.848 0.300 1.00 74.06 359 TYR A C 1
ATOM 2840 O O . TYR A 1 359 ? 35.238 32.865 0.545 1.00 74.06 359 TYR A O 1
ATOM 2848 N N . PRO A 1 360 ? 35.935 30.814 1.160 1.00 79.38 360 PRO A N 1
ATOM 2849 C CA . PRO A 1 360 ? 35.285 30.881 2.458 1.00 79.38 360 PRO A CA 1
ATOM 2850 C C . PRO A 1 360 ? 35.938 31.986 3.294 1.00 79.38 360 PRO A C 1
ATOM 2852 O O . PRO A 1 360 ? 37.158 32.026 3.432 1.00 79.38 360 PRO A O 1
ATOM 2855 N N . ILE A 1 361 ? 35.131 32.874 3.867 1.00 84.94 361 ILE A N 1
ATOM 2856 C CA . ILE A 1 361 ? 35.599 33.975 4.730 1.00 84.94 361 ILE A CA 1
ATOM 2857 C C . ILE A 1 361 ? 35.131 33.836 6.176 1.00 84.94 361 ILE A C 1
ATOM 2859 O O . ILE A 1 361 ? 35.704 34.450 7.075 1.00 84.94 361 ILE A O 1
ATOM 2863 N N . GLY A 1 362 ? 34.116 33.011 6.412 1.00 87.69 362 GLY A N 1
ATOM 2864 C CA . GLY A 1 362 ? 33.558 32.771 7.731 1.00 87.69 362 GLY A CA 1
ATOM 2865 C C . GLY A 1 362 ? 32.382 31.805 7.693 1.00 87.69 362 GLY A C 1
ATOM 2866 O O . GLY A 1 362 ? 31.975 31.340 6.628 1.00 87.69 362 GLY A O 1
ATOM 2867 N N . ASP A 1 363 ? 31.839 31.497 8.863 1.00 89.81 363 ASP A N 1
ATOM 2868 C CA . ASP A 1 363 ? 30.611 30.724 8.996 1.00 89.81 363 ASP A CA 1
ATOM 2869 C C . ASP A 1 363 ? 29.370 31.573 8.649 1.00 89.81 363 ASP A C 1
ATOM 2871 O O . ASP A 1 363 ? 29.461 32.752 8.290 1.00 89.81 363 ASP A O 1
ATOM 2875 N N . MET A 1 364 ? 28.177 30.990 8.766 1.00 85.31 364 MET A N 1
ATOM 2876 C CA . MET A 1 364 ? 26.914 31.681 8.484 1.00 85.31 364 MET A CA 1
ATOM 2877 C C . MET A 1 364 ? 26.687 32.952 9.321 1.00 85.31 364 MET A C 1
ATOM 2879 O O . MET A 1 364 ? 26.003 33.873 8.868 1.00 85.31 364 MET A O 1
ATOM 2883 N N . ASN A 1 365 ? 27.285 33.047 10.509 1.00 86.69 365 ASN A N 1
ATOM 2884 C CA . ASN A 1 365 ? 27.190 34.217 11.380 1.00 86.69 365 ASN A CA 1
ATOM 2885 C C . ASN A 1 365 ? 28.274 35.261 11.062 1.00 86.69 365 ASN A C 1
ATOM 2887 O O . ASN A 1 365 ? 28.142 36.414 11.460 1.00 86.69 365 ASN A O 1
ATOM 2891 N N . GLY A 1 366 ? 29.271 34.911 10.243 1.00 85.50 366 GLY A N 1
ATOM 2892 C CA . GLY A 1 366 ? 30.418 35.757 9.907 1.00 85.50 366 GLY A CA 1
ATOM 2893 C C . GLY A 1 366 ? 31.629 35.542 10.818 1.00 85.50 366 GLY A C 1
ATOM 2894 O O . GLY A 1 366 ? 32.589 36.303 10.725 1.00 85.50 366 GLY A O 1
ATOM 2895 N N . GLU A 1 367 ? 31.600 34.520 11.674 1.00 91.75 367 GLU A N 1
ATOM 2896 C CA . GLU A 1 367 ? 32.728 34.146 12.528 1.00 91.75 367 GLU A CA 1
ATOM 2897 C C . GLU A 1 367 ? 33.784 33.370 11.735 1.00 91.75 367 GLU A C 1
ATOM 2899 O O . GLU A 1 367 ? 33.503 32.784 10.689 1.00 91.75 367 GLU A O 1
ATOM 2904 N N . LYS A 1 368 ? 35.029 33.343 12.219 1.00 92.88 368 LYS A N 1
ATOM 2905 C CA . LYS A 1 368 ? 36.118 32.647 11.512 1.00 92.88 368 LYS A CA 1
ATOM 2906 C C . LYS A 1 368 ? 35.870 31.138 11.439 1.00 92.88 368 LYS A C 1
ATOM 2908 O O . LYS A 1 368 ? 35.408 30.522 12.392 1.00 92.88 368 LYS A O 1
ATOM 2913 N N . CYS A 1 369 ? 36.258 30.536 10.318 1.00 92.88 369 CYS A N 1
ATOM 2914 C CA . CYS A 1 369 ? 36.312 29.083 10.162 1.00 92.88 369 CYS A CA 1
ATOM 2915 C C . CYS A 1 369 ? 37.644 28.525 10.669 1.00 92.88 369 CYS A C 1
ATOM 2917 O O . CYS A 1 369 ? 38.665 29.215 10.621 1.00 92.88 369 CYS A O 1
ATOM 2919 N N . PHE A 1 370 ? 37.638 27.263 11.088 1.00 93.75 370 PHE A N 1
ATOM 2920 C CA . PHE A 1 370 ? 38.788 26.556 11.642 1.00 93.75 370 PHE A CA 1
ATOM 2921 C C . PHE A 1 370 ? 39.050 25.241 10.898 1.00 93.75 370 PHE A C 1
ATOM 2923 O O . PHE A 1 370 ? 38.124 24.652 10.343 1.00 93.75 370 PHE A O 1
ATOM 2930 N N . ASP A 1 371 ? 40.303 24.785 10.879 1.00 90.69 371 ASP A N 1
ATOM 2931 C CA . ASP A 1 371 ? 40.662 23.423 10.458 1.00 90.69 371 ASP A CA 1
ATOM 2932 C C . ASP A 1 371 ? 40.437 22.404 11.599 1.00 90.69 371 ASP A C 1
ATOM 2934 O O . ASP A 1 371 ? 40.002 22.756 12.700 1.00 90.69 371 ASP A O 1
ATOM 2938 N N . ASP A 1 372 ? 40.713 21.120 11.354 1.00 86.12 372 ASP A N 1
ATOM 2939 C CA . ASP A 1 372 ? 40.583 20.050 12.358 1.00 86.12 372 ASP A CA 1
ATOM 2940 C C . ASP A 1 372 ? 41.579 20.179 13.526 1.00 86.12 372 ASP A C 1
ATOM 2942 O O . ASP A 1 372 ? 41.360 19.612 14.597 1.00 86.12 372 ASP A O 1
ATOM 2946 N N . LEU A 1 373 ? 42.638 20.972 13.355 1.00 87.44 373 LEU A N 1
ATOM 2947 C CA . LEU A 1 373 ? 43.625 21.297 14.383 1.00 87.44 373 LEU A CA 1
ATOM 2948 C C . LEU A 1 373 ? 43.255 22.554 15.193 1.00 87.44 373 LEU A C 1
ATOM 2950 O O . LEU A 1 373 ? 43.967 22.903 16.138 1.00 87.44 373 LEU A O 1
ATOM 2954 N N . GLY A 1 374 ? 42.152 23.230 14.855 1.00 87.38 374 GLY A N 1
ATOM 2955 C CA . GLY A 1 374 ? 41.688 24.445 15.522 1.00 87.38 374 GLY A CA 1
ATOM 2956 C C . GLY A 1 374 ? 42.433 25.720 15.110 1.00 87.38 374 GLY A C 1
ATOM 2957 O O . GLY A 1 374 ? 42.349 26.729 15.812 1.00 87.38 374 GLY A O 1
ATOM 2958 N N . ASN A 1 375 ? 43.161 25.724 13.990 1.00 91.12 375 ASN A N 1
ATOM 2959 C CA . ASN A 1 375 ? 43.725 26.949 13.429 1.00 91.12 375 ASN A CA 1
ATOM 2960 C C . ASN A 1 375 ? 42.648 27.692 12.638 1.00 91.12 375 ASN A C 1
ATOM 2962 O O . ASN A 1 375 ? 41.936 27.087 11.846 1.00 91.12 375 ASN A O 1
ATOM 2966 N N . ALA A 1 376 ? 42.547 29.009 12.819 1.00 92.31 376 ALA A N 1
ATOM 2967 C CA . ALA A 1 376 ? 41.582 29.832 12.094 1.00 92.31 376 ALA A CA 1
ATOM 2968 C C . ALA A 1 376 ? 42.050 30.167 10.669 1.00 92.31 376 ALA A C 1
ATOM 2970 O O . ALA A 1 376 ? 43.249 30.334 10.420 1.00 92.31 376 ALA A O 1
ATOM 2971 N N . ILE A 1 377 ? 41.095 30.382 9.767 1.00 85.94 377 ILE A N 1
ATOM 2972 C CA . ILE A 1 377 ? 41.344 30.893 8.419 1.00 85.94 377 ILE A CA 1
ATOM 2973 C C . ILE A 1 377 ? 42.135 32.217 8.461 1.00 85.94 377 ILE A C 1
ATOM 2975 O O . ILE A 1 377 ? 41.896 33.088 9.304 1.00 85.94 377 ILE A O 1
ATOM 2979 N N . GLY A 1 378 ? 43.148 32.332 7.594 1.00 82.25 378 GLY A N 1
ATOM 2980 C CA . GLY A 1 378 ? 44.140 33.420 7.602 1.00 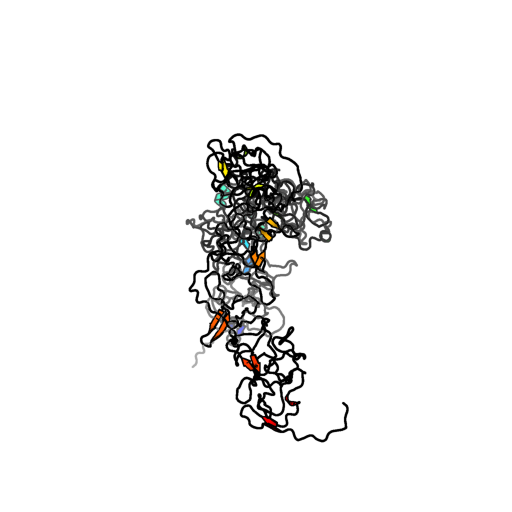82.25 378 GLY A CA 1
ATOM 2981 C C . GLY A 1 378 ? 45.378 33.169 8.481 1.00 82.25 378 GLY A C 1
ATOM 2982 O O . GLY A 1 378 ? 46.352 33.917 8.397 1.00 82.25 378 GLY A O 1
ATOM 2983 N N . SER A 1 379 ? 45.395 32.108 9.298 1.00 88.88 379 SER A N 1
ATOM 2984 C CA . SER A 1 379 ? 46.607 31.651 9.992 1.00 88.88 379 SER A CA 1
ATOM 2985 C C . SER A 1 379 ? 47.570 30.954 9.028 1.00 88.88 379 SER A C 1
ATOM 2987 O O . SER A 1 379 ? 47.153 30.147 8.205 1.00 88.88 379 SER A O 1
ATOM 2989 N N . ARG A 1 380 ? 48.886 31.150 9.199 1.00 85.81 380 ARG A N 1
ATOM 2990 C CA . ARG A 1 380 ? 49.916 30.383 8.460 1.00 85.81 380 ARG A CA 1
ATOM 2991 C C . ARG A 1 380 ? 49.903 28.881 8.768 1.00 85.81 380 ARG A C 1
ATOM 2993 O O . ARG A 1 380 ? 50.555 28.117 8.070 1.00 85.81 380 ARG A O 1
ATOM 3000 N N . ARG A 1 381 ? 49.225 28.478 9.847 1.00 85.88 381 ARG A N 1
ATOM 3001 C CA . ARG A 1 381 ? 49.078 27.078 10.273 1.00 85.88 381 ARG A CA 1
ATOM 3002 C C . ARG A 1 381 ? 47.743 26.464 9.854 1.00 85.88 381 ARG A C 1
ATOM 3004 O O . ARG A 1 381 ? 47.511 25.311 10.176 1.00 85.88 381 ARG A O 1
ATOM 3011 N N . PHE A 1 382 ? 46.886 27.227 9.175 1.00 86.69 382 PHE A N 1
ATOM 3012 C CA . PHE A 1 382 ? 45.600 26.747 8.688 1.00 86.69 382 PHE A CA 1
ATOM 3013 C C . PHE A 1 382 ? 45.801 25.693 7.600 1.00 86.69 382 PHE A C 1
ATOM 3015 O O . PHE A 1 382 ? 46.328 25.994 6.528 1.00 86.69 382 PHE A O 1
ATOM 3022 N N . TYR A 1 383 ? 45.388 24.463 7.886 1.00 86.75 383 TYR A N 1
ATOM 3023 C CA . TYR A 1 383 ? 45.549 23.318 7.005 1.00 86.75 383 TYR A CA 1
ATOM 3024 C C . TYR A 1 383 ? 44.235 22.530 6.894 1.00 86.75 383 TYR A C 1
ATOM 3026 O O . TYR A 1 383 ? 44.052 21.510 7.555 1.00 86.75 383 TYR A O 1
ATOM 3034 N N . PRO A 1 384 ? 43.300 22.971 6.035 1.00 83.69 384 PRO A N 1
ATOM 3035 C CA . PRO A 1 384 ? 41.974 22.363 5.941 1.00 83.69 384 PRO A CA 1
ATOM 3036 C C . PRO A 1 384 ? 41.973 20.997 5.228 1.00 83.69 384 PRO A C 1
ATOM 3038 O O . PRO A 1 384 ? 40.941 20.334 5.185 1.00 83.69 384 PRO A O 1
ATOM 3041 N N . PHE A 1 385 ? 43.110 20.553 4.681 1.00 83.12 385 PHE A N 1
ATOM 3042 C CA . PHE A 1 385 ? 43.264 19.309 3.909 1.00 83.12 385 PHE A CA 1
ATOM 3043 C C . PHE A 1 385 ? 44.025 18.215 4.689 1.00 83.12 385 PHE A C 1
ATOM 3045 O O . PHE A 1 385 ? 44.816 17.464 4.118 1.00 83.12 385 PHE A O 1
ATOM 3052 N N . GLY A 1 386 ? 43.844 18.166 6.015 1.00 66.00 386 GLY A N 1
ATOM 3053 C CA . GLY A 1 386 ? 44.586 17.316 6.958 1.00 66.00 386 GLY A CA 1
ATOM 3054 C C . GLY A 1 386 ? 44.706 15.825 6.571 1.00 66.00 386 GLY A C 1
ATOM 3055 O O . GLY A 1 386 ? 43.693 15.195 6.262 1.00 66.00 386 GLY A O 1
ATOM 3056 N N . PRO A 1 387 ? 45.907 15.205 6.666 1.00 54.12 387 PRO A N 1
ATOM 3057 C CA . PRO A 1 387 ? 46.122 13.782 6.357 1.00 54.12 387 PRO A CA 1
ATOM 3058 C C . PRO A 1 387 ? 45.589 12.821 7.437 1.00 54.12 387 PRO A C 1
ATOM 3060 O O . PRO A 1 387 ? 45.425 11.631 7.184 1.00 54.12 387 PRO A O 1
ATOM 3063 N N . ASN A 1 388 ? 45.275 13.313 8.641 1.00 50.34 388 ASN A N 1
ATOM 3064 C CA . ASN A 1 388 ? 44.860 12.496 9.796 1.00 50.34 388 ASN A CA 1
ATOM 3065 C C . ASN A 1 388 ? 43.397 12.015 9.729 1.00 50.34 388 ASN A C 1
ATOM 3067 O O . ASN A 1 388 ? 42.853 11.464 10.684 1.00 50.34 388 ASN A O 1
ATOM 3071 N N . GLY A 1 389 ? 42.751 12.217 8.585 1.00 48.91 389 GLY A N 1
ATOM 3072 C CA . GLY A 1 389 ? 41.324 12.067 8.383 1.00 48.91 389 GLY A CA 1
ATOM 3073 C C . GLY A 1 389 ? 40.834 10.695 7.934 1.00 48.91 389 GLY A C 1
ATOM 3074 O O . GLY A 1 389 ? 39.721 10.645 7.401 1.00 48.91 389 GLY A O 1
ATOM 3075 N N . HIS A 1 390 ? 41.600 9.613 8.123 1.00 47.81 390 HIS A N 1
ATOM 3076 C CA . HIS A 1 390 ? 41.090 8.241 7.999 1.00 47.81 390 HIS A CA 1
ATOM 3077 C C . HIS A 1 390 ? 40.133 7.935 9.163 1.00 47.81 390 HIS A C 1
ATOM 3079 O O . HIS A 1 390 ? 40.384 7.066 9.997 1.00 47.81 390 HIS A O 1
ATOM 3085 N N . TYR A 1 391 ? 39.007 8.649 9.239 1.00 55.66 391 TYR A N 1
ATOM 3086 C CA . TYR A 1 391 ? 37.877 8.158 10.009 1.00 55.66 391 TYR A CA 1
ATOM 3087 C C . TYR A 1 391 ? 37.476 6.843 9.369 1.00 55.66 391 TYR A C 1
ATOM 3089 O O . TYR A 1 391 ? 37.234 6.763 8.163 1.00 55.66 391 TYR A O 1
ATOM 3097 N N . ASN A 1 392 ? 37.499 5.788 10.168 1.00 49.22 392 ASN A N 1
ATOM 3098 C CA . ASN A 1 392 ? 37.229 4.444 9.708 1.00 49.22 392 ASN A CA 1
ATOM 3099 C C . ASN A 1 392 ? 35.721 4.349 9.407 1.00 49.22 392 ASN A C 1
ATOM 3101 O O . ASN A 1 392 ? 34.966 3.781 10.179 1.00 49.22 392 ASN A O 1
ATOM 3105 N N . LEU A 1 393 ? 35.248 4.910 8.285 1.00 51.69 393 LEU A N 1
ATOM 3106 C CA . LEU A 1 393 ? 33.873 4.720 7.799 1.00 51.69 393 LEU A CA 1
ATOM 3107 C C . LEU A 1 393 ? 33.538 3.217 7.708 1.00 51.69 393 LEU A C 1
ATOM 3109 O O . LEU A 1 393 ? 32.385 2.828 7.855 1.00 51.69 393 LEU A O 1
ATOM 3113 N N . LYS A 1 394 ? 34.566 2.359 7.573 1.00 47.12 394 LYS A N 1
ATOM 3114 C CA . LYS A 1 394 ? 34.466 0.894 7.632 1.00 47.12 394 LYS A CA 1
ATOM 3115 C C . LYS A 1 394 ? 33.931 0.337 8.962 1.00 47.12 394 LYS A C 1
ATOM 3117 O O . LYS A 1 394 ? 33.438 -0.787 8.941 1.00 47.12 394 LYS A O 1
ATOM 3122 N N . THR A 1 395 ? 34.013 1.044 10.098 1.00 47.22 395 THR A N 1
ATOM 3123 C CA . THR A 1 395 ? 33.473 0.536 11.379 1.00 47.22 395 THR A CA 1
ATOM 3124 C C . THR A 1 395 ? 31.980 0.806 11.564 1.00 47.22 395 THR A C 1
ATOM 3126 O O . THR A 1 395 ? 31.333 0.084 12.318 1.00 47.22 395 THR A O 1
ATOM 3129 N N . LEU A 1 396 ? 31.395 1.764 10.839 1.00 55.22 396 LEU A N 1
ATOM 3130 C CA . LEU A 1 396 ? 29.945 1.957 10.783 1.00 55.22 396 LEU A CA 1
ATOM 3131 C C . LEU A 1 396 ? 29.394 1.117 9.626 1.00 55.22 396 LEU A C 1
ATOM 3133 O O . LEU A 1 396 ? 29.224 1.595 8.508 1.00 55.22 396 LEU A O 1
ATOM 3137 N N . ASN A 1 397 ? 29.150 -0.171 9.881 1.00 50.34 397 ASN A N 1
ATOM 3138 C CA . ASN A 1 397 ? 28.527 -1.090 8.923 1.00 50.34 397 ASN A CA 1
ATOM 3139 C C . ASN A 1 397 ? 27.042 -0.716 8.711 1.00 50.34 397 ASN A C 1
ATOM 3141 O O . ASN A 1 397 ? 26.133 -1.399 9.180 1.00 50.34 397 ASN A O 1
ATOM 3145 N N . LEU A 1 398 ? 26.801 0.404 8.023 1.00 58.97 398 LEU A N 1
ATOM 3146 C CA . LEU A 1 398 ? 25.486 0.946 7.665 1.00 58.97 398 LEU A CA 1
ATOM 3147 C C . LEU A 1 398 ? 24.930 0.321 6.372 1.00 58.97 398 LEU A C 1
ATOM 3149 O O . LEU A 1 398 ? 24.000 0.867 5.784 1.00 58.97 398 LEU A O 1
ATOM 3153 N N . LYS A 1 399 ? 25.496 -0.807 5.902 1.00 50.53 399 LYS A N 1
ATOM 3154 C CA . LYS A 1 399 ? 25.145 -1.451 4.623 1.00 50.53 399 LYS A CA 1
ATOM 3155 C C . LYS A 1 399 ? 23.622 -1.544 4.442 1.00 50.53 399 LYS A C 1
ATOM 3157 O O . LYS A 1 399 ? 22.960 -2.323 5.121 1.00 50.53 399 LYS A O 1
ATOM 3162 N N . GLY A 1 400 ? 23.096 -0.752 3.504 1.00 53.97 400 GLY A N 1
ATOM 3163 C CA . GLY A 1 400 ? 21.688 -0.757 3.091 1.00 53.97 400 GLY A CA 1
ATOM 3164 C C . GLY A 1 400 ? 20.727 0.130 3.898 1.00 53.97 400 GLY A C 1
ATOM 3165 O O . GLY A 1 400 ? 19.530 0.089 3.620 1.00 53.97 400 GLY A O 1
ATOM 3166 N N . LYS A 1 401 ? 21.195 0.926 4.871 1.00 64.19 401 LYS A N 1
ATOM 3167 C CA . LYS A 1 401 ? 20.341 1.844 5.649 1.00 64.19 401 LYS A CA 1
ATOM 3168 C C . LYS A 1 401 ? 20.566 3.297 5.221 1.00 64.19 401 LYS A C 1
ATOM 3170 O O . LYS A 1 401 ? 21.562 3.902 5.598 1.00 64.19 401 LYS A O 1
ATOM 3175 N N . ASP A 1 402 ? 19.627 3.855 4.460 1.00 72.88 402 ASP A N 1
ATOM 3176 C CA . ASP A 1 402 ? 19.577 5.291 4.161 1.00 72.88 402 ASP A CA 1
ATOM 3177 C C . ASP A 1 402 ? 19.110 6.065 5.405 1.00 72.88 402 ASP A C 1
ATOM 3179 O O . ASP A 1 402 ? 17.930 6.017 5.768 1.00 72.88 402 ASP A O 1
ATOM 3183 N N . LEU A 1 403 ? 20.050 6.746 6.073 1.00 74.19 403 LEU A N 1
ATOM 3184 C CA . LEU A 1 403 ? 19.780 7.562 7.260 1.00 74.19 403 LEU A CA 1
ATOM 3185 C C . LEU A 1 403 ? 18.995 8.843 6.930 1.00 74.19 403 LEU A C 1
ATOM 3187 O O . LEU A 1 403 ? 18.324 9.395 7.804 1.00 74.19 403 LEU A O 1
ATOM 3191 N N . GLY A 1 404 ? 19.037 9.301 5.676 1.00 80.94 404 GLY A N 1
ATOM 3192 C CA . GLY A 1 404 ? 18.562 10.620 5.280 1.00 80.94 404 GLY A CA 1
ATOM 3193 C C . GLY A 1 404 ? 19.332 11.774 5.938 1.00 80.94 404 GLY A C 1
ATOM 3194 O O . GLY A 1 404 ? 20.291 11.589 6.696 1.00 80.94 404 GLY A O 1
ATOM 3195 N N . VAL A 1 405 ? 18.887 12.997 5.651 1.00 86.81 405 VAL A N 1
ATOM 3196 C CA . VAL A 1 405 ? 19.479 14.220 6.210 1.00 86.81 405 VAL A CA 1
ATOM 3197 C C . VAL A 1 405 ? 18.851 14.515 7.572 1.00 86.81 405 VAL A C 1
ATOM 3199 O O . VAL A 1 405 ? 17.651 14.785 7.671 1.00 86.81 405 VAL A O 1
ATOM 3202 N N . LEU A 1 406 ? 19.669 14.446 8.619 1.00 91.75 406 LEU A N 1
ATOM 3203 C CA . LEU A 1 406 ? 19.278 14.621 10.011 1.00 91.75 406 LEU A CA 1
ATOM 3204 C C . LEU A 1 406 ? 19.887 15.902 10.577 1.00 91.75 406 LEU A C 1
ATOM 3206 O O . LEU A 1 406 ? 21.028 16.262 10.278 1.00 91.75 406 LEU A O 1
ATOM 3210 N N . PHE A 1 407 ? 19.136 16.543 11.462 1.00 93.19 407 PHE A N 1
ATOM 3211 C CA . PHE A 1 407 ? 19.489 17.791 12.125 1.00 93.19 407 PHE A CA 1
ATOM 3212 C C . PHE A 1 407 ? 19.347 17.658 13.641 1.00 93.19 407 PHE A C 1
ATOM 3214 O O . PHE A 1 407 ? 18.617 16.805 14.149 1.00 93.19 407 PHE A O 1
ATOM 3221 N N . ASP A 1 408 ? 20.030 18.520 14.382 1.00 92.81 408 ASP A N 1
ATOM 3222 C CA . ASP A 1 408 ? 19.778 18.699 15.809 1.00 92.81 408 ASP A CA 1
ATOM 3223 C C . ASP A 1 408 ? 18.654 19.720 16.080 1.00 92.81 408 ASP A C 1
ATOM 3225 O O . ASP A 1 408 ? 18.061 20.300 15.168 1.00 92.81 408 ASP A O 1
ATOM 3229 N N . ALA A 1 409 ? 18.356 19.964 17.360 1.00 89.56 409 ALA A N 1
ATOM 3230 C CA . ALA A 1 409 ? 17.308 20.900 17.777 1.00 89.56 409 ALA A CA 1
ATOM 3231 C C . ALA A 1 409 ? 17.567 22.368 17.366 1.00 89.56 409 ALA A C 1
ATOM 3233 O O . ALA A 1 409 ? 16.648 23.188 17.372 1.00 89.56 409 ALA A O 1
ATOM 3234 N N . THR A 1 410 ? 18.803 22.725 17.008 1.00 88.94 410 THR A N 1
ATOM 3235 C CA . THR A 1 410 ? 19.142 24.065 16.500 1.00 88.94 410 THR A CA 1
ATOM 3236 C C . THR A 1 410 ? 18.956 24.172 14.986 1.00 88.94 410 THR A C 1
ATOM 3238 O O . THR A 1 410 ? 18.985 25.270 14.431 1.00 88.94 410 THR A O 1
ATOM 3241 N N . GLY A 1 411 ? 18.701 23.043 14.317 1.00 88.50 411 GLY A N 1
ATOM 3242 C CA . GLY A 1 411 ? 18.605 22.947 12.868 1.00 88.50 411 GLY A CA 1
ATOM 3243 C C . GLY A 1 411 ? 19.965 22.820 12.185 1.00 88.50 411 GLY A C 1
ATOM 3244 O O . GLY A 1 411 ? 20.034 23.023 10.975 1.00 88.50 411 GLY A O 1
ATOM 3245 N N . LEU A 1 412 ? 21.036 22.504 12.921 1.00 91.94 412 LEU A N 1
ATOM 3246 C CA . LEU A 1 412 ? 22.345 22.211 12.339 1.00 91.94 412 LEU A CA 1
ATOM 3247 C C . LEU A 1 412 ? 22.421 20.735 11.922 1.00 91.94 412 LEU A C 1
ATOM 3249 O O . LEU A 1 412 ? 21.913 19.875 12.647 1.00 91.94 412 LEU A O 1
ATOM 3253 N N . PRO A 1 413 ? 23.028 20.426 10.764 1.00 93.44 413 PRO A N 1
ATOM 3254 C CA . PRO A 1 413 ? 23.093 19.068 10.247 1.00 93.44 413 PRO A CA 1
ATOM 3255 C C . PRO A 1 413 ? 24.007 18.197 11.113 1.00 93.44 413 PRO A C 1
ATOM 3257 O O . PRO A 1 413 ? 25.060 18.629 11.585 1.00 93.44 413 PRO A O 1
ATOM 3260 N N . VAL A 1 414 ? 23.603 16.943 11.299 1.00 93.75 414 VAL A N 1
ATOM 3261 C CA . VAL A 1 414 ? 24.410 15.893 11.943 1.00 93.75 414 VAL A CA 1
ATOM 3262 C C . VAL A 1 414 ? 24.765 14.760 10.973 1.00 93.75 414 VAL A C 1
ATOM 3264 O O . VAL A 1 414 ? 25.662 13.966 11.264 1.00 93.75 414 VAL A O 1
ATOM 3267 N N . THR A 1 415 ? 24.104 14.709 9.815 1.00 91.25 415 THR A N 1
ATOM 3268 C CA . THR A 1 415 ? 24.484 13.909 8.645 1.00 91.25 415 THR A CA 1
ATOM 3269 C C . THR A 1 415 ? 24.681 14.820 7.429 1.00 91.25 415 THR A C 1
ATOM 3271 O O . THR A 1 415 ? 24.204 15.957 7.419 1.00 91.25 415 THR A O 1
ATOM 3274 N N . ASP A 1 416 ? 25.430 14.360 6.428 1.00 86.00 416 ASP A N 1
ATOM 3275 C CA . ASP A 1 416 ? 25.551 15.050 5.142 1.00 86.00 416 ASP A CA 1
ATOM 3276 C C . ASP A 1 416 ? 24.313 14.828 4.249 1.00 86.00 416 ASP A C 1
ATOM 3278 O O . ASP A 1 416 ? 23.356 14.146 4.627 1.00 86.00 416 ASP A O 1
ATOM 3282 N N . ALA A 1 417 ? 24.324 15.411 3.046 1.00 78.62 417 ALA A N 1
ATOM 3283 C CA . ALA A 1 417 ? 23.228 15.301 2.081 1.00 78.62 417 ALA A CA 1
ATOM 3284 C C . ALA A 1 417 ? 22.959 13.859 1.603 1.00 78.62 417 ALA A C 1
ATOM 3286 O O . ALA A 1 417 ? 21.878 13.575 1.090 1.00 78.62 417 ALA A O 1
ATOM 3287 N N . HIS A 1 418 ? 23.916 12.949 1.797 1.00 78.25 418 HIS A N 1
ATOM 3288 C CA . HIS A 1 418 ? 23.813 11.530 1.462 1.00 78.25 418 HIS A CA 1
ATOM 3289 C C . HIS A 1 418 ? 23.451 10.663 2.677 1.00 78.25 418 HIS A C 1
ATOM 3291 O O . HIS A 1 418 ? 23.398 9.439 2.573 1.00 78.25 418 HIS A O 1
ATOM 3297 N N . GLY A 1 419 ? 23.220 11.283 3.838 1.00 81.56 419 GLY A N 1
ATOM 3298 C CA . GLY A 1 419 ? 22.921 10.597 5.087 1.00 81.56 419 GLY A CA 1
ATOM 3299 C C . GLY A 1 419 ? 24.142 10.012 5.795 1.00 81.56 419 GLY A C 1
ATOM 3300 O O . GLY A 1 419 ? 23.979 9.294 6.781 1.00 81.56 419 GLY A O 1
ATOM 3301 N N . ASN A 1 420 ? 25.370 10.323 5.372 1.00 85.50 420 ASN A N 1
ATOM 3302 C CA . ASN A 1 420 ? 26.550 9.885 6.112 1.00 85.50 420 ASN A CA 1
ATOM 3303 C C . ASN A 1 420 ? 26.708 10.712 7.395 1.00 85.50 420 ASN A C 1
ATOM 3305 O O . ASN A 1 420 ? 26.542 11.934 7.360 1.00 85.50 420 ASN A O 1
ATOM 3309 N N . PRO A 1 421 ? 27.078 10.099 8.531 1.00 88.88 421 PRO A N 1
ATOM 3310 C CA . PRO A 1 421 ? 27.297 10.836 9.771 1.00 88.88 421 PRO A CA 1
ATOM 3311 C C . PRO A 1 421 ? 28.432 11.850 9.642 1.00 88.88 421 PRO A C 1
ATOM 3313 O O . PRO A 1 421 ? 29.517 11.529 9.156 1.00 88.88 421 PRO A O 1
ATOM 3316 N N . LEU A 1 422 ? 28.200 13.061 10.141 1.00 91.25 422 LEU A N 1
ATOM 3317 C CA . LEU A 1 422 ? 29.233 14.084 10.243 1.00 91.25 422 LEU A CA 1
ATOM 3318 C C . LEU A 1 422 ? 30.094 13.858 11.489 1.00 91.25 422 LEU A C 1
ATOM 3320 O O . LEU A 1 422 ? 29.680 13.197 12.445 1.00 91.25 422 LEU A O 1
ATOM 3324 N N . PHE A 1 423 ? 31.293 14.433 11.493 1.00 90.00 423 PHE A N 1
ATOM 3325 C CA . PHE A 1 423 ? 32.243 14.352 12.600 1.00 90.00 423 PHE A CA 1
ATOM 3326 C C . PHE A 1 423 ? 32.659 15.760 13.013 1.00 90.00 423 PHE A C 1
ATOM 3328 O O . PHE A 1 423 ? 32.811 16.634 12.164 1.00 90.00 423 PHE A O 1
ATOM 3335 N N . ASN A 1 424 ? 32.813 15.989 14.315 1.00 91.38 424 ASN A N 1
ATOM 3336 C CA . ASN A 1 424 ? 33.354 17.249 14.824 1.00 91.38 424 ASN A CA 1
ATOM 3337 C C . ASN A 1 424 ? 34.883 17.314 14.652 1.00 91.38 424 ASN A C 1
ATOM 3339 O O . ASN A 1 424 ? 35.514 16.316 14.299 1.00 91.38 424 ASN A O 1
ATOM 3343 N N . SER A 1 425 ? 35.495 18.457 14.972 1.00 89.25 425 SER A N 1
ATOM 3344 C CA . SER A 1 425 ? 36.952 18.659 14.854 1.00 89.25 425 SER A CA 1
ATOM 3345 C C . SER A 1 425 ? 37.788 17.677 15.687 1.00 89.25 425 SER A C 1
ATOM 3347 O O . SER A 1 425 ? 38.940 17.408 15.374 1.00 89.25 425 SER A O 1
ATOM 3349 N N . LYS A 1 426 ? 37.196 17.063 16.721 1.00 88.12 426 LYS A N 1
ATOM 3350 C CA . LYS A 1 426 ? 37.828 16.019 17.548 1.00 88.12 426 LYS A CA 1
ATOM 3351 C C . LYS A 1 426 ? 37.662 14.606 16.974 1.00 88.12 426 LYS A C 1
ATOM 3353 O O . LYS A 1 426 ? 38.050 13.639 17.625 1.00 88.12 426 LYS A O 1
ATOM 3358 N N . GLY A 1 427 ? 37.038 14.460 15.806 1.00 84.69 427 GLY A N 1
ATOM 3359 C CA . GLY A 1 427 ? 36.788 13.171 15.166 1.00 84.69 427 GLY A CA 1
ATOM 3360 C C . GLY A 1 427 ? 35.671 12.336 15.788 1.00 84.69 427 GLY A C 1
ATOM 3361 O O . GLY A 1 427 ? 35.582 11.138 15.526 1.00 84.69 427 GLY A O 1
ATOM 3362 N N . LYS A 1 428 ? 34.813 12.931 16.623 1.00 88.62 428 LYS A N 1
ATOM 3363 C CA . LYS A 1 428 ? 33.660 12.244 17.215 1.00 88.62 428 LYS A CA 1
ATOM 3364 C C . LYS A 1 428 ? 32.433 12.437 16.328 1.00 88.62 428 LYS A C 1
ATOM 3366 O O . LYS A 1 428 ? 32.153 13.555 15.899 1.00 88.62 428 LYS A O 1
ATOM 3371 N N . SER A 1 429 ? 31.698 11.353 16.076 1.00 90.38 429 SER A N 1
ATOM 3372 C CA . SER A 1 429 ? 30.479 11.416 15.267 1.00 90.38 429 SER A CA 1
ATOM 3373 C C . SER A 1 429 ? 29.427 12.311 15.921 1.00 90.38 429 SER A C 1
ATOM 3375 O O . SER A 1 429 ? 29.201 12.246 17.134 1.00 90.38 429 SER A O 1
ATOM 3377 N N . MET A 1 430 ? 28.775 13.127 15.095 1.00 92.88 430 MET A N 1
ATOM 3378 C CA . MET A 1 430 ? 27.670 14.005 15.474 1.00 92.88 430 MET A CA 1
ATOM 3379 C C . MET A 1 430 ? 26.393 13.221 15.810 1.00 92.88 430 MET A C 1
ATOM 3381 O O . MET A 1 430 ? 25.512 13.758 16.481 1.00 92.88 430 MET A O 1
ATOM 3385 N N . VAL A 1 431 ? 26.318 11.946 15.408 1.00 91.62 431 VAL A N 1
ATOM 3386 C CA . VAL A 1 431 ? 25.215 11.018 15.686 1.00 91.62 431 VAL A CA 1
ATOM 3387 C C . VAL A 1 431 ? 25.706 9.886 16.588 1.00 91.62 431 VAL A C 1
ATOM 3389 O O . VAL A 1 431 ? 26.740 9.268 16.338 1.00 91.62 431 VAL A O 1
ATOM 3392 N N . LYS A 1 432 ? 24.950 9.586 17.644 1.00 90.81 432 LYS A N 1
ATOM 3393 C CA . LYS A 1 432 ? 25.138 8.386 18.465 1.00 90.81 432 LYS A CA 1
ATOM 3394 C C . LYS A 1 432 ? 24.232 7.276 17.954 1.00 90.81 432 LYS A C 1
ATOM 3396 O O . LYS A 1 432 ? 23.040 7.493 17.734 1.00 90.81 432 LYS A O 1
ATOM 3401 N N . PHE A 1 433 ? 24.794 6.083 17.826 1.00 87.12 433 PHE A N 1
ATOM 3402 C CA . PHE A 1 433 ? 24.093 4.897 17.351 1.00 87.12 433 PHE A CA 1
ATOM 3403 C C . PHE A 1 433 ? 23.899 3.883 18.479 1.00 87.12 433 PHE A C 1
ATOM 3405 O O . PHE A 1 433 ? 24.732 3.776 19.378 1.00 87.12 433 PHE A O 1
ATOM 3412 N N . SER A 1 434 ? 22.802 3.130 18.418 1.00 85.38 434 SER A N 1
ATOM 3413 C CA . SER A 1 434 ? 22.600 1.918 19.217 1.00 85.38 434 SER A CA 1
ATOM 3414 C C . SER A 1 434 ? 23.541 0.801 18.768 1.00 85.38 434 SER A C 1
ATOM 3416 O O . SER A 1 434 ? 24.032 0.841 17.642 1.00 85.38 434 SER A O 1
ATOM 3418 N N . GLU A 1 435 ? 23.618 -0.285 19.537 1.00 82.94 435 GLU A N 1
ATOM 3419 C CA . GLU A 1 435 ? 24.282 -1.536 19.125 1.00 82.94 435 GLU A CA 1
ATOM 3420 C C . GLU A 1 435 ? 23.782 -2.071 17.762 1.00 82.94 435 GLU A C 1
ATOM 3422 O O . GLU A 1 435 ? 24.559 -2.618 16.988 1.00 82.94 435 GLU A O 1
ATOM 3427 N N . ASN A 1 436 ? 22.515 -1.813 17.405 1.00 80.62 436 ASN A N 1
ATOM 3428 C CA . ASN A 1 436 ? 21.902 -2.205 16.123 1.00 80.62 436 ASN A CA 1
ATOM 3429 C C . ASN A 1 436 ? 22.069 -1.176 14.975 1.00 80.62 436 ASN A C 1
ATOM 3431 O O . ASN A 1 436 ? 21.345 -1.231 13.971 1.00 80.62 436 ASN A O 1
ATOM 3435 N N . ASN A 1 437 ? 22.987 -0.212 15.112 1.00 80.94 437 ASN A N 1
ATOM 3436 C CA . ASN A 1 437 ? 23.212 0.888 14.161 1.00 80.94 437 ASN A CA 1
ATOM 3437 C C . ASN A 1 437 ? 21.969 1.767 13.891 1.00 80.94 437 ASN A C 1
ATOM 3439 O O . ASN A 1 437 ? 21.794 2.268 12.781 1.00 80.94 437 ASN A O 1
ATOM 3443 N N . ILE A 1 438 ? 21.085 1.946 14.880 1.00 84.56 438 ILE A N 1
ATOM 3444 C CA . ILE A 1 438 ? 19.948 2.878 14.817 1.00 84.56 438 ILE A CA 1
ATOM 3445 C C . ILE A 1 438 ? 20.380 4.211 15.443 1.00 84.56 438 ILE A C 1
ATOM 3447 O O . ILE A 1 438 ? 20.945 4.190 16.541 1.00 84.56 438 ILE A O 1
ATOM 3451 N N . PRO A 1 439 ? 20.152 5.364 14.791 1.00 87.81 439 PRO A N 1
ATOM 3452 C CA . PRO A 1 439 ? 20.447 6.668 15.381 1.00 87.81 439 PRO A CA 1
ATOM 3453 C C . PRO A 1 439 ? 19.583 6.902 16.634 1.00 87.81 439 PRO A C 1
ATOM 3455 O O . PRO A 1 439 ? 18.359 6.814 16.581 1.00 87.81 439 PRO A O 1
ATOM 3458 N N . ILE A 1 440 ? 20.218 7.186 17.776 1.00 87.62 440 ILE A N 1
ATOM 3459 C CA . ILE A 1 440 ? 19.535 7.403 19.065 1.00 87.62 440 ILE A CA 1
ATOM 3460 C C . ILE A 1 440 ? 19.377 8.899 19.347 1.00 87.62 440 ILE A C 1
ATOM 3462 O O . ILE A 1 440 ? 18.289 9.379 19.666 1.00 87.62 440 ILE A O 1
ATOM 3466 N N . ASN A 1 441 ? 20.488 9.630 19.318 1.00 91.50 441 ASN A N 1
ATOM 3467 C CA . ASN A 1 441 ? 20.563 11.040 19.676 1.00 91.50 441 ASN A CA 1
ATOM 3468 C C . ASN A 1 441 ? 21.797 11.701 19.055 1.00 91.50 441 ASN A C 1
ATOM 3470 O O . ASN A 1 441 ? 22.706 11.034 18.559 1.00 91.50 441 ASN A O 1
ATOM 3474 N N . GLY A 1 442 ? 21.832 13.030 19.091 1.00 90.81 442 GLY A N 1
ATOM 3475 C CA . GLY A 1 442 ? 23.023 13.787 18.737 1.00 90.81 442 GLY A CA 1
ATOM 3476 C C . GLY A 1 442 ? 24.171 13.542 19.720 1.00 90.81 442 GLY A C 1
ATOM 3477 O O . GLY A 1 442 ? 23.993 13.018 20.828 1.00 90.81 442 GLY A O 1
ATOM 3478 N N . ILE A 1 443 ? 25.368 13.980 19.341 1.00 88.31 443 ILE A N 1
ATOM 3479 C CA . ILE A 1 443 ? 26.581 13.925 20.170 1.00 88.31 443 ILE A CA 1
ATOM 3480 C C . ILE A 1 443 ? 26.377 14.511 21.580 1.00 88.31 443 ILE A C 1
ATOM 3482 O O . ILE A 1 443 ? 26.882 13.947 22.559 1.00 88.31 443 ILE A O 1
ATOM 3486 N N . ASP A 1 444 ? 25.535 15.538 21.689 1.00 86.50 444 ASP A N 1
ATOM 3487 C CA . ASP A 1 444 ? 25.192 16.244 22.930 1.00 86.50 444 ASP A CA 1
ATOM 3488 C C . ASP A 1 444 ? 24.041 15.576 23.712 1.00 86.50 444 ASP A C 1
ATOM 3490 O O . ASP A 1 444 ? 23.643 16.037 24.774 1.00 86.50 444 ASP A O 1
ATOM 3494 N N . GLY A 1 445 ? 23.496 14.462 23.208 1.00 87.25 445 GLY A N 1
ATOM 3495 C CA . GLY A 1 445 ? 22.367 13.742 23.809 1.00 87.25 445 GLY A CA 1
ATOM 3496 C C . GLY A 1 445 ? 20.982 14.250 23.392 1.00 87.25 445 GLY A C 1
ATOM 3497 O O . GLY A 1 445 ? 19.988 13.618 23.744 1.00 87.25 445 GLY A O 1
ATOM 3498 N N . GLY A 1 446 ? 20.918 15.338 22.617 1.00 89.31 446 GLY A N 1
ATOM 3499 C CA . GLY A 1 446 ? 19.677 15.911 22.090 1.00 89.31 446 GLY A CA 1
ATOM 3500 C C . GLY A 1 446 ? 18.967 15.031 21.055 1.00 89.31 446 GLY A C 1
ATOM 3501 O O . GLY A 1 446 ? 19.578 14.170 20.420 1.00 89.31 446 GLY A O 1
ATOM 3502 N N . ILE A 1 447 ? 17.665 15.263 20.885 1.00 90.62 447 ILE A N 1
ATOM 3503 C CA . ILE A 1 447 ? 16.819 14.568 19.903 1.00 90.62 447 ILE A CA 1
ATOM 3504 C C . ILE A 1 447 ? 17.276 14.926 18.480 1.00 90.62 447 ILE A C 1
ATOM 3506 O O . ILE A 1 447 ? 17.706 16.052 18.225 1.00 90.62 447 ILE A O 1
ATOM 3510 N N . LEU A 1 448 ? 17.192 13.953 17.573 1.00 93.19 448 LEU A N 1
ATOM 3511 C CA . LEU A 1 448 ? 17.466 14.127 16.149 1.00 93.19 448 LEU A CA 1
ATOM 3512 C C . LEU A 1 448 ? 16.172 14.418 15.398 1.00 93.19 448 LEU A C 1
ATOM 3514 O O . LEU A 1 448 ? 15.131 13.839 15.712 1.00 93.19 448 LEU A O 1
ATOM 3518 N N . PHE A 1 449 ? 16.258 15.283 14.397 1.00 92.44 449 PHE A N 1
ATOM 3519 C CA . PHE A 1 449 ? 15.124 15.747 13.614 1.00 92.44 449 PHE A CA 1
ATOM 3520 C C . PHE A 1 449 ? 15.357 15.525 12.127 1.00 92.44 449 PHE A C 1
ATOM 3522 O O . PHE A 1 449 ? 16.467 15.683 11.625 1.00 92.44 449 PHE A O 1
ATOM 3529 N N . GLU A 1 450 ? 14.289 15.202 11.415 1.00 90.00 450 GLU A N 1
ATOM 3530 C CA . GLU A 1 450 ? 14.271 15.247 9.958 1.00 90.00 450 GLU A CA 1
ATOM 3531 C C . GLU A 1 450 ? 14.172 16.694 9.453 1.00 90.00 450 GLU A C 1
ATOM 3533 O O . GLU A 1 450 ? 13.822 17.612 10.199 1.00 90.00 450 GLU A O 1
ATOM 3538 N N . ILE A 1 451 ? 14.393 16.894 8.150 1.00 83.31 451 ILE A N 1
ATOM 3539 C CA . ILE A 1 451 ? 14.235 18.204 7.501 1.00 83.31 451 ILE A CA 1
ATOM 3540 C C . ILE A 1 451 ? 12.820 18.794 7.655 1.00 83.31 451 ILE A C 1
ATOM 3542 O O . ILE A 1 451 ? 12.661 20.009 7.703 1.00 83.31 451 ILE A O 1
ATOM 3546 N N . SER A 1 452 ? 11.792 17.950 7.824 1.00 79.88 452 SER A N 1
ATOM 3547 C CA . SER A 1 452 ? 10.413 18.374 8.125 1.00 79.88 452 SER A CA 1
ATOM 3548 C C . SER A 1 452 ? 10.205 18.838 9.572 1.00 79.88 452 SER A C 1
ATOM 3550 O O . SER A 1 452 ? 9.081 19.130 9.974 1.00 79.88 452 SER A O 1
ATOM 3552 N N . GLY A 1 453 ? 11.253 18.840 10.399 1.00 85.94 453 GLY A N 1
ATOM 3553 C CA . GLY A 1 453 ? 11.181 19.189 11.817 1.00 85.94 453 GLY A CA 1
ATOM 3554 C C . GLY A 1 453 ? 10.537 18.119 12.703 1.00 85.94 453 GLY A C 1
ATOM 3555 O O . GLY A 1 453 ? 10.272 18.390 13.876 1.00 85.94 453 GLY A O 1
ATOM 3556 N N . LEU A 1 454 ? 10.286 16.916 12.174 1.00 90.94 454 LEU A N 1
ATOM 3557 C CA . LEU A 1 454 ? 9.785 15.791 12.963 1.00 90.94 454 LEU A CA 1
ATOM 3558 C C . LEU A 1 454 ? 10.925 15.093 13.706 1.00 90.94 454 LEU A C 1
ATOM 3560 O O . LEU A 1 454 ? 11.979 14.872 13.108 1.00 90.94 454 LEU A O 1
ATOM 3564 N N . PRO A 1 455 ? 10.731 14.736 14.986 1.00 93.31 455 PRO A N 1
ATOM 3565 C CA . PRO A 1 455 ? 11.735 14.012 15.749 1.00 93.31 455 PRO A CA 1
ATOM 3566 C C . PRO A 1 455 ? 11.823 12.550 15.298 1.00 93.31 455 PRO A C 1
ATOM 3568 O O . PRO A 1 455 ? 10.826 11.971 14.865 1.00 93.31 455 PRO A O 1
ATOM 3571 N N . LEU A 1 456 ? 12.988 11.934 15.492 1.00 92.38 456 LEU A N 1
ATOM 3572 C CA . LEU A 1 456 ? 13.151 10.480 15.465 1.00 92.38 456 LEU A CA 1
ATOM 3573 C C . LEU A 1 456 ? 12.727 9.913 16.836 1.00 92.38 456 LEU A C 1
ATOM 3575 O O . LEU A 1 456 ? 13.480 10.058 17.807 1.00 92.38 456 LEU A O 1
ATOM 3579 N N . PRO A 1 457 ? 11.528 9.310 16.980 1.00 88.06 457 PRO A N 1
ATOM 3580 C CA . PRO A 1 457 ? 11.090 8.707 18.234 1.00 88.06 457 PRO A CA 1
ATOM 3581 C C . PRO A 1 457 ? 12.051 7.629 18.735 1.00 88.06 457 PRO A C 1
ATOM 3583 O O . PRO A 1 457 ? 12.235 6.590 18.113 1.00 88.06 457 PRO A O 1
ATOM 3586 N N . GLN A 1 458 ? 12.594 7.824 19.936 1.00 81.94 458 GLN A N 1
ATOM 3587 C CA . GLN A 1 458 ? 13.318 6.763 20.650 1.00 81.94 458 GLN A CA 1
ATOM 3588 C C . GLN A 1 458 ? 12.376 5.675 21.186 1.00 81.94 458 GLN A C 1
ATOM 3590 O O . GLN A 1 458 ? 12.791 4.550 21.445 1.00 81.94 458 GLN A O 1
ATOM 3595 N N . SER A 1 459 ? 11.113 6.033 21.411 1.00 87.56 459 SER A N 1
ATOM 3596 C CA . SER A 1 459 ? 10.035 5.148 21.837 1.00 87.56 459 SER A CA 1
ATOM 3597 C C . SER A 1 459 ? 8.718 5.774 21.399 1.00 87.56 459 SER A C 1
ATOM 3599 O O . SER A 1 459 ? 8.537 6.984 21.540 1.00 87.56 459 SER A O 1
ATOM 3601 N N . LEU A 1 460 ? 7.807 4.952 20.884 1.00 90.25 460 LEU A N 1
ATOM 3602 C CA . LEU A 1 460 ? 6.474 5.395 20.476 1.00 90.25 460 LEU A CA 1
ATOM 3603 C C . LEU A 1 460 ? 5.556 5.686 21.682 1.00 90.25 460 LEU A C 1
ATOM 3605 O O . LEU A 1 460 ? 4.552 6.373 21.525 1.00 90.25 460 LEU A O 1
ATOM 3609 N N . ASP A 1 461 ? 5.924 5.230 22.887 1.00 88.81 461 ASP A N 1
ATOM 3610 C CA . ASP A 1 461 ? 5.203 5.516 24.138 1.00 88.81 461 ASP A CA 1
ATOM 3611 C C . ASP A 1 461 ? 5.553 6.895 24.729 1.00 88.81 461 ASP A C 1
ATOM 3613 O O . ASP A 1 461 ? 4.956 7.318 25.719 1.00 88.81 461 ASP A O 1
ATOM 3617 N N . LYS A 1 462 ? 6.534 7.605 24.156 1.00 90.19 462 LYS A N 1
ATOM 3618 C CA . LYS A 1 462 ? 6.951 8.936 24.617 1.00 90.19 462 LYS A CA 1
ATOM 3619 C C . LYS A 1 462 ? 6.318 10.041 23.765 1.00 90.19 462 LYS A C 1
ATOM 3621 O O . LYS A 1 462 ? 6.117 9.847 22.567 1.00 90.19 462 LYS A O 1
ATOM 3626 N N . PRO A 1 463 ? 6.049 11.220 24.354 1.00 91.75 463 PRO A N 1
ATOM 3627 C CA . PRO A 1 463 ? 5.532 12.350 23.601 1.00 91.75 463 PRO A CA 1
ATOM 3628 C C . PRO A 1 463 ? 6.579 12.862 22.608 1.00 91.75 463 PRO A C 1
ATOM 3630 O O . PRO A 1 463 ? 7.771 12.960 22.913 1.00 91.75 463 PRO A O 1
ATOM 3633 N N . LEU A 1 464 ? 6.110 13.203 21.414 1.00 93.62 464 LEU A N 1
ATOM 3634 C CA . LEU A 1 464 ? 6.902 13.790 20.350 1.00 93.62 464 LEU A CA 1
ATOM 3635 C C . LEU A 1 464 ? 6.955 15.307 20.525 1.00 93.62 464 LEU A C 1
ATOM 3637 O O . LEU A 1 464 ? 5.926 15.986 20.537 1.00 93.62 464 LEU A O 1
ATOM 3641 N N . TYR A 1 465 ? 8.170 15.840 20.596 1.00 91.19 465 TYR A N 1
ATOM 3642 C CA . TYR A 1 465 ? 8.418 17.274 20.658 1.00 91.19 465 TYR A CA 1
ATOM 3643 C C . TYR A 1 465 ? 9.178 17.731 19.424 1.00 91.19 465 TYR A C 1
ATOM 3645 O O . TYR A 1 465 ? 10.102 17.059 18.973 1.00 91.19 465 TYR A O 1
ATOM 3653 N N . CYS A 1 466 ? 8.802 18.892 18.898 1.00 86.94 466 CYS A N 1
ATOM 3654 C CA . CYS A 1 466 ? 9.557 19.589 17.863 1.00 86.94 466 CYS A CA 1
ATOM 3655 C C . CYS A 1 466 ? 10.851 20.206 18.448 1.00 86.94 466 CYS A C 1
ATOM 3657 O O . CYS A 1 466 ? 11.000 20.271 19.673 1.00 86.94 466 CYS A O 1
ATOM 3659 N N . PRO A 1 467 ? 11.750 20.766 17.615 1.00 83.38 467 PRO A N 1
ATOM 3660 C CA . PRO A 1 467 ? 13.010 21.364 18.071 1.00 83.38 467 PRO A CA 1
ATOM 3661 C C . PRO A 1 467 ? 12.878 22.447 19.157 1.00 83.38 467 PRO A C 1
ATOM 3663 O O . PRO A 1 467 ? 13.789 22.653 19.950 1.00 83.38 467 PRO A O 1
ATOM 3666 N N . ARG A 1 468 ? 11.728 23.134 19.226 1.00 81.50 468 ARG A N 1
ATOM 3667 C CA . ARG A 1 468 ? 11.434 24.175 20.230 1.00 81.50 468 ARG A CA 1
ATOM 3668 C C . ARG A 1 468 ? 10.766 23.646 21.505 1.00 81.50 468 ARG A C 1
ATOM 3670 O O . ARG A 1 468 ? 10.349 24.443 22.338 1.00 81.50 468 ARG A O 1
ATOM 3677 N N . GLY A 1 469 ? 10.602 22.330 21.636 1.00 83.69 469 GLY A N 1
ATOM 3678 C CA . GLY A 1 469 ? 9.921 21.706 22.772 1.00 83.69 469 GLY A CA 1
ATOM 3679 C C . GLY A 1 469 ? 8.392 21.778 22.722 1.00 83.69 469 GLY A C 1
ATOM 3680 O O . GLY A 1 469 ? 7.738 21.400 23.687 1.00 83.69 469 GLY A O 1
ATOM 3681 N N . CYS A 1 470 ? 7.790 22.248 21.623 1.00 87.00 470 CYS A N 1
ATOM 3682 C CA . CYS A 1 470 ? 6.334 22.200 21.457 1.00 87.00 470 CYS A CA 1
ATOM 3683 C C . CYS A 1 470 ? 5.886 20.775 21.078 1.00 87.00 470 CYS A C 1
ATOM 3685 O O . CYS A 1 470 ? 6.581 20.138 20.276 1.00 87.00 470 CYS A O 1
ATOM 3687 N N . PRO A 1 471 ? 4.750 20.284 21.607 1.00 90.44 471 PRO A N 1
ATOM 3688 C CA . PRO A 1 471 ? 4.150 19.022 21.188 1.00 90.44 471 PRO A CA 1
ATOM 3689 C C . PRO A 1 471 ? 3.894 18.952 19.681 1.00 90.44 471 PRO A C 1
ATOM 3691 O O . PRO A 1 471 ? 3.412 19.913 19.083 1.00 90.44 471 PRO A O 1
ATOM 3694 N N . VAL A 1 472 ? 4.198 17.807 19.078 1.00 93.12 472 VAL A N 1
ATOM 3695 C CA . VAL A 1 472 ? 3.958 17.535 17.655 1.00 93.12 472 VAL A CA 1
ATOM 3696 C C . VAL A 1 472 ? 2.488 17.163 17.433 1.00 93.12 472 VAL A C 1
ATOM 3698 O O . VAL A 1 472 ? 1.987 16.217 18.040 1.00 93.12 472 VAL A O 1
ATOM 3701 N N . ARG A 1 473 ? 1.801 17.888 16.542 1.00 92.44 473 ARG A N 1
ATOM 3702 C CA . ARG A 1 473 ? 0.409 17.659 16.116 1.00 92.44 473 ARG A CA 1
ATOM 3703 C C . ARG A 1 473 ? 0.380 17.118 14.687 1.00 92.44 473 ARG A C 1
ATOM 3705 O O . ARG A 1 473 ? 0.828 17.795 13.763 1.00 92.44 473 ARG A O 1
ATOM 3712 N N . LEU A 1 474 ? -0.130 15.898 14.524 1.00 95.50 474 LEU A N 1
ATOM 3713 C CA . LEU A 1 474 ? -0.179 15.176 13.249 1.00 95.50 474 LEU A CA 1
ATOM 3714 C C . LEU A 1 474 ? -1.587 14.674 12.964 1.00 95.50 474 LEU A C 1
ATOM 3716 O O . LEU A 1 474 ? -2.310 14.331 13.898 1.00 95.50 474 LEU A O 1
ATOM 3720 N N . PHE A 1 475 ? -1.938 14.594 11.682 1.00 94.81 475 PHE A N 1
ATOM 3721 C CA . PHE A 1 475 ? -3.251 14.168 11.204 1.00 94.81 475 PHE A CA 1
ATOM 3722 C C . PHE A 1 475 ? -3.131 13.196 10.022 1.00 94.81 475 PHE A C 1
ATOM 3724 O O . PHE A 1 475 ? -2.124 13.207 9.310 1.00 94.81 475 PHE A O 1
ATOM 3731 N N . ASP A 1 476 ? -4.139 12.347 9.826 1.00 93.25 476 ASP A N 1
ATOM 3732 C CA . ASP A 1 476 ? -4.272 11.493 8.639 1.00 93.25 476 ASP A CA 1
ATOM 3733 C C . ASP A 1 476 ? -4.904 12.254 7.455 1.00 93.25 476 ASP A C 1
ATOM 3735 O O . ASP A 1 476 ? -5.225 13.443 7.553 1.00 93.25 476 ASP A O 1
ATOM 3739 N N . SER A 1 477 ? -5.080 11.575 6.317 1.00 89.38 477 SER A N 1
ATOM 3740 C CA . SER A 1 477 ? -5.694 12.158 5.112 1.00 89.38 477 SER A CA 1
ATOM 3741 C C . SER A 1 477 ? -7.149 12.584 5.296 1.00 89.38 477 SER A C 1
ATOM 3743 O O . SER A 1 477 ? -7.619 13.483 4.598 1.00 89.38 477 SER A O 1
ATOM 3745 N N . ASP A 1 478 ? -7.853 11.949 6.230 1.00 87.06 478 ASP A N 1
ATOM 3746 C CA . ASP A 1 478 ? -9.244 12.252 6.559 1.00 87.06 478 ASP A CA 1
ATOM 3747 C C . ASP A 1 478 ? -9.325 13.443 7.542 1.00 87.06 478 ASP A C 1
ATOM 3749 O O . ASP A 1 478 ? -10.391 14.025 7.748 1.00 87.06 478 ASP A O 1
ATOM 3753 N N . GLY A 1 479 ? -8.185 13.869 8.102 1.00 89.50 479 GLY A N 1
ATOM 3754 C CA . GLY A 1 479 ? -8.073 14.958 9.065 1.00 89.50 479 GLY A CA 1
ATOM 3755 C C . GLY A 1 479 ? -8.227 14.519 10.520 1.00 89.50 479 GLY A C 1
ATOM 3756 O O . GLY A 1 479 ? -8.376 15.383 11.386 1.00 89.50 479 GLY A O 1
ATOM 3757 N N . HIS A 1 480 ? -8.188 13.218 10.815 1.00 92.69 480 HIS A N 1
ATOM 3758 C CA . HIS A 1 480 ? -8.213 12.719 12.186 1.00 92.69 480 HIS A CA 1
ATOM 3759 C C . HIS A 1 480 ? -6.829 12.821 12.840 1.00 92.69 480 HIS A C 1
ATOM 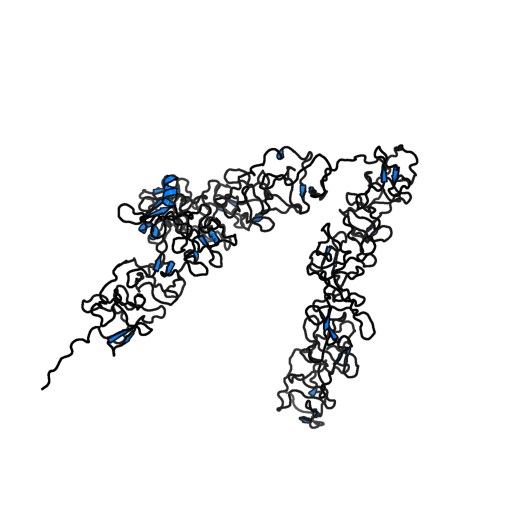3761 O O . HIS A 1 480 ? -5.816 12.619 12.169 1.00 92.69 480 HIS A O 1
ATOM 3767 N N . PRO A 1 481 ? -6.750 13.106 14.151 1.00 94.62 481 PRO A N 1
ATOM 3768 C CA . PRO A 1 481 ? -5.481 13.248 14.848 1.00 94.62 481 PRO A CA 1
ATOM 3769 C C . PRO A 1 481 ? -4.744 11.908 14.959 1.00 94.62 481 PRO A C 1
ATOM 3771 O O . PRO A 1 481 ? -5.317 10.883 15.318 1.00 94.62 481 PRO A O 1
ATOM 3774 N N . LEU A 1 482 ? -3.439 11.936 14.709 1.00 95.62 482 LEU A N 1
ATOM 3775 C CA . LEU A 1 482 ? -2.497 10.829 14.908 1.00 95.62 482 LEU A CA 1
ATOM 3776 C C . LEU A 1 482 ? -1.688 10.998 16.202 1.00 95.62 482 LEU A C 1
ATOM 3778 O O . LEU A 1 482 ? -1.171 10.022 16.750 1.00 95.62 482 LEU A O 1
ATOM 3782 N N . THR A 1 483 ? -1.607 12.230 16.705 1.00 94.75 483 THR A N 1
ATOM 3783 C CA . THR A 1 483 ? -1.048 12.568 18.014 1.00 94.75 483 THR A CA 1
ATOM 3784 C C . THR A 1 483 ? -2.044 13.376 18.838 1.00 94.75 483 THR A C 1
ATOM 3786 O O . THR A 1 483 ? -2.868 14.123 18.300 1.00 94.75 483 THR A O 1
ATOM 3789 N N . ASP A 1 484 ? -1.974 13.235 20.159 1.00 91.38 484 ASP A N 1
ATOM 3790 C CA . ASP A 1 484 ? -2.751 14.067 21.072 1.00 91.38 484 ASP A CA 1
ATOM 3791 C C . ASP A 1 484 ? -2.139 15.474 21.233 1.00 91.38 484 ASP A C 1
ATOM 3793 O O . ASP A 1 484 ? -1.114 15.829 20.644 1.00 91.38 484 ASP A O 1
ATOM 3797 N N . LYS A 1 485 ? -2.768 16.308 22.064 1.00 87.81 485 LYS A N 1
ATOM 3798 C CA . LYS A 1 485 ? -2.299 17.679 22.314 1.00 87.81 485 LYS A CA 1
ATOM 3799 C C . LYS A 1 485 ? -0.987 17.786 23.097 1.00 87.81 485 LYS A C 1
ATOM 3801 O O . LYS A 1 485 ? -0.410 18.869 23.154 1.00 87.81 485 LYS A O 1
ATOM 3806 N N . PHE A 1 486 ? -0.543 16.700 23.721 1.00 89.06 486 PHE A N 1
ATOM 3807 C CA . PHE A 1 486 ? 0.725 16.607 24.440 1.00 89.06 486 PHE A CA 1
ATOM 3808 C C . PHE A 1 486 ? 1.812 15.929 23.594 1.00 89.06 486 PHE A C 1
ATOM 3810 O O . PHE A 1 486 ? 2.954 15.835 24.036 1.00 89.06 486 PHE A O 1
ATOM 3817 N N . GLY A 1 487 ? 1.483 15.526 22.361 1.00 90.12 487 GLY A N 1
ATOM 3818 C CA . GLY A 1 487 ? 2.402 14.920 21.408 1.00 90.12 487 GLY A CA 1
ATOM 3819 C C . GLY A 1 487 ? 2.514 13.404 21.550 1.00 90.12 487 GLY A C 1
ATOM 3820 O O . GLY A 1 487 ? 3.372 12.814 20.897 1.00 90.12 487 GLY A O 1
ATOM 3821 N N . TYR A 1 488 ? 1.689 12.750 22.376 1.00 93.31 488 TYR A N 1
ATOM 3822 C CA . TYR A 1 488 ? 1.659 11.288 22.427 1.00 93.31 488 TYR A CA 1
ATOM 3823 C C . TYR A 1 488 ? 1.048 10.731 21.151 1.00 93.31 488 TYR A C 1
ATOM 3825 O O . TYR A 1 488 ? 0.017 11.212 20.677 1.00 93.31 488 TYR A O 1
ATOM 3833 N N . ILE A 1 489 ? 1.674 9.688 20.614 1.00 95.12 489 ILE A N 1
ATOM 3834 C CA . ILE A 1 489 ? 1.148 8.961 19.464 1.00 95.12 489 ILE A CA 1
ATOM 3835 C C . ILE A 1 489 ? -0.084 8.184 19.914 1.00 95.12 489 ILE A C 1
ATOM 3837 O O . ILE A 1 489 ? -0.039 7.410 20.872 1.00 95.12 489 ILE A O 1
ATOM 3841 N N . LEU A 1 490 ? -1.191 8.388 19.211 1.00 94.75 490 LEU A N 1
ATOM 3842 C CA . LEU A 1 490 ? -2.446 7.728 19.525 1.00 94.75 490 LEU A CA 1
ATOM 3843 C C . LEU A 1 490 ? -2.383 6.240 19.154 1.00 94.75 490 LEU A C 1
ATOM 3845 O O . LEU A 1 490 ? -1.707 5.840 18.202 1.00 94.75 490 LEU A O 1
ATOM 3849 N N . LYS A 1 491 ? -3.102 5.416 19.919 1.00 93.25 491 LYS A N 1
ATOM 3850 C CA . LYS A 1 491 ? -3.252 3.974 19.691 1.00 93.25 491 LYS A CA 1
ATOM 3851 C C . LYS A 1 491 ? -4.696 3.673 19.318 1.00 93.25 491 LYS A C 1
ATOM 3853 O O . LYS A 1 491 ? -5.618 4.302 19.829 1.00 93.25 491 LYS A O 1
ATOM 3858 N N . CYS A 1 492 ? -4.897 2.702 18.441 1.00 89.12 492 CYS A N 1
ATOM 3859 C CA . CYS A 1 492 ? -6.219 2.131 18.209 1.00 89.12 492 CYS A CA 1
ATOM 3860 C C . CYS A 1 492 ? -6.656 1.240 19.384 1.00 89.12 492 CYS A C 1
ATOM 3862 O O . CYS A 1 492 ? -5.857 0.934 20.270 1.00 89.12 492 CYS A O 1
ATOM 3864 N N . VAL A 1 493 ? -7.898 0.753 19.343 1.00 85.62 493 VAL A N 1
ATOM 3865 C CA . VAL A 1 493 ? -8.451 -0.160 20.363 1.00 85.62 493 VAL A CA 1
ATOM 3866 C C . VAL A 1 493 ? -7.630 -1.448 20.546 1.00 85.62 493 VAL A C 1
ATOM 3868 O O . VAL A 1 493 ? -7.559 -1.985 21.641 1.00 85.62 493 VAL A O 1
ATOM 3871 N N . LYS A 1 494 ? -6.925 -1.914 19.502 1.00 85.06 494 LYS A N 1
ATOM 3872 C CA . LYS A 1 494 ? -6.025 -3.085 19.571 1.00 85.06 494 LYS A CA 1
ATOM 3873 C C . LYS A 1 494 ? -4.673 -2.786 20.239 1.00 85.06 494 LYS A C 1
ATOM 3875 O O . LYS A 1 494 ? -3.797 -3.642 20.250 1.00 85.06 494 LYS A O 1
ATOM 3880 N N . GLY A 1 495 ? -4.449 -1.558 20.708 1.00 86.88 495 GLY A N 1
ATOM 3881 C CA . GLY A 1 495 ? -3.175 -1.112 21.280 1.00 86.88 495 GLY A CA 1
ATOM 3882 C C . GLY A 1 495 ? -2.087 -0.776 20.251 1.00 86.88 495 GLY A C 1
ATOM 3883 O O . GLY A 1 495 ? -1.012 -0.316 20.631 1.00 86.88 495 GLY A O 1
ATOM 3884 N N . GLU A 1 496 ? -2.347 -0.950 18.953 1.00 91.19 496 GLU A N 1
ATOM 3885 C CA . GLU A 1 496 ? -1.402 -0.582 17.893 1.00 91.19 496 GLU A CA 1
ATOM 3886 C C . GLU A 1 496 ? -1.374 0.935 17.665 1.00 91.19 496 GLU A C 1
ATOM 3888 O O . GLU A 1 496 ? -2.426 1.581 17.632 1.00 91.19 496 GLU A O 1
ATOM 3893 N N . TYR A 1 497 ? -0.185 1.490 17.432 1.00 94.62 497 TYR A N 1
ATOM 3894 C CA . TYR A 1 497 ? 0.010 2.906 17.120 1.00 94.62 497 TYR A CA 1
ATOM 3895 C C . TYR A 1 497 ? -0.624 3.316 15.790 1.00 94.62 497 TYR A C 1
ATOM 3897 O O . TYR A 1 497 ? -0.615 2.569 14.811 1.00 94.62 497 TYR A O 1
ATOM 3905 N N . LEU A 1 498 ? -1.132 4.547 15.743 1.00 94.75 498 LEU A N 1
ATOM 3906 C CA . LEU A 1 498 ? -1.676 5.146 14.526 1.00 94.75 498 LEU A CA 1
ATOM 3907 C C . LEU A 1 498 ? -0.595 5.686 13.574 1.00 94.75 498 LEU A C 1
ATOM 3909 O O . LEU A 1 498 ? -0.914 6.004 12.431 1.00 94.75 498 LEU A O 1
ATOM 3913 N N . LEU A 1 499 ? 0.668 5.745 14.009 1.00 95.62 499 LEU A N 1
ATOM 3914 C CA . LEU A 1 499 ? 1.827 6.086 13.179 1.00 95.62 499 LEU A CA 1
ATOM 3915 C C . LEU A 1 499 ? 2.727 4.871 12.967 1.00 95.62 499 LEU A C 1
ATOM 3917 O O . LEU A 1 499 ? 2.955 4.085 13.888 1.00 95.62 499 LEU A O 1
ATOM 3921 N N . LYS A 1 500 ? 3.290 4.768 11.763 1.00 93.00 500 LYS A N 1
ATOM 3922 C CA . LYS A 1 500 ? 4.349 3.815 11.430 1.00 93.00 500 LYS A CA 1
ATOM 3923 C C . LYS A 1 500 ? 5.694 4.516 11.376 1.00 93.00 500 LYS A C 1
ATOM 3925 O O . LYS A 1 500 ? 5.812 5.620 10.839 1.00 93.00 500 LYS A O 1
ATOM 3930 N N . VAL A 1 501 ? 6.708 3.831 11.888 1.00 92.25 501 VAL A N 1
ATOM 3931 C CA . VAL A 1 501 ? 8.104 4.244 11.767 1.00 92.25 501 VAL A CA 1
ATOM 3932 C C . VAL A 1 501 ? 8.913 3.221 10.979 1.00 92.25 501 VAL A C 1
ATOM 3934 O O . VAL A 1 501 ? 8.556 2.043 10.957 1.00 92.25 501 VAL A O 1
ATOM 3937 N N . ASP A 1 502 ? 9.973 3.663 10.305 1.00 88.44 502 ASP A N 1
ATOM 3938 C CA . ASP A 1 502 ? 10.898 2.762 9.614 1.00 88.44 502 ASP A CA 1
ATOM 3939 C C . ASP A 1 502 ? 11.964 2.168 10.554 1.00 88.44 502 ASP A C 1
ATOM 3941 O O . ASP A 1 502 ? 11.997 2.401 11.761 1.00 88.44 502 ASP A O 1
ATOM 3945 N N . GLN A 1 503 ? 12.879 1.400 9.963 1.00 83.88 503 GLN A N 1
ATOM 3946 C CA . GLN A 1 503 ? 14.016 0.754 10.622 1.00 83.88 503 GLN A CA 1
ATOM 3947 C C . GLN A 1 503 ? 15.016 1.704 11.311 1.00 83.88 503 GLN A C 1
ATOM 3949 O O . GLN A 1 503 ? 15.905 1.226 12.018 1.00 83.88 503 GLN A O 1
ATOM 3954 N N . ILE A 1 504 ? 14.913 3.019 11.094 1.00 84.31 504 ILE A N 1
ATOM 3955 C CA . ILE A 1 504 ? 15.717 4.038 11.780 1.00 84.31 504 ILE A CA 1
ATOM 3956 C C . ILE A 1 504 ? 14.847 5.004 12.599 1.00 84.31 504 ILE A C 1
ATOM 3958 O O . ILE A 1 504 ? 15.297 6.090 12.958 1.00 84.31 504 ILE A O 1
ATOM 3962 N N . ASN A 1 505 ? 13.618 4.589 12.923 1.00 88.31 505 ASN A N 1
ATOM 3963 C CA . ASN A 1 505 ? 12.628 5.339 13.689 1.00 88.31 505 ASN A CA 1
ATOM 3964 C C . ASN A 1 505 ? 12.128 6.634 13.023 1.00 88.31 505 ASN A C 1
ATOM 3966 O O . ASN A 1 505 ? 11.618 7.509 13.717 1.00 88.31 505 ASN A O 1
ATOM 3970 N N . ARG A 1 506 ? 12.215 6.790 11.697 1.00 89.38 506 ARG A N 1
ATOM 3971 C CA . ARG A 1 506 ? 11.579 7.925 11.000 1.00 89.38 506 ARG A CA 1
ATOM 3972 C C . ARG A 1 506 ? 10.086 7.696 10.866 1.00 89.38 506 ARG A C 1
ATOM 3974 O O . ARG A 1 506 ? 9.671 6.592 10.537 1.00 89.38 506 ARG A O 1
ATOM 3981 N N . ILE A 1 507 ? 9.274 8.734 11.057 1.00 91.38 507 ILE A N 1
ATOM 3982 C CA . ILE A 1 507 ? 7.809 8.652 10.900 1.00 91.38 507 ILE A CA 1
ATOM 3983 C C . ILE A 1 507 ? 7.470 8.557 9.408 1.00 91.38 507 ILE A C 1
ATOM 3985 O O . ILE A 1 507 ? 7.628 9.535 8.690 1.00 91.38 507 ILE A O 1
ATOM 3989 N N . VAL A 1 508 ? 7.004 7.417 8.905 1.00 88.81 508 VAL A N 1
ATOM 3990 C CA . VAL A 1 508 ? 6.826 7.235 7.448 1.00 88.81 508 VAL A CA 1
ATOM 3991 C C . VAL A 1 508 ? 5.403 7.539 7.003 1.00 88.81 508 VAL A C 1
ATOM 3993 O O . VAL A 1 508 ? 5.194 8.243 6.019 1.00 88.81 508 VAL A O 1
ATOM 3996 N N . SER A 1 509 ? 4.425 6.996 7.719 1.00 89.88 509 SER A N 1
ATOM 3997 C CA . SER A 1 509 ? 3.024 7.015 7.313 1.00 89.88 509 SER A CA 1
ATOM 3998 C C . SER A 1 509 ? 2.107 6.889 8.523 1.00 89.88 509 SER A C 1
ATOM 4000 O O . SER A 1 509 ? 2.545 6.562 9.632 1.00 89.88 509 SER A O 1
ATOM 4002 N N . ASP A 1 510 ? 0.811 7.066 8.295 1.00 91.88 510 ASP A N 1
ATOM 4003 C CA . ASP A 1 510 ? -0.196 6.565 9.221 1.00 91.88 510 ASP A CA 1
ATOM 4004 C C . ASP A 1 510 ? -0.244 5.016 9.214 1.00 91.88 510 ASP A C 1
ATOM 4006 O O . ASP A 1 510 ? 0.459 4.322 8.460 1.00 91.88 510 ASP A O 1
ATOM 4010 N N . ARG A 1 511 ? -1.106 4.443 10.058 1.00 90.25 511 ARG A N 1
ATOM 4011 C CA . ARG A 1 511 ? -1.313 2.991 10.161 1.00 90.25 511 ARG A CA 1
ATOM 4012 C C . ARG A 1 511 ? -1.846 2.345 8.873 1.00 90.25 511 ARG A C 1
ATOM 4014 O O . ARG A 1 511 ? -1.539 1.178 8.614 1.00 90.25 511 ARG A O 1
ATOM 4021 N N . LYS A 1 512 ? -2.605 3.082 8.060 1.00 86.62 512 LYS A N 1
ATOM 4022 C CA . LYS A 1 512 ? -3.167 2.653 6.768 1.00 86.62 512 LYS A CA 1
ATOM 4023 C C . LYS A 1 512 ? -2.180 2.826 5.600 1.00 86.62 512 LYS A C 1
ATOM 4025 O O . LYS A 1 512 ? -2.562 2.589 4.460 1.00 86.62 512 LYS A O 1
ATOM 4030 N N . ASN A 1 513 ? -0.917 3.178 5.871 1.00 86.44 513 ASN A N 1
ATOM 4031 C CA . ASN A 1 513 ? 0.094 3.553 4.870 1.00 86.44 513 ASN A CA 1
ATOM 4032 C C . ASN A 1 513 ? -0.234 4.856 4.110 1.00 86.44 513 ASN A C 1
ATOM 4034 O O . ASN A 1 513 ? 0.319 5.098 3.039 1.00 86.44 513 ASN A O 1
ATOM 4038 N N . GLY A 1 514 ? -1.119 5.689 4.656 1.00 84.44 514 GLY A N 1
ATOM 4039 C CA . GLY A 1 514 ? -1.445 7.015 4.148 1.00 84.44 514 GLY A CA 1
ATOM 4040 C C . GLY A 1 514 ? -0.420 8.083 4.562 1.00 84.44 514 GLY A C 1
ATOM 4041 O O . GLY A 1 514 ? 0.337 7.894 5.523 1.00 84.44 514 GLY A O 1
ATOM 4042 N N . PRO A 1 515 ? -0.363 9.212 3.833 1.00 86.06 515 PRO A N 1
ATOM 4043 C CA . PRO A 1 515 ? 0.505 10.332 4.175 1.00 86.06 515 PRO A CA 1
ATOM 4044 C C . PRO A 1 515 ? 0.097 10.987 5.502 1.00 86.06 515 PRO A C 1
ATOM 4046 O O . PRO A 1 515 ? -1.070 11.000 5.882 1.00 86.06 515 PRO A O 1
ATOM 4049 N N . VAL A 1 516 ? 1.084 11.558 6.192 1.00 92.19 516 VAL A N 1
ATOM 4050 C CA . VAL A 1 516 ? 0.899 12.291 7.452 1.00 92.19 516 VAL A CA 1
ATOM 4051 C C . VAL A 1 516 ? 0.827 13.784 7.163 1.00 92.19 516 VAL A C 1
ATOM 4053 O O . VAL A 1 516 ? 1.640 14.289 6.389 1.00 92.19 516 VAL A O 1
ATOM 4056 N N . PHE A 1 517 ? -0.092 14.493 7.812 1.00 91.81 517 PHE A N 1
ATOM 4057 C CA . PHE A 1 517 ? -0.354 15.915 7.601 1.00 91.81 517 PHE A CA 1
ATOM 4058 C C . PHE A 1 517 ? -0.174 16.741 8.879 1.00 91.81 517 PHE A C 1
ATOM 4060 O O . PHE A 1 517 ? -0.279 16.221 9.991 1.00 91.81 517 PHE A O 1
ATOM 4067 N N . ASP A 1 518 ? 0.090 18.037 8.719 1.00 91.69 518 ASP A N 1
ATOM 4068 C CA . ASP A 1 518 ? 0.015 19.023 9.800 1.00 91.69 518 ASP A CA 1
ATOM 4069 C C . ASP A 1 518 ? -1.412 19.586 9.977 1.00 91.69 518 ASP A C 1
ATOM 4071 O O . ASP A 1 518 ? -2.357 19.198 9.283 1.00 91.69 518 ASP A O 1
ATOM 4075 N N . ALA A 1 519 ? -1.579 20.551 10.889 1.00 87.69 519 ALA A N 1
ATOM 4076 C CA . ALA A 1 519 ? -2.870 21.194 11.148 1.00 87.69 519 ALA A CA 1
ATOM 4077 C C . ALA A 1 519 ? -3.433 22.017 9.965 1.00 87.69 519 ALA A C 1
ATOM 4079 O O . ALA A 1 519 ? -4.596 22.405 9.989 1.00 87.69 519 ALA A O 1
ATOM 4080 N N . LYS A 1 520 ? -2.633 22.299 8.926 1.00 86.12 520 LYS A N 1
ATOM 4081 C CA . LYS A 1 520 ? -3.062 22.980 7.694 1.00 86.12 520 LYS A CA 1
ATOM 4082 C C . LYS A 1 520 ? -3.298 22.015 6.533 1.00 86.12 520 LYS A C 1
ATOM 4084 O O . LYS A 1 520 ? -3.474 22.465 5.401 1.00 86.12 520 LYS A O 1
ATOM 4089 N N . ARG A 1 521 ? -3.318 20.702 6.798 1.00 85.25 521 ARG A N 1
ATOM 4090 C CA . ARG A 1 521 ? -3.378 19.646 5.775 1.00 85.25 521 ARG A CA 1
ATOM 4091 C C . ARG A 1 521 ? -2.215 19.717 4.784 1.00 85.25 521 ARG A C 1
ATOM 4093 O O . ARG A 1 521 ? -2.347 19.307 3.632 1.00 85.25 521 ARG A O 1
ATOM 4100 N N . VAL A 1 522 ? -1.066 20.218 5.228 1.00 81.38 522 VAL A N 1
ATOM 4101 C CA . VAL A 1 522 ? 0.177 20.134 4.470 1.00 81.38 522 VAL A CA 1
ATOM 4102 C C . VAL A 1 522 ? 0.789 18.763 4.760 1.00 81.38 522 VAL A C 1
ATOM 4104 O O . VAL A 1 522 ? 1.027 18.447 5.928 1.00 81.38 522 VAL A O 1
ATOM 4107 N N . PRO A 1 523 ? 1.009 17.904 3.753 1.00 81.44 523 PRO A N 1
ATOM 4108 C CA . PRO A 1 523 ? 1.652 16.617 3.974 1.00 81.44 523 PRO A CA 1
ATOM 4109 C C . PRO A 1 523 ? 3.128 16.762 4.365 1.00 81.44 523 PRO A C 1
ATOM 4111 O O . PRO A 1 523 ? 3.833 17.640 3.869 1.00 81.44 523 PRO A O 1
ATOM 4114 N N . LYS A 1 524 ? 3.615 15.834 5.198 1.00 80.94 524 LYS A N 1
ATOM 4115 C CA . LYS A 1 524 ? 4.980 15.783 5.752 1.00 80.94 524 LYS A CA 1
ATOM 4116 C C . LYS A 1 524 ? 6.077 15.978 4.705 1.00 80.94 524 LYS A C 1
ATOM 4118 O O . LYS A 1 524 ? 7.097 16.598 5.001 1.00 80.94 524 LYS A O 1
ATOM 4123 N N . TYR A 1 525 ? 5.902 15.420 3.509 1.00 72.75 525 TYR A N 1
ATOM 4124 C CA . TYR A 1 525 ? 6.929 15.482 2.472 1.00 72.75 525 TYR A CA 1
ATOM 4125 C C . TYR A 1 525 ? 7.176 16.913 1.955 1.00 72.75 525 TYR A C 1
ATOM 4127 O O . TYR A 1 525 ? 8.298 17.193 1.541 1.00 72.75 525 TYR A O 1
ATOM 4135 N N . LEU A 1 526 ? 6.212 17.839 2.090 1.00 62.19 526 LEU A N 1
ATOM 4136 C CA . LEU A 1 526 ? 6.370 19.277 1.806 1.00 62.19 526 LEU A CA 1
ATOM 4137 C C . LEU A 1 526 ? 7.032 20.005 3.004 1.00 62.19 526 LEU A C 1
ATOM 4139 O O . LEU A 1 526 ? 6.444 20.891 3.629 1.00 62.19 526 LEU A O 1
ATOM 4143 N N . HIS A 1 527 ? 8.254 19.614 3.369 1.00 68.12 527 HIS A N 1
ATOM 4144 C CA . HIS A 1 527 ? 8.885 19.951 4.656 1.00 68.12 527 HIS A CA 1
ATOM 4145 C C . HIS A 1 527 ? 9.030 21.448 4.988 1.00 68.12 527 HIS A C 1
ATOM 4147 O O . HIS A 1 527 ? 9.115 21.796 6.162 1.00 68.12 527 HIS A O 1
ATOM 4153 N N . LEU A 1 528 ? 9.050 22.339 3.993 1.00 63.91 528 LEU A N 1
ATOM 4154 C CA . LEU A 1 528 ? 9.132 23.791 4.215 1.00 63.91 528 LEU A CA 1
ATOM 4155 C C . LEU A 1 528 ? 7.793 24.437 4.593 1.00 63.91 528 LEU A C 1
ATOM 4157 O O . LEU A 1 528 ? 7.772 25.500 5.216 1.00 63.91 528 LEU A O 1
ATOM 4161 N N . GLU A 1 529 ? 6.687 23.818 4.194 1.00 67.38 529 GLU A N 1
ATOM 4162 C CA . GLU A 1 529 ? 5.328 24.282 4.487 1.00 67.38 529 GLU A CA 1
ATOM 4163 C C . GLU A 1 529 ? 4.735 23.563 5.697 1.00 67.38 529 GLU A C 1
ATOM 4165 O O . GLU A 1 529 ? 3.871 24.113 6.381 1.00 67.38 529 GLU A O 1
ATOM 4170 N N . PHE A 1 530 ? 5.216 22.345 5.948 1.00 78.88 530 PHE A N 1
ATOM 4171 C CA . PHE A 1 530 ? 4.775 21.488 7.028 1.00 78.88 530 PHE A CA 1
ATOM 4172 C C . PHE A 1 530 ? 5.129 22.093 8.392 1.00 78.88 530 PHE A C 1
ATOM 4174 O O . PHE A 1 530 ? 6.297 22.277 8.739 1.00 78.88 530 PHE A O 1
ATOM 4181 N N . ASP A 1 531 ? 4.110 22.376 9.199 1.00 84.06 531 ASP A N 1
ATOM 4182 C CA . ASP A 1 531 ? 4.251 22.926 10.541 1.00 84.06 531 ASP A CA 1
ATOM 4183 C C . ASP A 1 531 ? 3.531 22.058 11.577 1.00 84.06 531 ASP A C 1
ATOM 4185 O O . ASP A 1 531 ? 2.418 22.351 12.021 1.00 84.06 531 ASP A O 1
ATOM 4189 N N . CYS A 1 532 ? 4.224 21.017 12.040 1.00 83.75 532 CYS A N 1
ATOM 4190 C CA . CYS A 1 532 ? 3.739 20.120 13.093 1.00 83.75 532 CYS A CA 1
ATOM 4191 C C . CYS A 1 532 ? 3.515 20.783 14.465 1.00 83.75 532 CYS A C 1
ATOM 4193 O O . CYS A 1 532 ? 3.103 20.107 15.404 1.00 83.75 532 CYS A O 1
ATOM 4195 N N . ARG A 1 533 ? 3.811 22.078 14.625 1.00 83.06 533 ARG A N 1
ATOM 4196 C CA . ARG A 1 533 ? 3.621 22.809 15.890 1.00 83.06 533 ARG A CA 1
ATOM 4197 C C . ARG A 1 533 ? 2.252 23.466 15.964 1.00 83.06 533 ARG A C 1
ATOM 4199 O O . ARG A 1 533 ? 1.836 23.889 17.042 1.00 83.06 533 ARG A O 1
ATOM 4206 N N . ARG A 1 534 ? 1.594 23.650 14.816 1.00 78.19 534 ARG A N 1
ATOM 4207 C CA . ARG A 1 534 ? 0.317 24.351 14.760 1.00 78.19 534 ARG A CA 1
ATOM 4208 C C . ARG A 1 534 ? -0.777 23.501 15.380 1.00 78.19 534 ARG A C 1
ATOM 4210 O O . ARG A 1 534 ? -0.889 22.304 15.134 1.00 78.19 534 ARG A O 1
ATOM 4217 N N . VAL A 1 535 ? -1.593 24.174 16.171 1.00 77.06 535 VAL A N 1
ATOM 4218 C CA . VAL A 1 535 ? -2.873 23.670 16.653 1.00 77.06 535 VAL A CA 1
ATOM 4219 C C . VAL A 1 535 ? -3.978 24.091 15.675 1.00 77.06 535 VAL A C 1
ATOM 4221 O O . VAL A 1 535 ? -3.818 25.124 15.017 1.00 77.06 535 VAL A O 1
ATOM 4224 N N . PRO A 1 536 ? -5.073 23.322 15.544 1.00 76.06 536 PRO A N 1
ATOM 4225 C CA . PRO A 1 536 ? -6.243 23.732 14.768 1.00 76.06 536 PRO A CA 1
ATOM 4226 C C . PRO A 1 536 ? -6.771 25.116 15.186 1.00 76.06 536 PRO A C 1
ATOM 4228 O O . PRO A 1 536 ? -6.840 25.420 16.377 1.00 76.06 536 PRO A O 1
ATOM 4231 N N . GLU A 1 537 ? -7.169 25.949 14.216 1.00 63.50 537 GLU A N 1
ATOM 4232 C CA . GLU A 1 537 ? -7.549 27.363 14.436 1.00 63.50 537 GLU A CA 1
ATOM 4233 C C . GLU A 1 537 ? -8.775 27.546 15.359 1.00 63.50 537 GLU A C 1
ATOM 4235 O O . GLU A 1 537 ? -8.911 28.598 15.980 1.00 63.50 537 GLU A O 1
ATOM 4240 N N . ASN A 1 538 ? -9.606 26.509 15.532 1.00 64.12 538 ASN A N 1
ATOM 4241 C CA . ASN A 1 538 ? -10.823 26.531 16.356 1.00 64.12 538 ASN A CA 1
ATOM 4242 C C . ASN A 1 538 ? -10.735 25.665 17.628 1.00 64.12 538 ASN A C 1
ATOM 4244 O O . ASN A 1 538 ? -11.756 25.201 18.129 1.00 64.12 538 ASN A O 1
ATOM 4248 N N . GLU A 1 539 ? -9.541 25.410 18.182 1.00 66.31 539 GLU A N 1
ATOM 4249 C CA . GLU A 1 539 ? -9.383 24.579 19.399 1.00 66.31 539 GLU A CA 1
ATOM 4250 C C . GLU A 1 539 ? -9.916 25.253 20.701 1.00 66.31 539 GLU A C 1
ATOM 4252 O O . GLU A 1 539 ? -9.590 24.845 21.818 1.00 66.31 539 GLU A O 1
ATOM 4257 N N . THR A 1 540 ? -10.756 26.287 20.604 1.00 51.22 540 THR A N 1
ATOM 4258 C CA . THR A 1 540 ? -11.251 27.094 21.726 1.00 51.22 540 THR A CA 1
ATOM 4259 C C . THR A 1 540 ? -12.671 26.694 22.163 1.00 51.22 540 THR A C 1
ATOM 4261 O O . THR A 1 540 ? -13.556 26.444 21.360 1.00 51.22 540 THR A O 1
ATOM 4264 N N . GLU A 1 541 ? -12.873 26.620 23.485 1.00 46.53 541 GLU A N 1
ATOM 4265 C CA . GLU A 1 541 ? -14.119 26.307 24.225 1.00 46.53 541 GLU A CA 1
ATOM 4266 C C . GLU A 1 541 ? -14.558 24.835 24.385 1.00 46.53 541 GLU A C 1
ATOM 4268 O O . GLU A 1 541 ? -14.910 24.441 25.504 1.00 46.53 541 GLU A O 1
ATOM 4273 N N . SER A 1 542 ? -14.440 23.974 23.372 1.00 49.62 542 SER A N 1
ATOM 4274 C CA . SER A 1 542 ? -14.917 22.572 23.433 1.00 49.62 542 SER A CA 1
ATOM 4275 C C . SER A 1 542 ? -14.200 21.699 24.485 1.00 49.62 542 SER A C 1
ATOM 4277 O O . SER A 1 542 ? -14.782 20.762 25.034 1.00 49.62 542 SER A O 1
ATOM 4279 N N . GLN A 1 543 ? -12.950 22.036 24.840 1.00 50.78 543 GLN A N 1
ATOM 4280 C CA . GLN A 1 543 ? -12.114 21.260 25.775 1.00 50.78 543 GLN A CA 1
ATOM 4281 C C . GLN A 1 543 ? -12.477 21.412 27.263 1.00 50.78 543 GLN A C 1
ATOM 4283 O O . GLN A 1 543 ? -11.904 20.710 28.102 1.00 50.78 543 GLN A O 1
ATOM 4288 N N . ARG A 1 544 ? -13.405 22.310 27.633 1.00 46.59 544 ARG A N 1
ATOM 4289 C CA . ARG A 1 544 ? -13.821 22.464 29.043 1.00 46.59 544 ARG A CA 1
ATOM 4290 C C . ARG A 1 544 ? -14.798 21.382 29.507 1.00 46.59 544 ARG A C 1
ATOM 4292 O O . ARG A 1 544 ? -14.917 21.156 30.711 1.00 46.59 544 ARG A O 1
ATOM 4299 N N . LYS A 1 545 ? -15.464 20.673 28.588 1.00 48.69 545 LYS A N 1
ATOM 4300 C CA . LYS A 1 545 ? -16.331 19.539 28.933 1.00 48.69 545 LYS A CA 1
ATOM 4301 C C . LYS A 1 545 ? -15.475 18.296 29.175 1.00 48.69 545 LYS A C 1
ATOM 4303 O O . LYS A 1 545 ? -15.213 17.501 28.281 1.00 48.69 545 LYS A O 1
ATOM 4308 N N . ARG A 1 546 ? -15.016 18.146 30.416 1.00 43.81 546 ARG A N 1
ATOM 4309 C CA . ARG A 1 546 ? -14.457 16.887 30.921 1.00 43.81 546 ARG A CA 1
ATOM 4310 C C . ARG A 1 546 ? -15.555 15.818 30.834 1.00 43.81 546 ARG A C 1
ATOM 4312 O O . ARG A 1 546 ? -16.667 16.073 31.306 1.00 43.81 546 ARG A O 1
ATOM 4319 N N . CYS A 1 547 ? -15.255 14.624 30.316 1.00 44.31 547 CYS A N 1
ATOM 4320 C CA . CYS A 1 547 ? -16.026 13.456 30.739 1.00 44.31 547 CYS A CA 1
ATOM 4321 C C . CYS A 1 547 ? -15.963 13.427 32.272 1.00 44.31 547 CYS A C 1
ATOM 4323 O O . CYS A 1 547 ? -14.889 13.603 32.854 1.00 44.31 547 CYS A O 1
ATOM 4325 N N . ARG A 1 548 ? -17.115 13.292 32.943 1.00 49.41 548 ARG A N 1
ATOM 4326 C CA . ARG A 1 548 ? -17.174 13.301 34.418 1.00 49.41 548 ARG A CA 1
ATOM 4327 C C . ARG A 1 548 ? -16.322 12.177 35.036 1.00 49.41 548 ARG A C 1
ATOM 4329 O O . ARG A 1 548 ? -15.938 12.288 36.194 1.00 49.41 548 ARG A O 1
ATOM 4336 N N . SER A 1 549 ? -15.960 11.175 34.236 1.00 54.94 549 SER A N 1
ATOM 4337 C CA . SER A 1 549 ? -14.977 10.125 34.496 1.00 54.94 549 SER A CA 1
ATOM 4338 C C . SER A 1 549 ? -14.005 10.023 33.302 1.00 54.94 549 SER A C 1
ATOM 4340 O O . SER A 1 549 ? -14.469 9.955 32.163 1.00 54.94 549 SER A O 1
ATOM 4342 N N . PRO A 1 550 ? -12.672 10.056 33.505 1.00 57.81 550 PRO A N 1
ATOM 4343 C CA . PRO A 1 550 ? -11.704 9.931 32.416 1.00 57.81 550 PRO A CA 1
ATOM 4344 C C . PRO A 1 550 ? -11.776 8.514 31.829 1.00 57.81 550 PRO A C 1
ATOM 4346 O O . PRO A 1 550 ? -11.259 7.572 32.420 1.00 57.81 550 PRO A O 1
ATOM 4349 N N . LYS A 1 551 ? -12.455 8.359 30.689 1.00 73.50 551 LYS A N 1
ATOM 4350 C CA . LYS A 1 551 ? -12.534 7.101 29.936 1.00 73.50 551 LYS A CA 1
ATOM 4351 C C . LYS A 1 551 ? -11.872 7.274 28.576 1.00 73.50 551 LYS A C 1
ATOM 4353 O O . LYS A 1 551 ? -12.076 8.302 27.935 1.00 73.50 551 LYS A O 1
ATOM 4358 N N . VAL A 1 552 ? -11.103 6.270 28.157 1.00 82.31 552 VAL A N 1
ATOM 4359 C CA . VAL A 1 552 ? -10.535 6.186 26.807 1.00 82.31 552 VAL A CA 1
ATOM 4360 C C . VAL A 1 552 ? -11.596 5.590 25.889 1.00 82.31 552 VAL A C 1
ATOM 4362 O O . VAL A 1 552 ? -12.012 4.453 26.099 1.00 82.31 552 VAL A O 1
ATOM 4365 N N . LEU A 1 553 ? -12.065 6.378 24.926 1.00 83.81 553 LEU A N 1
ATOM 4366 C CA . LEU A 1 553 ? -13.169 6.045 24.035 1.00 83.81 553 LEU A CA 1
ATOM 4367 C C . LEU A 1 553 ? -12.672 5.814 22.604 1.00 83.81 553 LEU A C 1
ATOM 4369 O O . LEU A 1 553 ? -11.732 6.474 22.161 1.00 83.81 553 LEU A O 1
ATOM 4373 N N . TYR A 1 554 ? -13.345 4.936 21.867 1.00 83.94 554 TYR A N 1
ATOM 4374 C CA . TYR A 1 554 ? -13.081 4.564 20.480 1.00 83.94 554 TYR A CA 1
ATOM 4375 C C . TYR A 1 554 ? -14.377 4.547 19.667 1.00 83.94 554 TYR A C 1
ATOM 4377 O O . TYR A 1 554 ? -15.450 4.301 20.210 1.00 83.94 554 TYR A O 1
ATOM 4385 N N . ASN A 1 555 ? -14.311 4.795 18.360 1.00 81.06 555 ASN A N 1
ATOM 4386 C CA . ASN A 1 555 ? -15.451 4.548 17.473 1.00 81.06 555 ASN A CA 1
ATOM 4387 C C . ASN A 1 555 ? -15.547 3.058 17.096 1.00 81.06 555 ASN A C 1
ATOM 4389 O O . ASN A 1 555 ? -14.654 2.270 17.406 1.00 81.06 555 ASN A O 1
ATOM 4393 N N . PHE A 1 556 ? -16.588 2.680 16.352 1.00 77.31 556 PHE A N 1
ATOM 4394 C CA . PHE A 1 556 ? -16.791 1.301 15.877 1.00 77.31 556 PHE A CA 1
ATOM 4395 C C . PHE A 1 556 ? -15.649 0.737 15.011 1.00 77.31 556 PHE A C 1
ATOM 4397 O O . PHE A 1 556 ? -15.506 -0.475 14.887 1.00 77.31 556 PHE A O 1
ATOM 4404 N N . LYS A 1 557 ? -14.805 1.595 14.418 1.00 79.81 557 LYS A N 1
ATOM 4405 C CA . LYS A 1 557 ? -13.603 1.187 13.666 1.00 79.81 557 LYS A CA 1
ATOM 4406 C C . LYS A 1 557 ? -12.363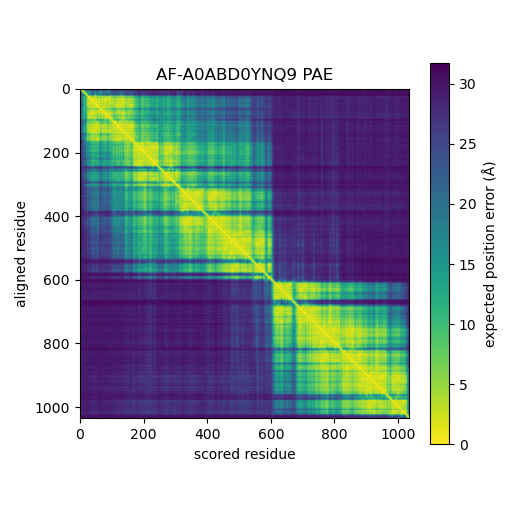 1.048 14.561 1.00 79.81 557 LYS A C 1
ATOM 4408 O O . LYS A 1 557 ? -11.266 0.802 14.057 1.00 79.81 557 LYS A O 1
ATOM 4413 N N . GLY A 1 558 ? -12.504 1.244 15.872 1.00 81.38 558 GLY A N 1
ATOM 4414 C CA . GLY A 1 558 ? -11.411 1.211 16.839 1.00 81.38 558 GLY A CA 1
ATOM 4415 C C . GLY A 1 558 ? -10.497 2.440 16.803 1.00 81.38 558 GLY A C 1
ATOM 4416 O O . GLY A 1 558 ? -9.363 2.357 17.279 1.00 81.38 558 GLY A O 1
ATOM 4417 N N . PHE A 1 559 ? -10.944 3.556 16.216 1.00 86.44 559 PHE A N 1
ATOM 4418 C CA . PHE A 1 559 ? -10.212 4.824 16.204 1.00 86.44 559 PHE A CA 1
ATOM 4419 C C . PHE A 1 559 ? -10.477 5.597 17.506 1.00 86.44 559 PHE A C 1
ATOM 4421 O O . PHE A 1 559 ? -11.643 5.709 17.888 1.00 86.44 559 PHE A O 1
ATOM 4428 N N . PRO A 1 560 ? -9.448 6.128 18.189 1.00 89.56 560 PRO A N 1
ATOM 4429 C CA . PRO A 1 560 ? -9.617 6.815 19.463 1.00 89.56 560 PRO A CA 1
ATOM 4430 C C . PRO A 1 560 ? -10.395 8.124 19.299 1.00 89.56 560 PRO A C 1
ATOM 4432 O O . PRO A 1 560 ? -10.121 8.936 18.421 1.00 89.56 560 PRO A O 1
ATOM 4435 N N . LEU A 1 561 ? -11.358 8.343 20.184 1.00 87.12 561 LEU A N 1
ATOM 4436 C CA . LEU A 1 561 ? -12.194 9.541 20.264 1.00 87.12 561 LEU A CA 1
ATOM 4437 C C . LEU A 1 561 ? -11.797 10.442 21.438 1.00 87.12 561 LEU A C 1
ATOM 4439 O O . LEU A 1 561 ? -12.117 11.632 21.455 1.00 87.12 561 LEU A O 1
ATOM 4443 N N . THR A 1 562 ? -11.060 9.892 22.403 1.00 86.06 562 THR A N 1
ATOM 4444 C CA . THR A 1 562 ? -10.424 10.636 23.491 1.00 86.06 562 THR A CA 1
ATOM 4445 C C . THR A 1 562 ? -8.944 10.280 23.603 1.00 86.06 562 THR A C 1
ATOM 4447 O O . THR A 1 562 ? -8.527 9.191 23.211 1.00 86.06 562 THR A O 1
ATOM 4450 N N . ASP A 1 563 ? -8.151 11.173 24.192 1.00 83.88 563 ASP A N 1
ATOM 4451 C CA . ASP A 1 563 ? -6.781 10.867 24.600 1.00 83.88 563 ASP A CA 1
ATOM 4452 C C . ASP A 1 563 ? -6.742 9.882 25.789 1.00 83.88 563 ASP A C 1
ATOM 4454 O O . ASP A 1 563 ? -7.773 9.511 26.363 1.00 83.88 563 ASP A O 1
ATOM 4458 N N . SER A 1 564 ? -5.537 9.463 26.181 1.00 82.19 564 SER A N 1
ATOM 4459 C CA . SER A 1 564 ? -5.313 8.549 27.314 1.00 82.19 564 SER A CA 1
ATOM 4460 C C . SER A 1 564 ? -5.767 9.119 28.666 1.00 82.19 564 SER A C 1
ATOM 4462 O O . SER A 1 564 ? -5.933 8.371 29.625 1.00 82.19 564 SER A O 1
ATOM 4464 N N . SER A 1 565 ? -6.002 10.433 28.750 1.00 79.12 565 SER A N 1
ATOM 4465 C CA . SER A 1 565 ? -6.548 11.116 29.927 1.00 79.12 565 SER A CA 1
ATOM 4466 C C . SER A 1 565 ? -8.076 11.278 29.882 1.00 79.12 565 SER A C 1
ATOM 4468 O O . SER A 1 565 ? -8.660 11.880 30.789 1.00 79.12 565 SER A O 1
ATOM 4470 N N . GLY A 1 566 ? -8.729 10.763 28.834 1.00 75.69 566 GLY A N 1
ATOM 4471 C CA . GLY A 1 566 ? -10.170 10.855 28.612 1.00 75.69 566 GLY A CA 1
ATOM 4472 C C . GLY A 1 566 ? -10.652 12.230 28.143 1.00 75.69 566 GLY A C 1
ATOM 4473 O O . GLY A 1 566 ? -11.824 12.565 28.335 1.00 75.69 566 GLY A O 1
ATOM 4474 N N . LYS A 1 567 ? -9.778 13.067 27.565 1.00 81.88 567 LYS A N 1
ATOM 4475 C CA . LYS A 1 567 ? -10.190 14.329 26.923 1.00 81.88 567 LYS A CA 1
ATOM 4476 C C . LYS A 1 567 ? -10.526 14.097 25.461 1.00 81.88 567 LYS A C 1
ATOM 4478 O O . LYS A 1 567 ? -9.840 13.343 24.786 1.00 81.88 567 LYS A O 1
ATOM 4483 N N . LEU A 1 568 ? -11.546 14.797 24.975 1.00 83.00 568 LEU A N 1
ATOM 4484 C CA . LEU A 1 568 ? -11.994 14.699 23.590 1.00 83.00 568 LEU A CA 1
ATOM 4485 C C . LEU A 1 568 ? -10.882 15.058 22.604 1.00 83.00 568 LEU A C 1
ATOM 4487 O O . LEU A 1 568 ? -10.232 16.099 22.737 1.00 83.00 568 LEU A O 1
ATOM 4491 N N . LEU A 1 569 ? -10.709 14.195 21.607 1.00 87.19 569 LEU A N 1
ATOM 4492 C CA . LEU A 1 569 ? -9.889 14.475 20.441 1.00 87.19 569 LEU A CA 1
ATOM 4493 C C . LEU A 1 569 ? -10.673 15.352 19.463 1.00 87.19 569 LEU A C 1
ATOM 4495 O O . LEU A 1 569 ? -11.903 15.296 19.393 1.00 87.19 569 LEU A O 1
ATOM 4499 N N . VAL A 1 570 ? -9.943 16.177 18.721 1.00 87.50 570 VAL A N 1
ATOM 4500 C CA . VAL A 1 570 ? -10.489 17.074 17.700 1.00 87.50 570 VAL A CA 1
ATOM 4501 C C . VAL A 1 570 ? -9.844 16.761 16.359 1.00 87.50 570 VAL A C 1
ATOM 4503 O O . VAL A 1 570 ? -8.670 16.384 16.311 1.00 87.50 570 VAL A O 1
ATOM 4506 N N . ASP A 1 571 ? -10.605 16.913 15.283 1.00 88.50 571 ASP A N 1
ATOM 4507 C CA . ASP A 1 571 ? -10.073 16.847 13.928 1.00 88.50 571 ASP A CA 1
ATOM 4508 C C . ASP A 1 571 ? -9.207 18.078 13.594 1.00 88.50 571 ASP A C 1
ATOM 4510 O O . ASP A 1 571 ? -9.046 19.017 14.382 1.00 88.50 571 ASP A O 1
ATOM 4514 N N . VAL A 1 572 ? -8.643 18.076 12.388 1.00 88.25 572 VAL A N 1
ATOM 4515 C CA . VAL A 1 572 ? -7.809 19.156 11.840 1.00 88.25 572 VAL A CA 1
ATOM 4516 C C . VAL A 1 572 ? -8.519 20.517 11.764 1.00 88.25 572 VAL A C 1
ATOM 4518 O O . VAL A 1 572 ? -7.857 21.551 11.739 1.00 88.25 572 VAL A O 1
ATOM 4521 N N . THR A 1 573 ? -9.856 20.549 11.759 1.00 84.44 573 THR A N 1
ATOM 4522 C CA . THR A 1 573 ? -10.650 21.792 11.759 1.00 84.44 573 THR A CA 1
ATOM 4523 C C . THR A 1 573 ? -10.907 22.332 13.168 1.00 84.44 573 THR A C 1
ATOM 4525 O O . THR A 1 573 ? -11.387 23.457 13.322 1.00 84.44 573 THR A O 1
ATOM 4528 N N . GLY A 1 574 ? -10.561 21.549 14.196 1.00 82.00 574 GLY A N 1
ATOM 4529 C CA . GLY A 1 574 ? -10.838 21.831 15.602 1.00 82.00 574 GLY A CA 1
ATOM 4530 C C . GLY A 1 574 ? -12.187 21.288 16.078 1.00 82.00 574 GLY A C 1
ATOM 4531 O O . GLY A 1 574 ? -12.541 21.491 17.242 1.00 82.00 574 GLY A O 1
ATOM 4532 N N . LYS A 1 575 ? -12.937 20.577 15.225 1.00 82.62 575 LYS A N 1
ATOM 4533 C CA . LYS A 1 575 ? -14.219 19.982 15.603 1.00 82.62 575 LYS A CA 1
ATOM 4534 C C . LYS A 1 575 ? -13.980 18.729 16.458 1.00 82.62 575 LYS A C 1
ATOM 4536 O O . LYS A 1 575 ? -13.151 17.896 16.087 1.00 82.62 575 LYS A O 1
ATOM 4541 N N . PRO A 1 576 ? -14.673 18.560 17.600 1.00 80.00 576 PRO A N 1
ATOM 4542 C CA . PRO A 1 576 ? -14.612 17.324 18.373 1.00 80.00 576 PRO A CA 1
ATOM 4543 C C . PRO A 1 576 ? -14.987 16.113 17.519 1.00 80.00 576 PRO A C 1
ATOM 4545 O O . PRO A 1 576 ? -15.970 16.153 16.782 1.00 80.00 576 PRO A O 1
ATOM 4548 N N . LEU A 1 577 ? -14.243 15.014 17.664 1.00 81.31 577 LEU A N 1
ATOM 4549 C CA . LEU A 1 577 ? -14.571 13.759 16.976 1.00 81.31 577 LEU A CA 1
ATOM 4550 C C . LEU A 1 577 ? -15.869 13.126 17.496 1.00 81.31 577 LEU A C 1
ATOM 4552 O O . LEU A 1 577 ? -16.451 12.279 16.824 1.00 81.31 577 LEU A O 1
ATOM 4556 N N . ILE A 1 578 ? -16.309 13.541 18.687 1.00 75.06 578 ILE A N 1
ATOM 4557 C CA . ILE A 1 578 ? -17.614 13.229 19.265 1.00 75.06 578 ILE A CA 1
ATOM 4558 C C . ILE A 1 578 ? -18.198 14.447 19.976 1.00 75.06 578 ILE A C 1
ATOM 4560 O O . ILE A 1 578 ? -17.492 15.181 20.671 1.00 75.06 578 ILE A O 1
ATOM 4564 N N . GLU A 1 579 ? -19.509 14.622 19.848 1.00 62.62 579 GLU A N 1
ATOM 4565 C CA . GLU A 1 579 ? -20.282 15.636 20.560 1.00 62.62 579 GLU A CA 1
ATOM 4566 C C . GLU A 1 579 ? -21.242 14.951 21.539 1.00 62.62 579 GLU A C 1
ATOM 4568 O O . GLU A 1 579 ? -21.959 14.018 21.187 1.00 62.62 579 GLU A O 1
ATOM 4573 N N . PHE A 1 580 ? -21.257 15.407 22.793 1.00 57.81 580 PHE A N 1
ATOM 4574 C CA . PHE A 1 580 ? -22.243 14.966 23.779 1.00 57.81 580 PHE A CA 1
ATOM 4575 C C . PHE A 1 580 ? -23.418 15.949 23.775 1.00 57.81 580 PHE A C 1
ATOM 4577 O O . PHE A 1 580 ? -23.370 16.974 24.469 1.00 57.81 580 PHE A O 1
ATOM 4584 N N . GLU A 1 581 ? -24.466 15.667 23.000 1.00 45.53 581 GLU A N 1
ATOM 4585 C CA . GLU A 1 581 ? -25.720 16.417 23.100 1.00 45.53 581 GLU A CA 1
ATOM 4586 C C . GLU A 1 581 ? -26.446 16.061 24.404 1.00 45.53 581 GLU A C 1
ATOM 4588 O O . GLU A 1 581 ? -26.677 14.900 24.733 1.00 45.53 581 GLU A O 1
ATOM 4593 N N . CYS A 1 582 ? -26.786 17.084 25.190 1.00 36.25 582 CYS A N 1
ATOM 4594 C CA . CYS A 1 582 ? -27.486 16.923 26.467 1.00 36.25 582 CYS A CA 1
ATOM 4595 C C . CYS A 1 582 ? -29.015 17.024 26.349 1.00 36.25 582 CYS A C 1
ATOM 4597 O O . CYS A 1 582 ? -29.679 16.982 27.382 1.00 36.25 582 CYS A O 1
ATOM 4599 N N . THR A 1 583 ? -29.608 17.184 25.164 1.00 33.41 583 THR A N 1
ATOM 4600 C CA . THR A 1 583 ? -31.047 17.471 25.069 1.00 33.41 583 THR A CA 1
ATOM 4601 C C . THR A 1 583 ? -31.686 16.932 23.792 1.00 33.41 583 THR A C 1
ATOM 4603 O O . THR A 1 583 ? -31.399 17.442 22.720 1.00 33.41 583 THR A O 1
ATOM 4606 N N . LYS A 1 584 ? -32.649 16.015 23.989 1.00 34.44 584 LYS A N 1
ATOM 4607 C CA . LYS A 1 584 ? -33.661 15.485 23.050 1.00 34.44 584 LYS A CA 1
ATOM 4608 C C . LYS A 1 584 ? -33.136 14.539 21.956 1.00 34.44 584 LYS A C 1
ATOM 4610 O O . LYS A 1 584 ? -32.474 14.975 21.036 1.00 34.44 584 LYS A O 1
ATOM 4615 N N . ASN A 1 585 ? -33.518 13.259 22.082 1.00 36.16 585 ASN A N 1
ATOM 4616 C CA . ASN A 1 585 ? -33.412 12.168 21.097 1.00 36.16 585 ASN A CA 1
ATOM 4617 C C . ASN A 1 585 ? -32.169 12.193 20.189 1.00 36.16 585 ASN A C 1
ATOM 4619 O O . ASN A 1 585 ? -32.255 12.702 19.073 1.00 36.16 585 ASN A O 1
ATOM 4623 N N . PRO A 1 586 ? -31.049 11.572 20.600 1.00 34.09 586 PRO A N 1
ATOM 4624 C CA . PRO A 1 586 ? -29.961 11.333 19.671 1.00 34.09 586 PRO A CA 1
ATOM 4625 C C . PRO A 1 586 ? -30.363 10.205 18.711 1.00 34.09 586 PRO A C 1
ATOM 4627 O O . PRO A 1 586 ? -30.648 9.082 19.135 1.00 34.09 586 PRO A O 1
ATOM 4630 N N . GLU A 1 587 ? -30.374 10.496 17.413 1.00 33.31 587 GLU A N 1
ATOM 4631 C CA . GLU A 1 587 ? -30.287 9.464 16.384 1.00 33.31 587 GLU A CA 1
ATOM 4632 C C . GLU A 1 587 ? -29.012 8.638 16.624 1.00 33.31 587 GLU A C 1
ATOM 4634 O O . GLU A 1 587 ? -27.916 9.181 16.797 1.00 33.31 587 GLU A O 1
ATOM 4639 N N . ILE A 1 588 ? -29.162 7.313 16.674 1.00 40.16 588 ILE A N 1
ATOM 4640 C CA . ILE A 1 588 ? -28.101 6.330 16.938 1.00 40.16 588 ILE A CA 1
ATOM 4641 C C . ILE A 1 588 ? -27.186 6.255 15.707 1.00 40.16 588 ILE A C 1
ATOM 4643 O O . ILE A 1 588 ? -27.261 5.319 14.920 1.00 40.16 588 ILE A O 1
ATOM 4647 N N . SER A 1 589 ? -26.356 7.272 15.484 1.00 37.59 589 SER A N 1
ATOM 4648 C CA . SER A 1 589 ? -25.465 7.320 14.315 1.00 37.59 589 SER A CA 1
ATOM 4649 C C . SER A 1 589 ? -23.992 7.099 14.648 1.00 37.59 589 SER A C 1
ATOM 4651 O O . SER A 1 589 ? -23.213 6.835 13.740 1.00 37.59 589 SER A O 1
ATOM 4653 N N . ASN A 1 590 ? -23.586 7.121 15.923 1.00 50.16 590 ASN A N 1
ATOM 4654 C CA . ASN A 1 590 ? -22.184 6.927 16.304 1.00 50.16 590 ASN A CA 1
ATOM 4655 C C . ASN A 1 590 ? -22.061 6.113 17.599 1.00 50.16 590 ASN A C 1
ATOM 4657 O O . ASN A 1 590 ? -22.045 6.671 18.694 1.00 50.16 590 ASN A O 1
ATOM 4661 N N . LEU A 1 591 ? -21.962 4.785 17.480 1.00 61.16 591 LEU A N 1
ATOM 4662 C CA . LEU A 1 591 ? -21.582 3.926 18.604 1.00 61.16 591 LEU A CA 1
ATOM 4663 C C . LEU A 1 591 ? -20.148 4.272 19.043 1.00 61.16 591 LEU A C 1
ATOM 4665 O O . LEU A 1 591 ? -19.204 4.229 18.246 1.00 61.16 591 LEU A O 1
ATOM 4669 N N . VAL A 1 592 ? -20.012 4.639 20.315 1.00 66.12 592 VAL A N 1
ATOM 4670 C CA . VAL A 1 592 ? -18.747 4.936 20.996 1.00 66.12 592 VAL A CA 1
ATOM 4671 C C . VAL A 1 592 ? -18.488 3.805 21.979 1.00 66.12 592 VAL A C 1
ATOM 4673 O O . VAL A 1 592 ? -19.408 3.420 22.685 1.00 66.12 592 VAL A O 1
ATOM 4676 N N . PHE A 1 593 ? -17.270 3.288 22.049 1.00 72.50 593 PHE A N 1
ATOM 4677 C CA . PHE A 1 593 ? -16.875 2.149 22.879 1.00 72.50 593 PHE A CA 1
ATOM 4678 C C . PHE A 1 593 ? -15.765 2.573 23.838 1.00 72.50 593 PHE A C 1
ATOM 4680 O O . PHE A 1 593 ? -14.954 3.418 23.470 1.00 72.50 593 PHE A O 1
ATOM 4687 N N . ASP A 1 594 ? -15.691 2.022 25.045 1.00 77.06 594 ASP A N 1
ATOM 4688 C CA . ASP A 1 594 ? -14.491 2.156 25.880 1.00 77.06 594 ASP A CA 1
ATOM 4689 C C . ASP A 1 594 ? -13.463 1.037 25.608 1.00 77.06 594 ASP A C 1
ATOM 4691 O O . ASP A 1 594 ? -13.638 0.220 24.702 1.00 77.06 594 ASP A O 1
ATOM 4695 N N . LEU A 1 595 ? -12.344 1.033 26.346 1.00 67.44 595 LEU A N 1
ATOM 4696 C CA . LEU A 1 595 ? -11.282 0.014 26.235 1.00 67.44 595 LEU A CA 1
ATOM 4697 C C . LEU A 1 595 ? -11.785 -1.423 26.448 1.00 67.44 595 LEU A C 1
ATOM 4699 O O . LEU A 1 595 ? -11.163 -2.355 25.947 1.00 67.44 595 LEU A O 1
ATOM 4703 N N . GLU A 1 596 ? -12.883 -1.597 27.181 1.00 69.44 596 GLU A N 1
ATOM 4704 C CA . GLU A 1 596 ? -13.484 -2.898 27.490 1.00 69.44 596 GLU A CA 1
ATOM 4705 C C . GLU A 1 596 ? -14.508 -3.315 26.420 1.00 69.44 596 GLU A C 1
ATOM 4707 O O . GLU A 1 596 ? -15.110 -4.378 26.521 1.00 69.44 596 GLU A O 1
ATOM 4712 N N . GLY A 1 597 ? -14.698 -2.498 25.374 1.00 55.91 597 GLY A N 1
ATOM 4713 C CA . GLY A 1 597 ? -15.668 -2.750 24.309 1.00 55.91 597 GLY A CA 1
ATOM 4714 C C . GLY A 1 597 ? -17.107 -2.406 24.695 1.00 55.91 597 GLY A C 1
ATOM 4715 O O . GLY A 1 597 ? -18.018 -2.680 23.918 1.00 55.91 597 GLY A O 1
ATOM 4716 N N . SER A 1 598 ? -17.331 -1.770 25.852 1.00 58.47 598 SER A N 1
ATOM 4717 C CA . SER A 1 598 ? -18.669 -1.371 26.296 1.00 58.47 598 SER A CA 1
ATOM 4718 C C . SER A 1 598 ? -19.127 -0.115 25.556 1.00 58.47 598 SER A C 1
ATOM 4720 O O . SER A 1 598 ? -18.399 0.881 25.504 1.00 58.47 598 SER A O 1
ATOM 4722 N N . THR A 1 599 ? -20.346 -0.112 25.006 1.00 53.06 599 THR A N 1
ATOM 4723 C CA . THR A 1 599 ? -20.891 1.075 24.331 1.00 53.06 599 THR A CA 1
ATOM 4724 C C . THR A 1 599 ? -21.144 2.212 25.329 1.00 53.06 599 THR A C 1
ATOM 4726 O O . THR A 1 599 ? -21.994 2.104 26.213 1.00 53.06 599 THR A O 1
ATOM 4729 N N . TYR A 1 600 ? -20.452 3.340 25.172 1.00 47.16 600 TYR A N 1
ATOM 4730 C CA . TYR A 1 600 ? -20.658 4.576 25.922 1.00 47.16 600 TYR A CA 1
ATOM 4731 C C . TYR A 1 600 ? -21.886 5.326 25.386 1.00 47.16 600 TYR A C 1
ATOM 4733 O O . TYR A 1 600 ? -21.779 6.312 24.657 1.00 47.16 600 TYR A O 1
ATOM 4741 N N . VAL A 1 601 ? -23.083 4.857 25.739 1.00 42.22 601 VAL A N 1
ATOM 4742 C CA . VAL A 1 601 ? -24.334 5.575 25.474 1.00 42.22 601 VAL A CA 1
ATOM 4743 C C . VAL A 1 601 ? -24.706 6.344 26.735 1.00 42.22 601 VAL A C 1
ATOM 4745 O O . VAL A 1 601 ? -25.098 5.751 27.737 1.00 42.22 601 VAL A O 1
ATOM 4748 N N . ARG A 1 602 ? -24.637 7.681 26.706 1.00 34.56 602 ARG A N 1
ATOM 4749 C CA . ARG A 1 602 ? -25.305 8.488 27.736 1.00 34.56 602 ARG A CA 1
ATOM 4750 C C . ARG A 1 602 ? -26.810 8.452 27.468 1.00 34.56 602 ARG A C 1
ATOM 4752 O O . ARG A 1 602 ? -27.378 9.399 26.933 1.00 34.56 602 ARG A O 1
ATOM 4759 N N . ARG A 1 603 ? -27.452 7.333 27.801 1.00 32.78 603 ARG A N 1
ATOM 4760 C CA . ARG A 1 603 ? -28.909 7.242 27.872 1.00 32.78 603 ARG A CA 1
ATOM 4761 C C . ARG A 1 603 ? -29.344 8.005 29.115 1.00 32.78 603 ARG A C 1
ATOM 4763 O O . ARG A 1 603 ? -28.764 7.851 30.185 1.00 32.78 603 ARG A O 1
ATOM 4770 N N . VAL A 1 604 ? -30.342 8.868 28.947 1.00 27.14 604 VAL A N 1
ATOM 4771 C CA . VAL A 1 604 ? -31.155 9.345 30.063 1.00 27.14 604 VAL A CA 1
ATOM 4772 C C . VAL A 1 604 ? -31.633 8.090 30.780 1.00 27.14 604 VAL A C 1
ATOM 4774 O O . VAL A 1 604 ? -32.385 7.304 30.209 1.00 27.14 604 VAL A O 1
ATOM 4777 N N . GLU A 1 605 ? -31.111 7.864 31.981 1.00 29.81 605 GLU A N 1
ATOM 4778 C CA . GLU A 1 605 ? -31.615 6.849 32.887 1.00 29.81 605 GLU A CA 1
ATOM 4779 C C . GLU A 1 605 ? -33.115 7.106 33.062 1.00 29.81 605 GLU A C 1
ATOM 4781 O O . GLU A 1 605 ? -33.524 8.021 33.775 1.00 29.81 605 GLU A O 1
ATOM 4786 N N . VAL A 1 606 ? -33.951 6.257 32.464 1.00 31.88 606 VAL A N 1
ATOM 4787 C CA . VAL A 1 606 ? -35.187 5.846 33.138 1.00 31.88 606 VAL A CA 1
ATOM 4788 C C . VAL A 1 606 ? -34.728 4.858 34.213 1.00 31.88 606 VAL A C 1
ATOM 4790 O O . VAL A 1 606 ? -34.870 3.646 34.098 1.00 31.88 606 VAL A O 1
ATOM 4793 N N . GLY A 1 607 ? -33.984 5.393 35.181 1.00 33.91 607 GLY A N 1
ATOM 4794 C CA . GLY A 1 607 ? -33.305 4.650 36.223 1.00 33.91 607 GLY A CA 1
ATOM 4795 C C . GLY A 1 607 ? -34.284 4.378 37.339 1.00 33.91 607 GLY A C 1
ATOM 4796 O O . GLY A 1 607 ? -34.431 5.187 38.249 1.00 33.91 607 GLY A O 1
ATOM 4797 N N . CYS A 1 608 ? -34.941 3.233 37.263 1.00 38.91 608 CYS A N 1
ATOM 4798 C CA . CYS A 1 608 ? -35.399 2.508 38.435 1.00 38.91 608 CYS A CA 1
ATOM 4799 C C . CYS A 1 608 ? -35.064 1.041 38.172 1.00 38.91 608 CYS A C 1
ATOM 4801 O O . CYS A 1 608 ? -35.893 0.306 37.644 1.00 38.91 608 CYS A O 1
ATOM 4803 N N . ALA A 1 609 ? -33.827 0.631 38.486 1.00 47.25 609 ALA A N 1
ATOM 4804 C CA . ALA A 1 609 ? -33.538 -0.786 38.680 1.00 47.25 609 ALA A CA 1
ATOM 4805 C C . ALA A 1 609 ? -34.552 -1.304 39.705 1.00 47.25 609 ALA A C 1
ATOM 4807 O O . ALA A 1 609 ? -34.700 -0.736 40.795 1.00 47.25 609 ALA A O 1
ATOM 4808 N N . LEU A 1 610 ? -35.334 -2.302 39.312 1.00 56.47 610 LEU A N 1
ATOM 4809 C CA . LEU A 1 610 ? -36.335 -2.872 40.192 1.00 56.47 610 LEU A CA 1
ATOM 4810 C C . LEU A 1 610 ? -35.598 -3.684 41.255 1.00 56.47 610 LEU A C 1
ATOM 4812 O O . LEU A 1 610 ? -34.674 -4.427 40.953 1.00 56.47 610 LEU A O 1
ATOM 4816 N N . ASN A 1 611 ? -36.032 -3.592 42.512 1.00 59.16 611 ASN A N 1
ATOM 4817 C CA . ASN A 1 611 ? -35.475 -4.426 43.587 1.00 59.16 611 ASN A CA 1
ATOM 4818 C C . ASN A 1 611 ? -35.884 -5.913 43.472 1.00 59.16 611 ASN A C 1
ATOM 4820 O O . ASN A 1 611 ? -35.673 -6.672 44.416 1.00 59.16 611 ASN A O 1
ATOM 4824 N N . HIS A 1 612 ? -36.513 -6.313 42.364 1.00 67.69 612 HIS A N 1
ATOM 4825 C CA . HIS A 1 612 ? -37.098 -7.631 42.145 1.00 67.69 612 HIS A CA 1
ATOM 4826 C C . HIS A 1 612 ? -36.776 -8.121 40.741 1.00 67.69 612 HIS A C 1
ATOM 4828 O O . HIS A 1 612 ? -36.867 -7.348 39.784 1.00 67.69 612 HIS A O 1
ATOM 4834 N N . LEU A 1 613 ? -36.468 -9.413 40.634 1.00 80.81 613 LEU A N 1
ATOM 4835 C CA . LEU A 1 613 ? -36.406 -10.096 39.354 1.00 80.81 613 LEU A CA 1
ATOM 4836 C C . LEU A 1 613 ? -37.830 -10.442 38.927 1.00 80.81 613 LEU A C 1
ATOM 4838 O O . LEU A 1 613 ? -38.583 -11.054 39.685 1.00 80.81 613 LEU A O 1
ATOM 4842 N N . LEU A 1 614 ? -38.207 -10.021 37.726 1.00 87.19 614 LEU A N 1
ATOM 4843 C CA . LEU A 1 614 ? -39.529 -10.289 37.180 1.00 87.19 614 LEU A CA 1
ATOM 4844 C C . LEU A 1 614 ? -39.472 -11.452 36.208 1.00 87.19 614 LEU A C 1
ATOM 4846 O O . LEU A 1 614 ? -38.562 -11.535 35.388 1.00 87.19 614 LEU A O 1
ATOM 4850 N N . PHE A 1 615 ? -40.490 -12.301 36.263 1.00 87.75 615 PHE A N 1
ATOM 4851 C CA . PHE A 1 615 ? -40.656 -13.439 35.375 1.00 87.75 615 PHE A CA 1
ATOM 4852 C C . PHE A 1 615 ? -42.074 -13.490 34.806 1.00 87.75 615 PHE A C 1
ATOM 4854 O O . PHE A 1 615 ? -43.040 -13.005 35.404 1.00 87.75 615 PHE A O 1
ATOM 4861 N N . THR A 1 616 ? -42.204 -14.114 33.644 1.00 89.25 616 THR A N 1
ATOM 4862 C CA . THR A 1 616 ? -43.486 -14.575 33.111 1.00 89.25 616 THR A CA 1
ATOM 4863 C C . THR A 1 616 ? -43.996 -15.788 33.904 1.00 89.25 616 THR A C 1
ATOM 4865 O O . THR A 1 616 ? -43.260 -16.407 34.674 1.00 89.25 616 THR A O 1
ATOM 4868 N N . GLY A 1 617 ? -45.256 -16.188 33.694 1.00 83.12 617 GLY A N 1
ATOM 4869 C CA . GLY A 1 617 ? -45.829 -17.372 34.359 1.00 83.12 617 GLY A CA 1
ATOM 4870 C C . GLY A 1 617 ? -45.161 -18.705 33.997 1.00 83.12 617 GLY A C 1
ATOM 4871 O O . GLY A 1 617 ? -45.260 -19.667 34.751 1.00 83.12 617 GLY A O 1
ATOM 4872 N N . ASP A 1 618 ? -44.458 -18.758 32.867 1.00 85.12 618 ASP A N 1
ATOM 4873 C CA . ASP A 1 618 ? -43.604 -19.866 32.425 1.00 85.12 618 ASP A CA 1
ATOM 4874 C C . ASP A 1 618 ? -42.138 -19.733 32.883 1.00 85.12 618 ASP A C 1
ATOM 4876 O O . ASP A 1 618 ? -41.284 -20.536 32.500 1.00 85.12 618 ASP A O 1
ATOM 4880 N N . GLY A 1 619 ? -41.852 -18.748 33.740 1.00 84.75 619 GLY A N 1
ATOM 4881 C CA . GLY A 1 619 ? -40.555 -18.560 34.375 1.00 84.75 619 GLY A CA 1
ATOM 4882 C C . GLY A 1 619 ? -39.497 -17.937 33.470 1.00 84.75 619 GLY A C 1
ATOM 4883 O O . GLY A 1 619 ? -38.321 -18.094 33.773 1.00 84.75 619 GLY A O 1
ATOM 4884 N N . ILE A 1 620 ? -39.867 -17.261 32.377 1.00 89.50 620 ILE A N 1
ATOM 4885 C CA . ILE A 1 620 ? -38.930 -16.528 31.510 1.00 89.50 620 ILE A CA 1
ATOM 4886 C C . ILE A 1 620 ? -38.656 -15.153 32.136 1.00 89.50 620 ILE A C 1
ATOM 4888 O O . ILE A 1 620 ? -39.612 -14.473 32.511 1.00 89.50 620 ILE A O 1
ATOM 4892 N N . PRO A 1 621 ? -37.391 -14.727 32.278 1.00 91.12 621 PRO A N 1
ATOM 4893 C CA . PRO A 1 621 ? -37.053 -13.441 32.870 1.00 91.12 621 PRO A CA 1
ATOM 4894 C C . PRO A 1 621 ? -37.556 -12.272 32.016 1.00 91.12 621 PRO A C 1
ATOM 4896 O O . PRO A 1 621 ? -37.476 -12.277 30.790 1.00 91.12 621 PRO A O 1
ATOM 4899 N N . LEU A 1 622 ? -38.055 -11.248 32.700 1.00 89.62 622 LEU A N 1
ATOM 4900 C CA . LEU A 1 622 ? -38.474 -9.946 32.172 1.00 89.62 622 LEU A CA 1
ATOM 4901 C C . LEU A 1 622 ? -37.522 -8.826 32.623 1.00 89.62 622 LEU A C 1
ATOM 4903 O O . LEU A 1 622 ? -37.618 -7.694 32.143 1.00 89.62 622 LEU A O 1
ATOM 4907 N N . THR A 1 623 ? -36.597 -9.143 33.529 1.00 87.06 623 THR A N 1
ATOM 4908 C CA . THR A 1 623 ? -35.502 -8.281 33.976 1.00 87.06 623 THR A CA 1
ATOM 4909 C C . THR A 1 623 ? -34.168 -9.024 33.929 1.00 87.06 623 THR A C 1
ATOM 4911 O O . THR A 1 623 ? -34.144 -10.247 34.064 1.00 87.06 623 THR A O 1
ATOM 4914 N N . ASP A 1 624 ? -33.063 -8.297 33.776 1.00 82.81 624 ASP A N 1
ATOM 4915 C CA . ASP A 1 624 ? -31.717 -8.849 33.951 1.00 82.81 624 ASP A CA 1
ATOM 4916 C C . ASP A 1 624 ? -31.411 -9.151 35.431 1.00 82.81 624 ASP A C 1
ATOM 4918 O O . ASP A 1 624 ? -32.220 -8.888 36.326 1.00 82.81 624 ASP A O 1
ATOM 4922 N N . THR A 1 625 ? -30.220 -9.691 35.699 1.00 75.81 625 THR A N 1
ATOM 4923 C CA . THR A 1 625 ? -29.769 -10.032 37.061 1.00 75.81 625 THR A CA 1
ATOM 4924 C C . THR A 1 625 ? -29.616 -8.819 37.988 1.00 75.81 625 THR A C 1
ATOM 4926 O O . THR A 1 625 ? -29.601 -8.981 39.208 1.00 75.81 625 THR A O 1
ATOM 4929 N N . ALA A 1 626 ? -29.540 -7.609 37.429 1.00 73.75 626 ALA A N 1
ATOM 4930 C CA . ALA A 1 626 ? -29.481 -6.344 38.152 1.00 73.75 626 ALA A CA 1
ATOM 4931 C C . ALA A 1 626 ? -30.864 -5.673 38.308 1.00 73.75 626 ALA A C 1
ATOM 4933 O O . ALA A 1 626 ? -30.957 -4.602 38.911 1.00 73.75 626 ALA A O 1
ATOM 4934 N N . GLY A 1 627 ? -31.939 -6.295 37.809 1.00 74.06 627 GLY A N 1
ATOM 4935 C CA . GLY A 1 627 ? -33.307 -5.783 37.900 1.00 74.06 627 GLY A CA 1
ATOM 4936 C C . GLY A 1 627 ? -33.668 -4.743 36.832 1.00 74.06 627 GLY A C 1
ATOM 4937 O O . GLY A 1 627 ? -34.673 -4.041 36.983 1.00 74.06 627 GLY A O 1
ATOM 4938 N N . HIS A 1 628 ? -32.887 -4.609 35.755 1.00 81.62 628 HIS A N 1
ATOM 4939 C CA . HIS A 1 628 ? -33.257 -3.770 34.614 1.00 81.62 628 HIS A CA 1
ATOM 4940 C C . HIS A 1 628 ? -34.242 -4.494 33.710 1.00 81.62 628 HIS A C 1
ATOM 4942 O O . HIS A 1 628 ? -34.077 -5.671 33.413 1.00 81.62 628 HIS A O 1
ATOM 4948 N N . ILE A 1 629 ? -35.248 -3.772 33.223 1.00 85.25 629 ILE A N 1
ATOM 4949 C CA . ILE A 1 629 ? -36.257 -4.317 32.314 1.00 85.25 629 ILE A CA 1
ATOM 4950 C C . ILE A 1 629 ? -35.614 -4.723 30.984 1.00 85.25 629 ILE A C 1
ATOM 4952 O O . ILE A 1 629 ? -34.998 -3.900 30.299 1.00 85.25 629 ILE A O 1
ATOM 4956 N N . LEU A 1 630 ? -35.834 -5.980 30.604 1.00 89.00 630 LEU A N 1
ATOM 4957 C CA . LEU A 1 630 ? -35.391 -6.542 29.337 1.00 89.00 630 LEU A CA 1
ATOM 4958 C C . LEU A 1 630 ? -36.214 -5.991 28.166 1.00 89.00 630 LEU A C 1
ATOM 4960 O O . LEU A 1 630 ? -37.378 -5.594 28.304 1.00 89.00 630 LEU A O 1
ATOM 4964 N N . LYS A 1 631 ? -35.590 -5.974 26.989 1.00 89.56 631 LYS A N 1
ATOM 4965 C CA . LYS A 1 631 ? -36.184 -5.490 25.741 1.00 89.56 631 LYS A CA 1
ATOM 4966 C C . LYS A 1 631 ? -36.124 -6.571 24.680 1.00 89.56 631 LYS A C 1
ATOM 4968 O O . LYS A 1 631 ? -35.176 -7.353 24.647 1.00 89.56 631 LYS A O 1
ATOM 4973 N N . SER A 1 632 ? -37.104 -6.560 23.786 1.00 89.25 632 SER A N 1
ATOM 4974 C CA . SER A 1 632 ? -37.019 -7.303 22.538 1.00 89.25 632 SER A CA 1
ATOM 4975 C C . SER A 1 632 ? -35.856 -6.795 21.682 1.00 89.25 632 SER A C 1
ATOM 4977 O O . SER A 1 632 ? -35.366 -5.675 21.877 1.00 89.25 632 SER A O 1
ATOM 4979 N N . ARG A 1 633 ? -35.459 -7.572 20.671 1.00 89.12 633 ARG A N 1
ATOM 4980 C CA . ARG A 1 633 ? -34.454 -7.154 19.676 1.00 89.12 633 ARG A CA 1
ATOM 4981 C C . ARG A 1 633 ? -34.803 -5.828 18.999 1.00 89.12 633 ARG A C 1
ATOM 4983 O O . ARG A 1 633 ? -33.941 -4.987 18.776 1.00 89.12 633 ARG A O 1
ATOM 4990 N N . THR A 1 634 ? -36.089 -5.603 18.735 1.00 84.81 634 THR A N 1
ATOM 4991 C CA . THR A 1 634 ? -36.612 -4.360 18.140 1.00 84.81 634 THR A CA 1
ATOM 4992 C C . THR A 1 634 ? -36.660 -3.180 19.120 1.00 84.81 634 THR A C 1
ATOM 4994 O O . THR A 1 634 ? -37.041 -2.073 18.739 1.00 84.81 634 THR A O 1
ATOM 4997 N N . GLY A 1 635 ? -36.273 -3.390 20.382 1.00 83.81 635 GLY A N 1
ATOM 4998 C CA . GLY A 1 635 ? -36.185 -2.365 21.419 1.00 83.81 635 GLY A CA 1
ATOM 4999 C C . GLY A 1 635 ? -37.473 -2.134 22.214 1.00 83.81 635 GLY A C 1
ATOM 5000 O O . GLY A 1 635 ? -37.507 -1.224 23.043 1.00 83.81 635 GLY A O 1
ATOM 5001 N N . SER A 1 636 ? -38.526 -2.930 21.996 1.00 87.06 636 SER A N 1
ATOM 5002 C CA . SER A 1 636 ? -39.761 -2.861 22.792 1.00 87.06 636 SER A CA 1
ATOM 5003 C C . SER A 1 636 ? -39.544 -3.443 24.189 1.00 87.06 636 SER A C 1
ATOM 5005 O O . SER A 1 636 ? -38.881 -4.463 24.339 1.00 87.06 636 SER A O 1
ATOM 5007 N N . LEU A 1 637 ? -40.098 -2.806 25.223 1.00 87.62 637 LEU A N 1
ATOM 5008 C CA . LEU A 1 637 ? -40.037 -3.337 26.589 1.00 87.62 637 LEU A CA 1
ATOM 5009 C C . LEU A 1 637 ? -40.829 -4.647 26.678 1.00 87.62 637 LEU A C 1
ATOM 5011 O O . LEU A 1 637 ? -41.916 -4.748 26.112 1.00 87.62 637 LEU A O 1
ATOM 5015 N N . LEU A 1 638 ? -40.319 -5.622 27.436 1.00 88.75 638 LEU A N 1
ATOM 5016 C CA . LEU A 1 638 ? -41.041 -6.876 27.694 1.00 88.75 638 LEU A CA 1
ATOM 5017 C C . LEU A 1 638 ? -42.127 -6.746 28.776 1.00 88.75 638 LEU A C 1
ATOM 5019 O O . LEU A 1 638 ? -42.785 -7.729 29.112 1.00 88.75 638 LEU A O 1
ATOM 5023 N N . VAL A 1 639 ? -42.329 -5.543 29.317 1.00 84.69 639 VAL A N 1
ATOM 5024 C CA . VAL A 1 639 ? -43.344 -5.224 30.327 1.00 84.69 639 VAL A CA 1
ATOM 5025 C C . VAL A 1 639 ? -44.111 -3.962 29.950 1.00 84.69 639 VAL A C 1
ATOM 5027 O O . VAL A 1 639 ? -43.555 -3.020 29.383 1.00 84.69 639 VAL A O 1
ATOM 5030 N N . GLU A 1 640 ? -45.386 -3.931 30.316 1.00 81.75 640 GLU A N 1
ATOM 5031 C CA . GLU A 1 640 ? -46.205 -2.725 30.339 1.00 81.75 640 GLU A CA 1
ATOM 5032 C C . GLU A 1 640 ? -45.937 -1.964 31.640 1.00 81.75 640 GLU A C 1
ATOM 5034 O O . GLU A 1 640 ? -45.966 -2.546 32.729 1.00 81.75 640 GLU A O 1
ATOM 5039 N N . LEU A 1 641 ? -45.694 -0.658 31.525 1.00 79.62 641 LEU A N 1
ATOM 5040 C CA . LEU A 1 641 ? -45.456 0.229 32.660 1.00 79.62 641 LEU A CA 1
ATOM 5041 C C . LEU A 1 641 ? -46.697 1.075 32.962 1.00 79.62 641 LEU A C 1
ATOM 5043 O O . LEU A 1 641 ? -47.393 1.517 32.047 1.00 79.62 641 LEU A O 1
ATOM 5047 N N . ASP A 1 642 ? -46.957 1.333 34.241 1.00 72.62 642 ASP A N 1
ATOM 5048 C CA . ASP A 1 642 ? -47.933 2.334 34.667 1.00 72.62 642 ASP A CA 1
ATOM 5049 C C . ASP A 1 642 ? -47.411 3.772 34.464 1.00 72.62 642 ASP A C 1
ATOM 5051 O O . ASP A 1 642 ? -46.284 4.010 34.022 1.00 72.62 642 ASP A O 1
ATOM 5055 N N . SER A 1 643 ? -48.227 4.767 34.824 1.00 64.12 643 SER A N 1
ATOM 5056 C CA . SER A 1 643 ? -47.859 6.188 34.726 1.00 64.12 643 SER A CA 1
ATOM 5057 C C . SER A 1 643 ? -46.657 6.595 35.590 1.00 64.12 643 SER A C 1
ATOM 5059 O O . SER A 1 643 ? -46.116 7.680 35.391 1.00 64.12 643 SER A O 1
ATOM 5061 N N . ASN A 1 644 ? -46.256 5.760 36.552 1.00 58.03 644 ASN A N 1
ATOM 5062 C CA . ASN A 1 644 ? -45.111 5.978 37.434 1.00 58.03 644 ASN A CA 1
ATOM 5063 C C . ASN A 1 644 ? -43.867 5.195 36.979 1.00 58.03 644 ASN A C 1
ATOM 5065 O O . ASN A 1 644 ? -42.838 5.257 37.650 1.00 58.03 644 ASN A O 1
ATOM 5069 N N . GLY A 1 645 ? -43.944 4.467 35.859 1.00 62.78 645 GLY A N 1
ATOM 5070 C CA . GLY A 1 645 ? -42.848 3.646 35.352 1.00 62.78 645 GLY A CA 1
ATOM 5071 C C . GLY A 1 645 ? -42.706 2.293 36.053 1.00 62.78 645 GLY A C 1
ATOM 5072 O O . GLY A 1 645 ? -41.652 1.671 35.931 1.00 62.78 645 GLY A O 1
ATOM 5073 N N . LEU A 1 646 ? -43.726 1.830 36.788 1.00 70.56 646 LEU A N 1
ATOM 5074 C CA . LEU A 1 646 ? -43.723 0.520 37.440 1.00 70.56 646 LEU A CA 1
ATOM 5075 C C . LEU A 1 646 ? -44.343 -0.554 36.537 1.00 70.56 646 LEU A C 1
ATOM 5077 O O . LEU A 1 646 ? -45.382 -0.309 35.923 1.00 70.56 646 LEU A O 1
ATOM 5081 N N . PRO A 1 647 ? -43.755 -1.756 36.475 1.00 78.81 647 PRO A N 1
ATOM 5082 C CA . PRO A 1 647 ? -44.271 -2.843 35.658 1.00 78.81 647 PRO A CA 1
ATOM 5083 C C . PRO A 1 647 ? -45.565 -3.404 36.246 1.00 78.81 647 PRO A C 1
ATOM 5085 O O . PRO A 1 647 ? -45.626 -3.781 37.417 1.00 78.81 647 PRO A O 1
ATOM 5088 N N . ILE A 1 648 ? -46.605 -3.458 35.416 1.00 81.12 648 ILE A N 1
ATOM 5089 C CA . ILE A 1 648 ? -47.939 -3.946 35.793 1.00 81.12 648 ILE A CA 1
ATOM 5090 C C . ILE A 1 648 ? -48.253 -5.312 35.186 1.00 81.12 648 ILE A C 1
ATOM 5092 O O . ILE A 1 648 ? -48.920 -6.128 35.823 1.00 81.12 648 ILE A O 1
ATOM 5096 N N . LYS A 1 649 ? -47.794 -5.557 33.958 1.00 84.50 649 LYS A N 1
ATOM 5097 C CA . LYS A 1 649 ? -48.029 -6.769 33.164 1.00 84.50 649 LYS A CA 1
ATOM 5098 C C . LYS A 1 649 ? -46.852 -6.989 32.224 1.00 84.50 649 LYS A C 1
ATOM 5100 O O . LYS A 1 649 ? -46.069 -6.067 32.005 1.00 84.50 649 LYS A O 1
ATOM 5105 N N . ASP A 1 650 ? -46.715 -8.187 31.671 1.00 87.19 650 ASP A N 1
ATOM 5106 C CA . ASP A 1 650 ? -45.763 -8.403 30.580 1.00 87.19 650 ASP A CA 1
ATOM 5107 C C . ASP A 1 650 ? -46.276 -7.808 29.251 1.00 87.19 650 ASP A C 1
ATOM 5109 O O . ASP A 1 650 ? -47.414 -7.345 29.162 1.00 87.19 650 ASP A O 1
ATOM 5113 N N . ALA A 1 651 ? -45.446 -7.824 28.206 1.00 83.50 651 ALA A N 1
ATOM 5114 C CA . ALA A 1 651 ? -45.781 -7.296 26.878 1.00 83.50 651 ALA A CA 1
ATOM 5115 C C . ALA A 1 651 ? -46.934 -8.035 26.165 1.00 83.50 651 ALA A C 1
ATOM 5117 O O . ALA A 1 651 ? -47.406 -7.584 25.124 1.00 83.50 651 ALA A O 1
ATOM 5118 N N . LEU A 1 652 ? -47.389 -9.170 26.707 1.00 85.44 652 LEU A N 1
ATOM 5119 C CA . LEU A 1 652 ? -48.551 -9.928 26.236 1.00 85.44 652 LEU A CA 1
ATOM 5120 C C . LEU A 1 652 ? -49.763 -9.735 27.166 1.00 85.44 652 LEU A C 1
ATOM 5122 O O . LEU A 1 652 ? -50.707 -10.528 27.140 1.00 85.44 652 LEU A O 1
ATOM 5126 N N . SER A 1 653 ? -49.726 -8.699 28.010 1.00 86.31 653 SER A N 1
ATOM 5127 C CA . SER A 1 653 ? -50.730 -8.365 29.020 1.00 86.31 653 SER A CA 1
ATOM 5128 C C . SER A 1 653 ? -51.010 -9.495 30.031 1.00 86.31 653 SER A C 1
ATOM 5130 O O . SER A 1 653 ? -52.110 -9.572 30.596 1.00 86.31 653 SER A O 1
ATOM 5132 N N . ARG A 1 654 ? -50.029 -10.370 30.292 1.00 87.81 654 ARG A N 1
ATOM 5133 C CA . ARG A 1 654 ? -50.092 -11.447 31.296 1.00 87.81 654 ARG A CA 1
ATOM 5134 C C . ARG A 1 654 ? -49.578 -10.958 32.662 1.00 87.81 654 ARG A C 1
ATOM 5136 O O . ARG A 1 654 ? -48.859 -9.960 32.731 1.00 87.81 654 ARG A O 1
ATOM 5143 N N . PRO A 1 655 ? -49.944 -11.631 33.770 1.00 86.56 655 PRO A N 1
ATOM 5144 C CA . PRO A 1 655 ? -49.465 -11.263 35.101 1.00 86.56 655 PRO A CA 1
ATOM 5145 C C . PRO A 1 655 ? -47.956 -11.479 35.289 1.00 86.56 655 PRO A C 1
ATOM 5147 O O . PRO A 1 655 ? -47.365 -12.345 34.645 1.00 86.56 655 PRO A O 1
ATOM 5150 N N . LEU A 1 656 ? -47.365 -10.726 36.220 1.00 88.25 656 LEU A N 1
ATOM 5151 C CA . LEU A 1 656 ? -45.947 -10.797 36.582 1.00 88.25 656 LEU A CA 1
ATOM 5152 C C . LEU A 1 656 ? -45.720 -11.717 37.791 1.00 88.25 656 LEU A C 1
ATOM 5154 O O . LEU A 1 656 ? -46.555 -11.781 38.700 1.00 88.25 656 LEU A O 1
ATOM 5158 N N . TYR A 1 657 ? -44.572 -12.387 37.816 1.00 86.81 657 TYR A N 1
ATOM 5159 C CA . TYR A 1 657 ? -44.154 -13.305 38.876 1.00 86.81 657 TYR A CA 1
ATOM 5160 C C . TYR A 1 657 ? -42.776 -12.906 39.419 1.00 86.81 657 TYR A C 1
ATOM 5162 O O . TYR A 1 657 ? -41.979 -12.317 38.691 1.00 86.81 657 TYR A O 1
ATOM 5170 N N . ASP A 1 658 ? -42.505 -13.205 40.690 1.00 82.69 658 ASP A N 1
ATOM 5171 C CA . ASP A 1 658 ? -41.175 -13.039 41.298 1.00 82.69 658 ASP A CA 1
ATOM 5172 C C . ASP A 1 658 ? -40.246 -14.242 41.027 1.00 82.69 658 ASP A C 1
ATOM 5174 O O . ASP A 1 658 ? -40.645 -15.232 40.403 1.00 82.69 658 ASP A O 1
ATOM 5178 N N . GLU A 1 659 ? -39.004 -14.183 41.519 1.00 78.00 659 GLU A N 1
ATOM 5179 C CA . GLU A 1 659 ? -38.008 -15.255 41.379 1.00 78.00 659 GLU A CA 1
ATOM 5180 C C . GLU A 1 659 ? -38.425 -16.600 41.990 1.00 78.00 659 GLU A C 1
ATOM 5182 O O . GLU A 1 659 ? -37.891 -17.641 41.613 1.00 78.00 659 GLU A O 1
ATOM 5187 N N . ASN A 1 660 ? -39.411 -16.604 42.890 1.00 79.75 660 ASN A N 1
ATOM 5188 C CA . ASN A 1 660 ? -39.939 -17.808 43.527 1.00 79.75 660 ASN A CA 1
ATOM 5189 C C . ASN A 1 660 ? -41.199 -18.338 42.815 1.00 79.75 660 ASN A C 1
ATOM 5191 O O . ASN A 1 660 ? -41.853 -19.256 43.318 1.00 79.75 660 ASN A O 1
ATOM 5195 N N . GLY A 1 661 ? -41.576 -17.755 41.669 1.00 77.19 661 GLY A N 1
ATOM 5196 C CA . GLY A 1 661 ? -42.784 -18.115 40.926 1.00 77.19 661 GLY A CA 1
ATOM 5197 C C . GLY A 1 661 ? -44.077 -17.648 41.599 1.00 77.19 661 GLY A C 1
ATOM 5198 O O . GLY A 1 661 ? -45.155 -18.172 41.302 1.00 77.19 661 GLY A O 1
ATOM 5199 N N . LYS A 1 662 ? -44.010 -16.676 42.516 1.00 82.75 662 LYS A N 1
ATOM 5200 C CA . LYS A 1 662 ? -45.189 -16.123 43.184 1.00 82.75 662 LYS A CA 1
ATOM 5201 C C . LYS A 1 662 ? -45.777 -14.980 42.362 1.00 82.75 662 LYS A C 1
ATOM 5203 O O . LYS A 1 662 ? -45.083 -14.047 41.970 1.00 82.75 662 LYS A O 1
ATOM 5208 N N . LEU A 1 663 ? -47.090 -15.042 42.150 1.00 82.75 663 LEU A N 1
ATOM 5209 C CA . LEU A 1 663 ? -47.860 -14.019 41.448 1.00 82.75 663 LEU A CA 1
ATOM 5210 C C . LEU A 1 663 ? -47.802 -12.667 42.181 1.00 82.75 663 LEU A C 1
ATOM 5212 O O . LEU A 1 663 ? -48.124 -12.581 43.371 1.00 82.75 663 LEU A O 1
ATOM 5216 N N . LEU A 1 664 ? -47.475 -11.599 41.455 1.00 76.88 664 LEU A N 1
ATOM 5217 C CA . LEU A 1 664 ? -47.480 -10.229 41.964 1.00 76.88 664 LEU A CA 1
ATOM 5218 C C . LEU A 1 664 ? -48.901 -9.643 41.860 1.00 76.88 664 LEU A C 1
ATOM 5220 O O . LEU A 1 664 ? -49.289 -9.072 40.846 1.00 76.88 664 LEU A O 1
ATOM 5224 N N . THR A 1 665 ? -49.715 -9.828 42.908 1.00 58.25 665 THR A N 1
ATOM 5225 C CA . THR A 1 665 ? -51.155 -9.483 42.906 1.00 58.25 665 THR A CA 1
ATOM 5226 C C . THR A 1 665 ? -51.499 -8.063 43.363 1.00 58.25 665 THR A C 1
ATOM 5228 O O . THR A 1 665 ? -52.655 -7.672 43.245 1.00 58.25 665 THR A O 1
ATOM 5231 N N . ASN A 1 666 ? -50.549 -7.284 43.894 1.00 52.94 666 ASN A N 1
ATOM 5232 C CA . ASN A 1 666 ? -50.799 -5.927 44.398 1.00 52.94 666 ASN A CA 1
ATOM 5233 C C . ASN A 1 666 ? -49.751 -4.940 43.871 1.00 52.94 666 ASN A C 1
ATOM 5235 O O . ASN A 1 666 ? -48.559 -5.228 43.913 1.00 52.94 666 ASN A O 1
ATOM 5239 N N . GLN A 1 667 ? -50.212 -3.754 43.456 1.00 48.06 667 GLN A N 1
ATOM 5240 C CA . GLN A 1 667 ? -49.443 -2.585 42.988 1.00 48.06 667 GLN A CA 1
ATOM 5241 C C . GLN A 1 667 ? -48.548 -1.953 44.082 1.00 48.06 667 GLN A C 1
ATOM 5243 O O . GLN A 1 667 ? -48.432 -0.737 44.208 1.00 48.06 667 GLN A O 1
ATOM 5248 N N . SER A 1 668 ? -47.944 -2.753 44.954 1.00 42.00 668 SER A N 1
ATOM 5249 C CA . SER A 1 668 ? -47.022 -2.294 45.987 1.00 42.00 668 SER A CA 1
ATOM 5250 C C . SER A 1 668 ? -45.896 -3.313 46.124 1.00 42.00 668 SER A C 1
ATOM 5252 O O . SER A 1 668 ? -46.174 -4.465 46.465 1.00 42.00 668 SER A O 1
ATOM 5254 N N . PRO A 1 669 ? -44.637 -2.920 45.862 1.00 41.75 669 PRO A N 1
ATOM 5255 C CA . PRO A 1 669 ? -43.511 -3.838 45.905 1.00 41.75 669 PRO A CA 1
ATOM 5256 C C . PRO A 1 669 ? -43.302 -4.312 47.346 1.00 41.75 669 PRO A C 1
ATOM 5258 O O . PRO A 1 669 ? -42.895 -3.550 48.229 1.00 41.75 669 PRO A O 1
ATOM 5261 N N . VAL A 1 670 ? -43.619 -5.581 47.604 1.00 39.78 670 VAL A N 1
ATOM 5262 C CA . VAL A 1 670 ? -43.253 -6.250 48.852 1.00 39.78 670 VAL A CA 1
ATOM 5263 C C . VAL A 1 670 ? -41.756 -6.520 48.789 1.00 39.78 670 VAL A C 1
ATOM 5265 O O . VAL A 1 670 ? -41.310 -7.356 48.016 1.00 39.78 670 VAL A O 1
ATOM 5268 N N . ARG A 1 671 ? -40.988 -5.817 49.627 1.00 36.28 671 ARG A N 1
ATOM 5269 C CA . ARG A 1 671 ? -39.542 -6.004 49.811 1.00 36.28 671 ARG A CA 1
ATOM 5270 C C . ARG A 1 671 ? -39.223 -7.442 50.259 1.00 36.28 671 ARG A C 1
ATOM 5272 O O . ARG A 1 671 ? -39.257 -7.724 51.456 1.00 36.28 671 ARG A O 1
ATOM 5279 N N . SER A 1 672 ? -38.869 -8.335 49.340 1.00 36.94 672 SER A N 1
ATOM 5280 C CA . SER A 1 672 ? -38.083 -9.539 49.631 1.00 36.94 672 SER A CA 1
ATOM 5281 C C . SER A 1 672 ? -36.605 -9.251 49.357 1.00 36.94 672 SER A C 1
ATOM 5283 O O . SER A 1 672 ? -36.248 -8.531 48.429 1.00 36.94 672 SER A O 1
ATOM 5285 N N . LYS A 1 673 ? -35.731 -9.759 50.230 1.00 36.44 673 LYS A N 1
ATOM 5286 C CA . LYS A 1 673 ? -34.284 -9.766 50.003 1.00 36.44 673 LYS A CA 1
ATOM 5287 C C . LYS A 1 673 ? -33.982 -10.817 48.939 1.00 36.44 673 LYS A C 1
ATOM 5289 O O . LYS A 1 673 ? -34.374 -11.964 49.134 1.00 36.44 673 LYS A O 1
ATOM 5294 N N . ILE A 1 674 ? -33.250 -10.422 47.897 1.00 36.53 674 ILE A N 1
ATOM 5295 C CA . ILE A 1 674 ? -32.659 -11.320 46.898 1.00 36.53 674 ILE A CA 1
ATOM 5296 C C . ILE A 1 674 ? -31.921 -12.437 47.645 1.00 36.53 674 ILE A C 1
ATOM 5298 O O . ILE A 1 674 ? -30.991 -12.178 48.417 1.00 36.53 674 ILE A O 1
ATOM 5302 N N . ALA A 1 675 ? -32.401 -13.667 47.484 1.00 32.94 675 ALA A N 1
ATOM 5303 C CA . ALA A 1 675 ? -31.809 -14.847 48.082 1.00 32.94 675 ALA A CA 1
ATOM 5304 C C . ALA A 1 675 ? -30.743 -15.427 47.145 1.00 32.94 675 ALA A C 1
ATOM 5306 O O . ALA A 1 675 ? -31.031 -15.775 46.009 1.00 32.94 675 ALA A O 1
ATOM 5307 N N . ALA A 1 676 ? -29.543 -15.560 47.710 1.00 35.59 676 ALA A N 1
ATOM 5308 C CA . ALA A 1 676 ? -28.462 -16.478 47.363 1.00 35.59 676 ALA A CA 1
ATOM 5309 C C . ALA A 1 676 ? -27.841 -16.402 45.952 1.00 35.59 676 ALA A C 1
ATOM 5311 O O . ALA A 1 676 ? -28.359 -16.912 44.965 1.00 35.59 676 ALA A O 1
ATOM 5312 N N . GLU A 1 677 ? -26.606 -15.892 45.954 1.00 39.84 677 GLU A N 1
ATOM 5313 C CA . GLU A 1 677 ? -25.492 -16.190 45.047 1.00 39.84 677 GLU A CA 1
ATOM 5314 C C . GLU A 1 677 ? -25.291 -17.714 44.874 1.00 39.84 677 GLU A C 1
ATOM 5316 O O . GLU A 1 677 ? -24.417 -18.326 45.490 1.00 39.84 677 GLU A O 1
ATOM 5321 N N . GLY A 1 678 ? -26.130 -18.358 44.063 1.00 38.72 678 GLY A N 1
ATOM 5322 C CA . GLY A 1 678 ? -26.100 -19.800 43.838 1.00 38.72 678 GLY A CA 1
ATOM 5323 C C . GLY A 1 678 ? -26.099 -20.174 42.357 1.00 38.72 678 GLY A C 1
ATOM 5324 O O . GLY A 1 678 ? -27.127 -20.107 41.702 1.00 38.72 678 GLY A O 1
ATOM 5325 N N . GLN A 1 679 ? -24.953 -20.668 41.876 1.00 47.22 679 GLN A N 1
ATOM 5326 C CA . GLN A 1 679 ? -24.822 -21.620 40.755 1.00 47.22 679 GLN A CA 1
ATOM 5327 C C . GLN A 1 679 ? -25.139 -21.185 39.307 1.00 47.22 679 GLN A C 1
ATOM 5329 O O . GLN A 1 679 ? -25.263 -22.052 38.444 1.00 47.22 679 GLN A O 1
ATOM 5334 N N . PHE A 1 680 ? -25.165 -19.899 38.961 1.00 52.00 680 PHE A N 1
ATOM 5335 C CA . PHE A 1 680 ? -25.198 -19.520 37.539 1.00 52.00 680 PHE A CA 1
ATOM 5336 C C . PHE A 1 680 ? -23.798 -19.592 36.918 1.00 52.00 680 PHE A C 1
ATOM 5338 O O . PHE A 1 680 ? -22.853 -18.972 37.410 1.00 52.00 680 PHE A O 1
ATOM 5345 N N . ILE A 1 681 ? -23.649 -20.340 35.822 1.00 53.56 681 ILE A N 1
ATOM 5346 C CA . ILE A 1 681 ? -22.428 -20.300 35.014 1.00 53.56 681 ILE A CA 1
ATOM 5347 C C . ILE A 1 681 ? -22.437 -18.949 34.289 1.00 53.56 681 ILE A C 1
ATOM 5349 O O . ILE A 1 681 ? -23.236 -18.712 33.384 1.00 53.56 681 ILE A O 1
ATOM 5353 N N . SER A 1 682 ? -21.581 -18.027 34.723 1.00 58.41 682 SER A N 1
ATOM 5354 C CA . SER A 1 682 ? -21.438 -16.716 34.088 1.00 58.41 682 SER A CA 1
ATOM 5355 C C . SER A 1 682 ? -20.659 -16.878 32.779 1.00 58.41 682 SER A C 1
ATOM 5357 O O . SER A 1 682 ? -19.431 -16.834 32.757 1.00 58.41 682 SER A O 1
ATOM 5359 N N . ILE A 1 683 ? -21.382 -17.150 31.692 1.00 65.50 683 ILE A N 1
ATOM 5360 C CA . ILE A 1 683 ? -20.848 -17.126 30.328 1.00 65.50 683 ILE A CA 1
ATOM 5361 C C . ILE A 1 683 ? -21.254 -15.784 29.731 1.00 65.50 683 ILE A C 1
ATOM 5363 O O . ILE A 1 683 ? -22.446 -15.500 29.615 1.00 65.50 683 ILE A O 1
ATOM 5367 N N . ASN A 1 684 ? -20.262 -14.961 29.394 1.00 72.88 684 ASN A N 1
ATOM 5368 C CA . ASN A 1 684 ? -20.469 -13.713 28.672 1.00 72.88 684 ASN A CA 1
ATOM 5369 C C . ASN A 1 684 ? -20.071 -13.912 27.205 1.00 72.88 684 ASN A C 1
ATOM 5371 O O . ASN A 1 684 ? -18.930 -14.274 26.911 1.00 72.88 684 ASN A O 1
ATOM 5375 N N . LEU A 1 685 ? -21.022 -13.692 26.299 1.00 71.69 685 LEU A N 1
ATOM 5376 C CA . LEU A 1 685 ? -20.842 -13.863 24.856 1.00 71.69 685 LEU A CA 1
ATOM 5377 C C . LEU A 1 685 ? -20.492 -12.553 24.134 1.00 71.69 685 LEU A C 1
ATOM 5379 O O . LEU A 1 685 ? -20.291 -12.567 22.920 1.00 71.69 685 LEU A O 1
ATOM 5383 N N . ASN A 1 686 ? -20.399 -11.435 24.863 1.00 75.38 686 ASN A N 1
ATOM 5384 C CA . ASN A 1 686 ? -20.132 -10.082 24.366 1.00 75.38 686 ASN A CA 1
ATOM 5385 C C . ASN A 1 686 ? -21.059 -9.653 23.208 1.00 75.38 686 ASN A C 1
ATOM 5387 O O . ASN A 1 686 ? -20.668 -8.854 22.357 1.00 75.38 686 ASN A O 1
ATOM 5391 N N . CYS A 1 687 ? -22.269 -10.210 23.144 1.00 80.50 687 CYS A N 1
ATOM 5392 C CA . CYS A 1 687 ? -23.296 -9.882 22.160 1.00 80.50 687 CYS A CA 1
ATOM 5393 C C . CYS A 1 687 ? -24.686 -10.132 22.749 1.00 80.50 687 CYS A C 1
ATOM 5395 O O . CYS A 1 687 ? -24.834 -10.938 23.672 1.00 80.50 687 CYS A O 1
ATOM 5397 N N . ASN A 1 688 ? -25.690 -9.442 22.204 1.00 89.31 688 ASN A N 1
ATOM 5398 C CA . ASN A 1 688 ? -27.074 -9.632 22.609 1.00 89.31 688 ASN A CA 1
ATOM 5399 C C . ASN A 1 688 ? -27.706 -10.697 21.720 1.00 89.31 688 ASN A C 1
ATOM 5401 O O . ASN A 1 688 ? -27.822 -10.516 20.508 1.00 89.31 688 ASN A O 1
ATOM 5405 N N . LEU A 1 689 ? -28.114 -11.802 22.331 1.00 92.38 689 LEU A N 1
ATOM 5406 C CA . LEU A 1 689 ? -28.732 -12.913 21.629 1.00 92.38 689 LEU A CA 1
ATOM 5407 C C . LEU A 1 689 ? -30.232 -12.929 21.857 1.00 92.38 689 LEU A C 1
ATOM 5409 O O . LEU A 1 689 ? -30.710 -12.611 22.945 1.00 92.38 689 LEU A O 1
ATOM 5413 N N . TYR A 1 690 ? -30.959 -13.335 20.826 1.00 93.88 690 TYR A N 1
ATOM 5414 C CA . TYR A 1 690 ? -32.412 -13.365 20.798 1.00 93.88 690 TYR A CA 1
ATOM 5415 C C . TYR A 1 690 ? -32.910 -14.695 20.236 1.00 93.88 690 TYR A C 1
ATOM 5417 O O . TYR A 1 690 ? -32.251 -15.315 19.396 1.00 93.88 690 TYR A O 1
ATOM 5425 N N . ASP A 1 691 ? -34.075 -15.139 20.695 1.00 92.50 691 ASP A N 1
ATOM 5426 C CA . ASP A 1 691 ? -34.774 -16.272 20.095 1.00 92.50 691 ASP A CA 1
ATOM 5427 C C . ASP A 1 691 ? -35.497 -15.862 18.798 1.00 92.50 691 ASP A C 1
ATOM 5429 O O . ASP A 1 691 ? -35.460 -14.711 18.348 1.00 92.50 691 ASP A O 1
ATOM 5433 N N . HIS A 1 692 ? -36.190 -16.816 18.177 1.00 89.19 692 HIS A N 1
ATOM 5434 C CA . HIS A 1 692 ? -36.985 -16.567 16.971 1.00 89.19 692 HIS A CA 1
ATOM 5435 C C . HIS A 1 692 ? -38.210 -15.655 17.196 1.00 89.19 692 HIS A C 1
ATOM 5437 O O . HIS A 1 692 ? -38.864 -15.271 16.229 1.00 89.19 692 HIS A O 1
ATOM 5443 N N . LYS A 1 693 ? -38.553 -15.328 18.450 1.00 88.50 693 LYS A N 1
ATOM 5444 C CA . LYS A 1 693 ? -39.660 -14.436 18.835 1.00 88.50 693 LYS A CA 1
ATOM 5445 C C . LYS A 1 693 ? -39.175 -13.040 19.232 1.00 88.50 693 LYS A C 1
ATOM 5447 O O . LYS A 1 693 ? -39.972 -12.267 19.761 1.00 88.50 693 LYS A O 1
ATOM 5452 N N . ASP A 1 694 ? -37.901 -12.723 18.999 1.00 90.06 694 ASP A N 1
ATOM 5453 C CA . ASP A 1 694 ? -37.227 -11.499 19.447 1.00 90.06 694 ASP A CA 1
ATOM 5454 C C . ASP A 1 694 ? -37.083 -11.363 20.971 1.00 90.06 694 ASP A C 1
ATOM 5456 O O . ASP A 1 694 ? -36.804 -10.262 21.457 1.00 90.06 694 ASP A O 1
ATOM 5460 N N . TRP A 1 695 ? -37.242 -12.445 21.738 1.00 91.25 695 TRP A N 1
ATOM 5461 C CA . TRP A 1 695 ? -37.016 -12.424 23.182 1.00 91.25 695 TRP A CA 1
ATOM 5462 C C . TRP A 1 695 ? -35.523 -12.554 23.482 1.00 91.25 695 TRP A C 1
ATOM 5464 O O . TRP A 1 695 ? -34.851 -13.391 22.879 1.00 91.25 695 TRP A O 1
ATOM 5474 N N . PRO A 1 696 ? -34.986 -11.739 24.402 1.00 93.62 696 PRO A N 1
ATOM 5475 C CA . PRO A 1 696 ? -33.583 -11.786 24.759 1.00 93.62 696 PRO A CA 1
ATOM 5476 C C . PRO A 1 696 ? -33.255 -13.101 25.462 1.00 93.62 696 PRO A C 1
ATOM 5478 O O . PRO A 1 696 ? -33.969 -13.571 26.349 1.00 93.62 696 PRO A O 1
ATOM 5481 N N . LEU A 1 697 ? -32.130 -13.669 25.059 1.00 92.44 697 LEU A N 1
ATOM 5482 C CA . LEU A 1 697 ? -31.510 -14.860 25.620 1.00 92.44 697 LEU A CA 1
ATOM 5483 C C . LEU A 1 697 ? -30.254 -14.512 26.437 1.00 92.44 697 LEU A C 1
ATOM 5485 O O . LEU A 1 697 ? -29.798 -15.316 27.255 1.00 92.44 697 LEU A O 1
ATOM 5489 N N . THR A 1 698 ? -29.728 -13.301 26.246 1.00 90.81 698 THR A N 1
ATOM 5490 C CA . THR A 1 698 ? -28.699 -12.669 27.075 1.00 90.81 698 THR A CA 1
ATOM 5491 C C . THR A 1 698 ? -29.163 -11.292 27.558 1.00 90.81 698 THR A C 1
ATOM 5493 O O . THR A 1 698 ? -30.047 -10.685 26.952 1.00 90.81 698 THR A O 1
ATOM 5496 N N . ASP A 1 699 ? -28.578 -10.786 28.642 1.00 83.81 699 ASP A N 1
ATOM 5497 C CA . ASP A 1 699 ? -28.785 -9.402 29.082 1.00 83.81 699 ASP A CA 1
ATOM 5498 C C . ASP A 1 699 ? -28.050 -8.383 28.186 1.00 83.81 699 ASP A C 1
ATOM 5500 O O . ASP A 1 699 ? -27.367 -8.757 27.230 1.00 83.81 699 ASP A O 1
ATOM 5504 N N . GLU A 1 700 ? -28.195 -7.082 28.482 1.00 79.38 700 GLU A N 1
ATOM 5505 C CA . GLU A 1 700 ? -27.552 -5.999 27.712 1.00 79.38 700 GLU A CA 1
ATOM 5506 C C . GLU A 1 700 ? -26.009 -6.018 27.808 1.00 79.38 700 GLU A C 1
ATOM 5508 O O . GLU A 1 700 ? -25.343 -5.277 27.083 1.00 79.38 700 GLU A O 1
ATOM 5513 N N . GLN A 1 701 ? -25.431 -6.830 28.701 1.00 77.94 701 GLN A N 1
ATOM 5514 C CA . GLN A 1 701 ? -23.988 -7.024 28.858 1.00 77.94 701 GLN A CA 1
ATOM 5515 C C . GLN A 1 701 ? -23.505 -8.346 28.238 1.00 77.94 701 GLN A C 1
ATOM 5517 O O . GLN A 1 701 ? -22.310 -8.638 28.304 1.00 77.94 701 GLN A O 1
ATOM 5522 N N . GLY A 1 702 ? -24.401 -9.129 27.626 1.00 79.75 702 GLY A N 1
ATOM 5523 C CA . GLY A 1 702 ? -24.087 -10.397 26.973 1.00 79.75 702 GLY A CA 1
ATOM 5524 C C . GLY A 1 702 ? -24.014 -11.606 27.911 1.00 79.75 702 GLY A C 1
ATOM 5525 O O . GLY A 1 702 ? -23.542 -12.663 27.482 1.00 79.75 702 GLY A O 1
ATOM 5526 N N . PHE A 1 703 ? -24.460 -11.496 29.170 1.00 84.31 703 PHE A N 1
ATOM 5527 C CA . PHE A 1 703 ? -24.566 -12.650 30.068 1.00 84.31 703 PHE A CA 1
ATOM 5528 C C . PHE A 1 703 ? -25.828 -13.458 29.789 1.00 84.31 703 PHE A C 1
ATOM 5530 O O . PHE A 1 703 ? -26.886 -12.903 29.507 1.00 84.31 703 PHE A O 1
ATOM 5537 N N . LEU A 1 704 ? -25.726 -14.782 29.915 1.00 85.69 704 LEU A N 1
ATOM 5538 C CA . LEU A 1 704 ? -26.863 -15.688 29.753 1.00 85.69 704 LEU A CA 1
ATOM 5539 C C . LEU A 1 704 ? -28.012 -15.363 30.713 1.00 85.69 704 LEU A C 1
ATOM 5541 O O . LEU A 1 704 ? -27.815 -15.206 31.919 1.00 85.69 704 LEU A O 1
ATOM 5545 N N . LEU A 1 705 ? -29.229 -15.360 30.173 1.00 88.75 705 LEU A N 1
ATOM 5546 C CA . LEU A 1 705 ? -30.453 -15.299 30.957 1.00 88.75 705 LEU A CA 1
ATOM 5547 C C . LEU A 1 705 ? -30.892 -16.703 31.383 1.00 88.75 705 LEU A C 1
ATOM 5549 O O . LEU A 1 705 ? -30.683 -17.697 30.681 1.00 88.75 705 LEU A O 1
ATOM 5553 N N . TYR A 1 706 ? -31.530 -16.771 32.548 1.00 87.00 706 TYR A N 1
ATOM 5554 C CA . TYR A 1 706 ? -31.971 -18.010 33.176 1.00 87.00 706 TYR A CA 1
ATOM 5555 C C . TYR A 1 706 ? -33.450 -17.935 33.517 1.00 87.00 706 TYR A C 1
ATOM 5557 O O . TYR A 1 706 ? -33.962 -16.884 33.902 1.00 87.00 706 TYR A O 1
ATOM 5565 N N . LYS A 1 707 ? -34.133 -19.075 33.424 1.00 86.62 707 LYS A N 1
ATOM 5566 C CA . LYS A 1 707 ? -35.482 -19.218 33.963 1.00 86.62 707 LYS A CA 1
ATOM 5567 C C . LYS A 1 707 ? -35.480 -19.082 35.483 1.00 86.62 707 LYS A C 1
ATOM 5569 O O . LYS A 1 707 ? -34.465 -19.355 36.122 1.00 86.62 707 LYS A O 1
ATOM 5574 N N . SER A 1 708 ? -36.642 -18.808 36.073 1.00 81.94 708 SER A N 1
ATOM 5575 C CA . SER A 1 708 ? -36.825 -18.831 37.537 1.00 81.94 708 SER A CA 1
ATOM 5576 C C . SER A 1 708 ? -36.471 -20.186 38.171 1.00 81.94 708 SER A C 1
ATOM 5578 O O . SER A 1 708 ? -36.119 -20.258 39.341 1.00 81.94 708 SER A O 1
ATOM 5580 N N . THR A 1 709 ? -36.486 -21.272 37.388 1.00 81.06 709 THR A N 1
ATOM 5581 C CA . THR A 1 709 ? -36.043 -22.613 37.807 1.00 81.06 709 THR A CA 1
ATOM 5582 C C . THR A 1 709 ? -34.522 -22.807 37.803 1.00 81.06 709 THR A C 1
ATOM 5584 O O . THR A 1 709 ? -34.051 -23.887 38.152 1.00 81.06 709 THR A O 1
ATOM 5587 N N . GLY A 1 710 ? -33.750 -21.815 37.352 1.00 77.56 710 GLY A N 1
ATOM 5588 C CA . GLY A 1 710 ? -32.293 -21.879 37.224 1.00 77.56 710 GLY A CA 1
ATOM 5589 C C . GLY A 1 710 ? -31.775 -22.486 35.914 1.00 77.56 710 GLY A C 1
ATOM 5590 O O . GLY A 1 710 ? -30.572 -22.665 35.754 1.00 77.56 710 GLY A O 1
ATOM 5591 N N . SER A 1 711 ? -32.649 -22.815 34.958 1.00 82.44 711 SER A N 1
ATOM 5592 C CA . SER A 1 711 ? -32.245 -23.366 33.654 1.00 82.44 711 SER A CA 1
ATOM 5593 C C . SER A 1 711 ? -31.868 -22.247 32.668 1.00 82.44 711 SER A C 1
ATOM 5595 O O . SER A 1 711 ? -32.644 -21.296 32.559 1.00 82.44 711 SER A O 1
ATOM 5597 N N . PRO A 1 712 ? -30.740 -22.329 31.935 1.00 87.19 712 PRO A N 1
ATOM 5598 C CA . PRO A 1 712 ? -30.349 -21.294 30.976 1.00 87.19 712 PRO A CA 1
ATOM 5599 C C . PRO A 1 712 ? -31.317 -21.232 29.789 1.00 87.19 712 PRO A C 1
ATOM 5601 O O . PRO A 1 712 ? -31.887 -22.249 29.386 1.00 87.19 712 PRO A O 1
ATOM 5604 N N . LEU A 1 713 ? -31.487 -20.039 29.213 1.00 89.94 713 LEU A N 1
ATOM 5605 C CA . LEU A 1 713 ? -32.287 -19.840 28.000 1.00 89.94 713 LEU A CA 1
ATOM 5606 C C . LEU A 1 713 ? -31.535 -20.201 26.706 1.00 89.94 713 LEU A C 1
ATOM 5608 O O . LEU A 1 713 ? -32.171 -20.334 25.663 1.00 89.94 713 LEU A O 1
ATOM 5612 N N . ILE A 1 714 ? -30.214 -20.397 26.770 1.00 91.00 714 ILE A N 1
ATOM 5613 C CA . ILE A 1 714 ? -29.362 -20.850 25.658 1.00 91.00 714 ILE A CA 1
ATOM 5614 C C . ILE A 1 714 ? -28.724 -22.189 26.011 1.00 91.00 714 ILE A C 1
ATOM 5616 O O . ILE A 1 714 ? -28.235 -22.387 27.124 1.00 91.00 714 ILE A O 1
ATOM 5620 N N . ILE A 1 715 ? -28.670 -23.084 25.030 1.00 89.50 715 ILE A N 1
ATOM 5621 C CA . ILE A 1 715 ? -27.837 -24.284 25.054 1.00 89.50 715 ILE A CA 1
ATOM 5622 C C . ILE A 1 715 ? -26.516 -23.939 24.368 1.00 89.50 715 ILE A C 1
ATOM 5624 O O . ILE A 1 715 ? -26.515 -23.520 23.212 1.00 89.50 715 ILE A O 1
ATOM 5628 N N . VAL A 1 716 ? -25.396 -24.112 25.067 1.00 88.12 716 VAL A N 1
ATOM 5629 C CA . VAL A 1 716 ? -24.044 -23.862 24.543 1.00 88.12 716 VAL A CA 1
ATOM 5630 C C . VAL A 1 716 ? -23.224 -25.151 24.480 1.00 88.12 716 VAL A C 1
ATOM 5632 O O . VAL A 1 716 ? -23.524 -26.120 25.178 1.00 88.12 716 VAL A O 1
ATOM 5635 N N . ASP A 1 717 ? -22.185 -25.172 23.647 1.00 83.69 717 ASP A N 1
ATOM 5636 C CA . ASP A 1 717 ? -21.193 -26.246 23.625 1.00 83.69 717 ASP A CA 1
ATOM 5637 C C . ASP A 1 717 ? -20.183 -26.134 24.787 1.00 83.69 717 ASP A C 1
ATOM 5639 O O . ASP A 1 717 ? -20.218 -25.206 25.598 1.00 83.69 717 ASP A O 1
ATOM 5643 N N . ASN A 1 718 ? -19.238 -27.078 24.857 1.00 80.50 718 ASN A N 1
ATOM 5644 C CA . ASN A 1 718 ? -18.195 -27.102 25.893 1.00 80.50 718 ASN A CA 1
ATOM 5645 C C . ASN A 1 718 ? -17.264 -25.872 25.879 1.00 80.50 718 ASN A C 1
ATOM 5647 O O . ASN A 1 718 ? -16.530 -25.661 26.841 1.00 80.50 718 ASN A O 1
ATOM 5651 N N . ASN A 1 719 ? -17.271 -25.083 24.801 1.00 78.25 719 ASN A N 1
ATOM 5652 C CA . ASN A 1 719 ? -16.486 -23.861 24.647 1.00 78.25 719 ASN A CA 1
ATOM 5653 C C . ASN A 1 719 ? -17.335 -22.594 24.863 1.00 78.25 719 ASN A C 1
ATOM 5655 O O . ASN A 1 719 ? -16.831 -21.489 24.673 1.00 78.25 719 ASN A O 1
ATOM 5659 N N . GLY A 1 720 ? -18.610 -22.738 25.243 1.00 77.88 720 GLY A N 1
ATOM 5660 C CA . GLY A 1 720 ? -19.538 -21.626 25.433 1.00 77.88 720 GLY A CA 1
ATOM 5661 C C . GLY A 1 720 ? -20.184 -21.116 24.143 1.00 77.88 720 GLY A C 1
ATOM 5662 O O . GLY A 1 720 ? -20.887 -20.113 24.192 1.00 77.88 720 GLY A O 1
ATOM 5663 N N . LYS A 1 721 ? -19.999 -21.778 22.994 1.00 85.25 721 LYS A N 1
ATOM 5664 C CA . LYS A 1 721 ? -20.626 -21.364 21.732 1.00 85.25 721 LYS A CA 1
ATOM 5665 C C . LYS A 1 721 ? -22.116 -21.738 21.726 1.00 85.25 721 LYS A C 1
ATOM 5667 O O . LYS A 1 721 ? -22.422 -22.899 21.998 1.00 85.25 721 LYS A O 1
ATOM 5672 N N . PRO A 1 722 ? -23.040 -20.824 21.377 1.00 89.44 722 PRO A N 1
ATOM 5673 C CA . PRO A 1 722 ? -24.454 -21.147 21.203 1.00 89.44 722 PRO A CA 1
ATOM 5674 C C . PRO A 1 722 ? -24.675 -22.327 20.245 1.00 89.44 722 PRO A C 1
ATOM 5676 O O . PRO A 1 722 ? -24.086 -22.386 19.166 1.00 89.44 722 PRO A O 1
ATOM 5679 N N . LEU A 1 723 ? -25.543 -23.256 20.640 1.00 88.69 723 LEU A N 1
ATOM 5680 C CA . LEU A 1 723 ? -26.034 -24.373 19.826 1.00 88.69 723 LEU A CA 1
ATOM 5681 C C . LEU A 1 723 ? -27.503 -24.165 19.444 1.00 88.69 723 LEU A C 1
ATOM 5683 O O . LEU A 1 723 ? -27.872 -24.342 18.285 1.00 88.69 723 LEU A O 1
ATOM 5687 N N . SER A 1 724 ? -28.326 -23.737 20.398 1.00 91.25 724 SER A N 1
ATOM 5688 C CA . SER A 1 724 ? -29.738 -23.396 20.204 1.00 91.25 724 SER A CA 1
ATOM 5689 C C . SER A 1 724 ? -30.254 -22.586 21.394 1.00 91.25 724 SER A C 1
ATOM 5691 O O . SER A 1 724 ? -29.574 -22.467 22.416 1.00 91.25 724 SER A O 1
ATOM 5693 N N . ASP A 1 725 ? -31.475 -22.074 21.299 1.00 92.12 725 ASP A N 1
ATOM 5694 C CA . ASP A 1 725 ? -32.224 -21.665 22.482 1.00 92.12 725 ASP A CA 1
ATOM 5695 C C . ASP A 1 725 ? -32.645 -22.896 23.317 1.00 92.12 725 ASP A C 1
ATOM 5697 O O . ASP A 1 725 ? -32.396 -24.056 22.955 1.00 92.12 725 ASP A O 1
ATOM 5701 N N . TYR A 1 726 ? -33.291 -22.650 24.456 1.00 88.50 726 TYR A N 1
ATOM 5702 C CA . TYR A 1 726 ? -33.757 -23.698 25.367 1.00 88.50 726 TYR A CA 1
ATOM 5703 C C . TYR A 1 726 ? -34.880 -24.584 24.799 1.00 88.50 726 TYR A C 1
ATOM 5705 O O . TYR A 1 726 ? -35.196 -25.612 25.402 1.00 88.50 726 TYR A O 1
ATOM 5713 N N . MET A 1 727 ? -35.504 -24.192 23.685 1.00 88.94 727 MET A N 1
ATOM 5714 C CA . MET A 1 727 ? -36.513 -24.974 22.966 1.00 88.94 727 MET A CA 1
ATOM 5715 C C . MET A 1 727 ? -35.914 -25.780 21.804 1.00 88.94 727 MET A C 1
ATOM 5717 O O . MET A 1 727 ? -36.618 -26.588 21.198 1.00 88.94 727 MET A O 1
ATOM 5721 N N . GLY A 1 728 ? -34.620 -25.610 21.514 1.00 87.69 728 GLY A N 1
ATOM 5722 C CA . GLY A 1 728 ? -33.949 -26.242 20.379 1.00 87.69 728 GLY A CA 1
ATOM 5723 C C . GLY A 1 728 ? -34.078 -25.456 19.070 1.00 87.69 728 GLY A C 1
ATOM 5724 O O . GLY A 1 728 ? -33.748 -25.987 18.008 1.00 87.69 728 GLY A O 1
ATOM 5725 N N . ASP A 1 729 ? -34.556 -24.212 19.123 1.00 90.38 729 ASP A N 1
ATOM 5726 C CA . ASP A 1 729 ? -34.659 -23.317 17.976 1.00 90.38 729 ASP A CA 1
ATOM 5727 C C . ASP A 1 729 ? -33.367 -22.494 17.775 1.00 90.38 729 ASP A C 1
ATOM 5729 O O . ASP A 1 729 ? -32.546 -22.355 18.688 1.00 90.38 729 ASP A O 1
ATOM 5733 N N . PRO A 1 730 ? -33.125 -21.989 16.552 1.00 91.19 730 PRO A N 1
ATOM 5734 C CA . PRO A 1 730 ? -31.954 -21.179 16.249 1.00 91.19 730 PRO A CA 1
ATOM 5735 C C . PRO A 1 730 ? -31.944 -19.847 17.005 1.00 91.19 730 PRO A C 1
ATOM 5737 O O . PRO A 1 730 ? -32.988 -19.272 17.314 1.00 91.19 730 PRO A O 1
ATOM 5740 N N . VAL A 1 731 ? -30.731 -19.366 17.270 1.00 93.62 731 VAL A N 1
ATOM 5741 C CA . VAL A 1 731 ? -30.436 -18.133 18.010 1.00 93.62 731 VAL A CA 1
ATOM 5742 C C . VAL A 1 731 ? -29.998 -17.045 17.035 1.00 93.62 731 VAL A C 1
ATOM 5744 O O . VAL A 1 731 ? -29.320 -17.349 16.055 1.00 93.62 731 VAL A O 1
ATOM 5747 N N . TYR A 1 732 ? -30.341 -15.789 17.314 1.00 92.12 732 TYR A N 1
ATOM 5748 C CA . TYR A 1 732 ? -30.072 -14.632 16.456 1.00 92.12 732 TYR A CA 1
ATOM 5749 C C . TYR A 1 732 ? -29.316 -13.538 17.209 1.00 92.12 732 TYR A C 1
ATOM 5751 O O . TYR A 1 732 ? -29.479 -13.403 18.419 1.00 92.12 732 TYR A O 1
ATOM 5759 N N . ASP A 1 733 ? -28.513 -12.751 16.497 1.00 90.19 733 ASP A N 1
ATOM 5760 C CA . ASP A 1 733 ? -27.872 -11.554 17.046 1.00 90.19 733 ASP A CA 1
ATOM 5761 C C . ASP A 1 733 ? -28.808 -10.331 17.022 1.00 90.19 733 ASP A C 1
ATOM 5763 O O . ASP A 1 733 ? -29.958 -10.399 16.572 1.00 90.19 733 ASP A O 1
ATOM 5767 N N . GLU A 1 734 ? -28.319 -9.185 17.495 1.00 86.12 734 GLU A N 1
ATOM 5768 C CA . GLU A 1 734 ? -29.078 -7.935 17.536 1.00 86.12 734 GLU A CA 1
ATOM 5769 C C . GLU A 1 734 ? -29.571 -7.441 16.163 1.00 86.12 734 GLU A C 1
ATOM 5771 O O . GLU A 1 734 ? -30.583 -6.741 16.087 1.00 86.12 734 GLU A O 1
ATOM 5776 N N . ASN A 1 735 ? -28.918 -7.847 15.071 1.00 83.88 735 ASN A N 1
ATOM 5777 C CA . ASN A 1 735 ? -29.309 -7.493 13.706 1.00 83.88 735 ASN A CA 1
ATOM 5778 C C . ASN A 1 735 ? -30.298 -8.506 13.104 1.00 83.88 735 ASN A C 1
ATOM 5780 O O . ASN A 1 735 ? -30.813 -8.288 12.009 1.00 83.88 735 ASN A O 1
ATOM 5784 N N . GLY A 1 736 ? -30.620 -9.587 13.822 1.00 85.44 736 GLY A N 1
ATOM 5785 C CA . GLY A 1 736 ? -31.471 -10.673 13.334 1.00 85.44 736 GLY A CA 1
ATOM 5786 C C . GLY A 1 736 ? -30.716 -11.692 12.476 1.00 85.44 736 GLY A C 1
ATOM 5787 O O . GLY A 1 736 ? -31.348 -12.497 11.791 1.00 85.44 736 GLY A O 1
ATOM 5788 N N . VAL A 1 737 ? -29.380 -11.676 12.501 1.00 88.44 737 VAL A N 1
ATOM 5789 C CA . VAL A 1 737 ? -28.546 -12.660 11.804 1.00 88.44 737 VAL A CA 1
ATOM 5790 C C . VAL A 1 737 ? -28.480 -13.937 12.647 1.00 88.44 737 VAL A C 1
ATOM 5792 O O . VAL A 1 737 ? -28.188 -13.857 13.842 1.00 88.44 737 VAL A O 1
ATOM 5795 N N . PRO A 1 738 ? -28.723 -15.127 12.069 1.00 90.62 738 PRO A N 1
ATOM 5796 C CA . PRO A 1 738 ? -28.627 -16.379 12.806 1.00 90.62 738 PRO A CA 1
ATOM 5797 C C . PRO A 1 738 ? -27.189 -16.649 13.264 1.00 90.62 738 PRO A C 1
ATOM 5799 O O . PRO A 1 738 ? -26.231 -16.595 12.491 1.00 90.62 738 PRO A O 1
ATOM 5802 N N . VAL A 1 739 ? -27.060 -16.984 14.541 1.00 91.88 739 VAL A N 1
ATOM 5803 C CA . VAL A 1 739 ? -25.834 -17.424 15.215 1.00 91.88 739 VAL A CA 1
ATOM 5804 C C . VAL A 1 739 ? -25.724 -18.949 15.190 1.00 91.88 739 VAL A C 1
ATOM 5806 O O . VAL A 1 739 ? -24.624 -19.498 15.237 1.00 91.88 739 VAL A O 1
ATOM 5809 N N . THR A 1 740 ? -26.856 -19.648 15.070 1.00 90.94 740 THR A N 1
ATOM 5810 C CA . THR A 1 740 ? -26.906 -21.110 14.981 1.00 90.94 740 THR A CA 1
ATOM 5811 C C . THR A 1 740 ? -27.757 -21.570 13.800 1.00 90.94 740 THR A C 1
ATOM 5813 O O . THR A 1 740 ? -28.777 -20.968 13.467 1.00 90.94 740 THR A O 1
ATOM 5816 N N . ALA A 1 741 ? -27.327 -22.649 13.142 1.00 85.88 741 ALA A N 1
ATOM 5817 C CA . ALA A 1 741 ? -28.055 -23.249 12.028 1.00 85.88 741 ALA A CA 1
ATOM 5818 C C . ALA A 1 741 ? -29.072 -24.284 12.537 1.00 85.88 741 ALA A C 1
ATOM 5820 O O . ALA A 1 741 ? -28.732 -25.172 13.322 1.00 85.88 741 ALA A O 1
ATOM 5821 N N . LYS A 1 742 ? -30.312 -24.234 12.038 1.00 83.19 742 LYS A N 1
ATOM 5822 C CA . LYS A 1 742 ? -31.359 -25.217 12.362 1.00 83.19 742 LYS A CA 1
ATOM 5823 C C . LYS A 1 742 ? -31.290 -26.375 11.376 1.00 83.19 742 LYS A C 1
ATOM 5825 O O . LYS A 1 742 ? -31.510 -26.181 10.185 1.00 83.19 742 LYS A O 1
ATOM 5830 N N . ALA A 1 743 ? -30.978 -27.580 11.856 1.00 82.25 743 ALA A N 1
ATOM 5831 C CA . ALA A 1 743 ? -30.832 -28.772 11.009 1.00 82.25 743 ALA A CA 1
ATOM 5832 C C . ALA A 1 743 ? -29.897 -28.551 9.791 1.00 82.25 743 ALA A C 1
ATOM 5834 O O . ALA A 1 743 ? -30.175 -29.015 8.687 1.00 82.25 743 ALA A O 1
ATOM 5835 N N . GLY A 1 744 ? -28.804 -27.801 9.986 1.00 82.69 744 GLY A N 1
ATOM 5836 C CA . GLY A 1 744 ? -27.836 -27.467 8.931 1.00 82.69 744 GLY A CA 1
ATOM 5837 C C . GLY A 1 744 ? -28.270 -26.355 7.965 1.00 82.69 744 GLY A C 1
ATOM 5838 O O . GLY A 1 744 ? -27.593 -26.132 6.964 1.00 82.69 744 GLY A O 1
ATOM 5839 N N . CYS A 1 745 ? -29.381 -25.665 8.244 1.00 89.69 745 CYS A N 1
ATOM 5840 C CA . CYS A 1 745 ? -29.872 -24.536 7.455 1.00 89.69 745 CYS A CA 1
ATOM 5841 C C . CYS A 1 745 ? -29.697 -23.219 8.221 1.00 89.69 745 CYS A C 1
ATOM 5843 O O . CYS A 1 745 ? -30.138 -23.093 9.368 1.00 89.69 745 CYS A O 1
ATOM 5845 N N . TRP A 1 746 ? -29.105 -22.224 7.567 1.00 91.56 746 TRP A N 1
ATOM 5846 C CA . TRP A 1 746 ? -29.132 -20.833 8.003 1.00 91.56 746 TRP A CA 1
ATOM 5847 C C . TRP A 1 746 ? -30.483 -20.243 7.635 1.00 91.56 746 TRP A C 1
ATOM 5849 O O . TRP A 1 746 ? -30.780 -20.060 6.455 1.00 91.56 746 TRP A O 1
ATOM 5859 N N . VAL A 1 747 ? -31.308 -19.974 8.638 1.00 90.94 747 VAL A N 1
ATOM 5860 C CA . VAL A 1 747 ? -32.652 -19.424 8.453 1.00 90.94 747 VAL A CA 1
ATOM 5861 C C . VAL A 1 747 ? -32.787 -18.101 9.182 1.00 90.94 747 VAL A C 1
ATOM 5863 O O . VAL A 1 747 ? -32.106 -17.874 10.177 1.00 90.94 747 VAL A O 1
ATOM 5866 N N . ASP A 1 748 ? -33.632 -17.220 8.664 1.00 88.44 748 ASP A N 1
ATOM 5867 C CA . ASP A 1 748 ? -34.020 -16.011 9.372 1.00 88.44 748 ASP A CA 1
ATOM 5868 C C . ASP A 1 748 ? -35.051 -16.349 10.457 1.00 88.44 748 ASP A C 1
ATOM 5870 O O . ASP A 1 748 ? -35.516 -17.486 10.577 1.00 88.44 748 ASP A O 1
ATOM 5874 N N . GLN A 1 749 ? -35.453 -15.345 11.230 1.00 84.94 749 GLN A N 1
ATOM 5875 C CA . GLN A 1 749 ? -36.420 -15.515 12.318 1.00 84.94 749 GLN A CA 1
ATOM 5876 C C . GLN A 1 749 ? -37.791 -16.035 11.871 1.00 84.94 749 GLN A C 1
ATOM 5878 O O . GLN A 1 749 ? -38.544 -16.582 12.675 1.00 84.94 749 GLN A O 1
ATOM 5883 N N . HIS A 1 750 ? -38.123 -15.902 10.586 1.00 85.69 750 HIS A N 1
ATOM 5884 C CA . HIS A 1 750 ? -39.354 -16.422 10.000 1.00 85.69 750 HIS A CA 1
ATOM 5885 C C . HIS A 1 750 ? -39.175 -17.826 9.399 1.00 85.69 750 HIS A C 1
ATOM 5887 O O . HIS A 1 750 ? -40.111 -18.365 8.809 1.00 85.69 750 HIS A O 1
ATOM 5893 N N . GLY A 1 751 ? -37.991 -18.430 9.541 1.00 86.12 751 GLY A N 1
ATOM 5894 C CA . GLY A 1 751 ? -37.662 -19.747 9.008 1.00 86.12 751 GLY A CA 1
ATOM 5895 C C . GLY A 1 751 ? -37.323 -19.753 7.514 1.00 86.12 751 GLY A C 1
ATOM 5896 O O . GLY A 1 751 ? -37.288 -20.827 6.913 1.00 86.12 751 GLY A O 1
ATOM 5897 N N . ARG A 1 752 ? -37.091 -18.590 6.890 1.00 88.19 752 ARG A N 1
ATOM 5898 C CA . ARG A 1 752 ? -36.705 -18.489 5.472 1.00 88.19 752 ARG A CA 1
ATOM 5899 C C . ARG A 1 752 ? -35.197 -18.688 5.338 1.00 88.19 752 ARG A C 1
ATOM 5901 O O . ARG A 1 752 ? -34.435 -18.114 6.106 1.00 88.19 752 ARG A O 1
ATOM 5908 N N . GLY A 1 753 ? -34.763 -19.483 4.362 1.00 89.06 753 GLY A N 1
ATOM 5909 C CA . GLY A 1 753 ? -33.343 -19.750 4.125 1.00 89.06 753 GLY A CA 1
ATOM 5910 C C . GLY A 1 753 ? -32.561 -18.495 3.728 1.00 89.06 753 GLY A C 1
ATOM 5911 O O . GLY A 1 753 ? -32.989 -17.755 2.844 1.00 89.06 753 GLY A O 1
ATOM 5912 N N . LEU A 1 754 ? -31.403 -18.270 4.351 1.00 91.25 754 LEU A N 1
ATOM 5913 C CA . LEU A 1 754 ? -30.515 -17.157 4.016 1.00 91.25 754 LEU A CA 1
ATOM 5914 C C . LEU A 1 754 ? -29.774 -17.432 2.709 1.00 91.25 754 LEU A C 1
ATOM 5916 O O . LEU A 1 754 ? -29.182 -18.497 2.532 1.00 91.25 754 LEU A O 1
ATOM 5920 N N . ARG A 1 755 ? -29.742 -16.438 1.822 1.00 91.88 755 ARG A N 1
ATOM 5921 C CA . ARG A 1 755 ? -28.977 -16.408 0.571 1.00 91.88 755 ARG A CA 1
ATOM 5922 C C . ARG A 1 755 ? -27.674 -15.643 0.786 1.00 91.88 755 ARG A C 1
ATOM 5924 O O . ARG A 1 755 ? -27.651 -14.416 0.749 1.00 91.88 755 ARG A O 1
ATOM 5931 N N . LEU A 1 756 ? -26.596 -16.384 1.012 1.00 94.31 756 LEU A N 1
ATOM 5932 C CA . LEU A 1 756 ? -25.268 -15.841 1.288 1.00 94.31 756 LEU A CA 1
ATOM 5933 C C . LEU A 1 756 ? -24.379 -15.952 0.053 1.00 94.31 756 LEU A C 1
ATOM 5935 O O . LEU A 1 756 ? -24.438 -16.959 -0.657 1.00 94.31 756 LEU A O 1
ATOM 5939 N N . TYR A 1 757 ? -23.542 -14.943 -0.173 1.00 95.06 757 TYR A N 1
ATOM 5940 C CA . TYR A 1 757 ? -22.604 -14.873 -1.290 1.00 95.06 757 TYR A CA 1
ATOM 5941 C C . TYR A 1 757 ? -21.198 -14.513 -0.817 1.00 95.06 757 TYR A C 1
ATOM 5943 O O . TYR A 1 757 ? -21.011 -13.809 0.180 1.00 95.06 757 TYR A O 1
ATOM 5951 N N . ASP A 1 758 ? -20.202 -14.985 -1.558 1.00 95.12 758 ASP A N 1
ATOM 5952 C CA . ASP A 1 758 ? -18.835 -14.497 -1.448 1.00 95.12 758 ASP A CA 1
ATOM 5953 C C . ASP A 1 758 ? -18.705 -13.094 -2.090 1.00 95.12 758 ASP A C 1
ATOM 5955 O O . ASP A 1 758 ? -19.635 -12.601 -2.742 1.00 95.12 758 ASP A O 1
ATOM 5959 N N . PRO A 1 759 ? -17.565 -12.401 -1.918 1.00 94.38 759 PRO A N 1
ATOM 5960 C CA . PRO A 1 759 ? -17.356 -11.087 -2.525 1.00 94.38 759 PRO A CA 1
ATOM 5961 C C . PRO A 1 759 ? -17.408 -11.053 -4.058 1.00 94.38 759 PRO A C 1
ATOM 5963 O O . PRO A 1 759 ? -17.597 -9.972 -4.612 1.00 94.38 759 PRO A O 1
ATOM 5966 N N . ASP A 1 760 ? -17.243 -12.196 -4.728 1.00 92.62 760 ASP A N 1
ATOM 5967 C CA . ASP A 1 760 ? -17.319 -12.323 -6.188 1.00 92.62 760 ASP A CA 1
ATOM 5968 C C . ASP A 1 760 ? -18.762 -12.593 -6.662 1.00 92.62 760 ASP A C 1
ATOM 5970 O O . ASP A 1 760 ? -19.011 -12.799 -7.854 1.00 92.62 760 ASP A O 1
ATOM 5974 N N . GLY A 1 761 ? -19.722 -12.594 -5.730 1.00 92.31 761 GLY A N 1
ATOM 5975 C CA . GLY A 1 761 ? -21.132 -12.834 -5.996 1.00 92.31 761 GLY A CA 1
ATOM 5976 C C . GLY A 1 761 ? -21.472 -14.308 -6.196 1.00 92.31 761 GLY A C 1
ATOM 5977 O O . GLY A 1 761 ? -22.540 -14.604 -6.729 1.00 92.31 761 GLY A O 1
ATOM 5978 N N . LEU A 1 762 ? -20.603 -15.242 -5.804 1.00 93.31 762 LEU A N 1
ATOM 5979 C CA . LEU A 1 762 ? -20.880 -16.674 -5.877 1.00 93.31 762 LEU A CA 1
ATOM 5980 C C . LEU A 1 762 ? -21.590 -17.157 -4.606 1.00 93.31 762 LEU A C 1
ATOM 5982 O O . LEU A 1 762 ? -21.239 -16.735 -3.507 1.00 93.31 762 LEU A O 1
ATOM 5986 N N . PRO A 1 763 ? -22.606 -18.021 -4.729 1.00 94.25 763 PRO A N 1
ATOM 5987 C CA . PRO A 1 763 ? -23.427 -18.434 -3.605 1.00 94.25 763 PRO A CA 1
ATOM 5988 C C . PRO A 1 763 ? -22.657 -19.349 -2.652 1.00 94.25 763 PRO A C 1
ATOM 5990 O O . PRO A 1 763 ? -21.869 -20.195 -3.067 1.00 94.25 763 PRO A O 1
ATOM 5993 N N . LEU A 1 764 ? -22.953 -19.195 -1.366 1.00 95.31 764 LEU A N 1
ATOM 5994 C CA . LEU A 1 764 ? -22.415 -19.971 -0.248 1.00 95.31 764 LEU A CA 1
ATOM 5995 C C . LEU A 1 764 ? -23.487 -20.841 0.421 1.00 95.31 764 LEU A C 1
ATOM 5997 O O . LEU A 1 764 ? -23.161 -21.806 1.114 1.00 95.31 764 LEU A O 1
ATOM 6001 N N . THR A 1 765 ? -24.761 -20.524 0.186 1.00 94.25 765 THR A N 1
ATOM 6002 C CA . THR A 1 765 ? -25.922 -21.311 0.613 1.00 94.25 765 THR A CA 1
ATOM 6003 C C . THR A 1 765 ? -26.853 -21.632 -0.553 1.00 94.25 765 THR A C 1
ATOM 6005 O O . THR A 1 765 ? -26.883 -20.924 -1.567 1.00 94.25 765 THR A O 1
ATOM 6008 N N . ASP A 1 766 ? -27.647 -22.696 -0.418 1.00 91.56 766 ASP A N 1
ATOM 6009 C CA . ASP A 1 766 ? -28.763 -23.009 -1.318 1.00 91.56 766 ASP A CA 1
ATOM 6010 C C . ASP A 1 766 ? -30.035 -22.201 -0.987 1.00 91.56 766 ASP A C 1
ATOM 6012 O O . ASP A 1 766 ? -30.027 -21.293 -0.154 1.00 91.56 766 ASP A O 1
ATOM 6016 N N . VAL A 1 767 ? -31.117 -22.404 -1.747 1.00 87.56 767 VAL A N 1
ATOM 6017 C CA . VAL A 1 767 ? -32.362 -21.621 -1.593 1.00 87.56 767 VAL A CA 1
ATOM 6018 C C . VAL A 1 767 ? -33.080 -21.894 -0.265 1.00 87.56 767 VAL A C 1
ATOM 6020 O O . VAL A 1 767 ? -33.893 -21.095 0.181 1.00 87.56 767 VAL A O 1
ATOM 6023 N N . GLU A 1 768 ? -32.765 -23.018 0.377 1.00 89.75 768 GLU A N 1
ATOM 6024 C CA . GLU A 1 768 ? -33.274 -23.408 1.693 1.00 89.75 768 GLU A CA 1
ATOM 6025 C C . GLU A 1 768 ? -32.333 -22.942 2.822 1.00 89.75 768 GLU A C 1
ATOM 6027 O O . GLU A 1 768 ? -32.609 -23.193 3.991 1.00 89.75 768 GLU A O 1
ATOM 6032 N N . GLY A 1 769 ? -31.242 -22.236 2.493 1.00 91.44 769 GLY A N 1
ATOM 6033 C CA . GLY A 1 769 ? -30.252 -21.757 3.457 1.00 91.44 769 GLY A CA 1
ATOM 6034 C C . GLY A 1 769 ? -29.239 -22.819 3.886 1.00 91.44 769 GLY A C 1
ATOM 6035 O O . GLY A 1 769 ? -28.494 -22.596 4.839 1.00 91.44 769 GLY A O 1
ATOM 6036 N N . ARG A 1 770 ? -29.180 -23.978 3.219 1.00 92.81 770 ARG A N 1
ATOM 6037 C CA . ARG A 1 770 ? -28.170 -25.004 3.524 1.00 92.81 770 ARG A CA 1
ATOM 6038 C C . ARG A 1 770 ? -26.805 -24.566 3.043 1.00 92.81 770 ARG A C 1
ATOM 6040 O O . ARG A 1 770 ? -26.682 -24.055 1.930 1.00 92.81 770 ARG A O 1
ATOM 6047 N N . GLU A 1 771 ? -25.789 -24.821 3.857 1.00 93.50 771 GLU A N 1
ATOM 6048 C CA . GLU A 1 771 ? -24.400 -24.581 3.475 1.00 93.50 771 GLU A CA 1
ATOM 6049 C C . GLU A 1 771 ? -24.015 -25.390 2.238 1.00 93.50 771 GLU A C 1
ATOM 6051 O O . GLU A 1 771 ? -24.381 -26.560 2.081 1.00 93.50 771 GLU A O 1
ATOM 6056 N N . LEU A 1 772 ? -23.241 -24.756 1.364 1.00 94.06 772 LEU A N 1
ATOM 6057 C CA . LEU A 1 772 ? -22.595 -25.436 0.259 1.00 94.06 772 LEU A CA 1
ATOM 6058 C C . LEU A 1 772 ? -21.224 -25.960 0.690 1.00 94.06 772 LEU A C 1
ATOM 6060 O O . LEU A 1 772 ? -20.532 -25.357 1.513 1.00 94.06 772 LEU A O 1
ATOM 6064 N N . TYR A 1 773 ? -20.835 -27.084 0.097 1.00 93.25 773 TYR A N 1
ATOM 6065 C CA . TYR A 1 773 ? -19.558 -27.739 0.349 1.00 93.25 773 TYR A CA 1
ATOM 6066 C C . TYR A 1 773 ? -18.787 -27.854 -0.955 1.00 93.25 773 TYR A C 1
ATOM 6068 O O . TYR A 1 773 ? -19.382 -28.101 -2.005 1.00 93.25 773 TYR A O 1
ATOM 6076 N N . ASP A 1 774 ? -17.472 -27.692 -0.883 1.00 92.81 774 ASP A N 1
ATOM 6077 C CA . ASP A 1 774 ? -16.593 -27.906 -2.023 1.00 92.81 774 ASP A CA 1
ATOM 6078 C C . ASP A 1 774 ? -16.486 -29.401 -2.395 1.00 92.81 774 ASP A C 1
ATOM 6080 O O . ASP A 1 774 ? -16.936 -30.296 -1.674 1.00 92.81 774 ASP A O 1
ATOM 6084 N N . LEU A 1 775 ? -15.827 -29.685 -3.517 1.00 90.19 775 LEU A N 1
ATOM 6085 C CA . LEU A 1 775 ? -15.553 -31.043 -4.007 1.00 90.19 775 LEU A CA 1
ATOM 6086 C C . LEU A 1 775 ? -14.684 -31.884 -3.045 1.00 90.19 775 LEU A C 1
ATOM 6088 O O . LEU A 1 775 ? -14.540 -33.091 -3.223 1.00 90.19 775 LEU A O 1
ATOM 6092 N N . SER A 1 776 ? -14.072 -31.259 -2.036 1.00 87.81 776 SER A N 1
ATOM 6093 C CA . SER A 1 776 ? -13.304 -31.926 -0.977 1.00 87.81 776 SER A CA 1
ATOM 6094 C C . SER A 1 776 ? -14.116 -32.134 0.311 1.00 87.81 776 SER A C 1
ATOM 6096 O O . SER A 1 776 ? -13.582 -32.690 1.267 1.00 87.81 776 SER A O 1
ATOM 6098 N N . GLY A 1 777 ? -15.383 -31.706 0.351 1.00 89.31 777 GLY A N 1
ATOM 6099 C CA . GLY A 1 777 ? -16.263 -31.811 1.513 1.00 89.31 777 GLY A CA 1
ATOM 6100 C C . GLY A 1 777 ? -16.091 -30.709 2.565 1.00 89.31 777 GLY A C 1
ATOM 6101 O O . GLY A 1 777 ? -16.628 -30.842 3.662 1.00 89.31 777 GLY A O 1
ATOM 6102 N N . ASN A 1 778 ? -15.369 -29.624 2.272 1.00 91.12 778 ASN A N 1
ATOM 6103 C CA . ASN A 1 778 ? -15.228 -28.487 3.186 1.00 91.12 778 ASN A CA 1
ATOM 6104 C C . ASN A 1 778 ? -16.375 -27.492 2.995 1.00 91.12 778 ASN A C 1
ATOM 6106 O O . ASN A 1 778 ? -16.719 -27.178 1.856 1.00 91.12 778 ASN A O 1
ATOM 6110 N N . SER A 1 779 ? -16.916 -26.952 4.092 1.00 92.06 779 SER A N 1
ATOM 6111 C CA . SER A 1 779 ? -17.923 -25.885 4.016 1.00 92.06 779 SER A CA 1
ATOM 6112 C C . SER A 1 779 ? -17.344 -24.643 3.335 1.00 92.06 779 SER A C 1
ATOM 6114 O O . SER A 1 779 ? -16.194 -24.257 3.571 1.00 92.06 779 SER A O 1
ATOM 6116 N N . CYS A 1 780 ? -18.152 -24.014 2.485 1.00 93.38 780 CYS A N 1
ATOM 6117 C CA . CYS A 1 780 ? -17.837 -22.728 1.874 1.00 93.38 780 CYS A CA 1
ATOM 6118 C C . CYS A 1 780 ? -17.994 -21.557 2.863 1.00 93.38 780 CYS A C 1
ATOM 6120 O O . CYS A 1 780 ? -17.551 -20.450 2.559 1.00 93.38 780 CYS A O 1
ATOM 6122 N N . ILE A 1 781 ? -18.589 -21.796 4.037 1.00 93.62 781 ILE A N 1
ATOM 6123 C CA . ILE A 1 781 ? -18.849 -20.799 5.078 1.00 93.62 781 ILE A CA 1
ATOM 6124 C C . ILE A 1 781 ? -17.955 -21.055 6.287 1.00 93.62 781 ILE A C 1
ATOM 6126 O O . ILE A 1 781 ? -17.691 -22.188 6.692 1.00 93.62 781 ILE A O 1
ATOM 6130 N N . ARG A 1 782 ? -17.507 -19.964 6.905 1.00 91.19 782 ARG A N 1
ATOM 6131 C CA . ARG A 1 782 ? -16.828 -19.965 8.193 1.00 91.19 782 ARG A CA 1
ATOM 6132 C C . ARG A 1 782 ? -17.570 -19.091 9.180 1.00 91.19 782 ARG A C 1
ATOM 6134 O O . ARG A 1 782 ? -17.751 -17.890 8.968 1.00 91.19 782 ARG A O 1
ATOM 6141 N N . ALA A 1 783 ? -17.954 -19.726 10.278 1.00 89.19 783 ALA A N 1
ATOM 6142 C CA . ALA A 1 783 ? -18.564 -19.049 11.399 1.00 89.19 783 ALA A CA 1
ATOM 6143 C C . ALA A 1 783 ? -17.536 -18.207 12.180 1.00 89.19 783 ALA A C 1
ATOM 6145 O O . ALA A 1 783 ? -16.370 -18.598 12.286 1.00 89.19 783 ALA A O 1
ATOM 6146 N N . ASP A 1 784 ? -17.960 -17.077 12.746 1.00 87.75 784 ASP A N 1
ATOM 6147 C CA . ASP A 1 784 ? -17.164 -16.323 13.719 1.00 87.75 784 ASP A CA 1
ATOM 6148 C C . ASP A 1 784 ? -17.131 -17.011 15.102 1.00 87.75 784 ASP A C 1
ATOM 6150 O O . ASP A 1 784 ? -17.621 -18.131 15.284 1.00 87.75 784 ASP A O 1
ATOM 6154 N N . SER A 1 785 ? -16.520 -16.349 16.090 1.00 83.12 785 SER A N 1
ATOM 6155 C CA . SER A 1 785 ? -16.361 -16.889 17.445 1.00 83.12 785 SER A CA 1
ATOM 6156 C C . SER A 1 785 ? -17.680 -17.125 18.179 1.00 83.12 785 SER A C 1
ATOM 6158 O O . SER A 1 785 ? -17.710 -17.963 19.075 1.00 83.12 785 SER A O 1
ATOM 6160 N N . ILE A 1 786 ? -18.750 -16.412 17.816 1.00 82.75 786 ILE A N 1
ATOM 6161 C CA . ILE A 1 786 ? -20.072 -16.605 18.423 1.00 82.75 786 ILE A CA 1
ATOM 6162 C C . ILE A 1 786 ? -20.938 -17.559 17.599 1.00 82.75 786 ILE A C 1
ATOM 6164 O O . ILE A 1 786 ? -21.826 -18.194 18.148 1.00 82.75 786 ILE A O 1
ATOM 6168 N N . GLY A 1 787 ? -20.636 -17.747 16.312 1.00 86.81 787 GLY A N 1
ATOM 6169 C CA . GLY A 1 787 ? -21.282 -18.728 15.447 1.00 86.81 787 GLY A CA 1
ATOM 6170 C C . GLY A 1 787 ? -21.873 -18.182 14.157 1.00 86.81 787 GLY A C 1
ATOM 6171 O O . GLY A 1 787 ? -22.286 -18.985 13.332 1.00 86.81 787 GLY A O 1
ATOM 6172 N N . ARG A 1 788 ? -21.857 -16.867 13.921 1.00 89.31 788 ARG A N 1
ATOM 6173 C CA . ARG A 1 788 ? -22.466 -16.260 12.725 1.00 89.31 788 ARG A CA 1
ATOM 6174 C C . ARG A 1 788 ? -21.699 -16.614 11.457 1.00 89.31 788 ARG A C 1
ATOM 6176 O O . ARG A 1 788 ? -20.468 -16.597 11.509 1.00 89.31 788 ARG A O 1
ATOM 6183 N N . PRO A 1 789 ? -22.362 -16.825 10.306 1.00 91.00 789 PRO A N 1
ATOM 6184 C CA . PRO A 1 789 ? -21.702 -17.116 9.035 1.00 91.00 789 PRO A CA 1
ATOM 6185 C C . PRO A 1 789 ? -20.990 -15.860 8.501 1.00 91.00 789 PRO A C 1
ATOM 6187 O O . PRO A 1 789 ? -21.544 -15.105 7.711 1.00 91.00 789 PRO A O 1
ATOM 6190 N N . ALA A 1 790 ? -19.761 -15.606 8.954 1.00 90.50 790 ALA A N 1
ATOM 6191 C CA . ALA A 1 790 ? -19.101 -14.312 8.781 1.00 90.50 790 ALA A CA 1
ATOM 6192 C C . ALA A 1 790 ? -18.181 -14.230 7.556 1.00 90.50 790 ALA A C 1
ATOM 6194 O O . ALA A 1 790 ? -18.073 -13.169 6.936 1.00 90.50 790 ALA A O 1
ATOM 6195 N N . MET A 1 791 ? -17.494 -15.326 7.223 1.00 94.25 791 MET A N 1
ATOM 6196 C CA . MET A 1 791 ? -16.444 -15.342 6.202 1.00 94.25 791 MET A CA 1
ATOM 6197 C C . MET A 1 791 ? -16.623 -16.499 5.221 1.00 94.25 791 MET A C 1
ATOM 6199 O O . MET A 1 791 ? -17.124 -17.559 5.589 1.00 94.25 791 MET A O 1
ATOM 6203 N N . ASP A 1 792 ? -16.164 -16.312 3.988 1.00 93.69 792 ASP A N 1
ATOM 6204 C CA . ASP A 1 792 ? -15.984 -17.400 3.032 1.00 93.69 792 ASP A CA 1
ATOM 6205 C C . ASP A 1 792 ? -14.729 -18.241 3.360 1.00 93.69 792 ASP A C 1
ATOM 6207 O O . ASP A 1 792 ? -13.993 -18.008 4.334 1.00 93.69 792 ASP A O 1
ATOM 6211 N N . ARG A 1 793 ? -14.466 -19.253 2.531 1.00 88.00 793 ARG A N 1
ATOM 6212 C CA . ARG A 1 793 ? -13.296 -20.130 2.667 1.00 88.00 793 ARG A CA 1
ATOM 6213 C C . ARG A 1 793 ? -11.966 -19.375 2.543 1.00 88.00 793 ARG A C 1
ATOM 6215 O O . ARG A 1 793 ? -10.983 -19.762 3.182 1.00 88.00 793 ARG A O 1
ATOM 6222 N N . GLU A 1 794 ? -11.927 -18.314 1.749 1.00 90.62 794 GLU A N 1
ATOM 6223 C CA . GLU A 1 794 ? -10.769 -17.452 1.520 1.00 90.62 794 GLU A CA 1
ATOM 6224 C C . GLU A 1 794 ? -10.606 -16.348 2.587 1.00 90.62 794 GLU A C 1
ATOM 6226 O O . GLU A 1 794 ? -9.756 -15.472 2.435 1.00 90.62 794 GLU A O 1
ATOM 6231 N N . PHE A 1 795 ? -11.351 -16.423 3.700 1.00 90.75 795 PHE A N 1
ATOM 6232 C CA . PHE A 1 795 ? -11.346 -15.444 4.799 1.00 90.75 795 PHE A CA 1
ATOM 6233 C C . PHE A 1 795 ? -11.831 -14.044 4.392 1.00 90.75 795 PHE A C 1
ATOM 6235 O O . PHE A 1 795 ? -11.405 -13.038 4.967 1.00 90.75 795 PHE A O 1
ATOM 6242 N N . ARG A 1 796 ? -12.720 -13.963 3.402 1.00 93.88 796 ARG A N 1
ATOM 6243 C CA . ARG A 1 796 ? -13.324 -12.711 2.949 1.00 93.88 796 ARG A CA 1
ATOM 6244 C C . ARG A 1 796 ? -14.753 -12.583 3.490 1.00 93.88 796 ARG A C 1
ATOM 6246 O O . ARG A 1 796 ? -15.431 -13.598 3.633 1.00 93.88 796 ARG A O 1
ATOM 6253 N N . PRO A 1 797 ? -15.242 -11.367 3.787 1.00 92.75 797 PRO A N 1
ATOM 6254 C CA . PRO A 1 797 ? -16.526 -11.219 4.463 1.00 92.75 797 PRO A CA 1
ATOM 6255 C C . PRO A 1 797 ? -17.710 -11.551 3.554 1.00 92.75 797 PRO A C 1
ATOM 6257 O O . PRO A 1 797 ? -17.776 -11.073 2.417 1.00 92.75 797 PRO A O 1
ATOM 6260 N N . ILE A 1 798 ? -18.660 -12.309 4.101 1.00 94.62 798 ILE A N 1
ATOM 6261 C CA . ILE A 1 798 ? -19.893 -12.725 3.424 1.00 94.62 798 ILE A CA 1
ATOM 6262 C C . ILE A 1 798 ? -20.780 -11.514 3.105 1.00 94.62 798 ILE A C 1
ATOM 6264 O O . ILE A 1 798 ? -20.767 -10.498 3.818 1.00 94.62 798 ILE A O 1
ATOM 6268 N N . ARG A 1 799 ? -21.527 -11.625 2.002 1.00 94.06 799 ARG A N 1
ATOM 6269 C CA . ARG A 1 799 ? -22.464 -10.621 1.496 1.00 94.06 799 ARG A CA 1
ATOM 6270 C C . ARG A 1 799 ? -23.852 -11.204 1.248 1.00 94.06 799 ARG A C 1
ATOM 6272 O O . ARG A 1 799 ? -24.001 -12.406 1.032 1.00 94.06 799 ARG A O 1
ATOM 6279 N N . ASP A 1 800 ? -24.858 -10.341 1.265 1.00 92.75 800 ASP A N 1
ATOM 6280 C CA . ASP A 1 800 ? -26.185 -10.650 0.732 1.00 92.75 800 ASP A CA 1
ATOM 6281 C C . ASP A 1 800 ? -26.227 -10.487 -0.802 1.00 92.75 800 ASP A C 1
ATOM 6283 O O . ASP A 1 800 ? -25.223 -10.167 -1.449 1.00 92.75 800 ASP A O 1
ATOM 6287 N N . ALA A 1 801 ? -27.399 -10.707 -1.406 1.00 90.00 801 ALA A N 1
ATOM 6288 C CA . ALA A 1 801 ? -27.592 -10.549 -2.849 1.00 90.00 801 ALA A CA 1
ATOM 6289 C C . ALA A 1 801 ? -27.401 -9.098 -3.344 1.00 90.00 801 ALA A C 1
ATOM 6291 O O . ALA A 1 801 ? -27.127 -8.889 -4.523 1.00 90.00 801 ALA A O 1
ATOM 6292 N N . LEU A 1 802 ? -27.534 -8.099 -2.463 1.00 90.31 802 LEU A N 1
ATOM 6293 C CA . LEU A 1 802 ? -27.359 -6.675 -2.776 1.00 90.31 802 LEU A CA 1
ATOM 6294 C C . LEU A 1 802 ? -25.904 -6.209 -2.601 1.00 90.31 802 LEU A C 1
ATOM 6296 O O . LEU A 1 802 ? -25.563 -5.078 -2.952 1.00 90.31 802 LEU A O 1
ATOM 6300 N N . GLY A 1 803 ? -25.034 -7.083 -2.090 1.00 89.19 803 GLY A N 1
ATOM 6301 C CA . GLY A 1 803 ? -23.626 -6.810 -1.842 1.00 89.19 803 GLY A CA 1
ATOM 6302 C C . GLY A 1 803 ? -23.338 -6.161 -0.486 1.00 89.19 803 GLY A C 1
ATOM 6303 O O . GLY A 1 803 ? -22.178 -5.814 -0.242 1.00 89.19 803 GLY A O 1
ATOM 6304 N N . SER A 1 804 ? -24.341 -6.012 0.386 1.00 91.00 804 SER A N 1
ATOM 6305 C CA . SER A 1 804 ? -24.156 -5.548 1.762 1.00 91.00 804 SER A CA 1
ATOM 6306 C C . SER A 1 804 ? -23.492 -6.644 2.594 1.00 91.00 804 SER A C 1
ATOM 6308 O O . SER A 1 804 ? -23.747 -7.835 2.423 1.00 91.00 804 SER A O 1
ATOM 6310 N N . HIS A 1 805 ? -22.572 -6.242 3.468 1.00 88.62 805 HIS A N 1
ATOM 6311 C CA . HIS A 1 805 ? -21.822 -7.157 4.329 1.00 88.62 805 HIS A CA 1
ATOM 6312 C C . HIS A 1 805 ? -22.633 -7.561 5.557 1.00 88.62 805 HIS A C 1
ATOM 6314 O O . HIS A 1 805 ? -23.427 -6.766 6.026 1.00 88.62 805 HIS A O 1
ATOM 6320 N N . ILE A 1 806 ? -22.367 -8.728 6.149 1.00 80.25 806 ILE A N 1
ATOM 6321 C CA . ILE A 1 806 ? -23.123 -9.237 7.315 1.00 80.25 806 ILE A CA 1
ATOM 6322 C C . ILE A 1 806 ? -23.171 -8.299 8.538 1.00 80.25 806 ILE A C 1
ATOM 6324 O O . ILE A 1 806 ? -24.057 -8.413 9.373 1.00 80.25 806 ILE A O 1
ATOM 6328 N N . THR A 1 807 ? -22.227 -7.361 8.653 1.00 76.06 807 THR A N 1
ATOM 6329 C CA . THR A 1 807 ? -22.191 -6.343 9.719 1.00 76.06 807 THR A CA 1
ATOM 6330 C C . THR A 1 807 ? -22.825 -5.007 9.314 1.00 76.06 807 THR A C 1
ATOM 6332 O O . THR A 1 807 ? -22.784 -4.048 10.081 1.00 76.06 807 THR A O 1
ATOM 6335 N N . ASP A 1 808 ? -23.297 -4.883 8.075 1.00 81.56 808 ASP A N 1
ATOM 6336 C CA . ASP A 1 808 ? -23.999 -3.707 7.568 1.00 81.56 808 ASP A CA 1
ATOM 6337 C C . ASP A 1 808 ? -25.450 -3.743 8.077 1.00 81.56 808 ASP A C 1
ATOM 6339 O O . ASP A 1 808 ? -26.123 -4.752 7.879 1.00 81.56 808 ASP A O 1
ATOM 6343 N N . PRO A 1 809 ? -25.984 -2.662 8.674 1.00 76.69 809 PRO A N 1
ATOM 6344 C CA . PRO A 1 809 ? -27.397 -2.586 9.052 1.00 76.69 809 PRO A CA 1
ATOM 6345 C C . PRO A 1 809 ? -28.381 -2.809 7.893 1.00 76.69 809 PRO A C 1
ATOM 6347 O O . PRO A 1 809 ? -29.562 -3.044 8.131 1.00 76.69 809 PRO A O 1
ATOM 6350 N N . LYS A 1 810 ? -27.921 -2.683 6.641 1.00 84.00 810 LYS A N 1
ATOM 6351 C CA . LYS A 1 810 ? -28.712 -2.953 5.432 1.00 84.00 810 LYS A CA 1
ATOM 6352 C C . LYS A 1 810 ? -28.635 -4.400 4.947 1.00 84.00 810 LYS A C 1
ATOM 6354 O O . LYS A 1 810 ? -29.252 -4.699 3.930 1.00 84.00 810 LYS A O 1
ATOM 6359 N N . PHE A 1 811 ? -27.869 -5.255 5.621 1.00 87.25 811 PHE A N 1
ATOM 6360 C CA . PHE A 1 811 ? -27.737 -6.657 5.258 1.00 87.25 811 PHE A CA 1
ATOM 6361 C C . PHE A 1 811 ? -29.093 -7.358 5.282 1.00 87.25 811 PHE A C 1
ATOM 6363 O O . PHE A 1 811 ? -29.741 -7.444 6.325 1.00 87.25 811 PHE A O 1
ATOM 6370 N N . ASP A 1 812 ? -29.497 -7.890 4.135 1.00 87.31 812 ASP A N 1
ATOM 6371 C CA . ASP A 1 812 ? -30.729 -8.647 3.980 1.00 87.31 812 ASP A CA 1
ATOM 6372 C C . ASP A 1 812 ? -30.491 -9.901 3.134 1.00 87.31 812 ASP A C 1
ATOM 6374 O O . ASP A 1 812 ? -30.725 -9.959 1.924 1.00 87.31 812 ASP A O 1
ATOM 6378 N N . ALA A 1 813 ? -30.050 -10.959 3.811 1.00 85.06 813 ALA A N 1
ATOM 6379 C CA . ALA A 1 813 ? -29.885 -12.274 3.206 1.00 85.06 813 ALA A CA 1
ATOM 6380 C C . ALA A 1 813 ? -31.215 -13.002 2.932 1.00 85.06 813 ALA A C 1
ATOM 6382 O O . ALA A 1 813 ? -31.185 -14.116 2.410 1.00 85.06 813 ALA A O 1
ATOM 6383 N N . SER A 1 814 ? -32.378 -12.419 3.251 1.00 82.06 814 SER A N 1
ATOM 6384 C CA . SER A 1 814 ? -33.673 -12.993 2.855 1.00 82.06 814 SER A CA 1
ATOM 6385 C C . SER A 1 814 ? -34.019 -12.689 1.389 1.00 82.06 814 SER A C 1
ATOM 6387 O O . SER A 1 814 ? -34.877 -13.348 0.793 1.00 82.06 814 SER A O 1
ATOM 6389 N N . VAL A 1 815 ? -33.319 -11.729 0.772 1.00 78.62 815 VAL A N 1
ATOM 6390 C CA . VAL A 1 815 ? -33.519 -11.337 -0.625 1.00 78.62 815 VAL A CA 1
ATOM 6391 C C . VAL A 1 815 ? -32.863 -12.344 -1.570 1.00 78.62 815 VAL A C 1
ATOM 6393 O O . VAL A 1 815 ? -31.662 -12.612 -1.527 1.00 78.62 815 VAL A O 1
ATOM 6396 N N . SER A 1 816 ? -33.670 -12.890 -2.478 1.00 71.69 816 SER A N 1
ATOM 6397 C CA . SER A 1 816 ? -33.180 -13.697 -3.598 1.00 71.69 816 SER A CA 1
ATOM 6398 C C . SER A 1 816 ? -32.669 -12.808 -4.743 1.00 71.69 816 SER A C 1
ATOM 6400 O O . SER A 1 816 ? -33.184 -11.704 -4.933 1.00 71.69 816 SER A O 1
ATOM 6402 N N . PRO A 1 817 ? -31.674 -13.268 -5.523 1.00 74.25 817 PRO A N 1
ATOM 6403 C CA . PRO A 1 817 ? -31.093 -12.489 -6.612 1.00 74.25 817 PRO A CA 1
ATOM 6404 C C . PRO A 1 817 ? -32.141 -12.219 -7.703 1.00 74.25 817 PRO A C 1
ATOM 6406 O O . PRO A 1 817 ? -32.967 -13.082 -8.008 1.00 74.25 817 PRO A O 1
ATOM 6409 N N . GLN A 1 818 ? -32.127 -11.013 -8.280 1.00 64.69 818 GLN A N 1
ATOM 6410 C CA . GLN A 1 818 ? -33.119 -10.585 -9.270 1.00 64.69 818 GLN A CA 1
ATOM 6411 C C . GLN A 1 818 ? -32.850 -11.252 -10.630 1.00 64.69 818 GLN A C 1
ATOM 6413 O O . GLN A 1 818 ? -31.945 -10.848 -11.350 1.00 64.69 818 GLN A O 1
ATOM 6418 N N . GLY A 1 819 ? -33.642 -12.256 -11.018 1.00 59.28 819 GLY A N 1
ATOM 6419 C CA . GLY A 1 819 ? -33.525 -12.880 -12.340 1.00 59.28 819 GLY A CA 1
ATOM 6420 C C . GLY A 1 819 ? -34.614 -13.918 -12.633 1.00 59.28 819 GLY A C 1
ATOM 6421 O O . GLY A 1 819 ? -35.267 -14.408 -11.710 1.00 59.28 819 GLY A O 1
ATOM 6422 N N . PRO A 1 820 ? -34.860 -14.271 -13.910 1.00 54.72 820 PRO A N 1
ATOM 6423 C CA . PRO A 1 820 ? -35.806 -15.323 -14.260 1.00 54.72 820 PRO A CA 1
ATOM 6424 C C . PRO A 1 820 ? -35.293 -16.678 -13.750 1.00 54.72 820 PRO A C 1
ATOM 6426 O O . PRO A 1 820 ? -34.429 -17.303 -14.362 1.00 54.72 820 PRO A O 1
ATOM 6429 N N . HIS A 1 821 ? -35.854 -17.147 -12.634 1.00 60.34 821 HIS A N 1
ATOM 6430 C CA . HIS A 1 821 ? -35.557 -18.447 -12.033 1.00 60.34 821 HIS A CA 1
ATOM 6431 C C . HIS A 1 821 ? -36.086 -19.602 -12.900 1.00 60.34 821 HIS A C 1
ATOM 6433 O O . HIS A 1 821 ? -37.052 -20.279 -12.547 1.00 60.34 821 HIS A O 1
ATOM 6439 N N . ARG A 1 822 ? -35.465 -19.877 -14.049 1.00 60.62 822 ARG A N 1
ATOM 6440 C CA . ARG A 1 822 ? -35.571 -21.220 -14.628 1.00 60.62 822 ARG A CA 1
ATOM 6441 C C . ARG A 1 822 ? -34.628 -22.114 -13.846 1.00 60.62 822 ARG A C 1
ATOM 6443 O O . ARG A 1 822 ? -33.431 -22.144 -14.104 1.00 60.62 822 ARG A O 1
ATOM 6450 N N . CYS A 1 823 ? -35.178 -22.794 -12.845 1.00 64.69 823 CYS A N 1
ATOM 6451 C CA . CYS A 1 823 ? -34.449 -23.802 -12.096 1.00 64.69 823 CYS A CA 1
ATOM 6452 C C . CYS A 1 823 ? -34.083 -24.939 -13.060 1.00 64.69 823 CYS A C 1
ATOM 6454 O O . CYS A 1 823 ? -34.954 -25.668 -13.529 1.00 64.69 823 CYS A O 1
ATOM 6456 N N . ILE A 1 824 ? -32.803 -25.027 -13.417 1.00 79.12 824 ILE A N 1
ATOM 6457 C CA . ILE A 1 824 ? -32.260 -26.169 -14.147 1.00 79.12 824 ILE A CA 1
ATOM 6458 C C . ILE A 1 824 ? -31.932 -27.215 -13.088 1.00 79.12 824 ILE A C 1
ATOM 6460 O O . ILE A 1 824 ? -31.042 -26.996 -12.269 1.00 79.12 824 ILE A O 1
ATOM 6464 N N . GLU A 1 825 ? -32.669 -28.318 -13.078 1.00 86.94 825 GLU A N 1
ATOM 6465 C CA . GLU A 1 825 ? -32.356 -29.477 -12.247 1.00 86.94 825 GLU A CA 1
ATOM 6466 C C . GLU A 1 825 ? -31.519 -30.455 -13.072 1.00 86.94 825 GLU A C 1
ATOM 6468 O O . GLU A 1 825 ? -31.920 -30.868 -14.163 1.00 86.94 825 GLU A O 1
ATOM 6473 N N . VAL A 1 826 ? -30.330 -30.789 -12.576 1.00 88.38 826 VAL A N 1
ATOM 6474 C CA . VAL A 1 826 ? -29.413 -31.702 -13.248 1.00 88.38 826 VAL A CA 1
ATOM 6475 C C . VAL A 1 826 ? -29.514 -33.078 -12.607 1.00 88.38 826 VAL A C 1
ATOM 6477 O O . VAL A 1 826 ? -29.097 -33.302 -11.467 1.00 88.38 826 VAL A O 1
ATOM 6480 N N . LEU A 1 827 ? -30.090 -34.004 -13.368 1.00 89.50 827 LEU A N 1
ATOM 6481 C CA . LEU A 1 827 ? -30.325 -35.383 -12.966 1.00 89.50 827 LEU A CA 1
ATOM 6482 C C . LEU A 1 827 ? -29.418 -36.324 -13.758 1.00 89.50 827 LEU A C 1
ATOM 6484 O O . LEU A 1 827 ? -29.221 -36.128 -14.956 1.00 89.50 827 LEU A O 1
ATOM 6488 N N . ASP A 1 828 ? -28.892 -37.356 -13.100 1.00 84.94 828 ASP A N 1
ATOM 6489 C CA . ASP A 1 828 ? -28.179 -38.433 -13.787 1.00 84.94 828 ASP A CA 1
ATOM 6490 C C . ASP A 1 828 ? -29.141 -39.341 -14.581 1.00 84.94 828 ASP A C 1
ATOM 6492 O O . ASP A 1 828 ? -30.369 -39.205 -14.531 1.00 84.94 828 ASP A O 1
ATOM 6496 N N . ASP A 1 829 ? -28.589 -40.322 -15.295 1.00 81.75 829 ASP A N 1
ATOM 6497 C CA . ASP A 1 829 ? -29.362 -41.294 -16.083 1.00 81.75 829 ASP A CA 1
ATOM 6498 C C . ASP A 1 829 ? -30.358 -42.123 -15.254 1.00 81.75 829 ASP A C 1
ATOM 6500 O O . ASP A 1 829 ? -31.306 -42.688 -15.802 1.00 81.75 829 ASP A O 1
ATOM 6504 N N . ARG A 1 830 ? -30.172 -42.184 -13.930 1.00 84.44 830 ARG A N 1
ATOM 6505 C CA . ARG A 1 830 ? -31.068 -42.856 -12.979 1.00 84.44 830 ARG A CA 1
ATOM 6506 C C . ARG A 1 830 ? -32.071 -41.887 -12.347 1.00 84.44 830 ARG A C 1
ATOM 6508 O O . ARG A 1 830 ? -32.724 -42.248 -11.371 1.00 84.44 830 ARG A O 1
ATOM 6515 N N . SER A 1 831 ? -32.192 -40.673 -12.890 1.00 85.44 831 SER A N 1
ATOM 6516 C CA . SER A 1 831 ? -33.037 -39.591 -12.372 1.00 85.44 831 SER A CA 1
ATOM 6517 C C . SER A 1 831 ? -32.685 -39.170 -10.941 1.00 85.44 831 SER A C 1
ATOM 6519 O O . SER A 1 831 ? -33.553 -38.735 -10.187 1.00 85.44 831 SER A O 1
ATOM 6521 N N . ARG A 1 832 ? -31.412 -39.301 -10.548 1.00 87.06 832 ARG A N 1
ATOM 6522 C CA . ARG A 1 832 ? -30.912 -38.850 -9.245 1.00 87.06 832 ARG A CA 1
ATOM 6523 C C . ARG A 1 832 ? -30.292 -37.464 -9.375 1.00 87.06 832 ARG A C 1
ATOM 6525 O O . ARG A 1 832 ? -29.538 -37.202 -10.311 1.00 87.06 832 ARG A O 1
ATOM 6532 N N . ALA A 1 833 ? -30.570 -36.606 -8.399 1.00 90.69 833 ALA A N 1
ATOM 6533 C CA . ALA A 1 833 ? -29.934 -35.302 -8.246 1.00 90.69 833 ALA A CA 1
ATOM 6534 C C . ALA A 1 833 ? -28.403 -35.410 -8.308 1.00 90.69 833 ALA A C 1
ATOM 6536 O O . ALA A 1 833 ? -27.792 -36.137 -7.522 1.00 90.69 833 ALA A O 1
ATOM 6537 N N . THR A 1 834 ? -27.779 -34.678 -9.232 1.00 91.19 834 THR A N 1
ATOM 6538 C CA . THR A 1 834 ? -26.321 -34.666 -9.394 1.00 91.19 834 THR A CA 1
ATOM 6539 C C . THR A 1 834 ? -25.740 -33.376 -8.839 1.00 91.19 834 THR A C 1
ATOM 6541 O O . THR A 1 834 ? -26.115 -32.291 -9.273 1.00 91.19 834 THR A O 1
ATOM 6544 N N . ARG A 1 835 ? -24.784 -33.497 -7.909 1.00 93.25 835 ARG A N 1
ATOM 6545 C CA . ARG A 1 835 ? -23.960 -32.366 -7.468 1.00 93.25 835 ARG A CA 1
ATOM 6546 C C . ARG A 1 835 ? -22.865 -32.093 -8.489 1.00 93.25 835 ARG A C 1
ATOM 6548 O O . ARG A 1 835 ? -22.113 -33.009 -8.813 1.00 93.25 835 ARG A O 1
ATOM 6555 N N . ILE A 1 836 ? -22.791 -30.855 -8.962 1.00 94.81 836 ILE A N 1
ATOM 6556 C CA . ILE A 1 836 ? -21.838 -30.407 -9.975 1.00 94.81 836 ILE A CA 1
ATOM 6557 C C . ILE A 1 836 ? -20.901 -29.371 -9.372 1.00 94.81 836 ILE A C 1
ATOM 6559 O O . ILE A 1 836 ? -21.334 -28.516 -8.602 1.00 94.81 836 ILE A O 1
ATOM 6563 N N . PHE A 1 837 ? -19.634 -29.439 -9.759 1.00 95.88 837 PHE A N 1
ATOM 6564 C CA . PHE A 1 837 ? -18.560 -28.578 -9.298 1.00 95.88 837 PHE A CA 1
ATOM 6565 C C . PHE A 1 837 ? -17.771 -28.011 -10.479 1.00 95.88 837 PHE A C 1
ATOM 6567 O O . PHE A 1 837 ? -17.662 -28.652 -11.526 1.00 95.88 837 PHE A O 1
ATOM 6574 N N . ASP A 1 838 ? -17.192 -26.827 -10.314 1.00 94.44 838 ASP A N 1
ATOM 6575 C CA . ASP A 1 838 ? -16.209 -26.301 -11.263 1.00 94.44 838 ASP A CA 1
ATOM 6576 C C . ASP A 1 838 ? -14.839 -26.993 -11.103 1.00 94.44 838 ASP A C 1
ATOM 6578 O O . ASP A 1 838 ? -14.623 -27.839 -10.228 1.00 94.44 838 ASP A O 1
ATOM 6582 N N . LYS A 1 839 ? -13.867 -26.605 -11.935 1.00 92.31 839 LYS A N 1
ATOM 6583 C CA . LYS A 1 839 ? -12.486 -27.122 -11.871 1.00 92.31 839 LYS A CA 1
ATOM 6584 C C . LYS A 1 839 ? -11.751 -26.817 -10.560 1.00 92.31 839 LYS A C 1
ATOM 6586 O O . LYS A 1 839 ? -10.784 -27.500 -10.232 1.00 92.31 839 LYS A O 1
ATOM 6591 N N . THR A 1 840 ? -12.178 -25.794 -9.821 1.00 91.00 840 THR A N 1
ATOM 6592 C CA . THR A 1 840 ? -11.620 -25.427 -8.508 1.00 91.00 840 THR A CA 1
ATOM 6593 C C . THR A 1 840 ? -12.293 -26.184 -7.362 1.00 91.00 840 THR A C 1
ATOM 6595 O O . THR A 1 840 ? -11.829 -26.131 -6.223 1.00 91.00 840 THR A O 1
ATOM 6598 N N . GLY A 1 841 ? -13.353 -26.937 -7.668 1.00 91.94 841 GLY A N 1
ATOM 6599 C CA . GLY A 1 841 ? -14.158 -27.674 -6.711 1.00 91.94 841 GLY A CA 1
ATOM 6600 C C . GLY A 1 841 ? -15.272 -26.843 -6.078 1.00 91.94 841 GLY A C 1
ATOM 6601 O O . GLY A 1 841 ? -15.823 -27.285 -5.073 1.00 91.94 841 GLY A O 1
ATOM 6602 N N . ARG A 1 842 ? -15.613 -25.663 -6.611 1.00 93.69 842 ARG A N 1
ATOM 6603 C CA . ARG A 1 842 ? -16.748 -24.869 -6.118 1.00 93.69 842 ARG A CA 1
ATOM 6604 C C . ARG A 1 842 ? -18.068 -25.465 -6.612 1.00 93.69 842 ARG A C 1
ATOM 6606 O O . ARG A 1 842 ? -18.150 -25.858 -7.774 1.00 93.69 842 ARG A O 1
ATOM 6613 N N . PRO A 1 843 ? -19.101 -25.533 -5.761 1.00 95.38 843 PRO A N 1
ATOM 6614 C CA . PRO A 1 843 ? -20.384 -26.125 -6.117 1.00 95.38 843 PRO A CA 1
ATOM 6615 C C . PRO A 1 843 ? -21.186 -25.221 -7.062 1.00 95.38 843 PRO A C 1
ATOM 6617 O O . PRO A 1 843 ? -21.390 -24.037 -6.804 1.00 95.38 843 PRO A O 1
ATOM 6620 N N . LEU A 1 844 ? -21.678 -25.812 -8.149 1.00 94.81 844 LEU A N 1
ATOM 6621 C CA . LEU A 1 844 ? -22.506 -25.175 -9.179 1.00 94.81 844 LEU A CA 1
ATOM 6622 C C . LEU A 1 844 ? -23.979 -25.609 -9.102 1.00 94.81 844 LEU A C 1
ATOM 6624 O O . LEU A 1 844 ? -24.853 -24.947 -9.664 1.00 94.81 844 LEU A O 1
ATOM 6628 N N . THR A 1 845 ? -24.269 -26.694 -8.382 1.00 94.00 845 THR A N 1
ATOM 6629 C CA . THR A 1 845 ? -25.624 -27.108 -7.994 1.00 94.00 845 THR A CA 1
ATOM 6630 C C . THR A 1 845 ? -25.714 -27.326 -6.487 1.00 94.00 845 THR A C 1
ATOM 6632 O O . THR A 1 845 ? -24.714 -27.607 -5.825 1.00 94.00 845 THR A O 1
ATOM 6635 N N . ASP A 1 846 ? -26.928 -27.293 -5.948 1.00 91.62 846 ASP A N 1
ATOM 6636 C CA . ASP A 1 846 ? -27.187 -27.737 -4.580 1.00 91.62 846 ASP A CA 1
ATOM 6637 C C . ASP A 1 846 ? -27.258 -29.275 -4.451 1.00 91.62 846 ASP A C 1
ATOM 6639 O O . ASP A 1 846 ? -27.051 -30.031 -5.406 1.00 91.62 846 ASP A O 1
ATOM 6643 N N . CYS A 1 847 ? -27.566 -29.760 -3.243 1.00 88.62 847 CYS A N 1
ATOM 6644 C CA . CYS A 1 847 ? -27.703 -31.192 -2.954 1.00 88.62 847 CYS A CA 1
ATOM 6645 C C . CYS A 1 847 ? -28.890 -31.881 -3.655 1.00 88.62 847 CYS A C 1
ATOM 6647 O O . CYS A 1 847 ? -28.920 -33.109 -3.711 1.00 88.62 847 CYS A O 1
ATOM 6649 N N . LYS A 1 848 ? -29.842 -31.113 -4.198 1.00 90.12 848 LYS A N 1
ATOM 6650 C CA . LYS A 1 848 ? -30.963 -31.598 -5.012 1.00 90.12 848 LYS A CA 1
ATOM 6651 C C . LYS A 1 848 ? -30.672 -31.468 -6.513 1.00 90.12 848 LYS A C 1
ATOM 6653 O O . LYS A 1 848 ? -31.554 -31.711 -7.321 1.00 90.12 848 LYS A O 1
ATOM 6658 N N . GLY A 1 849 ? -29.444 -31.115 -6.901 1.00 90.38 849 GLY A N 1
ATOM 6659 C CA . GLY A 1 849 ? -29.052 -30.963 -8.303 1.00 90.38 849 GLY A CA 1
ATOM 6660 C C . GLY A 1 849 ? -29.613 -29.702 -8.960 1.00 90.38 849 GLY A C 1
ATOM 6661 O O . GLY A 1 849 ? -29.547 -29.569 -10.179 1.00 90.38 849 GLY A O 1
ATOM 6662 N N . ARG A 1 850 ? -30.157 -28.755 -8.187 1.00 91.12 850 ARG A N 1
ATOM 6663 C CA . ARG A 1 850 ? -30.668 -27.487 -8.718 1.00 91.12 850 ARG A CA 1
ATOM 6664 C C . ARG A 1 850 ? -29.503 -26.544 -8.988 1.00 91.12 850 ARG A C 1
ATOM 6666 O O . ARG A 1 850 ? -28.658 -26.349 -8.117 1.00 91.12 850 ARG A O 1
ATOM 6673 N N . CYS A 1 851 ? -29.470 -25.950 -10.177 1.00 91.00 851 CYS A N 1
ATOM 6674 C CA . CYS A 1 851 ? -28.464 -24.968 -10.568 1.00 91.00 851 CYS A CA 1
ATOM 6675 C C . CYS A 1 851 ? -28.449 -23.782 -9.603 1.00 91.00 851 CYS A C 1
ATOM 6677 O O . CYS A 1 851 ? -29.491 -23.218 -9.258 1.00 91.00 851 CYS A O 1
ATOM 6679 N N . MET A 1 852 ? -27.242 -23.391 -9.213 1.00 92.12 852 MET A N 1
ATOM 6680 C CA . MET A 1 852 ? -26.990 -22.218 -8.398 1.00 92.12 852 MET A CA 1
ATOM 6681 C C . MET A 1 852 ? -26.916 -20.960 -9.270 1.00 92.12 852 MET A C 1
ATOM 6683 O O . MET A 1 852 ? -26.651 -21.027 -10.474 1.00 92.12 852 MET A O 1
ATOM 6687 N N . PHE A 1 853 ? -27.155 -19.808 -8.648 1.00 91.00 853 PHE A N 1
ATOM 6688 C CA . PHE A 1 853 ? -27.142 -18.497 -9.293 1.00 91.00 853 PHE A CA 1
ATOM 6689 C C . PHE A 1 853 ? -26.221 -17.560 -8.520 1.00 91.00 853 PHE A C 1
ATOM 6691 O O . PHE A 1 853 ? -26.176 -17.636 -7.288 1.00 91.00 853 PHE A O 1
ATOM 6698 N N . SER A 1 854 ? -25.508 -16.689 -9.228 1.00 92.50 854 SER A N 1
ATOM 6699 C CA . SER A 1 854 ? -24.771 -15.589 -8.605 1.00 92.50 854 SER A CA 1
ATOM 6700 C C . SER A 1 854 ? -25.714 -14.511 -8.060 1.00 92.50 854 SER A C 1
ATOM 6702 O O . SER A 1 854 ? -26.921 -14.525 -8.315 1.00 92.50 854 SER A O 1
ATOM 6704 N N . SER A 1 855 ? -25.168 -13.578 -7.279 1.00 91.81 855 SER A N 1
ATOM 6705 C CA . SER A 1 855 ? -25.919 -12.482 -6.650 1.00 91.81 855 SER A CA 1
ATOM 6706 C C . SER A 1 855 ? -26.632 -11.568 -7.656 1.00 91.81 855 SER A C 1
ATOM 6708 O O . SER A 1 855 ? -27.672 -10.999 -7.339 1.00 91.81 855 SER A O 1
ATOM 6710 N N . ASP A 1 856 ? -26.134 -11.490 -8.892 1.00 89.62 856 ASP A N 1
ATOM 6711 C CA . ASP A 1 856 ? -26.752 -10.780 -10.021 1.00 89.62 856 ASP A CA 1
ATOM 6712 C C . ASP A 1 856 ? -27.873 -11.573 -10.729 1.00 89.62 856 ASP A C 1
ATOM 6714 O O . ASP A 1 856 ? -28.488 -11.068 -11.664 1.00 89.62 856 ASP A O 1
ATOM 6718 N N . GLY A 1 857 ? -28.128 -12.818 -10.316 1.00 88.44 857 GLY A N 1
ATOM 6719 C CA . GLY A 1 857 ? -29.133 -13.696 -10.916 1.00 88.44 857 GLY A CA 1
ATOM 6720 C C . GLY A 1 857 ? -28.651 -14.507 -12.122 1.00 88.44 857 GLY A C 1
ATOM 6721 O O . GLY A 1 857 ? -29.464 -15.203 -12.734 1.00 88.44 857 GLY A O 1
ATOM 6722 N N . SER A 1 858 ? -27.360 -14.474 -12.467 1.00 89.38 858 SER A N 1
ATOM 6723 C CA . SER A 1 858 ? -26.808 -15.284 -13.560 1.00 89.38 858 SER A CA 1
ATOM 6724 C C . SER A 1 858 ? -26.662 -16.765 -13.155 1.00 89.38 858 SER A C 1
ATOM 6726 O O . SER A 1 858 ? -26.168 -17.054 -12.062 1.00 89.38 858 SER A O 1
ATOM 6728 N N . PRO A 1 859 ? -27.068 -17.740 -13.997 1.00 90.88 859 PRO A N 1
ATOM 6729 C CA . PRO A 1 859 ? -26.878 -19.160 -13.700 1.00 90.88 859 PRO A CA 1
ATOM 6730 C C . PRO A 1 859 ? -25.394 -19.541 -13.764 1.00 90.88 859 PRO A C 1
ATOM 6732 O O . PRO A 1 859 ? -24.675 -19.122 -14.675 1.00 90.88 859 PRO A O 1
ATOM 6735 N N . LEU A 1 860 ? -24.945 -20.376 -12.824 1.00 92.62 860 LEU A N 1
ATOM 6736 C CA . LEU A 1 860 ? -23.554 -20.843 -12.779 1.00 92.62 860 LEU A CA 1
ATOM 6737 C C . LEU A 1 860 ? -23.258 -22.002 -13.740 1.00 92.62 860 LEU A C 1
ATOM 6739 O O . LEU A 1 860 ? -22.095 -22.317 -13.976 1.00 92.62 860 LEU A O 1
ATOM 6743 N N . ILE A 1 861 ? -24.298 -22.621 -14.303 1.00 91.75 861 ILE A N 1
ATOM 6744 C CA . ILE A 1 861 ? -24.196 -23.691 -15.296 1.00 91.75 861 ILE A CA 1
ATOM 6745 C C . ILE A 1 861 ? -24.816 -23.222 -16.605 1.00 91.75 861 ILE A C 1
ATOM 6747 O O . ILE A 1 861 ? -25.899 -22.632 -16.631 1.00 91.75 861 ILE A O 1
ATOM 6751 N N . ARG A 1 862 ? -24.146 -23.544 -17.710 1.00 88.44 862 ARG A N 1
ATOM 6752 C CA . ARG A 1 862 ? -24.647 -23.359 -19.069 1.00 88.44 862 ARG A CA 1
ATOM 6753 C C . ARG A 1 862 ? -24.843 -24.711 -19.738 1.00 88.44 862 ARG A C 1
ATOM 6755 O O . ARG A 1 862 ? -23.986 -25.588 -19.665 1.00 88.44 862 ARG A O 1
ATOM 6762 N N . ILE A 1 863 ? -25.969 -24.854 -20.430 1.00 85.00 863 ILE A N 1
ATOM 6763 C CA . ILE A 1 863 ? -26.220 -25.964 -21.349 1.00 85.00 863 ILE A CA 1
ATOM 6764 C C . ILE A 1 863 ? -26.046 -25.397 -22.755 1.00 85.00 863 ILE A C 1
ATOM 6766 O O . ILE A 1 863 ? -26.800 -24.517 -23.164 1.00 85.00 863 ILE A O 1
ATOM 6770 N N . SER A 1 864 ? -25.021 -25.853 -23.472 1.00 77.81 864 SER A N 1
ATOM 6771 C CA . SER A 1 864 ? -24.825 -25.481 -24.880 1.00 77.81 864 SER A CA 1
ATOM 6772 C C . SER A 1 864 ? -25.961 -26.010 -25.764 1.00 77.81 864 SER A C 1
ATOM 6774 O O . SER A 1 864 ? -26.625 -26.979 -25.398 1.00 77.81 864 SER A O 1
ATOM 6776 N N . ASP A 1 865 ? -26.109 -25.477 -26.980 1.00 74.44 865 ASP A N 1
ATOM 6777 C CA . ASP A 1 865 ? -27.065 -25.995 -27.979 1.00 74.44 865 ASP A CA 1
ATOM 6778 C C . ASP A 1 865 ? -26.861 -27.493 -28.281 1.00 74.44 865 ASP A C 1
ATOM 6780 O O . ASP A 1 865 ? -27.785 -28.198 -28.674 1.00 74.44 865 ASP A O 1
ATOM 6784 N N . SER A 1 866 ? -25.643 -27.999 -28.054 1.00 70.25 866 SER A N 1
ATOM 6785 C CA . SER A 1 866 ? -25.291 -29.419 -28.175 1.00 70.25 866 SER A CA 1
ATOM 6786 C C . SER A 1 866 ? -25.669 -30.278 -26.957 1.00 70.25 866 SER A C 1
ATOM 6788 O O . SER A 1 866 ? -25.305 -31.450 -26.904 1.00 70.25 866 SER A O 1
ATOM 6790 N N . GLY A 1 867 ? -26.340 -29.702 -25.956 1.00 75.12 867 GLY A N 1
ATOM 6791 C CA . GLY A 1 867 ? -26.714 -30.362 -24.701 1.00 75.12 867 GLY A CA 1
ATOM 6792 C C . GLY A 1 867 ? -25.569 -30.525 -23.696 1.00 75.12 867 GLY A C 1
ATOM 6793 O O . GLY A 1 867 ? -25.769 -31.105 -22.635 1.00 75.12 867 GLY A O 1
ATOM 6794 N N . ARG A 1 868 ? -24.362 -30.025 -23.998 1.00 82.81 868 ARG A N 1
ATOM 6795 C CA . ARG A 1 868 ? -23.198 -30.158 -23.104 1.00 82.81 868 ARG A CA 1
ATOM 6796 C C . ARG A 1 868 ? -23.239 -29.152 -21.966 1.00 82.81 868 ARG A C 1
ATOM 6798 O O . ARG A 1 868 ? -23.452 -27.964 -22.223 1.00 82.81 868 ARG A O 1
ATOM 6805 N N . LEU A 1 869 ? -22.963 -29.648 -20.764 1.00 90.44 869 LEU A N 1
ATOM 6806 C CA . LEU A 1 869 ? -22.793 -28.865 -19.546 1.00 90.44 869 LEU A CA 1
ATOM 6807 C C . LEU A 1 869 ? -21.406 -28.221 -19.498 1.00 90.44 869 LEU A C 1
ATOM 6809 O O . LEU A 1 869 ? -20.403 -28.875 -19.780 1.00 90.44 869 LEU A O 1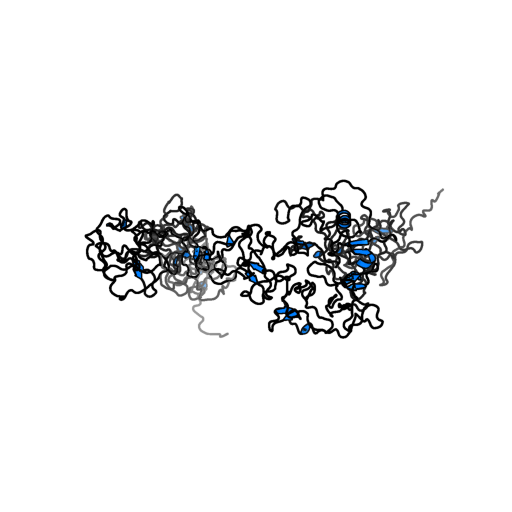
ATOM 6813 N N . ALA A 1 870 ? -21.374 -26.954 -19.112 1.00 91.19 870 ALA A N 1
ATOM 6814 C CA . ALA A 1 870 ? -20.174 -26.200 -18.782 1.00 91.19 870 ALA A CA 1
ATOM 6815 C C . ALA A 1 870 ? -20.500 -25.202 -17.662 1.00 91.19 870 ALA A C 1
ATOM 6817 O O . ALA A 1 870 ? -21.678 -24.928 -17.402 1.00 91.19 870 ALA A O 1
ATOM 6818 N N . ASP A 1 871 ? -19.484 -24.655 -17.004 1.00 92.69 871 ASP A N 1
ATOM 6819 C CA . ASP A 1 871 ? -19.694 -23.548 -16.071 1.00 92.69 871 ASP A CA 1
ATOM 6820 C C . ASP A 1 871 ? -20.026 -22.243 -16.822 1.00 92.69 871 ASP A C 1
ATOM 6822 O O . ASP A 1 871 ? -20.172 -22.206 -18.054 1.00 92.69 871 ASP A O 1
ATOM 6826 N N . ARG A 1 872 ? -20.203 -21.146 -16.079 1.00 88.50 872 ARG A N 1
ATOM 6827 C CA . ARG A 1 872 ? -20.538 -19.842 -16.667 1.00 88.50 872 ARG A CA 1
ATOM 6828 C C . ARG A 1 872 ? -19.414 -19.289 -17.558 1.00 88.50 872 ARG A C 1
ATOM 6830 O O . ARG A 1 872 ? -19.711 -18.509 -18.465 1.00 88.50 872 ARG A O 1
ATOM 6837 N N . GLU A 1 873 ? -18.166 -19.696 -17.341 1.00 89.69 873 GLU A N 1
ATOM 6838 C CA . GLU A 1 873 ? -16.997 -19.355 -18.156 1.00 89.69 873 GLU A CA 1
ATOM 6839 C C . GLU A 1 873 ? -16.852 -20.255 -19.399 1.00 89.69 873 GLU A C 1
ATOM 6841 O O . GLU A 1 873 ? -16.166 -19.884 -20.352 1.00 89.69 873 GLU A O 1
ATOM 6846 N N . GLY A 1 874 ? -17.557 -21.389 -19.444 1.00 88.25 874 GLY A N 1
ATOM 6847 C CA . GLY A 1 874 ? -17.493 -22.367 -20.531 1.00 88.25 874 GLY A CA 1
ATOM 6848 C C . GLY A 1 874 ? -16.469 -23.485 -20.303 1.00 88.25 874 GLY A C 1
ATOM 6849 O O . GLY A 1 874 ? -16.187 -24.245 -21.237 1.00 88.25 874 GLY A O 1
ATOM 6850 N N . ASP A 1 875 ? -15.928 -23.601 -19.090 1.00 90.94 875 ASP A N 1
ATOM 6851 C CA . ASP A 1 875 ? -15.014 -24.664 -18.690 1.00 90.94 875 ASP A CA 1
ATOM 6852 C C . ASP A 1 875 ? -15.766 -25.960 -18.323 1.00 90.94 875 ASP A C 1
ATOM 6854 O O . ASP A 1 875 ? -16.972 -25.984 -18.055 1.00 90.94 875 ASP A O 1
ATOM 6858 N N . THR A 1 876 ? -15.030 -27.076 -18.340 1.00 91.44 876 THR A N 1
ATOM 6859 C CA . THR A 1 876 ? -15.532 -28.401 -17.949 1.00 91.44 876 THR A CA 1
ATOM 6860 C C . THR A 1 876 ? -15.940 -28.417 -16.477 1.00 91.44 876 THR A C 1
ATOM 6862 O O . THR A 1 876 ? -15.193 -27.954 -15.615 1.00 91.44 876 THR A O 1
ATOM 6865 N N . VAL A 1 877 ? -17.086 -29.037 -16.198 1.00 94.94 877 VAL A N 1
ATOM 6866 C CA . VAL A 1 877 ? -17.620 -29.238 -14.846 1.00 94.94 877 VAL A CA 1
ATOM 6867 C C . VAL A 1 877 ? -17.517 -30.701 -14.430 1.00 94.94 877 VAL A C 1
ATOM 6869 O O . VAL A 1 877 ? -17.366 -31.579 -15.278 1.00 94.94 877 VAL A O 1
ATOM 6872 N N . TYR A 1 878 ? -17.602 -30.968 -13.132 1.00 94.81 878 TYR A N 1
ATOM 6873 C CA . TYR A 1 878 ? -17.316 -32.272 -12.537 1.00 94.81 878 TYR A CA 1
ATOM 6874 C C . TYR A 1 878 ? -18.437 -32.710 -11.605 1.00 94.81 878 TYR A C 1
ATOM 6876 O O . TYR A 1 878 ? -19.087 -31.870 -10.990 1.00 94.81 878 TYR A O 1
ATOM 6884 N N . ASP A 1 879 ? -18.659 -34.012 -11.474 1.00 93.25 879 ASP A N 1
ATOM 6885 C CA . ASP A 1 879 ? -19.525 -34.556 -10.429 1.00 93.25 879 ASP A CA 1
ATOM 6886 C C . ASP A 1 879 ? -18.793 -34.701 -9.076 1.00 93.25 879 ASP A C 1
ATOM 6888 O O . ASP A 1 879 ? -17.618 -34.352 -8.932 1.00 93.25 879 ASP A O 1
ATOM 6892 N N . ALA A 1 880 ? -19.493 -35.227 -8.066 1.00 90.69 880 ALA A N 1
ATOM 6893 C CA . ALA A 1 880 ? -18.928 -35.478 -6.737 1.00 90.69 880 ALA A CA 1
ATOM 6894 C C . ALA A 1 880 ? -17.788 -36.518 -6.726 1.00 90.69 880 ALA A C 1
ATOM 6896 O O . ALA A 1 880 ? -16.945 -36.477 -5.830 1.00 90.69 880 ALA A O 1
ATOM 6897 N N . ASP A 1 881 ? -17.731 -37.397 -7.731 1.00 88.44 881 ASP A N 1
ATOM 6898 C CA . ASP A 1 881 ? -16.695 -38.420 -7.906 1.00 88.44 881 ASP A CA 1
ATOM 6899 C C . ASP A 1 881 ? -15.516 -37.899 -8.752 1.00 88.44 881 ASP A C 1
ATOM 6901 O O . ASP A 1 881 ? -14.611 -38.652 -9.116 1.00 88.44 881 ASP A O 1
ATOM 6905 N N . LYS A 1 882 ? -15.493 -36.584 -9.032 1.00 91.12 882 LYS A N 1
ATOM 6906 C CA . LYS A 1 882 ? -14.469 -35.874 -9.819 1.00 91.12 882 LYS A CA 1
ATOM 6907 C C . LYS A 1 882 ? -14.443 -36.294 -11.292 1.00 91.12 882 LYS A C 1
ATOM 6909 O O . LYS A 1 882 ? -13.465 -36.008 -11.990 1.00 91.12 882 LYS A O 1
ATOM 6914 N N . MET A 1 883 ? -15.508 -36.928 -11.783 1.00 91.88 883 MET A N 1
ATOM 6915 C CA . MET A 1 883 ? -15.666 -37.281 -13.189 1.00 91.88 883 MET A CA 1
ATOM 6916 C C . MET A 1 883 ? -16.158 -36.062 -13.980 1.00 91.88 883 MET A C 1
ATOM 6918 O O . MET A 1 883 ? -17.112 -35.400 -13.562 1.00 91.88 883 MET A O 1
ATOM 6922 N N . PRO A 1 884 ? -15.534 -35.742 -15.125 1.00 93.62 884 PRO A N 1
ATOM 6923 C CA . PRO A 1 884 ? -15.938 -34.608 -15.944 1.00 93.62 884 PRO A CA 1
ATOM 6924 C C . PRO A 1 884 ? -17.269 -34.879 -16.651 1.00 93.62 884 PRO A C 1
ATOM 6926 O O . PRO A 1 884 ? -17.524 -35.982 -17.136 1.00 93.62 884 PRO A O 1
ATOM 6929 N N . LEU A 1 885 ? -18.097 -33.845 -16.754 1.00 92.44 885 LEU A N 1
ATOM 6930 C CA . LEU A 1 885 ? -19.373 -33.835 -17.465 1.00 92.44 885 LEU A CA 1
ATOM 6931 C C . LEU A 1 885 ? -19.239 -33.048 -18.777 1.00 92.44 885 LEU A C 1
ATOM 6933 O O . LEU A 1 885 ? -18.275 -32.314 -18.993 1.00 92.44 885 LEU A O 1
ATOM 6937 N N . GLY A 1 886 ? -20.204 -33.206 -19.682 1.00 87.31 886 GLY A N 1
ATOM 6938 C CA . GLY A 1 886 ? -20.196 -32.543 -20.987 1.00 87.31 886 GLY A CA 1
ATOM 6939 C C . GLY A 1 886 ? -19.075 -33.016 -21.922 1.00 87.31 886 GLY A C 1
ATOM 6940 O O . GLY A 1 886 ? -18.757 -32.322 -22.895 1.00 87.31 886 GLY A O 1
ATOM 6941 N N . CYS A 1 887 ? -18.468 -34.180 -21.653 1.00 87.44 887 CYS A N 1
ATOM 6942 C CA . CYS A 1 887 ? -17.407 -34.744 -22.479 1.00 87.44 887 CYS A CA 1
ATOM 6943 C C . CYS A 1 887 ? -17.922 -35.105 -23.877 1.00 87.44 887 CYS A C 1
ATOM 6945 O O . CYS A 1 887 ? -19.099 -35.392 -24.100 1.00 87.44 887 CYS A O 1
ATOM 6947 N N . GLY A 1 888 ? -17.011 -35.111 -24.847 1.00 79.75 888 GLY A N 1
ATOM 6948 C CA . GLY A 1 888 ? -17.302 -35.554 -26.203 1.00 79.75 888 GLY A CA 1
ATOM 6949 C C . GLY A 1 888 ? -16.067 -36.144 -26.880 1.00 79.75 888 GLY A C 1
ATOM 6950 O O . GLY A 1 888 ? -14.951 -35.869 -26.445 1.00 79.75 888 GLY A O 1
ATOM 6951 N N . PRO A 1 889 ? -16.245 -36.894 -27.980 1.00 71.56 889 PRO A N 1
ATOM 6952 C CA . PRO A 1 889 ? -15.185 -37.690 -28.612 1.00 71.56 889 PRO A CA 1
ATOM 6953 C C . PRO A 1 889 ? -14.025 -36.875 -29.214 1.00 71.56 889 PRO A C 1
ATOM 6955 O O . PRO A 1 889 ? -13.034 -37.453 -29.632 1.00 71.56 889 PRO A O 1
ATOM 6958 N N . GLY A 1 890 ? -14.136 -35.544 -29.276 1.00 77.06 890 GLY A N 1
ATOM 6959 C CA . GLY A 1 890 ? -13.112 -34.648 -29.831 1.00 77.06 890 GLY A CA 1
ATOM 6960 C C . GLY A 1 890 ? -12.443 -33.726 -28.810 1.00 77.06 890 GLY A C 1
ATOM 6961 O O . GLY A 1 890 ? -1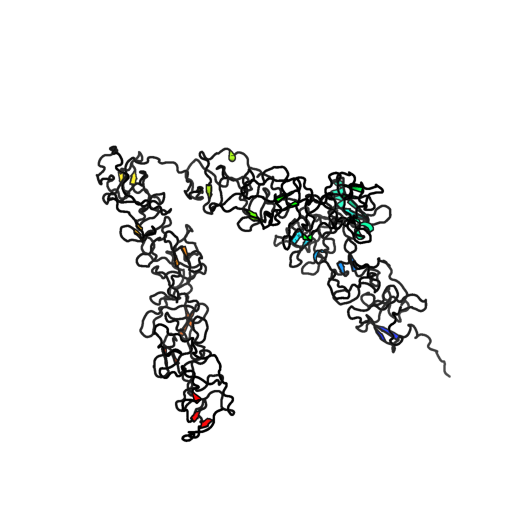1.792 -32.765 -29.209 1.00 77.06 890 GLY A O 1
ATOM 6962 N N . LYS A 1 891 ? -12.649 -33.943 -27.505 1.00 85.38 891 LYS A N 1
ATOM 6963 C CA . LYS A 1 891 ? -11.999 -33.162 -26.444 1.00 85.38 891 LYS A CA 1
ATOM 6964 C C . LYS A 1 891 ? -11.298 -34.097 -25.456 1.00 85.38 891 LYS A C 1
ATOM 6966 O O . LYS A 1 891 ? -11.834 -35.169 -25.178 1.00 85.38 891 LYS A O 1
ATOM 6971 N N . PRO A 1 892 ? -10.144 -33.688 -24.905 1.00 90.31 892 PRO A N 1
ATOM 6972 C CA . PRO A 1 892 ? -9.465 -34.474 -23.892 1.00 90.31 892 PRO A CA 1
ATOM 6973 C C . PRO A 1 892 ? -10.297 -34.496 -22.609 1.00 90.31 892 PRO A C 1
ATOM 6975 O O . PRO A 1 892 ? -10.788 -33.460 -22.148 1.00 90.31 892 PRO A O 1
ATOM 6978 N N . ILE A 1 893 ? -10.435 -35.681 -22.031 1.00 92.69 893 ILE A N 1
ATOM 6979 C CA . ILE A 1 893 ? -11.052 -35.911 -20.733 1.00 92.69 893 ILE A CA 1
ATOM 6980 C C . ILE A 1 893 ? -9.992 -35.618 -19.681 1.00 92.69 893 ILE A C 1
ATOM 6982 O O . ILE A 1 893 ? -8.960 -36.287 -19.594 1.00 92.69 893 ILE A O 1
ATOM 6986 N N . LYS A 1 894 ? -10.235 -34.569 -18.903 1.00 92.06 894 LYS A N 1
ATOM 6987 C CA . LYS A 1 894 ? -9.305 -34.065 -17.899 1.00 92.06 894 LYS A CA 1
ATOM 6988 C C . LYS A 1 894 ? -9.938 -34.145 -16.526 1.00 92.06 894 LYS A C 1
ATOM 6990 O O . LYS A 1 894 ? -11.147 -34.021 -16.388 1.00 92.06 894 LYS A O 1
ATOM 6995 N N . TYR A 1 895 ? -9.092 -34.333 -15.529 1.00 90.94 895 TYR A N 1
ATOM 6996 C CA . TYR A 1 895 ? -9.437 -34.263 -14.116 1.00 90.94 895 TYR A CA 1
ATOM 6997 C C . TYR A 1 895 ? -9.509 -32.792 -13.658 1.00 90.94 895 TYR A C 1
ATOM 6999 O O . TYR A 1 895 ? -8.899 -31.951 -14.326 1.00 90.94 895 TYR A O 1
ATOM 7007 N N . PRO A 1 896 ? -10.126 -32.453 -12.502 1.00 90.06 896 PRO A N 1
ATOM 7008 C CA . PRO A 1 896 ? -10.187 -31.067 -12.009 1.00 90.06 896 PRO A CA 1
ATOM 7009 C C . PRO A 1 896 ? -8.843 -30.321 -11.980 1.00 90.06 896 PRO A C 1
ATOM 7011 O O . PRO A 1 896 ? -8.775 -29.134 -12.280 1.00 90.06 896 PRO A O 1
ATOM 7014 N N . CYS A 1 897 ? -7.735 -31.023 -11.716 1.00 87.69 897 CYS A N 1
ATOM 7015 C CA . CYS A 1 897 ? -6.386 -30.445 -11.735 1.00 87.69 897 CYS A CA 1
ATOM 7016 C C . CYS A 1 897 ? -5.822 -30.165 -13.147 1.00 87.69 897 CYS A C 1
ATOM 7018 O O . CYS A 1 897 ? -4.646 -29.829 -13.282 1.00 87.69 897 CYS A O 1
ATOM 7020 N N . GLY A 1 898 ? -6.620 -30.349 -14.201 1.00 88.81 898 GLY A N 1
ATOM 7021 C CA . GLY A 1 898 ? -6.255 -30.143 -15.604 1.00 88.81 898 GLY A CA 1
ATOM 7022 C C . GLY A 1 898 ? -5.454 -31.283 -16.239 1.00 88.81 898 GLY A C 1
ATOM 7023 O O . GLY A 1 898 ? -5.190 -31.236 -17.443 1.00 88.81 898 GLY A O 1
ATOM 7024 N N . LYS A 1 899 ? -5.073 -32.306 -15.465 1.00 90.75 899 LYS A N 1
ATOM 7025 C CA . LYS A 1 899 ? -4.327 -33.467 -15.965 1.00 90.75 899 LYS A CA 1
ATOM 7026 C C . LYS A 1 899 ? -5.234 -34.420 -16.763 1.00 90.75 899 LYS A C 1
ATOM 7028 O O . LYS A 1 899 ? -6.387 -34.603 -16.366 1.00 90.75 899 LYS A O 1
ATOM 7033 N N . PRO A 1 900 ? -4.726 -35.047 -17.838 1.00 91.00 900 PRO A N 1
ATOM 7034 C CA . PRO A 1 900 ? -5.428 -36.098 -18.573 1.00 91.00 900 PRO A CA 1
ATOM 7035 C C . PRO A 1 900 ? -5.906 -37.251 -17.690 1.00 91.00 900 PRO A C 1
ATOM 7037 O O . PRO A 1 900 ? -5.171 -37.700 -16.809 1.00 91.00 900 PRO A O 1
ATOM 7040 N N . MET A 1 901 ? -7.111 -37.755 -17.953 1.00 93.19 901 MET A N 1
ATOM 7041 C CA . MET A 1 901 ? -7.611 -38.986 -17.343 1.00 93.19 901 MET A CA 1
ATOM 7042 C C . MET A 1 901 ? -7.242 -40.194 -18.206 1.00 93.19 901 MET A C 1
ATOM 7044 O O . MET A 1 901 ? -7.587 -40.245 -19.386 1.00 93.19 901 MET A O 1
ATOM 7048 N N . ARG A 1 902 ? -6.582 -41.182 -17.598 1.00 91.56 902 ARG A N 1
ATOM 7049 C CA . ARG A 1 902 ? -6.275 -42.495 -18.174 1.00 91.56 902 ARG A CA 1
ATOM 7050 C C . ARG A 1 902 ? -7.292 -43.513 -17.665 1.00 91.56 902 ARG A C 1
ATOM 7052 O O . ARG A 1 902 ? -7.283 -43.865 -16.487 1.00 91.56 902 ARG A O 1
ATOM 7059 N N . LEU A 1 903 ? -8.185 -43.931 -18.555 1.00 94.75 903 LEU A N 1
ATOM 7060 C CA . LEU A 1 903 ? -9.261 -44.879 -18.274 1.00 94.75 903 LEU A CA 1
ATOM 7061 C C . LEU A 1 903 ? -8.976 -46.204 -18.975 1.00 94.75 903 LEU A C 1
ATOM 7063 O O . LEU A 1 903 ? -8.451 -46.205 -20.088 1.00 94.75 903 LEU A O 1
ATOM 7067 N N . TYR A 1 904 ? -9.358 -47.310 -18.345 1.00 95.06 904 TYR A N 1
ATOM 7068 C CA . TYR A 1 904 ? -9.178 -48.662 -18.865 1.00 95.06 904 TYR A CA 1
ATOM 7069 C C . TYR A 1 904 ? -10.482 -49.462 -18.802 1.00 95.06 904 TYR A C 1
ATOM 7071 O O . TYR A 1 904 ? -11.364 -49.154 -18.001 1.00 95.06 904 TYR A O 1
ATOM 7079 N N . ASP A 1 905 ? -10.605 -50.491 -19.639 1.00 95.69 905 ASP A N 1
ATOM 7080 C CA . ASP A 1 905 ? -11.659 -51.499 -19.508 1.00 95.69 905 ASP A CA 1
ATOM 7081 C C . ASP A 1 905 ? -11.287 -52.590 -18.485 1.00 95.69 905 ASP A C 1
ATOM 7083 O O . ASP A 1 905 ? -10.180 -52.635 -17.941 1.00 95.69 905 ASP A O 1
ATOM 7087 N N . SER A 1 906 ? -12.214 -53.523 -18.252 1.00 94.31 906 SER A N 1
ATOM 7088 C CA . SER A 1 906 ? -12.012 -54.687 -17.368 1.00 94.31 906 SER A CA 1
ATOM 7089 C C . SER A 1 906 ? -10.858 -55.618 -17.775 1.00 94.31 906 SER A C 1
ATOM 7091 O O . SER A 1 906 ? -10.404 -56.437 -16.977 1.00 94.31 906 SER A O 1
ATOM 7093 N N . CYS A 1 907 ? -10.368 -55.510 -19.012 1.00 92.06 907 CYS A N 1
ATOM 7094 C CA . CYS A 1 907 ? -9.225 -56.251 -19.539 1.00 92.06 907 CYS A CA 1
ATOM 7095 C C . CYS A 1 907 ? -7.925 -55.429 -19.494 1.00 92.06 907 CYS A C 1
ATOM 7097 O O . CYS A 1 907 ? -6.944 -55.818 -20.138 1.00 92.06 907 CYS A O 1
ATOM 7099 N N . ALA A 1 908 ? -7.911 -54.310 -18.761 1.00 92.56 908 ALA A N 1
ATOM 7100 C CA . ALA A 1 908 ? -6.813 -53.353 -18.681 1.00 92.56 908 ALA A CA 1
ATOM 7101 C C . ALA A 1 908 ? -6.450 -52.690 -20.025 1.00 92.56 908 ALA A C 1
ATOM 7103 O O . ALA A 1 908 ? -5.350 -52.149 -20.158 1.00 92.56 908 ALA A O 1
ATOM 7104 N N . TRP A 1 909 ? -7.329 -52.721 -21.033 1.00 93.19 909 TRP A N 1
ATOM 7105 C CA . TRP A 1 909 ? -7.109 -51.996 -22.287 1.00 93.19 909 TRP A CA 1
ATOM 7106 C C . TRP A 1 909 ? -7.396 -50.509 -22.102 1.00 93.19 909 TRP A C 1
ATOM 7108 O O . TRP A 1 909 ? -8.416 -50.175 -21.502 1.00 93.19 909 TRP A O 1
ATOM 7118 N N . PRO A 1 910 ? -6.539 -49.611 -22.617 1.00 93.94 910 PRO A N 1
ATOM 7119 C CA . PRO A 1 910 ? -6.768 -48.182 -22.502 1.00 93.94 910 PRO A CA 1
ATOM 7120 C C . PRO A 1 910 ? -7.997 -47.772 -23.318 1.00 93.94 910 PRO A C 1
ATOM 7122 O O . PRO A 1 910 ? -8.225 -48.256 -24.428 1.00 93.94 910 PRO A O 1
ATOM 7125 N N . LEU A 1 911 ? -8.773 -46.854 -22.753 1.00 94.94 911 LEU A N 1
ATOM 7126 C CA . LEU A 1 911 ? -9.950 -46.220 -23.349 1.00 94.94 911 LEU A CA 1
ATOM 7127 C C . LEU A 1 911 ? -9.682 -44.756 -23.712 1.00 94.94 911 LEU A C 1
ATOM 7129 O O . LEU A 1 911 ? -10.402 -44.179 -24.527 1.00 94.94 911 LEU A O 1
ATOM 7133 N N . THR A 1 912 ? -8.643 -44.167 -23.124 1.00 93.69 912 THR A N 1
ATOM 7134 C CA . THR A 1 912 ? -8.128 -42.835 -23.439 1.00 93.69 912 THR A CA 1
ATOM 7135 C C . THR A 1 912 ? -6.634 -42.894 -23.738 1.00 93.69 912 THR A C 1
ATOM 7137 O O . THR A 1 912 ? -5.930 -43.792 -23.272 1.00 93.69 912 THR A O 1
ATOM 7140 N N . ASP A 1 913 ? -6.144 -41.951 -24.540 1.00 90.62 913 ASP A N 1
ATOM 7141 C CA . ASP A 1 913 ? -4.711 -41.793 -24.782 1.00 90.62 913 ASP A CA 1
ATOM 7142 C C . ASP A 1 913 ? -3.998 -41.054 -23.631 1.00 90.62 913 ASP A C 1
ATOM 7144 O O . ASP A 1 913 ? -4.579 -40.733 -22.589 1.00 90.62 913 ASP A O 1
ATOM 7148 N N . LYS A 1 914 ? -2.703 -40.774 -23.817 1.00 86.75 914 LYS A N 1
ATOM 7149 C CA . LYS A 1 914 ? -1.873 -40.082 -22.820 1.00 86.75 914 LYS A CA 1
ATOM 7150 C C . LYS A 1 914 ? -2.325 -38.642 -22.531 1.00 86.75 914 LYS A C 1
ATOM 7152 O O . LYS A 1 914 ? -2.074 -38.156 -21.429 1.00 86.75 914 LYS A O 1
ATOM 7157 N N . GLU A 1 915 ? -2.971 -37.986 -23.498 1.00 89.31 915 GLU A N 1
ATOM 7158 C CA . GLU A 1 915 ? -3.498 -36.618 -23.408 1.00 89.31 915 GLU A CA 1
ATOM 7159 C C . GLU A 1 915 ? -4.972 -36.601 -22.957 1.00 89.31 915 GLU A C 1
ATOM 7161 O O . GLU A 1 915 ? -5.546 -35.538 -22.698 1.00 89.31 915 GLU A O 1
ATOM 7166 N N . GLY A 1 916 ? -5.571 -37.784 -22.779 1.00 91.69 916 GLY A N 1
ATOM 7167 C CA . GLY A 1 916 ? -6.920 -37.991 -22.269 1.00 91.69 916 GLY A CA 1
ATOM 7168 C C . GLY A 1 916 ? -7.983 -38.010 -23.363 1.00 91.69 916 GLY A C 1
ATOM 7169 O O . GLY A 1 916 ? -9.171 -37.961 -23.042 1.00 91.69 916 GLY A O 1
ATOM 7170 N N . PHE A 1 917 ? -7.617 -38.052 -24.646 1.00 92.31 917 PHE A N 1
ATOM 7171 C CA . PHE A 1 917 ? -8.608 -38.186 -25.712 1.00 92.31 917 PHE A CA 1
ATOM 7172 C C . PHE A 1 917 ? -9.203 -39.594 -25.713 1.00 92.31 917 PHE A C 1
ATOM 7174 O O . PHE A 1 917 ? -8.452 -40.568 -25.621 1.00 92.31 917 PHE A O 1
ATOM 7181 N N . PRO A 1 918 ? -10.536 -39.732 -25.845 1.00 93.94 918 PRO A N 1
ATOM 7182 C CA . PRO A 1 918 ? -11.164 -41.028 -26.059 1.00 93.94 918 PRO A CA 1
ATOM 7183 C C . PRO A 1 918 ? -10.592 -41.717 -27.297 1.00 93.94 918 PRO A C 1
ATOM 7185 O O . PRO A 1 918 ? -10.579 -41.152 -28.392 1.00 93.94 918 PRO A O 1
ATOM 7188 N N . LEU A 1 919 ? -10.152 -42.958 -27.127 1.00 93.25 919 LEU A N 1
ATOM 7189 C CA . LEU A 1 919 ? -9.653 -43.769 -28.225 1.00 93.25 919 LEU A CA 1
ATOM 7190 C C . LEU A 1 919 ? -10.807 -44.185 -29.140 1.00 93.25 919 LEU A C 1
ATOM 7192 O O . LEU A 1 919 ? -11.913 -44.472 -28.681 1.00 93.25 919 LEU A O 1
ATOM 7196 N N . LEU A 1 920 ? -10.558 -44.226 -30.448 1.00 93.38 920 LEU A N 1
ATOM 7197 C CA . LEU A 1 920 ? -11.550 -44.618 -31.449 1.00 93.38 920 LEU A CA 1
ATOM 7198 C C . LEU A 1 920 ? -11.187 -45.984 -32.030 1.00 93.38 920 LEU A C 1
ATOM 7200 O O . LEU A 1 920 ? -10.022 -46.263 -32.288 1.00 93.38 920 LEU A O 1
ATOM 7204 N N . THR A 1 921 ? -12.188 -46.821 -32.282 1.00 92.56 921 THR A N 1
ATOM 7205 C CA . THR A 1 921 ? -12.060 -48.023 -33.125 1.00 92.56 921 THR A CA 1
ATOM 7206 C C . THR A 1 921 ? -11.781 -47.642 -34.583 1.00 92.56 921 THR A C 1
ATOM 7208 O O . THR A 1 921 ? -12.013 -46.498 -34.974 1.00 92.56 921 THR A O 1
ATOM 7211 N N . ALA A 1 922 ? -11.350 -48.596 -35.418 1.00 88.56 922 ALA A N 1
ATOM 7212 C CA . ALA A 1 922 ? -11.108 -48.335 -36.848 1.00 88.56 922 ALA A CA 1
ATOM 7213 C C . ALA A 1 922 ? -12.358 -47.769 -37.559 1.00 88.56 922 ALA A C 1
ATOM 7215 O O . ALA A 1 922 ? -12.267 -46.891 -38.404 1.00 88.56 922 ALA A O 1
ATOM 7216 N N . GLY A 1 923 ? -13.556 -48.185 -37.131 1.00 87.62 923 GLY A N 1
ATOM 7217 C CA . GLY A 1 923 ? -14.831 -47.651 -37.627 1.00 87.62 923 GLY A CA 1
ATOM 7218 C C . GLY A 1 923 ? -15.233 -46.281 -37.060 1.00 87.62 923 GLY A C 1
ATOM 7219 O O . GLY A 1 923 ? -16.402 -45.912 -37.170 1.00 87.62 923 GLY A O 1
ATOM 7220 N N . GLY A 1 924 ? -14.330 -45.566 -36.381 1.00 88.88 924 GLY A N 1
ATOM 7221 C CA . GLY A 1 924 ? -14.572 -44.237 -35.811 1.00 88.88 924 GLY A CA 1
ATOM 7222 C C . GLY A 1 924 ? -15.470 -44.211 -34.569 1.00 88.88 924 GLY A C 1
ATOM 7223 O O . GLY A 1 924 ? -15.835 -43.136 -34.099 1.00 88.88 924 GLY A O 1
ATOM 7224 N N . ARG A 1 925 ? -15.848 -45.372 -34.013 1.00 91.25 925 ARG A N 1
ATOM 7225 C CA . ARG A 1 925 ? -16.640 -45.434 -32.772 1.00 91.25 925 ARG A CA 1
ATOM 7226 C C . ARG A 1 925 ? -15.736 -45.241 -31.563 1.00 91.25 925 ARG A C 1
ATOM 7228 O O . ARG A 1 925 ? -14.718 -45.925 -31.478 1.00 91.25 925 ARG A O 1
ATOM 7235 N N . SER A 1 926 ? -16.134 -44.375 -30.635 1.00 92.69 926 SER A N 1
ATOM 7236 C CA . SER A 1 926 ? -15.440 -44.179 -29.358 1.00 92.69 926 SER A CA 1
ATOM 7237 C C . SER A 1 926 ? -15.407 -45.471 -28.548 1.00 92.69 926 SER A C 1
ATOM 7239 O O . SER A 1 926 ? -16.433 -46.130 -28.398 1.00 92.69 926 SER A O 1
ATOM 7241 N N . MET A 1 927 ? -14.239 -45.820 -28.014 1.00 93.44 927 MET A N 1
ATOM 7242 C CA . MET A 1 927 ? -14.072 -46.909 -27.052 1.00 93.44 927 MET A CA 1
ATOM 7243 C C . MET A 1 927 ? -14.713 -46.598 -25.700 1.00 93.44 927 MET A C 1
ATOM 7245 O O . MET A 1 927 ? -14.937 -47.507 -24.910 1.00 93.44 927 MET A O 1
ATOM 7249 N N . LEU A 1 928 ? -15.010 -45.324 -25.452 1.00 94.25 928 LEU A N 1
ATOM 7250 C CA . LEU A 1 928 ? -15.631 -44.822 -24.241 1.00 94.25 928 LEU A CA 1
ATOM 7251 C C . LEU A 1 928 ? -17.046 -44.322 -24.548 1.00 94.25 928 LEU A C 1
ATOM 7253 O O . LEU A 1 928 ? -17.231 -43.460 -25.415 1.00 94.25 928 LEU A O 1
ATOM 7257 N N . LEU A 1 929 ? -18.031 -44.839 -23.821 1.00 92.56 929 LEU A N 1
ATOM 7258 C CA . LEU A 1 929 ? -19.408 -44.364 -23.836 1.00 92.56 929 LEU A CA 1
ATOM 7259 C C . LEU A 1 929 ? -19.610 -43.323 -22.734 1.00 92.56 929 LEU A C 1
ATOM 7261 O O . LEU A 1 929 ? -19.093 -43.458 -21.620 1.00 92.56 929 LEU A O 1
ATOM 7265 N N . VAL A 1 930 ? -20.387 -42.291 -23.054 1.00 91.31 930 VAL A N 1
ATOM 7266 C CA . VAL A 1 930 ? -20.781 -41.247 -22.106 1.00 91.31 930 VAL A CA 1
ATOM 7267 C C . VAL A 1 930 ? -22.277 -41.317 -21.806 1.00 91.31 930 VAL A C 1
ATOM 7269 O O . VAL A 1 930 ? -23.057 -41.717 -22.672 1.00 91.31 930 VAL A O 1
ATOM 7272 N N . ASP A 1 931 ? -22.662 -40.942 -20.587 1.00 90.00 931 ASP A N 1
ATOM 7273 C CA . ASP A 1 931 ? -24.062 -40.826 -20.157 1.00 90.00 931 ASP A CA 1
ATOM 7274 C C . ASP A 1 931 ? -24.761 -39.599 -20.788 1.00 90.00 931 ASP A C 1
ATOM 7276 O O . ASP A 1 931 ? -24.163 -38.852 -21.574 1.00 90.00 931 ASP A O 1
ATOM 7280 N N . ARG A 1 932 ? -26.037 -39.346 -20.450 1.00 86.44 932 ARG A N 1
ATOM 7281 C CA . ARG A 1 932 ? -26.780 -38.184 -20.988 1.00 86.44 932 ARG A CA 1
ATOM 7282 C C . ARG A 1 932 ? -26.216 -36.832 -20.555 1.00 86.44 932 ARG A C 1
ATOM 7284 O O . ARG A 1 932 ? -26.493 -35.832 -21.212 1.00 86.44 932 ARG A O 1
ATOM 7291 N N . LEU A 1 933 ? -25.442 -36.791 -19.473 1.00 88.69 933 LEU A N 1
ATOM 7292 C CA . LEU A 1 933 ? -24.746 -35.597 -18.997 1.00 88.69 933 LEU A CA 1
ATOM 7293 C C . LEU A 1 933 ? -23.365 -35.443 -19.648 1.00 88.69 933 LEU A C 1
ATOM 7295 O O . LEU A 1 933 ? -22.671 -34.463 -19.379 1.00 88.69 933 LEU A O 1
ATOM 7299 N N . GLY A 1 934 ? -22.950 -36.382 -20.503 1.00 89.06 934 GLY A N 1
ATOM 7300 C CA . GLY A 1 934 ? -21.616 -36.418 -21.090 1.00 89.06 934 GLY A CA 1
ATOM 7301 C C . GLY A 1 934 ? -20.540 -36.894 -20.110 1.00 89.06 934 GLY A C 1
ATOM 7302 O O . GLY A 1 934 ? -19.375 -36.552 -20.293 1.00 89.06 934 GLY A O 1
ATOM 7303 N N . ARG A 1 935 ? -20.898 -37.635 -19.058 1.00 92.00 935 ARG A N 1
ATOM 7304 C CA . ARG A 1 935 ? -19.961 -38.258 -18.112 1.00 92.00 935 ARG A CA 1
ATOM 7305 C C . ARG A 1 935 ? -19.424 -39.565 -18.687 1.00 92.00 935 ARG A C 1
ATOM 7307 O O . ARG A 1 935 ? -20.231 -40.349 -19.184 1.00 92.00 935 ARG A O 1
ATOM 7314 N N . PRO A 1 936 ? -18.119 -39.867 -18.595 1.00 93.69 936 PRO A N 1
ATOM 7315 C CA . PRO A 1 936 ? -17.607 -41.204 -18.893 1.00 93.69 936 PRO A CA 1
ATOM 7316 C C . PRO A 1 936 ? -18.334 -42.258 -18.051 1.00 93.69 936 PRO A C 1
ATOM 7318 O O . PRO A 1 936 ? -18.281 -42.203 -16.824 1.00 93.69 936 PRO A O 1
ATOM 7321 N N . ALA A 1 937 ? -19.025 -43.189 -18.709 1.00 91.81 937 ALA A N 1
ATOM 7322 C CA . ALA A 1 937 ? -19.930 -44.122 -18.041 1.00 91.81 937 ALA A CA 1
ATOM 7323 C C . ALA A 1 937 ? -19.494 -45.583 -18.179 1.00 91.81 937 ALA A C 1
ATOM 7325 O O . ALA A 1 937 ? -19.579 -46.341 -17.218 1.00 91.81 937 ALA A O 1
ATOM 7326 N N . SER A 1 938 ? -19.057 -45.988 -19.372 1.00 94.38 938 SER A N 1
ATOM 7327 C CA . SER A 1 938 ? -18.682 -47.378 -19.657 1.00 94.38 938 SER A CA 1
ATOM 7328 C C . SER A 1 938 ? -17.761 -47.490 -20.869 1.00 94.38 938 SER A C 1
ATOM 7330 O O . SER A 1 938 ? -17.595 -46.530 -21.627 1.00 94.38 938 SER A O 1
ATOM 7332 N N . ASP A 1 939 ? -17.143 -48.654 -21.048 1.00 95.19 939 ASP A N 1
ATOM 7333 C CA . ASP A 1 939 ? -16.477 -49.005 -22.302 1.00 95.19 939 ASP A CA 1
ATOM 7334 C C . ASP A 1 939 ? -17.499 -49.221 -23.444 1.00 95.19 939 ASP A C 1
ATOM 7336 O O . ASP A 1 939 ? -18.714 -49.232 -23.238 1.00 95.19 939 ASP A O 1
ATOM 7340 N N . LEU A 1 940 ? -17.020 -49.418 -24.675 1.00 93.31 940 LEU A N 1
ATOM 7341 C CA . LEU A 1 940 ? -17.854 -49.637 -25.867 1.00 93.31 940 LEU A CA 1
ATOM 7342 C C . LEU A 1 940 ? -18.821 -50.835 -25.755 1.00 93.31 940 LEU A C 1
ATOM 7344 O O . LEU A 1 940 ? -19.810 -50.890 -26.486 1.00 93.31 940 LEU A O 1
ATOM 7348 N N . ASN A 1 941 ? -18.550 -51.790 -24.864 1.00 92.69 941 ASN A N 1
ATOM 7349 C CA . ASN A 1 941 ? -19.385 -52.966 -24.622 1.00 92.69 941 ASN A CA 1
ATOM 7350 C C . ASN A 1 941 ? -20.330 -52.789 -23.418 1.00 92.69 941 ASN A C 1
ATOM 7352 O O . ASN A 1 941 ? -21.038 -53.734 -23.067 1.00 92.69 941 ASN A O 1
ATOM 7356 N N . GLY A 1 942 ? -20.353 -51.610 -22.787 1.00 92.06 942 GLY A N 1
ATOM 7357 C CA . GLY A 1 942 ? -21.125 -51.346 -21.572 1.00 92.06 942 GLY A CA 1
ATOM 7358 C C . GLY A 1 942 ? -20.460 -51.857 -20.287 1.00 92.06 942 GLY A C 1
ATOM 7359 O O . GLY A 1 942 ? -21.132 -51.949 -19.262 1.00 92.06 942 GLY A O 1
ATOM 7360 N N . GLY A 1 943 ? -19.174 -52.218 -20.337 1.00 93.88 943 GLY A N 1
ATOM 7361 C CA . GLY A 1 943 ? -18.377 -52.618 -19.179 1.00 93.88 943 GLY A CA 1
ATOM 7362 C C . GLY A 1 943 ? -17.947 -51.432 -18.314 1.00 93.88 943 GLY A C 1
ATOM 7363 O O . GLY A 1 943 ? -17.951 -50.284 -18.756 1.00 93.88 943 GLY A O 1
ATOM 7364 N N . ASP A 1 944 ? -17.580 -51.712 -17.064 1.00 95.00 944 ASP A N 1
ATOM 7365 C CA . ASP A 1 944 ? -17.148 -50.685 -16.114 1.00 95.00 944 ASP A CA 1
ATOM 7366 C C . ASP A 1 944 ? -15.804 -50.044 -16.502 1.00 95.00 944 ASP A C 1
ATOM 7368 O O . ASP A 1 944 ? -14.976 -50.647 -17.187 1.00 95.00 944 ASP A O 1
ATOM 7372 N N . LEU A 1 945 ? -15.577 -48.822 -16.016 1.00 96.00 945 LEU A N 1
ATOM 7373 C CA . LEU A 1 945 ? -14.326 -48.086 -16.200 1.00 96.00 945 LEU A CA 1
ATOM 7374 C C . LEU A 1 945 ? -13.362 -48.358 -15.046 1.00 96.00 945 LEU A C 1
ATOM 7376 O O . LEU A 1 945 ? -13.780 -48.364 -13.889 1.00 96.00 945 LEU A O 1
ATOM 7380 N N . TYR A 1 946 ? -12.077 -48.502 -15.355 1.00 94.69 946 TYR A N 1
ATOM 7381 C CA . TYR A 1 946 ? -11.013 -48.773 -14.391 1.00 94.69 946 TYR A CA 1
ATOM 7382 C C . TYR A 1 946 ? -9.893 -47.731 -14.476 1.00 94.69 946 TYR A C 1
ATOM 7384 O O . TYR A 1 946 ? -9.670 -47.130 -15.530 1.00 94.69 946 TYR A O 1
ATOM 7392 N N . ASP A 1 947 ? -9.191 -47.500 -13.367 1.00 93.38 947 ASP A N 1
ATOM 7393 C CA . ASP A 1 947 ? -7.964 -46.698 -13.343 1.00 93.38 947 ASP A CA 1
ATOM 7394 C C . ASP A 1 947 ? -6.713 -47.560 -13.601 1.00 93.38 947 ASP A C 1
ATOM 7396 O O . ASP A 1 947 ? -6.799 -48.771 -13.810 1.00 93.38 947 ASP A O 1
ATOM 7400 N N . GLY A 1 948 ? -5.529 -46.938 -13.598 1.00 88.50 948 GLY A N 1
ATOM 7401 C CA . GLY A 1 948 ? -4.259 -47.640 -13.829 1.00 88.50 948 GLY A CA 1
ATOM 7402 C C . GLY A 1 948 ? -3.897 -48.690 -12.768 1.00 88.50 948 GLY A C 1
ATOM 7403 O O . GLY A 1 948 ? -3.056 -49.540 -13.034 1.00 88.50 948 GLY A O 1
ATOM 7404 N N . GLU A 1 949 ? -4.543 -48.661 -11.600 1.00 89.62 949 GLU A N 1
ATOM 7405 C CA . GLU A 1 949 ? -4.359 -49.633 -10.513 1.00 89.62 949 GLU A CA 1
ATOM 7406 C C . GLU A 1 949 ? -5.440 -50.733 -10.536 1.00 89.62 949 GLU A C 1
ATOM 7408 O O . GLU A 1 949 ? -5.462 -51.608 -9.670 1.00 89.62 949 GLU A O 1
ATOM 7413 N N . GLY A 1 950 ? -6.350 -50.705 -11.518 1.00 89.62 950 GLY A N 1
ATOM 7414 C CA . GLY A 1 950 ? -7.437 -51.673 -11.651 1.00 89.62 950 GLY A CA 1
ATOM 7415 C C . GLY A 1 950 ? -8.601 -51.451 -10.683 1.00 89.62 950 GLY A C 1
ATOM 7416 O O . GLY A 1 950 ? -9.404 -52.365 -10.496 1.00 89.62 950 GLY A O 1
ATOM 7417 N N . ARG A 1 951 ? -8.725 -50.264 -10.077 1.00 92.44 951 ARG A N 1
ATOM 7418 C CA . ARG A 1 951 ? -9.900 -49.891 -9.270 1.00 92.44 951 ARG A CA 1
ATOM 7419 C C . ARG A 1 951 ? -11.025 -49.437 -10.180 1.00 92.44 951 ARG A C 1
ATOM 7421 O O . ARG A 1 951 ? -10.778 -48.736 -11.163 1.00 92.44 951 ARG A O 1
ATOM 7428 N N . LYS A 1 952 ? -12.254 -49.815 -9.850 1.00 93.50 952 LYS A N 1
ATOM 7429 C CA . LYS A 1 952 ? -13.436 -49.492 -10.652 1.00 93.50 952 LYS A CA 1
ATOM 7430 C C . LYS A 1 952 ? -13.918 -48.061 -10.376 1.00 93.50 952 LYS A C 1
ATOM 7432 O O . LYS A 1 952 ? -13.833 -47.560 -9.258 1.00 93.50 952 LYS A O 1
ATOM 7437 N N . SER A 1 953 ? -14.466 -47.397 -11.391 1.00 89.62 953 SER A N 1
ATOM 7438 C CA . SER A 1 953 ? -15.117 -46.092 -11.244 1.00 89.62 953 SER A CA 1
ATOM 7439 C C . SER A 1 953 ? -16.275 -46.177 -10.241 1.00 89.62 953 SER A C 1
ATOM 7441 O O . SER A 1 953 ? -17.141 -47.050 -10.344 1.00 89.62 953 SER A O 1
ATOM 7443 N N . GLY A 1 954 ? -16.260 -45.283 -9.249 1.00 84.06 954 GLY A N 1
ATOM 7444 C CA . GLY A 1 954 ? -17.175 -45.289 -8.104 1.00 84.06 954 GLY A CA 1
ATOM 7445 C C . GLY A 1 954 ? -16.656 -46.033 -6.866 1.00 84.06 954 GLY A C 1
ATOM 7446 O O . GLY A 1 954 ? -17.331 -46.016 -5.840 1.00 84.06 954 GLY A O 1
ATOM 7447 N N . GLU A 1 955 ? -15.483 -46.673 -6.927 1.00 88.50 955 GLU A N 1
ATOM 7448 C CA . GLU A 1 955 ? -14.804 -47.207 -5.739 1.00 88.50 955 GLU A CA 1
ATOM 7449 C C . GLU A 1 955 ? -13.945 -46.140 -5.049 1.00 88.50 955 GLU A C 1
ATOM 7451 O O . GLU A 1 955 ? -13.319 -45.291 -5.696 1.00 88.50 955 GLU A O 1
ATOM 7456 N N . ASP A 1 956 ? -13.865 -46.221 -3.719 1.00 83.25 956 ASP A N 1
ATOM 7457 C CA . ASP A 1 956 ? -12.997 -45.355 -2.926 1.00 83.25 956 ASP A CA 1
ATOM 7458 C C . ASP A 1 956 ? -11.537 -45.486 -3.381 1.00 83.25 956 ASP A C 1
ATOM 7460 O O . ASP A 1 956 ? -10.951 -46.569 -3.435 1.00 83.25 956 ASP A O 1
ATOM 7464 N N . GLY A 1 957 ? -10.927 -44.343 -3.691 1.00 83.00 957 GLY A N 1
ATOM 7465 C CA . GLY A 1 957 ? -9.541 -44.276 -4.138 1.00 83.00 957 GLY A CA 1
ATOM 7466 C C . GLY A 1 957 ? -9.334 -44.436 -5.643 1.00 83.00 957 GLY A C 1
ATOM 7467 O O . GLY A 1 957 ? -8.178 -44.395 -6.055 1.00 83.00 957 GLY A O 1
ATOM 7468 N N . PHE A 1 958 ? -10.388 -44.557 -6.460 1.00 89.19 958 PHE A N 1
ATOM 7469 C CA . PHE A 1 958 ? -10.285 -44.458 -7.921 1.00 89.19 958 PHE A CA 1
ATOM 7470 C C . PHE A 1 958 ? -9.480 -43.208 -8.334 1.00 89.19 958 PHE A C 1
ATOM 7472 O O . PHE A 1 958 ? -9.857 -42.073 -8.033 1.00 89.19 958 PHE A O 1
ATOM 7479 N N . ALA A 1 959 ? -8.336 -43.411 -8.993 1.00 87.69 959 ALA A N 1
ATOM 7480 C CA . ALA A 1 959 ? -7.376 -42.362 -9.330 1.00 87.69 959 ALA A CA 1
ATOM 7481 C C . ALA A 1 959 ? -6.950 -42.456 -10.807 1.00 87.69 959 ALA A C 1
ATOM 7483 O O . ALA A 1 959 ? -5.846 -42.915 -11.118 1.00 87.69 959 ALA A O 1
ATOM 7484 N N . PRO A 1 960 ? -7.767 -41.935 -11.738 1.00 86.69 960 PRO A N 1
ATOM 7485 C CA . PRO A 1 960 ? -7.535 -42.024 -13.183 1.00 86.69 960 PRO A CA 1
ATOM 7486 C C . PRO A 1 960 ? -6.402 -41.103 -13.674 1.00 86.69 960 PRO A C 1
ATOM 7488 O O . PRO A 1 960 ? -6.272 -40.843 -14.863 1.00 86.69 960 PRO A O 1
ATOM 7491 N N . LEU A 1 961 ? -5.591 -40.564 -12.763 1.00 83.00 961 LEU A N 1
ATOM 7492 C CA . LEU A 1 961 ? -4.440 -39.706 -13.052 1.00 83.00 961 LEU A CA 1
ATOM 7493 C C . LEU A 1 961 ? -3.119 -40.471 -13.119 1.00 83.00 961 LEU A C 1
ATOM 7495 O O . LEU A 1 961 ? -2.130 -39.949 -13.635 1.00 83.00 961 LEU A O 1
ATOM 7499 N N . ILE A 1 962 ? -3.072 -41.656 -12.511 1.00 64.19 962 ILE A N 1
ATOM 7500 C CA . ILE A 1 962 ? -1.838 -42.415 -12.350 1.00 64.19 962 ILE A CA 1
ATOM 7501 C C . ILE A 1 962 ? -1.630 -43.248 -13.611 1.00 64.19 962 ILE A C 1
ATOM 7503 O O . ILE A 1 962 ? -2.394 -44.161 -13.913 1.00 64.19 962 ILE A O 1
ATOM 7507 N N . SER A 1 963 ? -0.564 -42.929 -14.340 1.00 62.59 963 SER A N 1
ATOM 7508 C CA . SER A 1 963 ? 0.132 -43.944 -15.117 1.00 62.59 963 SER A CA 1
ATOM 7509 C C . SER A 1 963 ? 1.121 -44.622 -14.175 1.00 62.59 963 SER A C 1
ATOM 7511 O O . SER A 1 963 ? 1.982 -43.916 -13.644 1.00 62.59 963 SER A O 1
ATOM 7513 N N . PRO A 1 964 ? 1.062 -45.945 -13.966 1.00 55.41 964 PRO A N 1
ATOM 7514 C CA . PRO A 1 964 ? 2.076 -46.643 -13.177 1.00 55.41 964 PRO A CA 1
ATOM 7515 C C . PRO A 1 964 ? 3.491 -46.567 -13.794 1.00 55.41 964 PRO A C 1
ATOM 7517 O O . PRO A 1 964 ? 4.465 -46.974 -13.166 1.00 55.41 964 PRO A O 1
ATOM 7520 N N . TRP A 1 965 ? 3.633 -45.996 -14.998 1.00 59.19 965 TRP A N 1
ATOM 7521 C CA . TRP A 1 965 ? 4.885 -45.922 -15.749 1.00 59.19 965 TRP A CA 1
ATOM 7522 C C . TRP A 1 965 ? 5.105 -44.514 -16.316 1.00 59.19 965 TRP A C 1
ATOM 7524 O O . TRP A 1 965 ? 4.162 -43.886 -16.806 1.00 59.19 965 TRP A O 1
ATOM 7534 N N . GLY A 1 966 ? 6.344 -44.014 -16.230 1.00 55.28 966 GLY A N 1
ATOM 7535 C CA . GLY A 1 966 ? 6.741 -42.717 -16.794 1.00 55.28 966 GLY A CA 1
ATOM 7536 C C . GLY A 1 966 ? 6.521 -42.652 -18.309 1.00 55.28 966 GLY A C 1
ATOM 7537 O O . GLY A 1 966 ? 6.465 -43.690 -18.962 1.00 55.28 966 GLY A O 1
ATOM 7538 N N . ASP A 1 967 ? 6.410 -41.440 -18.862 1.00 56.16 967 ASP A N 1
ATOM 7539 C CA . ASP A 1 967 ? 5.987 -41.129 -20.245 1.00 56.16 967 ASP A CA 1
ATOM 7540 C C . ASP A 1 967 ? 6.958 -41.574 -21.368 1.00 56.16 967 ASP A C 1
ATOM 7542 O O . ASP A 1 967 ? 7.099 -40.910 -22.396 1.00 56.16 967 ASP A O 1
ATOM 7546 N N . GLY A 1 968 ? 7.647 -42.705 -21.201 1.00 52.91 968 GLY A N 1
ATOM 7547 C CA . GLY A 1 968 ? 8.470 -43.350 -22.220 1.00 52.91 968 GLY A CA 1
ATOM 7548 C C . GLY A 1 968 ? 7.617 -43.978 -23.320 1.00 52.91 968 GLY A C 1
ATOM 7549 O O . GLY A 1 968 ? 7.563 -45.197 -23.443 1.00 52.91 968 GLY A O 1
ATOM 7550 N N . PHE A 1 969 ? 6.935 -43.156 -24.115 1.00 62.38 969 PHE A N 1
ATOM 7551 C CA . PHE A 1 969 ? 6.216 -43.610 -25.300 1.00 62.38 969 PHE A CA 1
ATOM 7552 C C . PHE A 1 969 ? 7.193 -43.781 -26.464 1.00 62.38 969 PHE A C 1
ATOM 7554 O O . PHE A 1 969 ? 7.802 -42.816 -26.933 1.00 62.38 969 PHE A O 1
ATOM 7561 N N . THR A 1 970 ? 7.326 -45.005 -26.967 1.00 63.41 970 THR A N 1
ATOM 7562 C CA . THR A 1 970 ? 8.065 -45.265 -28.205 1.00 63.41 970 THR A CA 1
ATOM 7563 C C . THR A 1 970 ? 7.157 -44.927 -29.385 1.00 63.41 970 THR A C 1
ATOM 7565 O O . THR A 1 970 ? 6.139 -45.588 -29.601 1.00 63.41 970 THR A O 1
ATOM 7568 N N . LYS A 1 971 ? 7.506 -43.898 -30.171 1.00 67.00 971 LYS A N 1
ATOM 7569 C CA . LYS A 1 971 ? 6.849 -43.681 -31.468 1.00 67.00 971 LYS A CA 1
ATOM 7570 C C . LYS A 1 971 ? 7.162 -44.873 -32.361 1.00 67.00 971 LYS A C 1
ATOM 7572 O O . LYS A 1 971 ? 8.320 -45.288 -32.455 1.00 67.00 971 LYS A O 1
ATOM 7577 N N . LEU A 1 972 ? 6.142 -45.432 -33.004 1.00 61.56 972 LEU A N 1
ATOM 7578 C CA . LEU A 1 972 ? 6.313 -46.589 -33.870 1.00 61.56 972 LEU A CA 1
ATOM 7579 C C . LEU A 1 972 ? 7.037 -46.166 -35.163 1.00 61.56 972 LEU A C 1
ATOM 7581 O O . LEU A 1 972 ? 6.425 -45.958 -36.199 1.00 61.56 972 LEU A O 1
ATOM 7585 N N . CYS A 1 973 ? 8.365 -46.037 -35.129 1.00 55.06 973 CYS A N 1
ATOM 7586 C CA . CYS A 1 973 ? 9.193 -45.740 -36.309 1.00 55.06 973 CYS A CA 1
ATOM 7587 C C . CYS A 1 973 ? 9.444 -46.986 -37.183 1.00 55.06 973 CYS A C 1
ATOM 7589 O O . CYS A 1 973 ? 10.465 -47.095 -37.864 1.00 55.06 973 CYS A O 1
ATOM 7591 N N . LEU A 1 974 ? 8.544 -47.967 -37.137 1.00 53.19 974 LEU A N 1
ATOM 7592 C CA . LEU A 1 974 ? 8.691 -49.240 -37.830 1.00 53.19 974 LEU A CA 1
ATOM 7593 C C . LEU A 1 974 ? 8.046 -49.147 -39.224 1.00 53.19 974 LEU A C 1
ATOM 7595 O O . LEU A 1 974 ? 6.830 -49.173 -39.371 1.00 53.19 974 LEU A O 1
ATOM 7599 N N . PHE A 1 975 ? 8.894 -49.085 -40.254 1.00 54.91 975 PHE A N 1
ATOM 7600 C CA . PHE A 1 975 ? 8.595 -49.523 -41.628 1.00 54.91 975 PHE A CA 1
ATOM 7601 C C . PHE A 1 975 ? 7.487 -48.796 -42.420 1.00 54.91 975 PHE A C 1
ATOM 7603 O O . PHE A 1 975 ? 6.857 -49.419 -43.270 1.00 54.91 975 PHE A O 1
ATOM 7610 N N . GLY A 1 976 ? 7.256 -47.495 -42.214 1.00 60.44 976 GLY A N 1
ATOM 7611 C CA . GLY A 1 976 ? 6.295 -46.742 -43.043 1.00 60.44 976 GLY A CA 1
ATOM 7612 C C . GLY A 1 976 ? 4.836 -47.182 -42.865 1.00 60.44 976 GLY A C 1
ATOM 7613 O O . GLY A 1 976 ? 4.024 -47.002 -43.770 1.00 60.44 976 GLY A O 1
ATOM 7614 N N . LEU A 1 977 ? 4.517 -47.784 -41.715 1.00 62.59 977 LEU A N 1
ATOM 7615 C CA . LEU A 1 977 ? 3.147 -48.090 -41.315 1.00 62.59 977 LEU A CA 1
ATOM 7616 C C . LEU A 1 977 ? 2.336 -46.791 -41.123 1.00 62.59 977 LEU A C 1
ATOM 7618 O O . LEU A 1 977 ? 2.917 -45.763 -40.765 1.00 62.59 977 LEU A O 1
ATOM 7622 N N . PRO A 1 978 ? 1.010 -46.819 -41.356 1.00 59.69 978 PRO A N 1
ATOM 7623 C CA . PRO A 1 978 ? 0.146 -45.671 -41.091 1.00 59.69 978 PRO A CA 1
ATOM 7624 C C . PRO A 1 978 ? 0.190 -45.287 -39.608 1.00 59.69 978 PRO A C 1
ATOM 7626 O O . PRO A 1 978 ? 0.357 -46.152 -38.749 1.00 59.69 978 PRO A O 1
ATOM 7629 N N . GLU A 1 979 ? 0.015 -43.994 -39.309 1.00 74.06 979 GLU A N 1
ATOM 7630 C CA . GLU A 1 979 ? 0.099 -43.461 -37.939 1.00 74.06 979 GLU A CA 1
ATOM 7631 C C . GLU A 1 979 ? -0.888 -44.167 -36.987 1.00 74.06 979 GLU A C 1
ATOM 7633 O O . GLU A 1 979 ? -0.564 -44.419 -35.831 1.00 74.06 979 GLU A O 1
ATOM 7638 N N . LYS A 1 980 ? -2.053 -44.605 -37.481 1.00 87.69 980 LYS A N 1
ATOM 7639 C CA . LYS A 1 980 ? -3.062 -45.327 -36.692 1.00 87.69 980 LYS A CA 1
ATOM 7640 C C . LYS A 1 980 ? -3.124 -46.803 -37.067 1.00 87.69 980 LYS A C 1
ATOM 7642 O O . LYS A 1 980 ? -3.464 -47.147 -38.202 1.00 87.69 980 LYS A O 1
ATOM 7647 N N . ILE A 1 981 ? -2.838 -47.671 -36.098 1.00 91.19 981 ILE A N 1
ATOM 7648 C CA . ILE A 1 981 ? -2.897 -49.128 -36.250 1.00 91.19 981 ILE A CA 1
ATOM 7649 C C . ILE A 1 981 ? -3.903 -49.761 -35.289 1.00 91.19 981 ILE A C 1
ATOM 7651 O O . ILE A 1 981 ? -4.092 -49.295 -34.168 1.00 91.19 981 ILE A O 1
ATOM 7655 N N . TYR A 1 982 ? -4.519 -50.856 -35.731 1.00 92.88 982 TYR A N 1
ATOM 7656 C CA . TYR A 1 982 ? -5.591 -51.562 -35.032 1.00 92.88 982 TYR A CA 1
ATOM 7657 C C . TYR A 1 982 ? -5.344 -53.075 -34.988 1.00 92.88 982 TYR A C 1
ATOM 7659 O O . TYR A 1 982 ? -4.642 -53.629 -35.837 1.00 92.88 982 TYR A O 1
ATOM 7667 N N . ASP A 1 983 ? -5.936 -53.755 -34.006 1.00 92.50 983 ASP A N 1
ATOM 7668 C CA . ASP A 1 983 ? -5.919 -55.216 -33.896 1.00 92.50 983 ASP A CA 1
ATOM 7669 C C . ASP A 1 983 ? -7.011 -55.900 -34.750 1.00 92.50 983 ASP A C 1
ATOM 7671 O O . ASP A 1 983 ? -7.829 -55.254 -35.404 1.00 92.50 983 ASP A O 1
ATOM 7675 N N . GLU A 1 984 ? -7.060 -57.239 -34.721 1.00 91.12 984 GLU A N 1
ATOM 7676 C CA . GLU A 1 984 ? -8.074 -58.048 -35.431 1.00 91.12 984 GLU A CA 1
ATOM 7677 C C . GLU A 1 984 ? -9.527 -57.769 -34.994 1.00 91.12 984 GLU A C 1
ATOM 7679 O O . GLU A 1 984 ? -10.461 -58.202 -35.667 1.00 91.12 984 GLU A O 1
ATOM 7684 N N . LYS A 1 985 ? -9.733 -57.067 -33.872 1.00 90.56 985 LYS A N 1
ATOM 7685 C CA . LYS A 1 985 ? -11.042 -56.658 -33.344 1.00 90.56 985 LYS A CA 1
ATOM 7686 C C . LYS A 1 985 ? -11.315 -55.165 -33.568 1.00 90.56 985 LYS A C 1
ATOM 7688 O O . LYS A 1 985 ? -12.239 -54.629 -32.959 1.00 90.56 985 LYS A O 1
ATOM 7693 N N . ALA A 1 986 ? -10.532 -54.503 -34.423 1.00 91.38 986 ALA A N 1
ATOM 7694 C CA . ALA A 1 986 ? -10.610 -53.072 -34.705 1.00 91.38 986 ALA A CA 1
ATOM 7695 C C . ALA A 1 986 ? -10.362 -52.163 -33.482 1.00 91.38 986 ALA A C 1
ATOM 7697 O O . ALA A 1 986 ? -10.797 -51.007 -33.479 1.00 91.38 986 ALA A O 1
ATOM 7698 N N . ARG A 1 987 ? -9.660 -52.657 -32.452 1.00 92.69 987 ARG A N 1
ATOM 7699 C CA . ARG A 1 987 ? -9.229 -51.849 -31.302 1.00 92.69 987 ARG A CA 1
ATOM 7700 C C . ARG A 1 987 ? -7.898 -51.166 -31.618 1.00 92.69 987 ARG A C 1
ATOM 7702 O O . ARG A 1 987 ? -7.033 -51.814 -32.208 1.00 92.69 987 ARG A O 1
ATOM 7709 N N . PRO A 1 988 ? -7.723 -49.890 -31.255 1.00 93.00 988 PRO A N 1
ATOM 7710 C CA . PRO A 1 988 ? -6.507 -49.146 -31.529 1.00 93.00 988 PRO A CA 1
ATOM 7711 C C . PRO A 1 988 ? -5.323 -49.727 -30.757 1.00 93.00 988 PRO A C 1
ATOM 7713 O O . PRO A 1 988 ? -5.435 -50.146 -29.605 1.00 93.00 988 PRO A O 1
ATOM 7716 N N . LEU A 1 989 ? -4.178 -49.749 -31.426 1.00 91.75 989 LEU A N 1
ATOM 7717 C CA . LEU A 1 989 ? -2.874 -50.126 -30.887 1.00 91.75 989 LEU A CA 1
ATOM 7718 C C . LEU A 1 989 ? -1.930 -48.916 -30.811 1.00 91.75 989 LEU A C 1
ATOM 7720 O O . LEU A 1 989 ? -0.909 -48.987 -30.124 1.00 91.75 989 LEU A O 1
ATOM 7724 N N . THR A 1 990 ? -2.283 -47.815 -31.479 1.00 90.06 990 THR A N 1
ATOM 7725 C CA . THR A 1 990 ? -1.647 -46.500 -31.355 1.00 90.06 990 THR A CA 1
ATOM 7726 C C . THR A 1 990 ? -2.668 -45.400 -31.054 1.00 90.06 990 THR A C 1
ATOM 7728 O O . THR A 1 990 ? -3.862 -45.572 -31.308 1.00 90.06 990 THR A O 1
ATOM 7731 N N . ASP A 1 991 ? -2.206 -44.286 -30.482 1.00 87.81 991 ASP A N 1
ATOM 7732 C CA . ASP A 1 991 ? -3.003 -43.066 -30.309 1.00 87.81 991 ASP A CA 1
ATOM 7733 C C . ASP A 1 991 ? -3.146 -42.270 -31.623 1.00 87.81 991 ASP A C 1
ATOM 7735 O O . ASP A 1 991 ? -2.728 -42.715 -32.697 1.00 87.81 991 ASP A O 1
ATOM 7739 N N . SER A 1 992 ? -3.763 -41.084 -31.559 1.00 83.38 992 SER A N 1
ATOM 7740 C CA . SER A 1 992 ? -3.964 -40.244 -32.744 1.00 83.38 992 SER A CA 1
ATOM 7741 C C . SER A 1 992 ? -2.675 -39.719 -33.376 1.00 83.38 992 SER A C 1
ATOM 7743 O O . SER A 1 992 ? -2.711 -39.383 -34.558 1.00 83.38 992 SER A O 1
ATOM 7745 N N . ASP A 1 993 ? -1.573 -39.679 -32.621 1.00 83.81 993 ASP A N 1
ATOM 7746 C CA . ASP A 1 993 ? -0.249 -39.207 -33.053 1.00 83.81 993 ASP A CA 1
ATOM 7747 C C . ASP A 1 993 ? 0.676 -40.366 -33.490 1.00 83.81 993 ASP A C 1
ATOM 7749 O O . ASP A 1 993 ? 1.847 -40.166 -33.849 1.00 83.81 993 ASP A O 1
ATOM 7753 N N . GLY A 1 994 ? 0.162 -41.598 -33.432 1.00 84.69 994 GLY A N 1
ATOM 7754 C CA . GLY A 1 994 ? 0.868 -42.826 -33.770 1.00 84.69 994 GLY A CA 1
ATOM 7755 C C . GLY A 1 994 ? 1.842 -43.337 -32.714 1.00 84.69 994 GLY A C 1
ATOM 7756 O O . GLY A 1 994 ? 2.786 -44.071 -33.032 1.00 84.69 994 GLY A O 1
ATOM 7757 N N . LEU A 1 995 ? 1.641 -42.967 -31.450 1.00 86.50 995 LEU A N 1
ATOM 7758 C CA . LEU A 1 995 ? 2.377 -43.536 -30.324 1.00 86.50 995 LEU A CA 1
ATOM 7759 C C . LEU A 1 995 ? 1.746 -44.848 -29.881 1.00 86.50 995 LEU A C 1
ATOM 7761 O O . LEU A 1 995 ? 0.527 -44.982 -29.855 1.00 86.50 995 LEU A O 1
ATOM 7765 N N . LEU A 1 996 ? 2.584 -45.814 -29.509 1.00 88.25 996 LEU A N 1
ATOM 7766 C CA . LEU A 1 996 ? 2.123 -47.100 -29.001 1.00 88.25 996 LEU A CA 1
ATOM 7767 C C . LEU A 1 996 ? 1.300 -46.947 -27.725 1.00 88.25 996 LEU A C 1
ATOM 7769 O O . LEU A 1 996 ? 1.742 -46.336 -26.751 1.00 88.25 996 LEU A O 1
ATOM 7773 N N . LEU A 1 997 ? 0.136 -47.590 -27.717 1.00 89.75 997 LEU A N 1
ATOM 7774 C CA . LEU A 1 997 ? -0.690 -47.711 -26.529 1.00 89.75 997 LEU A CA 1
ATOM 7775 C C . LEU A 1 997 ? -0.166 -48.826 -25.619 1.00 89.75 997 LEU A C 1
ATOM 7777 O O . LEU A 1 997 ? 0.322 -49.866 -26.078 1.00 89.75 997 LEU A O 1
ATOM 7781 N N . MET A 1 998 ? -0.310 -48.613 -24.315 1.00 89.19 998 MET A N 1
ATOM 7782 C CA . MET A 1 998 ? 0.028 -49.576 -23.270 1.00 89.19 998 MET A CA 1
ATOM 7783 C C . MET A 1 998 ? -1.232 -49.964 -22.496 1.00 89.19 998 MET A C 1
ATOM 7785 O O . MET A 1 998 ? -2.129 -49.142 -22.314 1.00 89.19 998 MET A O 1
ATOM 7789 N N . ASN A 1 999 ? -1.303 -51.212 -22.031 1.00 89.81 999 ASN A N 1
ATOM 7790 C CA . ASN A 1 999 ? -2.317 -51.613 -21.053 1.00 89.81 999 ASN A CA 1
ATOM 7791 C C . ASN A 1 999 ? -2.011 -51.021 -19.661 1.00 89.81 999 ASN A C 1
ATOM 7793 O O . ASN A 1 999 ? -0.930 -50.469 -19.441 1.00 89.81 999 ASN A O 1
ATOM 7797 N N . ALA A 1 1000 ? -2.928 -51.174 -18.699 1.00 86.94 1000 ALA A N 1
ATOM 7798 C CA . ALA A 1 1000 ? -2.732 -50.668 -17.330 1.00 86.94 1000 ALA A CA 1
ATOM 7799 C C . ALA A 1 1000 ? -1.466 -51.233 -16.644 1.00 86.94 1000 ALA A C 1
ATOM 7801 O O . ALA A 1 1000 ? -0.888 -50.598 -15.769 1.00 86.94 1000 ALA A O 1
ATOM 7802 N N . PHE A 1 1001 ? -0.970 -52.391 -17.093 1.00 86.75 1001 PHE A N 1
ATOM 7803 C CA . PHE A 1 1001 ? 0.252 -53.026 -16.587 1.00 86.75 1001 PHE A CA 1
ATOM 7804 C C . PHE A 1 1001 ? 1.543 -52.536 -17.266 1.00 86.75 1001 PHE A C 1
ATOM 7806 O O . PHE A 1 1001 ? 2.611 -53.081 -16.992 1.00 86.75 1001 PHE A O 1
ATOM 7813 N N . GLY A 1 1002 ? 1.472 -51.537 -18.155 1.00 84.69 1002 GLY A N 1
ATOM 7814 C CA . GLY A 1 1002 ? 2.634 -50.983 -18.862 1.00 84.69 1002 GLY A CA 1
ATOM 7815 C C . GLY A 1 1002 ? 3.147 -51.840 -20.020 1.00 84.69 1002 GLY A C 1
ATOM 7816 O O . GLY A 1 1002 ? 4.273 -51.653 -20.475 1.00 84.69 1002 GLY A O 1
ATOM 7817 N N . GLN A 1 1003 ? 2.358 -52.804 -20.501 1.00 87.44 1003 GLN A N 1
ATOM 7818 C CA . GLN A 1 1003 ? 2.725 -53.648 -21.639 1.00 87.44 1003 GLN A CA 1
ATOM 7819 C C . GLN A 1 1003 ? 2.201 -53.035 -22.940 1.00 87.44 1003 GLN A C 1
ATOM 7821 O O . GLN A 1 1003 ? 1.012 -52.728 -23.049 1.00 87.44 1003 GLN A O 1
ATOM 7826 N N . GLU A 1 1004 ? 3.069 -52.905 -23.946 1.00 87.88 1004 GLU A N 1
ATOM 7827 C CA . GLU A 1 1004 ? 2.690 -52.433 -25.283 1.00 87.88 1004 GLU A CA 1
ATOM 7828 C C . GLU A 1 1004 ? 1.634 -53.358 -25.900 1.00 87.88 1004 GLU A C 1
ATOM 7830 O O . GLU A 1 1004 ? 1.857 -54.568 -26.022 1.00 87.88 1004 GLU A O 1
ATOM 7835 N N . LEU A 1 1005 ? 0.502 -52.809 -26.350 1.00 87.19 1005 LEU A N 1
ATOM 7836 C CA . LEU A 1 1005 ? -0.616 -53.619 -26.853 1.00 87.19 1005 LEU A CA 1
ATOM 7837 C C . LEU A 1 1005 ? -0.244 -54.452 -28.091 1.00 87.19 1005 LEU A C 1
ATOM 7839 O O . LEU A 1 1005 ? -0.746 -55.563 -28.273 1.00 87.19 1005 LEU A O 1
ATOM 7843 N N . VAL A 1 1006 ? 0.693 -53.968 -28.914 1.00 84.81 1006 VAL A N 1
ATOM 7844 C CA . VAL A 1 1006 ? 1.216 -54.703 -30.082 1.00 84.81 1006 VAL A CA 1
ATOM 7845 C C . VAL A 1 1006 ? 1.917 -56.005 -29.667 1.00 84.81 1006 VAL A C 1
ATOM 7847 O O . VAL A 1 1006 ? 1.878 -56.989 -30.406 1.00 84.81 1006 VAL A O 1
ATOM 7850 N N . SER A 1 1007 ? 2.500 -56.053 -28.464 1.00 81.50 1007 SER A N 1
ATOM 7851 C CA . SER A 1 1007 ? 3.187 -57.238 -27.933 1.00 81.50 1007 SER A CA 1
ATOM 7852 C C . SER A 1 1007 ? 2.232 -58.315 -27.390 1.00 81.50 1007 SER A C 1
ATOM 7854 O O . SER A 1 1007 ? 2.634 -59.471 -27.235 1.00 81.50 1007 SER A O 1
ATOM 7856 N N . LEU A 1 1008 ? 0.948 -57.990 -27.177 1.00 80.00 1008 LEU A N 1
ATOM 7857 C CA . LEU A 1 1008 ? -0.055 -58.868 -26.550 1.00 80.00 1008 LEU A CA 1
ATOM 7858 C C . LEU A 1 1008 ? -0.664 -59.913 -27.505 1.00 80.00 1008 LEU A C 1
ATOM 7860 O O . LEU A 1 1008 ? -1.840 -60.264 -27.414 1.00 80.00 1008 LEU A O 1
ATOM 7864 N N . GLY A 1 1009 ? 0.142 -60.457 -28.418 1.00 70.56 1009 GLY A N 1
ATOM 7865 C CA . GLY A 1 1009 ? -0.268 -61.567 -29.281 1.00 70.56 1009 GLY A CA 1
ATOM 7866 C C . GLY A 1 1009 ? -1.103 -61.169 -30.503 1.00 70.56 1009 GLY A C 1
ATOM 7867 O O . GLY A 1 1009 ? -1.760 -62.035 -31.090 1.00 70.56 1009 GLY A O 1
ATOM 7868 N N . CYS A 1 1010 ? -1.056 -59.900 -30.921 1.00 79.38 1010 CYS A N 1
ATOM 7869 C CA . CYS A 1 1010 ? -1.614 -59.458 -32.199 1.00 79.38 1010 CYS A CA 1
ATOM 7870 C C . CYS A 1 1010 ? -0.921 -60.206 -33.351 1.00 79.38 1010 CYS A C 1
ATOM 7872 O O . CYS A 1 1010 ? 0.288 -60.098 -33.527 1.00 79.38 1010 CYS A O 1
ATOM 7874 N N . ARG A 1 1011 ? -1.662 -61.001 -34.138 1.00 84.00 1011 ARG A N 1
ATOM 7875 C CA . ARG A 1 1011 ? -1.096 -61.719 -35.301 1.00 84.00 1011 ARG A CA 1
ATOM 7876 C C . ARG A 1 1011 ? -1.133 -60.884 -36.573 1.00 84.00 1011 ARG A C 1
ATOM 7878 O O . ARG A 1 1011 ? -0.292 -61.080 -37.449 1.00 84.00 1011 ARG A O 1
ATOM 7885 N N . ARG A 1 1012 ? -2.101 -59.977 -36.673 1.00 88.38 1012 ARG A N 1
ATOM 7886 C CA . ARG A 1 1012 ? -2.335 -59.082 -37.806 1.00 88.38 1012 ARG A CA 1
ATOM 7887 C C . ARG A 1 1012 ? -2.604 -57.673 -37.290 1.00 88.38 1012 ARG A C 1
ATOM 7889 O O . ARG A 1 1012 ? -3.265 -57.525 -36.264 1.00 88.38 1012 ARG A O 1
ATOM 7896 N N . LEU A 1 1013 ? -2.067 -56.683 -37.993 1.00 90.62 1013 LEU A N 1
ATOM 7897 C CA . LEU A 1 1013 ? -2.278 -55.258 -37.755 1.00 90.62 1013 LEU A CA 1
ATOM 7898 C C . LEU A 1 1013 ? -3.048 -54.675 -38.937 1.00 90.62 1013 LEU A C 1
ATOM 7900 O O . LEU A 1 1013 ? -2.756 -55.024 -40.083 1.00 90.62 1013 LEU A O 1
ATOM 7904 N N . PHE A 1 1014 ? -3.985 -53.778 -38.655 1.00 90.31 1014 PHE A N 1
ATOM 7905 C CA . PHE A 1 1014 ? -4.840 -53.134 -39.650 1.00 90.31 1014 PHE A CA 1
ATOM 7906 C C . PHE A 1 1014 ? -4.691 -51.612 -39.598 1.00 90.31 1014 PHE A C 1
ATOM 7908 O O . PHE A 1 1014 ? -4.356 -51.072 -38.545 1.00 90.31 1014 PHE A O 1
ATOM 7915 N N . ASN A 1 1015 ? -4.932 -50.924 -40.713 1.00 88.50 1015 ASN A N 1
ATOM 7916 C CA . ASN A 1 1015 ? -5.067 -49.463 -40.747 1.00 88.50 1015 ASN A CA 1
ATOM 7917 C C . ASN A 1 1015 ? -6.510 -49.020 -40.423 1.00 88.50 1015 ASN A C 1
ATOM 7919 O O . ASN A 1 1015 ? -7.392 -49.847 -40.187 1.00 88.50 1015 ASN A O 1
ATOM 7923 N N . GLU A 1 1016 ? -6.760 -47.709 -40.418 1.00 86.81 1016 GLU A N 1
ATOM 7924 C CA . GLU A 1 1016 ? -8.077 -47.124 -40.110 1.00 86.81 1016 GLU A CA 1
ATOM 7925 C C . GLU A 1 1016 ? -9.200 -47.535 -41.077 1.00 86.81 1016 GLU A C 1
ATOM 7927 O O . GLU A 1 1016 ? -10.355 -47.604 -40.668 1.00 86.81 1016 GLU A O 1
ATOM 7932 N N . ILE A 1 1017 ? -8.881 -47.891 -42.327 1.00 87.88 1017 ILE A N 1
ATOM 7933 C CA . ILE A 1 1017 ? -9.861 -48.396 -43.306 1.00 87.88 1017 ILE A CA 1
ATOM 7934 C C . ILE A 1 1017 ? -10.024 -49.927 -43.267 1.00 87.88 1017 ILE A C 1
ATOM 7936 O O . ILE A 1 1017 ? -10.779 -50.490 -44.058 1.00 87.88 1017 ILE A O 1
ATOM 7940 N N . GLY A 1 1018 ? -9.362 -50.608 -42.323 1.00 84.25 1018 GLY A N 1
ATOM 7941 C CA . GLY A 1 1018 ? -9.479 -52.052 -42.107 1.00 84.25 1018 GLY A CA 1
ATOM 7942 C C . GLY A 1 1018 ? -8.614 -52.917 -43.031 1.00 84.25 1018 GLY A C 1
ATOM 7943 O O . GLY A 1 1018 ? -8.819 -54.129 -43.093 1.00 84.25 1018 GLY A O 1
ATOM 7944 N N . GLU A 1 1019 ? -7.644 -52.338 -43.739 1.00 88.31 1019 GLU A N 1
ATOM 7945 C CA . GLU A 1 1019 ? -6.680 -53.089 -44.546 1.00 88.31 1019 GLU A CA 1
ATOM 7946 C C . GLU A 1 1019 ? -5.553 -53.637 -43.671 1.00 88.31 1019 GLU A C 1
ATOM 7948 O O . GLU A 1 1019 ? -5.009 -52.940 -42.814 1.00 88.31 1019 GLU A O 1
ATOM 7953 N N . GLU A 1 1020 ? -5.177 -54.895 -43.900 1.00 89.94 1020 GLU A N 1
ATOM 7954 C CA . GLU A 1 1020 ? -4.069 -55.534 -43.193 1.00 89.94 1020 GLU A CA 1
ATOM 7955 C C . GLU A 1 1020 ? -2.735 -54.911 -43.633 1.00 89.94 1020 GLU A C 1
ATOM 7957 O O . GLU A 1 1020 ? -2.302 -55.086 -44.771 1.00 89.94 1020 GLU A O 1
ATOM 7962 N N . VAL A 1 1021 ? -2.063 -54.212 -42.718 1.00 88.69 1021 VAL A N 1
ATOM 7963 C CA . VAL A 1 1021 ? -0.772 -53.551 -42.975 1.00 88.69 1021 VAL A CA 1
ATOM 7964 C C . VAL A 1 1021 ? 0.421 -54.399 -42.551 1.00 88.69 1021 VAL A C 1
ATOM 7966 O O . VAL A 1 1021 ? 1.533 -54.197 -43.038 1.00 88.69 1021 VAL A O 1
ATOM 7969 N N . TYR A 1 1022 ? 0.219 -55.365 -41.649 1.00 85.69 1022 TYR A N 1
ATOM 7970 C CA . TYR A 1 1022 ? 1.298 -56.229 -41.177 1.00 85.69 1022 TYR A CA 1
ATOM 7971 C C . TYR A 1 1022 ? 0.790 -57.563 -40.617 1.00 85.69 1022 TYR A C 1
ATOM 7973 O O . TYR A 1 1022 ? -0.215 -57.608 -39.910 1.00 85.69 1022 TYR A O 1
ATOM 7981 N N . ARG A 1 1023 ? 1.533 -58.653 -40.860 1.00 86.06 1023 ARG A N 1
ATOM 7982 C CA . ARG A 1 1023 ? 1.266 -59.995 -40.313 1.00 86.06 1023 ARG A CA 1
ATOM 7983 C C . ARG A 1 1023 ? 2.496 -60.550 -39.609 1.00 86.06 1023 ARG A C 1
ATOM 7985 O O . ARG A 1 1023 ? 3.515 -60.820 -40.248 1.00 86.06 1023 ARG A O 1
ATOM 7992 N N . PHE A 1 1024 ? 2.387 -60.821 -38.313 1.00 80.56 1024 PHE A N 1
ATOM 7993 C CA . PHE A 1 1024 ? 3.431 -61.514 -37.566 1.00 80.56 1024 PHE A CA 1
ATOM 7994 C C . PHE A 1 1024 ? 3.486 -62.983 -38.006 1.00 80.56 1024 PHE A C 1
ATOM 7996 O O . PHE A 1 1024 ? 2.529 -63.745 -37.856 1.00 80.56 1024 PHE A O 1
ATOM 8003 N N . LYS A 1 1025 ? 4.622 -63.410 -38.570 1.00 75.62 1025 LYS A N 1
ATOM 8004 C CA . LYS A 1 1025 ? 4.857 -64.825 -38.892 1.00 75.62 1025 LYS A CA 1
ATOM 8005 C C . LYS A 1 1025 ? 4.985 -65.610 -37.581 1.00 75.62 1025 LYS A C 1
ATOM 8007 O O . LYS A 1 1025 ? 5.865 -65.316 -36.780 1.00 75.62 1025 LYS A O 1
ATOM 8012 N N . ASN A 1 1026 ? 4.111 -66.600 -37.371 1.00 53.69 1026 ASN A N 1
ATOM 8013 C CA . ASN A 1 1026 ? 4.075 -67.478 -36.192 1.00 53.69 1026 ASN A CA 1
ATOM 8014 C C . ASN A 1 1026 ? 5.482 -67.908 -35.723 1.00 53.69 1026 ASN A C 1
ATOM 8016 O O . ASN A 1 1026 ? 6.094 -68.782 -36.334 1.00 53.69 1026 ASN A O 1
ATOM 8020 N N . SER A 1 1027 ? 5.959 -67.395 -34.587 1.00 46.94 1027 SER A N 1
ATOM 8021 C CA . SER A 1 1027 ? 7.166 -67.891 -33.917 1.00 46.94 1027 SER A CA 1
ATOM 8022 C C . SER A 1 1027 ? 6.821 -68.922 -32.834 1.00 46.94 1027 SER A C 1
ATOM 8024 O O . SER A 1 1027 ? 7.246 -68.834 -31.687 1.00 46.94 1027 SER A O 1
ATOM 8026 N N . ARG A 1 1028 ? 6.127 -70.009 -33.203 1.00 44.19 1028 ARG A N 1
ATOM 8027 C CA . ARG A 1 1028 ? 6.269 -71.275 -32.456 1.00 44.19 1028 ARG A CA 1
ATOM 8028 C C . ARG A 1 1028 ? 7.616 -71.913 -32.828 1.00 44.19 1028 ARG A C 1
ATOM 8030 O O . ARG A 1 1028 ? 7.635 -72.910 -33.539 1.00 44.19 1028 ARG A O 1
ATOM 8037 N N . ARG A 1 1029 ? 8.731 -71.299 -32.402 1.00 43.69 1029 ARG A N 1
ATOM 8038 C CA . ARG A 1 1029 ? 10.086 -71.883 -32.227 1.00 43.69 1029 ARG A CA 1
ATOM 8039 C C . ARG A 1 1029 ? 11.114 -70.772 -31.966 1.00 43.69 1029 ARG A C 1
ATOM 8041 O O . ARG A 1 1029 ? 11.736 -70.277 -32.895 1.00 43.69 1029 ARG A O 1
ATOM 8048 N N . ALA A 1 1030 ? 11.323 -70.429 -30.697 1.00 37.69 1030 ALA A N 1
ATOM 8049 C CA . ALA A 1 1030 ? 12.600 -69.902 -30.202 1.00 37.69 1030 ALA A CA 1
ATOM 8050 C C . ALA A 1 1030 ? 12.702 -70.073 -28.675 1.00 37.69 1030 ALA A C 1
ATOM 8052 O O . ALA A 1 1030 ? 12.881 -69.127 -27.918 1.00 37.69 1030 ALA A O 1
ATOM 8053 N N . THR A 1 1031 ? 12.601 -71.313 -28.201 1.00 43.53 1031 THR A N 1
ATOM 8054 C CA . THR A 1 1031 ? 13.308 -71.712 -26.979 1.00 43.53 1031 THR A CA 1
ATOM 8055 C C . THR A 1 1031 ? 14.814 -71.740 -27.265 1.00 43.53 1031 THR A C 1
ATOM 8057 O O . THR A 1 1031 ? 15.222 -72.364 -28.242 1.00 43.53 1031 THR A O 1
ATOM 8060 N N . LYS A 1 1032 ? 15.615 -71.160 -26.359 1.00 47.19 1032 LYS A N 1
ATOM 8061 C CA . LYS A 1 1032 ? 17.090 -71.250 -26.242 1.00 47.19 1032 LYS A CA 1
ATOM 8062 C C . LYS A 1 1032 ? 17.939 -70.606 -27.357 1.00 47.19 1032 LYS A C 1
ATOM 8064 O O . LYS A 1 1032 ? 18.317 -71.280 -28.308 1.00 47.19 1032 LYS A O 1
ATOM 8069 N N . LYS A 1 1033 ? 18.430 -69.385 -27.102 1.00 42.22 1033 LYS A N 1
ATOM 8070 C CA . LYS A 1 1033 ? 19.866 -69.041 -26.914 1.00 42.22 1033 LYS A CA 1
ATOM 8071 C C . LYS A 1 1033 ? 20.068 -67.518 -26.967 1.00 42.22 1033 LYS A C 1
ATOM 8073 O O . LYS A 1 1033 ? 19.667 -66.896 -27.937 1.00 42.22 1033 LYS A O 1
ATOM 8078 N N . GLY A 1 1034 ? 20.796 -66.979 -25.985 1.00 34.12 1034 GLY A N 1
ATOM 8079 C CA . GLY A 1 1034 ? 21.534 -65.716 -26.127 1.00 34.12 1034 GLY A CA 1
ATOM 8080 C C . GLY A 1 1034 ? 21.168 -64.617 -25.133 1.00 34.12 1034 GLY A C 1
ATOM 8081 O O . GLY A 1 1034 ? 20.359 -63.759 -25.442 1.00 34.12 1034 GLY A O 1
ATOM 8082 N N . ARG A 1 1035 ? 21.834 -64.619 -23.970 1.00 39.59 1035 ARG A N 1
ATOM 8083 C CA . ARG A 1 1035 ? 22.112 -63.405 -23.188 1.00 39.59 1035 ARG A CA 1
ATOM 8084 C C . ARG A 1 1035 ? 22.862 -62.400 -24.073 1.00 39.59 1035 ARG A C 1
ATOM 8086 O O . ARG A 1 1035 ? 23.945 -62.753 -24.546 1.00 39.59 1035 ARG A O 1
ATOM 8093 N N . LYS A 1 1036 ? 22.362 -61.175 -24.184 1.00 32.84 1036 LYS A N 1
ATOM 8094 C CA . LYS A 1 1036 ? 23.085 -59.940 -23.851 1.00 32.84 1036 LYS A CA 1
ATOM 8095 C C . LYS A 1 1036 ? 22.118 -58.772 -23.847 1.00 32.84 1036 LYS A C 1
ATOM 8097 O O . LYS A 1 1036 ? 21.323 -58.700 -24.805 1.00 32.84 1036 LYS A O 1
#

Solvent-accessible surface area (backbone atoms only — not comparable to full-atom values): 57389 Å² total; per-residue (Å²): 136,90,83,85,83,80,89,86,85,86,84,89,70,86,80,87,78,82,93,68,101,65,95,63,58,44,55,44,97,86,67,41,36,29,33,38,17,42,89,86,27,46,56,34,26,40,98,64,8,30,72,36,44,30,71,86,68,46,63,51,50,47,75,42,77,95,72,76,42,54,20,33,88,87,66,48,64,34,18,17,32,85,68,33,37,88,90,45,98,80,47,43,37,63,42,74,35,91,38,81,74,89,60,73,59,40,50,46,101,86,65,49,52,37,46,34,22,40,86,88,28,46,58,36,26,37,94,67,7,26,66,34,44,33,27,68,28,51,58,40,56,33,56,48,69,50,58,46,69,39,20,34,74,85,54,42,61,26,20,37,77,84,69,48,75,60,35,55,77,63,59,37,48,40,57,39,101,86,71,43,44,22,33,36,17,38,92,88,28,44,56,37,28,39,95,70,6,29,38,37,44,30,68,72,66,48,43,41,42,34,54,46,100,83,73,44,83,60,27,30,67,66,38,35,65,36,18,20,33,87,67,36,43,66,90,42,93,82,44,45,41,73,39,69,45,50,71,61,92,69,86,80,77,67,64,43,59,48,103,80,84,43,48,28,38,36,21,41,67,50,27,42,57,32,30,41,94,82,16,33,66,32,53,20,29,77,36,47,51,46,45,62,60,42,64,76,73,47,98,57,66,48,71,38,45,44,71,48,44,25,62,38,51,62,34,37,34,55,51,98,86,68,46,20,30,35,33,17,41,89,89,28,46,56,32,25,41,86,67,8,35,64,37,45,32,59,78,45,31,53,35,58,32,60,49,83,81,48,46,81,66,14,28,64,87,64,47,63,31,18,21,57,86,67,32,39,71,92,43,97,76,45,51,38,66,60,87,88,66,78,68,63,64,82,76,61,81,54,86,92,63,82,68,45,51,32,21,40,57,87,30,46,57,28,24,37,95,82,21,48,72,33,48,30,44,86,69,47,53,30,52,35,61,45,99,86,72,29,71,60,22,30,64,87,65,44,62,32,20,41,60,43,49,46,50,43,56,87,46,73,92,44,59,38,45,31,62,85,66,44,38,32,29,35,18,40,87,89,28,46,58,33,24,38,92,68,8,35,56,36,43,32,77,86,66,47,56,35,59,35,59,50,95,61,32,42,76,70,23,27,66,87,70,40,61,37,17,18,36,83,69,35,42,51,64,26,21,86,74,26,44,36,68,45,70,32,92,46,67,69,75,73,78,72,67,62,50,98,58,70,50,44,30,21,39,86,87,29,47,58,35,23,38,94,75,15,45,76,33,42,29,40,72,26,50,58,71,66,80,87,82,89,74,81,83,81,77,93,79,72,68,32,22,37,87,87,66,50,71,68,68,89,64,83,74,88,75,67,63,38,86,52,47,35,16,40,89,89,26,45,60,38,26,37,99,74,14,40,77,37,43,30,62,90,65,48,58,42,47,38,60,48,100,86,69,48,75,69,22,31,66,83,74,40,68,37,16,38,62,85,71,46,74,65,88,61,104,60,90,77,88,62,78,88,77,74,100,69,90,74,82,88,49,68,70,79,46,46,32,20,41,59,83,34,43,58,31,22,33,102,74,8,35,66,34,46,28,56,87,69,48,56,37,52,38,55,48,101,86,67,34,56,56,20,30,67,85,70,42,40,28,20,38,70,87,53,50,39,27,22,51,52,96,63,17,38,35,38,65,87,67,48,25,30,32,36,16,37,86,88,30,44,56,31,28,36,86,65,7,29,70,37,47,31,67,83,70,46,59,36,60,32,57,48,91,62,35,30,72,44,22,28,73,87,72,43,62,23,17,21,35,88,66,34,35,80,87,40,95,78,43,48,32,79,44,75,42,70,52,89,82,75,76,49,66,42,56,46,93,84,72,42,55,37,44,33,21,43,53,88,22,48,57,31,23,35,90,70,5,34,51,35,47,27,29,76,34,49,57,37,57,38,70,46,99,86,62,32,44,19,31,68,89,65,46,64,23,21,39,77,85,53,47,38,31,31,54,53,82,89,46,60,42,42,34,58,89,68,45,36,30,38,36,18,33,92,83,32,42,59,26,25,35,91,69,6,34,47,33,46,27,44,86,68,46,52,34,48,35,57,46,87,56,18,26,82,60,20,29,68,86,70,42,59,37,18,22,33,85,69,39,43,72,92,44,92,81,54,48,36,70,47,64,87,59,78,92,82,66,59,64,67,84,61,84,88,61,69,56,44,35,18,38,90,82,36,43,58,34,27,36,98,87,17,32,54,36,46,29,45,86,68,46,50,46,68,74,73,72,56,50,45,31,19,34,55,89,68,49,78,76,46,69,61,76,84,73,94,76,79,82,88,86,80,93,128

Foldseek 3Di:
DDDDDDDDDPDAADDDDDDDPDFDFGAGPVRAGFWKADLVQFTQAANRNTGFAFLVRHTQWDQDRVRRFIAGPVRHGIAALVNDGPPDPPGDRSDAAPDADWDDFDADPVRQGWFKAFPVRGTQADNRRTGDAGSNRHTQFDAALQRQTAHGPLQGWMATSVRHTRHDLQFTAAADPVSAAFWKAFQVQFTQADPRRTGAAFQLRGGQFDADPVSHTAAGPLLTFIAALVRDTPPDPPGDRNDDADADDPPDQDADDDPVRFGKWKAAQLRHTQAGLSRGGTAGSNNDGPVVVCVVPDPDMDIEGSVCSNNSCQFFPADPVQFAFWKAAQVQHTQAARSVGGDAFLSNGTQFDADRNRHTQPGPVRHFIAALVRDTPPDPPGDRRDPVPPLPLVVLPCVPDQQAWKAFLVRGTQAGRRRHGGAGSPRHTQFDADPVRATQAGPVRGFIAHSLQWTQDPDLQDATAGSVRAGFWKAFPVQFTQADRRRRGDAFLVRHGQFDADPNRHTQAGPVSGFMAALVRHTSSSSVPGDRRDDAPQLPDPQVDQPPDQFFKAWPVRHTQADPRNTGGAGSNNHTPDDDDPDDDDDPPIFMATSVRHTPDPDPPPDDQDQFFKAALQQFTQADPSRHGDAFLVGHTQFDADPNRHGQAGPVRGFIATLQSHTPPDPDDDDDHDDDPDDDPFDAPCFWKAFLVRGTQAGPRRTGGAGSVRHTQFDADPLRATADGPVRGFMATSLQFTQYARVQARAGSVQFGFFKAFLVQFTQADRNRHGDAFLVRHTQFDADPNRGRAAGPVRGGIAALVRDGPPDSPGDRSDDADDDPPWDFDAFPVRAGWFKAALVRGTQADNRRTGGAGSNRHTQWDQPPVREIDGPVRHWMATSLQWTFRDDQPDAGAGSVRAGFFKAFLVQFTQADRRRHGFAFLQRHGQFDATSRRTGQAGPVRGFIAALVRDTRPDPPGDRRDQVDPPPWDQCPPDPDPLWKAAPVRGTQAGPRSTGGAGSVRHGPVPVPRQFIAHSNGHTPDGDDDPPDDDDDDDD

Radius of gyration: 44.94 Å; Cα contacts (8 Å, |Δi|>4): 2336; chains: 1; bounding box: 102×118×137 Å

pLDDT: mean 79.88, std 15.28, range [27.14, 96.0]